Protein 5UC9 (pdb70)

Secondary structure (DSSP, 8-state):
--HHHHHHHHHHHHHHHHHTSHHHHHHHTT---HHHHHHHHHHHHHHHHHHHHHHHHTTT-TTTGGG--HHHH--HHHHHHHHHHHH-TTHHHH----HHHHHHHHHHHHHHHH-GGGHHHHHIIIIIHHHHHHHHHHHHHHHHHT--TT-TT-GGG--TT-S-HHHHHHHHHHHHHTS---HHHHHHHHHHHHHHHHHHHHHHHHHH-/---HHHHHHHHTHHHHHHHHTSHHHHHHHTT---HHHHHHHHHHHHHHHHHHHHHHHHTTT-TTTGGG--HHHH--HHHHHHHHHHHH-TTGGGG----HHHHHHHHHHHHHHHH-GGGHHHHHIIIIIHHHHHHHHHHHHHHHHHT--TT-TT-GGG--TT-S-HHHHHHHHHHHHHTS---HHHHHHHHHHHHHHHHHHHHHHHHHHH-/--HHHHHHHHTHHHHHHHHTSHHHHHHHTT---HHHHHHHHHHHHHHHHHHHHHHHHTTT-TTTGGG--HHHH--HHHHHHHHHHHH-TTGGGT----HHHHHHHHHHHHHHHH-GGGHHHHHIIIIIHHHHHHHHHHHHHHHHHT--TT-TT-GGG--TT-S-HHHHHHHHHHHHHHS---HHHHHHHHHHHHHHHHHHHHHHHHHHH-/--HHHHHHHHSHHHHHHHHTSHHHHHHHTT---HHHHHHHHHHHHHHHHHHHHHHHHTTT-TTTGGG--HHHH--HHHHHHHHHHHH-TTHHHH----HHHHHHHHHHHHHHHH-GGGHHHHHHHHHHHHHHHHHHHHHHHHHHHT--TT-TT-GGG--TT-S-HHHHHHHHHHHHHHS---HHHHHHHHHHHHHHHHHHHHHHHHHHT-

Sequence (840 aa):
ADLSELLKEGTKEAHDRAENTQFVKDFLKGNIKKELFKLATTALYFTYSALEEEMERNKDHPAFAPLYFPMELHRKEALTKDMEYFFGENWEEQVQCPKAAQKYVERIHYIGQNEPELLVAHAYTRYMGDLSGGQVLKKVAQRALKLPSTGEGTQFYLFENVDNAQQFKQLYRARMNALDLNMKTKERIVEEANKAFEYNMQIFNELDQMADLSELLKEGTKEAHDRAENTQFVKDFLKGNIKKELFKLATTALYFTYSALEEEMERNKDHPAFAPLYFPMELHRKEALTKDMEYFFGENWEEQVQCPKAAQKYVERIHYIGQNEPELLVAHAYTRYMGDLSGGQVLKKVAQRALKLPSTGEGTQFYLFENVDNAQQFKQLYRARMNALDLNMKTKERIVEEANKAFEYNMQIFNELDQAADLSELLKEGTKEAHDRAENTQFVKDFLKGNIKKELFKLATTALYFTYSALEEEMERNKDHPAFAPLYFPMELHRKEALTKDMEYFFGENWEEQVQCPKAAQKYVERIHYIGQNEPELLVAHAYTRYMGDLSGGQVLKKVAQRALKLPSTGEGTQFYLFENVDNAQQFKQLYRARMNALDLNMKTKERIVEEANKAFEYNMQIFNELDQAADLSELLKEGTKEAHDRAENTQFVKDFLKGNIKKELFKLATTALYFTYSALEEEMERNKDHPAFAPLYFPMELHRKEALTKDMEYFFGENWEEQVQCPKAAQKYVERIHYIGQNEPELLVAHAYTRYMGDLSGGQVLKKVAQRALKLPSTGEGTQFYLFENVDNAQQFKQLYRARMNALDLNMKTKERIVEEANKAFEYNMQIFNELDQA

Nearest PDB structures (foldseek):
  5uc9-assembly2_B  TM=1.003E+00  e=8.569E-28  Homo sapiens
  2qpp-assembly1_B  TM=9.967E-01  e=3.910E-25  Homo sapiens
  5btq-assembly2_B  TM=9.839E-01  e=3.112E-19  Homo sapiens
  1xjz-assembly2_B  TM=9.815E-01  e=4.255E-19  Homo sapiens
  1oze-assembly2_B  TM=9.817E-01  e=6.362E-19  Homo sapiens

Radius of gyration: 30.73 Å; Cα contacts (8 Å, |Δi|>4): 974; chains: 4; bounding box: 59×93×69 Å

InterPro domains:
  IPR002051 Haem oxygenase [PIRSF000343] (25-278)
  IPR002051 Haem oxygenase [PR00088] (32-57)
  IPR002051 Haem oxygenase [PR00088] (67-92)
  IPR002051 Haem oxygenase [PR00088] (146-167)
  IPR002051 Haem oxygenase [PR00088] (190-211)
  IPR002051 Haem oxygenase [PR00088] (222-240)
  IPR002051 Haem oxygenase [PTHR10720] (6-315)
  IPR002051 Haem oxygenase [cd19165] (32-237)
  IPR016053 Haem oxygenase-like [PF01126] (32-236)
  IPR016084 Haem oxygenase-like, multi-helical [G3DSA:1.20.910.10] (23-247)
  IPR016084 Haem oxygenase-like, multi-helical [SSF48613] (32-259)
  IPR018207 Haem oxygenase conserved site [PS00593] (149-159)

GO terms:
  GO:0004392 heme oxygenase (decyclizing) activity (F, IDA)
  GO:0035579 specific granule membrane (C, TAS)
  GO:0005789 endoplasmic reticulum membrane (C, TAS)
  GO:0005886 plasma membrane (C, TAS)
  GO:0005515 protein binding (F, IPI)
  GO:0001666 response to hypoxia (P, IDA)
  GO:0005886 plasma membrane (C, IDA)
  GO:0016020 membrane (C, HDA)

Structure (mmCIF, N/CA/C/O backbone):
data_5UC9
#
_entry.id   5UC9
#
_cell.length_a   77.751
_cell.length_b   82.900
_cell.length_c   137.051
_cell.angle_alpha   90.000
_cell.angle_beta   90.000
_cell.angle_gamma   90.000
#
_symmetry.space_group_name_H-M   'P 21 21 21'
#
loop_
_entity.id
_entity.type
_entity.pdbx_description
1 polymer 'Heme oxygenase 2'
2 non-polymer 'MYRISTIC ACID'
3 water water
#
loop_
_atom_site.group_PDB
_atom_site.id
_atom_site.type_symbol
_atom_site.label_atom_id
_atom_site.label_alt_id
_atom_site.label_comp_id
_atom_site.label_asym_id
_atom_site.label_entity_id
_atom_site.label_seq_id
_atom_site.pdbx_PDB_ins_code
_atom_site.Cartn_x
_atom_site.Cartn_y
_atom_site.Cartn_z
_atom_site.occupancy
_atom_site.B_iso_or_equiv
_atom_site.auth_seq_id
_atom_site.auth_comp_id
_atom_site.auth_asym_id
_atom_site.auth_atom_id
_atom_site.pdbx_PDB_model_num
ATOM 1 N N . ALA A 1 15 ? -8.195 2.998 -9.253 1.00 52.92 31 ALA A N 1
ATOM 2 C CA . ALA A 1 15 ? -8.119 1.828 -10.131 1.00 53.48 31 ALA A CA 1
ATOM 3 C C . ALA A 1 15 ? -7.796 0.554 -9.350 1.00 50.94 31 ALA A C 1
ATOM 4 O O . ALA A 1 15 ? -7.453 0.600 -8.166 1.00 53.93 31 ALA A O 1
ATOM 6 N N . ASP A 1 16 ? -7.909 -0.580 -10.037 1.00 48.84 32 ASP A N 1
ATOM 7 C CA . ASP A 1 16 ? -7.676 -1.875 -9.414 1.00 46.36 32 ASP A CA 1
ATOM 8 C C . ASP A 1 16 ? -6.219 -2.018 -8.984 1.00 46.37 32 ASP A C 1
ATOM 9 O O . ASP A 1 16 ? -5.306 -1.745 -9.770 1.00 44.67 32 ASP A O 1
ATOM 14 N N . LEU A 1 17 ? -6.002 -2.482 -7.745 1.00 41.04 33 LEU A N 1
ATOM 15 C CA . LEU A 1 17 ? -4.641 -2.691 -7.250 1.00 39.56 33 LEU A CA 1
ATOM 16 C C . LEU A 1 17 ? -3.831 -3.598 -8.174 1.00 40.40 33 LEU A C 1
ATOM 17 O O . LEU A 1 17 ? -2.646 -3.341 -8.420 1.00 43.08 33 LEU A O 1
ATOM 22 N N . SER A 1 18 ? -4.454 -4.661 -8.700 1.00 39.58 34 SER A N 1
ATOM 23 C CA . SER A 1 18 ? -3.756 -5.553 -9.623 1.00 41.86 34 SER A CA 1
ATOM 24 C C . SER A 1 18 ? -3.299 -4.808 -10.871 1.00 43.04 34 SER A C 1
ATOM 25 O O . SER A 1 18 ? -2.228 -5.091 -11.422 1.00 36.69 34 SER A O 1
ATOM 28 N N . GLU A 1 19 ? -4.109 -3.860 -11.337 1.00 43.29 35 GLU A N 1
ATOM 29 C CA . GLU A 1 19 ? -3.733 -3.083 -12.511 1.00 45.14 35 GLU A CA 1
ATOM 30 C C . GLU A 1 19 ? -2.597 -2.124 -12.190 1.00 43.85 35 GLU A C 1
ATOM 31 O O . GLU A 1 19 ? -1.649 -1.986 -12.975 1.00 45.24 35 GLU A O 1
ATOM 37 N N . LEU A 1 20 ? -2.680 -1.454 -11.038 1.00 43.30 36 LEU A N 1
ATOM 38 C CA . LEU A 1 20 ? -1.609 -0.562 -10.613 1.00 46.20 36 LEU A CA 1
ATOM 39 C C . LEU A 1 20 ? -0.295 -1.319 -10.469 1.00 44.35 36 LEU A C 1
ATOM 40 O O . LEU A 1 20 ? 0.768 -0.817 -10.852 1.00 42.17 36 LEU A O 1
ATOM 45 N N . LEU A 1 21 ? -0.354 -2.545 -9.946 1.00 42.75 37 LEU A N 1
ATOM 46 C CA . LEU A 1 21 ? 0.864 -3.333 -9.794 1.00 39.04 37 LEU A CA 1
ATOM 47 C C . LEU A 1 21 ? 1.437 -3.743 -11.143 1.00 42.72 37 LEU A C 1
ATOM 48 O O . LEU A 1 21 ? 2.661 -3.739 -11.332 1.00 36.55 37 LEU A O 1
ATOM 53 N N . LYS A 1 22 ? 0.577 -4.123 -12.090 1.00 43.83 38 LYS A N 1
ATOM 54 C CA . LYS A 1 22 ? 1.069 -4.450 -13.425 1.00 43.59 38 LYS A CA 1
ATOM 55 C C . LYS A 1 22 ? 1.826 -3.272 -14.021 1.00 45.18 38 LYS A C 1
ATOM 56 O O . LYS A 1 22 ? 3.004 -3.391 -14.387 1.00 48.80 38 LYS A O 1
ATOM 62 N N . GLU A 1 23 ? 1.174 -2.110 -14.091 1.00 44.58 39 GLU A N 1
ATOM 63 C CA . GLU A 1 23 ? 1.790 -0.950 -14.728 1.00 46.55 39 GLU A CA 1
ATOM 64 C C . GLU A 1 23 ? 2.955 -0.417 -13.903 1.00 45.12 39 GLU A C 1
ATOM 65 O O . GLU A 1 23 ? 4.024 -0.115 -14.446 1.00 45.82 39 GLU A O 1
ATOM 71 N N . GLY A 1 24 ? 2.771 -0.294 -12.590 1.00 45.22 40 GLY A N 1
ATOM 72 C CA . GLY A 1 24 ? 3.787 0.302 -11.733 1.00 42.96 40 GLY A CA 1
ATOM 73 C C . GLY A 1 24 ? 5.041 -0.536 -11.518 1.00 44.46 40 GLY A C 1
ATOM 74 O O . GLY A 1 24 ? 6.009 -0.015 -10.949 1.00 43.16 40 GLY A O 1
ATOM 75 N N . THR A 1 25 ? 5.050 -1.811 -11.932 1.00 40.95 41 THR A N 1
ATOM 76 C CA . THR A 1 25 ? 6.206 -2.672 -11.718 1.00 41.13 41 THR A CA 1
ATOM 77 C C . THR A 1 25 ? 6.774 -3.242 -13.007 1.00 43.20 41 THR A C 1
ATOM 78 O O . THR A 1 25 ? 7.724 -4.038 -12.949 1.00 42.14 41 THR A O 1
ATOM 82 N N . LYS A 1 26 ? 6.226 -2.861 -14.163 1.00 43.96 42 LYS A N 1
ATOM 83 C CA . LYS A 1 26 ? 6.685 -3.427 -15.426 1.00 44.42 42 LYS A CA 1
ATOM 84 C C . LYS A 1 26 ? 8.185 -3.235 -15.612 1.00 44.08 42 LYS A C 1
ATOM 85 O O . LYS A 1 26 ? 8.892 -4.177 -15.988 1.00 44.53 42 LYS A O 1
ATOM 91 N N . GLU A 1 27 ? 8.697 -2.036 -15.327 1.00 44.22 43 GLU A N 1
ATOM 92 C CA . GLU A 1 27 ? 10.108 -1.767 -15.596 1.00 44.45 43 GLU A CA 1
ATOM 93 C C . GLU A 1 27 ? 11.004 -2.565 -14.652 1.00 44.50 43 GLU A C 1
ATOM 94 O O . GLU A 1 27 ? 11.931 -3.258 -15.094 1.00 40.97 43 GLU A O 1
ATOM 100 N N . ALA A 1 28 ? 10.728 -2.494 -13.345 1.00 43.10 44 ALA A N 1
ATOM 101 C CA . ALA A 1 28 ? 11.514 -3.258 -12.381 1.00 42.05 44 ALA A CA 1
ATOM 102 C C . ALA A 1 28 ? 11.401 -4.755 -12.643 1.00 42.21 44 ALA A C 1
ATOM 103 O O . ALA A 1 28 ? 12.370 -5.500 -12.453 1.00 44.44 44 ALA A O 1
ATOM 105 N N . HIS A 1 29 ? 10.221 -5.214 -13.069 1.00 42.88 45 HIS A N 1
ATOM 106 C CA . HIS A 1 29 ? 10.069 -6.610 -13.458 1.00 42.76 45 HIS A CA 1
ATOM 107 C C . HIS A 1 29 ? 10.993 -6.949 -14.620 1.00 44.29 45 HIS A C 1
ATOM 108 O O . HIS A 1 29 ? 11.756 -7.917 -14.554 1.00 41.34 45 HIS A O 1
ATOM 115 N N . ASP A 1 30 ? 10.968 -6.131 -15.680 1.00 43.06 46 ASP A N 1
ATOM 116 C CA . ASP A 1 30 ? 11.792 -6.413 -16.854 1.00 43.87 46 ASP A CA 1
ATOM 117 C C . ASP A 1 30 ? 13.279 -6.370 -16.515 1.00 44.22 46 ASP A C 1
ATOM 118 O O . ASP A 1 30 ? 14.059 -7.179 -17.033 1.00 43.23 46 ASP A O 1
ATOM 123 N N . ARG A 1 31 ? 13.692 -5.428 -15.655 1.00 43.48 47 ARG A N 1
ATOM 124 C CA . ARG A 1 31 ? 15.095 -5.344 -15.255 1.00 43.12 47 ARG A CA 1
ATOM 125 C C . ARG A 1 31 ? 15.553 -6.650 -14.618 1.00 46.13 47 ARG A C 1
ATOM 126 O O . ARG A 1 31 ? 16.614 -7.187 -14.962 1.00 42.86 47 ARG A O 1
ATOM 134 N N . ALA A 1 32 ? 14.747 -7.190 -13.700 1.00 39.42 48 ALA A N 1
ATOM 135 C CA . ALA A 1 32 ? 15.128 -8.432 -13.036 1.00 43.87 48 ALA A CA 1
ATOM 136 C C . ALA A 1 32 ? 15.135 -9.606 -14.013 1.00 38.44 48 ALA A C 1
ATOM 137 O O . ALA A 1 32 ? 16.062 -10.425 -13.995 1.00 41.95 48 ALA A O 1
ATOM 139 N N . GLU A 1 33 ? 14.118 -9.699 -14.876 1.00 44.56 49 GLU A N 1
ATOM 140 C CA . GLU A 1 33 ? 14.070 -10.733 -15.910 1.00 46.68 49 GLU A CA 1
ATOM 141 C C . GLU A 1 33 ? 15.262 -10.670 -16.856 1.00 49.27 49 GLU A C 1
ATOM 142 O O . GLU A 1 33 ? 15.590 -11.679 -17.494 1.00 46.44 49 GLU A O 1
ATOM 148 N N . ASN A 1 34 ? 15.905 -9.511 -16.981 1.00 45.41 50 ASN A N 1
ATOM 149 C CA . ASN A 1 34 ? 17.014 -9.347 -17.907 1.00 47.26 50 ASN A CA 1
ATOM 150 C C . ASN A 1 34 ? 18.374 -9.493 -17.241 1.00 44.79 50 ASN A C 1
ATOM 151 O O . ASN A 1 34 ? 19.391 -9.198 -17.876 1.00 48.15 50 ASN A O 1
ATOM 156 N N . THR A 1 35 ? 18.424 -9.949 -15.990 1.00 43.88 51 THR A N 1
ATOM 157 C CA . THR A 1 35 ? 19.713 -10.183 -15.358 1.00 42.62 51 THR A CA 1
ATOM 158 C C . THR A 1 35 ? 20.416 -11.359 -16.020 1.00 40.82 51 THR A C 1
ATOM 159 O O . THR A 1 35 ? 19.801 -12.201 -16.686 1.00 43.20 51 THR A O 1
ATOM 163 N N . GLN A 1 36 ? 21.734 -11.404 -15.832 1.00 42.34 52 GLN A N 1
ATOM 164 C CA . GLN A 1 36 ? 22.530 -12.448 -16.461 1.00 40.65 52 GLN A CA 1
ATOM 165 C C . GLN A 1 36 ? 22.159 -13.822 -15.915 1.00 37.32 52 GLN A C 1
ATOM 166 O O . GLN A 1 36 ? 22.115 -14.803 -16.665 1.00 35.61 52 GLN A O 1
ATOM 172 N N . PHE A 1 37 ? 21.884 -13.913 -14.612 1.00 34.94 53 PHE A N 1
ATOM 173 C CA . PHE A 1 37 ? 21.542 -15.203 -14.023 1.00 36.28 53 PHE A CA 1
ATOM 174 C C . PHE A 1 37 ? 20.286 -15.791 -14.656 1.00 33.58 53 PHE A C 1
ATOM 175 O O . PHE A 1 37 ? 20.236 -16.991 -14.949 1.00 29.88 53 PHE A O 1
ATOM 183 N N . VAL A 1 38 ? 19.263 -14.964 -14.868 1.00 31.25 54 VAL A N 1
ATOM 184 C CA . VAL A 1 38 ? 18.026 -15.465 -15.462 1.00 35.42 54 VAL A CA 1
ATOM 185 C C . VAL A 1 38 ? 18.256 -15.901 -16.905 1.00 35.33 54 VAL A C 1
ATOM 186 O O . VAL A 1 38 ? 17.785 -16.960 -17.335 1.00 31.23 54 VAL A O 1
ATOM 190 N N . LYS A 1 39 ? 18.973 -15.089 -17.681 1.00 35.71 55 LYS A N 1
ATOM 191 C CA . LYS A 1 39 ? 19.193 -15.454 -19.078 1.00 39.71 55 LYS A CA 1
ATOM 192 C C . LYS A 1 39 ? 20.041 -16.720 -19.193 1.00 36.54 55 LYS A C 1
ATOM 193 O O . LYS A 1 39 ? 19.789 -17.564 -20.057 1.00 41.47 55 LYS A O 1
ATOM 199 N N . ASP A 1 40 ? 21.026 -16.891 -18.307 1.00 39.37 56 ASP A N 1
ATOM 200 C CA . ASP A 1 40 ? 21.802 -18.129 -18.294 1.00 39.12 56 ASP A CA 1
ATOM 201 C C . ASP A 1 40 ? 20.930 -19.316 -17.906 1.00 39.73 56 ASP A C 1
ATOM 202 O O . ASP A 1 40 ? 20.964 -20.367 -18.556 1.00 41.56 56 ASP A O 1
ATOM 207 N N . PHE A 1 41 ? 20.153 -19.171 -16.834 1.00 36.68 57 PHE A N 1
ATOM 208 C CA . PHE A 1 41 ? 19.317 -20.277 -16.387 1.00 38.59 57 PHE A CA 1
ATOM 209 C C . PHE A 1 41 ? 18.417 -20.775 -17.511 1.00 39.90 57 PHE A C 1
ATOM 210 O O . PHE A 1 41 ? 18.384 -21.976 -17.807 1.00 37.93 57 PHE A O 1
ATOM 218 N N . LEU A 1 42 ? 17.679 -19.859 -18.147 1.00 36.58 58 LEU A N 1
ATOM 219 C CA . LEU A 1 42 ? 16.734 -20.252 -19.188 1.00 36.42 58 LEU A CA 1
ATOM 220 C C . LEU A 1 42 ? 17.427 -20.925 -20.369 1.00 42.24 58 LEU A C 1
ATOM 221 O O . LEU A 1 42 ? 16.800 -21.727 -21.078 1.00 43.78 58 LEU A O 1
ATOM 226 N N . LYS A 1 43 ? 18.713 -20.629 -20.591 1.00 38.67 59 LYS A N 1
ATOM 227 C CA . LYS A 1 43 ? 19.522 -21.320 -21.594 1.00 43.33 59 LYS A CA 1
ATOM 228 C C . LYS A 1 43 ? 20.011 -22.684 -21.129 1.00 45.49 59 LYS A C 1
ATOM 229 O O . LYS A 1 43 ? 20.673 -23.383 -21.905 1.00 43.78 59 LYS A O 1
ATOM 235 N N . GLY A 1 44 ? 19.743 -23.062 -19.879 1.00 41.75 60 GLY A N 1
ATOM 236 C CA . GLY A 1 44 ? 20.289 -24.284 -19.328 1.00 39.74 60 GLY A CA 1
ATOM 237 C C . GLY A 1 44 ? 21.700 -24.167 -18.802 1.00 41.30 60 GLY A C 1
ATOM 238 O O . GLY A 1 44 ? 22.313 -25.194 -18.491 1.00 37.33 60 GLY A O 1
ATOM 239 N N . ASN A 1 45 ? 22.233 -22.950 -18.685 1.00 37.92 61 ASN A N 1
ATOM 240 C CA . ASN A 1 45 ? 23.638 -22.727 -18.331 1.00 41.99 61 ASN A CA 1
ATOM 241 C C . ASN A 1 45 ? 23.845 -22.533 -16.838 1.00 45.34 61 ASN A C 1
ATOM 242 O O . ASN A 1 45 ? 24.662 -21.709 -16.412 1.00 50.64 61 ASN A O 1
ATOM 247 N N . ILE A 1 46 ? 23.138 -23.287 -16.011 1.00 43.66 62 ILE A N 1
ATOM 248 C CA . ILE A 1 46 ? 23.181 -23.121 -14.567 1.00 39.86 62 ILE A CA 1
ATOM 249 C C . ILE A 1 46 ? 23.655 -24.436 -13.966 1.00 40.54 62 ILE A C 1
ATOM 250 O O . ILE A 1 46 ? 22.965 -25.454 -14.081 1.00 44.75 62 ILE A O 1
ATOM 255 N N . LYS A 1 47 ? 24.826 -24.420 -13.325 1.00 34.88 63 LYS A N 1
ATOM 256 C CA . LYS A 1 47 ? 25.396 -25.657 -12.805 1.00 34.12 63 LYS A CA 1
ATOM 257 C C . LYS A 1 47 ? 24.815 -25.989 -11.431 1.00 33.27 63 LYS A C 1
ATOM 258 O O . LYS A 1 47 ? 24.186 -25.158 -10.778 1.00 33.46 63 LYS A O 1
ATOM 264 N N . LYS A 1 48 ? 25.054 -27.226 -10.982 1.00 33.81 64 LYS A N 1
ATOM 265 C CA . LYS A 1 48 ? 24.371 -27.724 -9.789 1.00 33.04 64 LYS A CA 1
ATOM 266 C C . LYS A 1 48 ? 24.693 -26.893 -8.548 1.00 31.73 64 LYS A C 1
ATOM 267 O O . LYS A 1 48 ? 23.791 -26.534 -7.786 1.00 28.53 64 LYS A O 1
ATOM 273 N N . GLU A 1 49 ? 25.976 -26.612 -8.291 1.00 29.57 65 GLU A N 1
ATOM 274 C CA . GLU A 1 49 ? 26.294 -25.893 -7.063 1.00 32.73 65 GLU A CA 1
ATOM 275 C C . GLU A 1 49 ? 25.634 -24.524 -7.045 1.00 29.27 65 GLU A C 1
ATOM 276 O O . GLU A 1 49 ? 25.070 -24.114 -6.022 1.00 31.07 65 GLU A O 1
ATOM 282 N N . LEU A 1 50 ? 25.647 -23.817 -8.178 1.00 29.02 66 LEU A N 1
ATOM 283 C CA . LEU A 1 50 ? 25.028 -22.495 -8.206 1.00 30.82 66 LEU A CA 1
ATOM 284 C C . LEU A 1 50 ? 23.510 -22.580 -8.073 1.00 29.52 66 LEU A C 1
ATOM 285 O O . LEU A 1 50 ? 22.887 -21.703 -7.457 1.00 27.84 66 LEU A O 1
ATOM 290 N N . PHE A 1 51 ? 22.903 -23.619 -8.640 1.00 29.29 67 PHE A N 1
ATOM 291 C CA . PHE A 1 51 ? 21.473 -23.839 -8.430 1.00 33.22 67 PHE A CA 1
ATOM 292 C C . PHE A 1 51 ? 21.165 -24.155 -6.965 1.00 28.76 67 PHE A C 1
ATOM 293 O O . PHE A 1 51 ? 20.094 -23.791 -6.452 1.00 28.28 67 PHE A O 1
ATOM 301 N N . LYS A 1 52 ? 22.095 -24.813 -6.272 1.00 29.42 68 LYS A N 1
ATOM 302 C CA . LYS A 1 52 ? 21.913 -25.093 -4.851 1.00 29.35 68 LYS A CA 1
ATOM 303 C C . LYS A 1 52 ? 21.933 -23.810 -4.032 1.00 29.75 68 LYS A C 1
ATOM 304 O O . LYS A 1 52 ? 21.221 -23.694 -3.027 1.00 27.34 68 LYS A O 1
ATOM 310 N N . LEU A 1 53 ? 22.781 -22.855 -4.428 1.00 28.66 69 LEU A N 1
ATOM 311 C CA . LEU A 1 53 ? 22.808 -21.551 -3.775 1.00 28.38 69 LEU A CA 1
ATOM 312 C C . LEU A 1 53 ? 21.528 -20.778 -4.054 1.00 27.82 69 LEU A C 1
ATOM 313 O O . LEU A 1 53 ? 20.957 -20.165 -3.145 1.00 25.48 69 LEU A O 1
ATOM 318 N N . ALA A 1 54 ? 21.045 -20.813 -5.300 1.00 25.99 70 ALA A N 1
ATOM 319 C CA . ALA A 1 54 ? 19.802 -20.112 -5.611 1.00 23.95 70 ALA A CA 1
ATOM 320 C C . ALA A 1 54 ? 18.640 -20.714 -4.826 1.00 27.80 70 ALA A C 1
ATOM 321 O O . ALA A 1 54 ? 17.748 -19.995 -4.353 1.00 24.50 70 ALA A O 1
ATOM 323 N N . THR A 1 55 ? 18.657 -22.034 -4.655 1.00 24.96 71 THR A N 1
ATOM 324 C CA . THR A 1 55 ? 17.607 -22.727 -3.911 1.00 27.50 71 THR A CA 1
ATOM 325 C C . THR A 1 55 ? 17.686 -22.407 -2.416 1.00 25.40 71 THR A C 1
ATOM 326 O O . THR A 1 55 ? 16.656 -22.223 -1.750 1.00 22.81 71 THR A O 1
ATOM 330 N N . THR A 1 56 ? 18.903 -22.325 -1.882 1.00 26.33 72 THR A N 1
ATOM 331 C CA . THR A 1 56 ? 19.095 -21.847 -0.519 1.00 26.32 72 THR A CA 1
ATOM 332 C C . THR A 1 56 ? 18.438 -20.488 -0.322 1.00 27.63 72 THR A C 1
ATOM 333 O O . THR A 1 56 ? 17.724 -20.264 0.659 1.00 24.86 72 THR A O 1
ATOM 337 N N . ALA A 1 57 ? 18.681 -19.559 -1.253 1.00 27.83 73 ALA A N 1
ATOM 338 C CA . ALA A 1 57 ? 18.093 -18.232 -1.129 1.00 23.41 73 ALA A CA 1
ATOM 339 C C . ALA A 1 57 ? 16.568 -18.304 -1.090 1.00 27.28 73 ALA A C 1
ATOM 340 O O . ALA A 1 57 ? 15.922 -17.597 -0.300 1.00 24.39 73 ALA A O 1
ATOM 342 N N . LEU A 1 58 ? 15.973 -19.164 -1.923 1.00 25.95 74 LEU A N 1
ATOM 343 C CA . LEU A 1 58 ? 14.523 -19.323 -1.901 1.00 23.04 74 LEU A CA 1
ATOM 344 C C . LEU A 1 58 ? 14.054 -19.892 -0.570 1.00 22.62 74 LEU A C 1
ATOM 345 O O . LEU A 1 58 ? 13.019 -19.476 -0.041 1.00 24.14 74 LEU A O 1
ATOM 350 N N . TYR A 1 59 ? 14.769 -20.881 -0.040 1.00 23.26 75 TYR A N 1
ATOM 351 C CA . TYR A 1 59 ? 14.329 -21.468 1.219 1.00 23.65 75 TYR A CA 1
ATOM 352 C C . TYR A 1 59 ? 14.213 -20.400 2.293 1.00 27.38 75 TYR A C 1
ATOM 353 O O . TYR A 1 59 ? 13.188 -20.305 2.968 1.00 24.39 75 TYR A O 1
ATOM 362 N N . PHE A 1 60 ? 15.269 -19.595 2.480 1.00 24.24 76 PHE A N 1
ATOM 363 C CA . PHE A 1 60 ? 15.215 -18.596 3.545 1.00 29.25 76 PHE A CA 1
ATOM 364 C C . PHE A 1 60 ? 14.179 -17.527 3.232 1.00 28.04 76 PHE A C 1
ATOM 365 O O . PHE A 1 60 ? 13.489 -17.038 4.136 1.00 28.41 76 PHE A O 1
ATOM 373 N N . THR A 1 61 ? 14.040 -17.167 1.957 1.00 25.48 77 THR A N 1
ATOM 374 C CA . THR A 1 61 ? 13.046 -16.169 1.578 1.00 27.18 77 THR A CA 1
ATOM 375 C C . THR A 1 61 ? 11.641 -16.647 1.892 1.00 26.74 77 THR A C 1
ATOM 376 O O . THR A 1 61 ? 10.860 -15.932 2.529 1.00 27.72 77 THR A O 1
ATOM 380 N N . TYR A 1 62 ? 11.287 -17.853 1.424 1.00 26.67 78 TYR A N 1
ATOM 381 C CA . TYR A 1 62 ? 9.921 -18.323 1.623 1.00 24.72 78 TYR A CA 1
ATOM 382 C C . TYR A 1 62 ? 9.676 -18.721 3.065 1.00 26.71 78 TYR A C 1
ATOM 383 O O . TYR A 1 62 ? 8.532 -18.651 3.532 1.00 24.73 78 TYR A O 1
ATOM 392 N N . SER A 1 63 ? 10.712 -19.181 3.773 1.00 24.87 79 SER A N 1
ATOM 393 C CA . SER A 1 63 ? 10.549 -19.383 5.210 1.00 24.11 79 SER A CA 1
ATOM 394 C C . SER A 1 63 ? 10.112 -18.089 5.891 1.00 26.23 79 SER A C 1
ATOM 395 O O . SER A 1 63 ? 9.125 -18.077 6.642 1.00 25.84 79 SER A O 1
ATOM 398 N N . ALA A 1 64 ? 10.789 -16.973 5.579 1.00 27.08 80 ALA A N 1
ATOM 399 C CA . ALA A 1 64 ? 10.454 -15.692 6.203 1.00 24.63 80 ALA A CA 1
ATOM 400 C C . ALA A 1 64 ? 9.059 -15.227 5.795 1.00 28.34 80 ALA A C 1
ATOM 401 O O . ALA A 1 64 ? 8.251 -14.830 6.644 1.00 27.25 80 ALA A O 1
ATOM 403 N N . LEU A 1 65 ? 8.758 -15.284 4.495 1.00 28.97 81 LEU A N 1
ATOM 404 C CA . LEU A 1 65 ? 7.478 -14.791 3.989 1.00 24.26 81 LEU A CA 1
ATOM 405 C C . LEU A 1 65 ? 6.316 -15.551 4.616 1.00 26.32 81 LEU A C 1
ATOM 406 O O . LEU A 1 65 ? 5.335 -14.951 5.072 1.00 26.44 81 LEU A O 1
ATOM 411 N N . GLU A 1 66 ? 6.439 -16.873 4.705 1.00 23.97 82 GLU A N 1
ATOM 412 C CA . GLU A 1 66 ? 5.345 -17.672 5.225 1.00 26.17 82 GLU A CA 1
ATOM 413 C C . GLU A 1 66 ? 5.222 -17.530 6.741 1.00 27.56 82 GLU A C 1
ATOM 414 O O . GLU A 1 66 ? 4.110 -17.585 7.269 1.00 25.04 82 GLU A O 1
ATOM 420 N N . GLU A 1 67 ? 6.329 -17.288 7.450 1.00 29.19 83 GLU A N 1
ATOM 421 C CA . GLU A 1 67 ? 6.207 -16.987 8.876 1.00 30.01 83 GLU A CA 1
ATOM 422 C C . GLU A 1 67 ? 5.410 -15.708 9.085 1.00 28.09 83 GLU A C 1
ATOM 423 O O . GLU A 1 67 ? 4.585 -15.626 10.006 1.00 31.06 83 GLU A O 1
ATOM 429 N N . GLU A 1 68 ? 5.623 -14.708 8.228 1.00 24.46 84 GLU A N 1
ATOM 430 C CA . GLU A 1 68 ? 4.927 -13.434 8.381 1.00 28.19 84 GLU A CA 1
ATOM 431 C C . GLU A 1 68 ? 3.470 -13.501 7.923 1.00 32.94 84 GLU A C 1
ATOM 432 O O . GLU A 1 68 ? 2.600 -12.837 8.516 1.00 27.41 84 GLU A O 1
ATOM 438 N N . MET A 1 69 ? 3.174 -14.286 6.881 1.00 25.62 85 MET A N 1
ATOM 439 C CA . MET A 1 69 ? 1.776 -14.491 6.504 1.00 27.19 85 MET A CA 1
ATOM 440 C C . MET A 1 69 ? 1.005 -15.246 7.589 1.00 28.60 85 MET A C 1
ATOM 441 O O . MET A 1 69 ? -0.152 -14.916 7.877 1.00 29.99 85 MET A O 1
ATOM 446 N N . GLU A 1 70 ? 1.604 -16.270 8.194 1.00 26.33 86 GLU A N 1
ATOM 447 C CA . GLU A 1 70 ? 0.915 -16.924 9.302 1.00 30.49 86 GLU A CA 1
ATOM 448 C C . GLU A 1 70 ? 0.678 -15.943 10.449 1.00 30.76 86 GLU A C 1
ATOM 449 O O . GLU A 1 70 ? -0.402 -15.936 11.056 1.00 30.11 86 GLU A O 1
ATOM 455 N N . ARG A 1 71 ? 1.650 -15.066 10.715 1.00 29.81 87 ARG A N 1
ATOM 456 C CA . ARG A 1 71 ? 1.495 -14.091 11.797 1.00 33.92 87 ARG A CA 1
ATOM 457 C C . ARG A 1 71 ? 0.320 -13.163 11.531 1.00 32.38 87 ARG A C 1
ATOM 458 O O . ARG A 1 71 ? -0.398 -12.764 12.456 1.00 30.66 87 ARG A O 1
ATOM 466 N N . ASN A 1 72 ? 0.099 -12.815 10.270 1.00 29.40 88 ASN A N 1
ATOM 467 C CA . ASN A 1 72 ? -0.976 -11.909 9.917 1.00 32.02 88 ASN A CA 1
ATOM 468 C C . ASN A 1 72 ? -2.173 -12.624 9.298 1.00 29.48 88 ASN A C 1
ATOM 469 O O . ASN A 1 72 ? -2.992 -11.980 8.637 1.00 30.98 88 ASN A O 1
ATOM 474 N N . LYS A 1 73 ? -2.320 -13.928 9.540 1.00 28.59 89 LYS A N 1
ATOM 475 C CA . LYS A 1 73 ? -3.373 -14.688 8.872 1.00 27.84 89 LYS A CA 1
ATOM 476 C C . LYS A 1 73 ? -4.768 -14.166 9.192 1.00 35.07 89 LYS A C 1
ATOM 477 O O . LYS A 1 73 ? -5.691 -14.363 8.391 1.00 31.93 89 LYS A O 1
ATOM 483 N N . ASP A 1 74 ? -4.951 -13.502 10.330 1.00 30.67 90 ASP A N 1
ATOM 484 C CA . ASP A 1 74 ? -6.246 -12.924 10.657 1.00 32.64 90 ASP A CA 1
ATOM 485 C C . ASP A 1 74 ? -6.316 -11.429 10.392 1.00 33.63 90 ASP A C 1
ATOM 486 O O . ASP A 1 74 ? -7.397 -10.848 10.530 1.00 36.94 90 ASP A O 1
ATOM 491 N N . HIS A 1 75 ? -5.217 -10.794 10.004 1.00 30.38 91 HIS A N 1
ATOM 492 C CA . HIS A 1 75 ? -5.235 -9.349 9.838 1.00 33.59 91 HIS A CA 1
ATOM 493 C C . HIS A 1 75 ? -6.131 -8.963 8.663 1.00 36.03 91 HIS A C 1
ATOM 494 O O . HIS A 1 75 ? -6.030 -9.571 7.596 1.00 35.52 91 HIS A O 1
ATOM 501 N N . PRO A 1 76 ? -7.018 -7.968 8.824 1.00 36.85 92 PRO A N 1
ATOM 502 C CA . PRO A 1 76 ? -7.989 -7.679 7.745 1.00 39.31 92 PRO A CA 1
ATOM 503 C C . PRO A 1 76 ? -7.362 -7.232 6.436 1.00 38.50 92 PRO A C 1
ATOM 504 O O . PRO A 1 76 ? -7.972 -7.432 5.376 1.00 34.79 92 PRO A O 1
ATOM 508 N N . ALA A 1 77 ? -6.164 -6.649 6.464 1.00 37.16 93 ALA A N 1
ATOM 509 C CA . ALA A 1 77 ? -5.483 -6.260 5.237 1.00 35.76 93 ALA A CA 1
ATOM 510 C C . ALA A 1 77 ? -4.721 -7.408 4.582 1.00 34.67 93 ALA A C 1
ATOM 511 O O . ALA A 1 77 ? -4.046 -7.190 3.568 1.00 34.61 93 ALA A O 1
ATOM 513 N N . PHE A 1 78 ? -4.802 -8.614 5.125 1.00 33.81 94 PHE A N 1
ATOM 514 C CA . PHE A 1 78 ? -4.126 -9.742 4.500 1.00 33.32 94 PHE A CA 1
ATOM 515 C C . PHE A 1 78 ? -4.912 -11.047 4.535 1.00 31.96 94 PHE A C 1
ATOM 516 O O . PHE A 1 78 ? -4.715 -11.871 3.635 1.00 32.53 94 PHE A O 1
ATOM 524 N N . ALA A 1 79 ? -5.782 -11.266 5.522 1.00 31.27 95 ALA A N 1
ATOM 525 C CA . ALA A 1 79 ? -6.430 -12.565 5.714 1.00 30.41 95 ALA A CA 1
ATOM 526 C C . ALA A 1 79 ? -7.014 -13.196 4.453 1.00 30.69 95 ALA A C 1
ATOM 527 O O . ALA A 1 79 ? -6.815 -14.411 4.264 1.00 27.38 95 ALA A O 1
ATOM 529 N N . PRO A 1 80 ? -7.706 -12.481 3.562 1.00 29.64 96 PRO A N 1
ATOM 530 C CA . PRO A 1 80 ? -8.277 -13.157 2.390 1.00 33.31 96 PRO A CA 1
ATOM 531 C C . PRO A 1 80 ? -7.238 -13.811 1.505 1.00 31.23 96 PRO A C 1
ATOM 532 O O . PRO A 1 80 ? -7.603 -14.631 0.660 1.00 30.42 96 PRO A O 1
ATOM 536 N N . LEU A 1 81 ? -5.958 -13.478 1.652 1.00 30.31 97 LEU A N 1
ATOM 537 C CA . LEU A 1 81 ? -4.938 -14.066 0.802 1.00 30.26 97 LEU A CA 1
ATOM 538 C C . LEU A 1 81 ? -4.117 -15.114 1.520 1.00 28.87 97 LEU A C 1
ATOM 539 O O . LEU A 1 81 ? -3.067 -15.510 1.011 1.00 27.96 97 LEU A O 1
ATOM 544 N N . TYR A 1 82 ? -4.564 -15.575 2.683 1.00 26.77 98 TYR A N 1
ATOM 545 C CA . TYR A 1 82 ? -3.830 -16.594 3.424 1.00 26.96 98 TYR A CA 1
ATOM 546 C C . TYR A 1 82 ? -4.182 -17.952 2.830 1.00 29.87 98 TYR A C 1
ATOM 547 O O . TYR A 1 82 ? -5.309 -18.428 2.981 1.00 27.65 98 TYR A O 1
ATOM 556 N N . PHE A 1 83 ? -3.223 -18.559 2.133 1.00 30.16 99 PHE A N 1
ATOM 557 C CA . PHE A 1 83 ? -3.423 -19.817 1.410 1.00 30.64 99 PHE A CA 1
ATOM 558 C C . PHE A 1 83 ? -2.338 -20.824 1.761 1.00 29.49 99 PHE A C 1
ATOM 559 O O . PHE A 1 83 ? -1.584 -21.266 0.885 1.00 32.37 99 PHE A O 1
ATOM 567 N N . PRO A 1 84 ? -2.243 -21.239 3.026 1.00 26.46 100 PRO A N 1
ATOM 568 C CA . PRO A 1 84 ? -1.158 -22.166 3.385 1.00 30.66 100 PRO A CA 1
ATOM 569 C C . PRO A 1 84 ? -1.208 -23.461 2.596 1.00 31.73 100 PRO A C 1
ATOM 570 O O . PRO A 1 84 ? -0.169 -23.927 2.126 1.00 27.04 100 PRO A O 1
ATOM 574 N N . MET A 1 85 ? -2.389 -24.051 2.415 1.00 31.79 101 MET A N 1
ATOM 575 C CA . MET A 1 85 ? -2.444 -25.337 1.727 1.00 33.31 101 MET A CA 1
ATOM 576 C C . MET A 1 85 ? -2.094 -25.204 0.247 1.00 29.31 101 MET A C 1
ATOM 577 O O . MET A 1 85 ? -1.366 -26.047 -0.300 1.00 30.21 101 MET A O 1
ATOM 582 N N . GLU A 1 86 ? -2.601 -24.157 -0.415 1.00 28.32 102 GLU A N 1
ATOM 583 C CA . GLU A 1 86 ? -2.461 -24.026 -1.865 1.00 29.97 102 GLU A CA 1
ATOM 584 C C . GLU A 1 86 ? -1.101 -23.470 -2.272 1.00 29.04 102 GLU A C 1
ATOM 585 O O . GLU A 1 86 ? -0.550 -23.874 -3.300 1.00 29.55 102 GLU A O 1
ATOM 591 N N . LEU A 1 87 ? -0.560 -22.516 -1.515 1.00 26.50 103 LEU A N 1
ATOM 592 C CA . LEU A 1 87 ? 0.586 -21.745 -1.990 1.00 26.58 103 LEU A CA 1
ATOM 593 C C . LEU A 1 87 ? 1.887 -22.008 -1.255 1.00 27.46 103 LEU A C 1
ATOM 594 O O . LEU A 1 87 ? 2.944 -21.980 -1.888 1.00 24.34 103 LEU A O 1
ATOM 599 N N . HIS A 1 88 ? 1.864 -22.245 0.057 1.00 25.47 104 HIS A N 1
ATOM 600 C CA . HIS A 1 88 ? 3.115 -22.204 0.811 1.00 25.54 104 HIS A CA 1
ATOM 601 C C . HIS A 1 88 ? 4.144 -23.173 0.251 1.00 25.36 104 HIS A C 1
ATOM 602 O O . HIS A 1 88 ? 3.830 -24.314 -0.112 1.00 26.00 104 HIS A O 1
ATOM 609 N N . ARG A 1 89 ? 5.389 -22.698 0.178 1.00 26.03 105 ARG A N 1
ATOM 610 C CA . ARG A 1 89 ? 6.476 -23.403 -0.482 1.00 24.62 105 ARG A CA 1
ATOM 611 C C . ARG A 1 89 ? 7.503 -23.979 0.478 1.00 27.08 105 ARG A C 1
ATOM 612 O O . ARG A 1 89 ? 8.396 -24.719 0.033 1.00 25.12 105 ARG A O 1
ATOM 620 N N . LYS A 1 90 ? 7.429 -23.638 1.770 1.00 25.94 106 LYS A N 1
ATOM 621 C CA . LYS A 1 90 ? 8.527 -23.988 2.675 1.00 25.56 106 LYS A CA 1
ATOM 622 C C . LYS A 1 90 ? 8.731 -25.498 2.747 1.00 26.85 106 LYS A C 1
ATOM 623 O O . LYS A 1 90 ? 9.868 -25.978 2.715 1.00 26.37 106 LYS A O 1
ATOM 629 N N . GLU A 1 91 ? 7.644 -26.263 2.837 1.00 28.91 107 GLU A N 1
ATOM 630 C CA . GLU A 1 91 ? 7.769 -27.717 2.885 1.00 28.18 107 GLU A CA 1
ATOM 631 C C . GLU A 1 91 ? 8.361 -28.281 1.588 1.00 28.72 107 GLU A C 1
ATOM 632 O O . GLU A 1 91 ? 9.222 -29.176 1.624 1.00 27.97 107 GLU A O 1
ATOM 638 N N . ALA A 1 92 ? 7.929 -27.759 0.434 1.00 27.30 108 ALA A N 1
ATOM 639 C CA . ALA A 1 92 ? 8.500 -28.171 -0.848 1.00 27.46 108 ALA A CA 1
ATOM 640 C C . ALA A 1 92 ? 9.990 -27.860 -0.914 1.00 26.42 108 ALA A C 1
ATOM 641 O O . ALA A 1 92 ? 10.796 -28.701 -1.330 1.00 23.90 108 ALA A O 1
ATOM 643 N N . LEU A 1 93 ? 10.374 -26.647 -0.506 1.00 23.18 109 LEU A N 1
ATOM 644 C CA . LEU A 1 93 ? 11.783 -26.269 -0.562 1.00 23.50 109 LEU A CA 1
ATOM 645 C C . LEU A 1 93 ? 12.613 -27.115 0.382 1.00 25.93 109 LEU A C 1
ATOM 646 O O . LEU A 1 93 ? 13.781 -27.402 0.102 1.00 25.27 109 LEU A O 1
ATOM 651 N N . THR A 1 94 ? 12.040 -27.473 1.534 1.00 23.56 110 THR A N 1
ATOM 652 C CA . THR A 1 94 ? 12.736 -28.358 2.459 1.00 26.51 110 THR A CA 1
ATOM 653 C C . THR A 1 94 ? 13.068 -29.681 1.782 1.00 26.90 110 THR A C 1
ATOM 654 O O . THR A 1 94 ? 14.191 -30.182 1.897 1.00 28.62 110 THR A O 1
ATOM 658 N N . LYS A 1 95 ? 12.113 -30.251 1.051 1.00 27.04 111 LYS A N 1
ATOM 659 C CA . LYS A 1 95 ? 12.397 -31.480 0.315 1.00 27.77 111 LYS A CA 1
ATOM 660 C C . LYS A 1 95 ? 13.504 -31.267 -0.706 1.00 27.64 111 LYS A C 1
ATOM 661 O O . LYS A 1 95 ? 14.375 -32.129 -0.872 1.00 27.36 111 LYS A O 1
ATOM 667 N N . ASP A 1 96 ? 13.487 -30.127 -1.404 1.00 25.78 112 ASP A N 1
ATOM 668 C CA . ASP A 1 96 ? 14.522 -29.867 -2.402 1.00 28.26 112 ASP A CA 1
ATOM 669 C C . ASP A 1 96 ? 15.894 -29.703 -1.744 1.00 26.61 112 ASP A C 1
ATOM 670 O O . ASP A 1 96 ? 16.907 -30.190 -2.265 1.00 25.19 112 ASP A O 1
ATOM 675 N N . MET A 1 97 ? 15.945 -29.022 -0.595 1.00 25.66 113 MET A N 1
ATOM 676 C CA . MET A 1 97 ? 17.209 -28.883 0.130 1.00 27.85 113 MET A CA 1
ATOM 677 C C . MET A 1 97 ? 17.720 -30.240 0.615 1.00 28.21 113 MET A C 1
ATOM 678 O O . MET A 1 97 ? 18.917 -30.525 0.530 1.00 29.03 113 MET A O 1
ATOM 683 N N . GLU A 1 98 ? 16.816 -31.101 1.107 1.00 30.88 114 GLU A N 1
ATOM 684 C CA . GLU A 1 98 ? 17.209 -32.456 1.489 1.00 27.60 114 GLU A CA 1
ATOM 685 C C . GLU A 1 98 ? 17.762 -33.228 0.296 1.00 31.80 114 GLU A C 1
ATOM 686 O O . GLU A 1 98 ? 18.780 -33.923 0.415 1.00 32.33 114 GLU A O 1
ATOM 692 N N . TYR A 1 99 ? 17.131 -33.089 -0.872 1.00 27.88 115 TYR A N 1
ATOM 693 C CA . TYR A 1 99 ? 17.639 -33.774 -2.062 1.00 30.66 115 TYR A CA 1
ATOM 694 C C . TYR A 1 99 ? 19.023 -33.256 -2.467 1.00 31.19 115 TYR A C 1
ATOM 695 O O . TYR A 1 99 ? 19.941 -34.042 -2.738 1.00 30.30 115 TYR A O 1
ATOM 704 N N . PHE A 1 100 ? 19.195 -31.933 -2.522 1.00 27.58 116 PHE A N 1
ATOM 705 C CA . PHE A 1 100 ? 20.454 -31.385 -3.011 1.00 30.06 116 PHE A CA 1
ATOM 706 C C . PHE A 1 100 ? 21.590 -31.506 -2.002 1.00 33.01 116 PHE A C 1
ATOM 707 O O . PHE A 1 100 ? 22.745 -31.687 -2.408 1.00 35.65 116 PHE A O 1
ATOM 715 N N . PHE A 1 101 ? 21.299 -31.425 -0.700 1.00 30.64 117 PHE A N 1
ATOM 716 C CA . PHE A 1 101 ? 22.355 -31.431 0.311 1.00 31.44 117 PHE A CA 1
ATOM 717 C C . PHE A 1 101 ? 22.383 -32.666 1.202 1.00 35.65 117 PHE A C 1
ATOM 718 O O . PHE A 1 101 ? 23.404 -32.903 1.857 1.00 35.86 117 PHE A O 1
ATOM 726 N N . GLY A 1 102 ? 21.301 -33.446 1.266 1.00 37.24 118 GLY A N 1
ATOM 727 C CA . GLY A 1 102 ? 21.214 -34.529 2.233 1.00 42.19 118 GLY A CA 1
ATOM 728 C C . GLY A 1 102 ? 20.578 -34.086 3.541 1.00 41.86 118 GLY A C 1
ATOM 729 O O . GLY A 1 102 ? 20.335 -32.900 3.792 1.00 37.22 118 GLY A O 1
ATOM 730 N N . GLU A 1 103 ? 20.353 -35.080 4.414 1.00 50.82 119 GLU A N 1
ATOM 731 C CA . GLU A 1 103 ? 19.509 -34.900 5.603 1.00 50.44 119 GLU A CA 1
ATOM 732 C C . GLU A 1 103 ? 19.999 -33.769 6.508 1.00 47.89 119 GLU A C 1
ATOM 733 O O . GLU A 1 103 ? 19.189 -33.098 7.160 1.00 44.60 119 GLU A O 1
ATOM 739 N N . ASN A 1 104 ? 21.316 -33.562 6.589 1.00 43.33 120 ASN A N 1
ATOM 740 C CA . ASN A 1 104 ? 21.890 -32.519 7.439 1.00 40.52 120 ASN A CA 1
ATOM 741 C C . ASN A 1 104 ? 22.081 -31.210 6.683 1.00 38.50 120 ASN A C 1
ATOM 742 O O . ASN A 1 104 ? 23.052 -30.483 6.899 1.00 35.89 120 ASN A O 1
ATOM 747 N N . TRP A 1 105 ? 21.155 -30.882 5.783 1.00 36.85 121 TRP A N 1
ATOM 748 C CA . TRP A 1 105 ? 21.333 -29.719 4.917 1.00 33.96 121 TRP A CA 1
ATOM 749 C C . TRP A 1 105 ? 21.393 -28.414 5.702 1.00 32.89 121 TRP A C 1
ATOM 750 O O . TRP A 1 105 ? 22.100 -27.479 5.304 1.00 30.15 121 TRP A O 1
ATOM 761 N N . GLU A 1 106 ? 20.650 -28.316 6.808 1.00 35.18 122 GLU A N 1
ATOM 762 C CA . GLU A 1 106 ? 20.592 -27.052 7.540 1.00 33.32 122 GLU A CA 1
ATOM 763 C C . GLU A 1 106 ? 21.964 -26.612 8.031 1.00 32.12 122 GLU A C 1
ATOM 764 O O . GLU A 1 106 ? 22.252 -25.412 8.082 1.00 28.97 122 GLU A O 1
ATOM 770 N N . GLU A 1 107 ? 22.811 -27.562 8.427 1.00 32.40 123 GLU A N 1
ATOM 771 C CA . GLU A 1 107 ? 24.162 -27.202 8.850 1.00 36.40 123 GLU A CA 1
ATOM 772 C C . GLU A 1 107 ? 25.039 -26.767 7.683 1.00 37.16 123 GLU A C 1
ATOM 773 O O . GLU A 1 107 ? 26.068 -26.112 7.899 1.00 31.18 123 GLU A O 1
ATOM 779 N N . GLN A 1 108 ? 24.658 -27.103 6.454 1.00 29.82 124 GLN A N 1
ATOM 780 C CA . GLN A 1 108 ? 25.537 -26.880 5.318 1.00 31.11 124 GLN A CA 1
ATOM 781 C C . GLN A 1 108 ? 25.354 -25.532 4.649 1.00 31.01 124 GLN A C 1
ATOM 782 O O . GLN A 1 108 ? 26.170 -25.171 3.794 1.00 32.63 124 GLN A O 1
ATOM 788 N N . VAL A 1 109 ? 24.311 -24.784 4.984 1.00 28.95 125 VAL A N 1
ATOM 789 C CA . VAL A 1 109 ? 24.013 -23.580 4.225 1.00 35.17 125 VAL A CA 1
ATOM 790 C C . VAL A 1 109 ? 24.135 -22.363 5.124 1.00 39.87 125 VAL A C 1
ATOM 791 O O . VAL A 1 109 ? 24.060 -22.446 6.354 1.00 39.50 125 VAL A O 1
ATOM 795 N N . GLN A 1 110 ? 24.336 -21.219 4.481 1.00 43.36 126 GLN A N 1
ATOM 796 C CA . GLN A 1 110 ? 24.115 -19.923 5.105 1.00 46.49 126 GLN A CA 1
ATOM 797 C C . GLN A 1 110 ? 23.337 -19.051 4.134 1.00 45.48 126 GLN A C 1
ATOM 798 O O . GLN A 1 110 ? 23.452 -19.199 2.917 1.00 39.29 126 GLN A O 1
ATOM 804 N N . CYS A 1 111 ? 22.523 -18.166 4.682 1.00 46.74 127 CYS A N 1
ATOM 805 C CA . CYS A 1 111 ? 21.755 -17.260 3.844 1.00 43.59 127 CYS A CA 1
ATOM 806 C C . CYS A 1 111 ? 22.701 -16.329 3.086 1.00 46.42 127 CYS A C 1
ATOM 807 O O . CYS A 1 111 ? 23.604 -15.751 3.697 1.00 46.13 127 CYS A O 1
ATOM 810 N N . PRO A 1 112 ? 22.549 -16.186 1.765 1.00 44.69 128 PRO A N 1
ATOM 811 C CA . PRO A 1 112 ? 23.316 -15.171 1.033 1.00 43.35 128 PRO A CA 1
ATOM 812 C C . PRO A 1 112 ? 22.940 -13.769 1.477 1.00 43.99 128 PRO A C 1
ATOM 813 O O . PRO A 1 112 ? 21.803 -13.502 1.877 1.00 40.42 128 PRO A O 1
ATOM 817 N N . LYS A 1 113 ? 23.907 -12.860 1.361 1.00 45.67 129 LYS A N 1
ATOM 818 C CA . LYS A 1 113 ? 23.795 -11.563 2.021 1.00 42.00 129 LYS A CA 1
ATOM 819 C C . LYS A 1 113 ? 22.617 -10.760 1.493 1.00 39.14 129 LYS A C 1
ATOM 820 O O . LYS A 1 113 ? 21.839 -10.201 2.275 1.00 36.62 129 LYS A O 1
ATOM 826 N N . ALA A 1 114 ? 22.456 -10.688 0.169 1.00 38.13 130 ALA A N 1
ATOM 827 C CA . ALA A 1 114 ? 21.301 -9.958 -0.341 1.00 38.70 130 ALA A CA 1
ATOM 828 C C . ALA A 1 114 ? 19.995 -10.661 0.008 1.00 36.01 130 ALA A C 1
ATOM 829 O O . ALA A 1 114 ? 18.966 -10.001 0.164 1.00 35.24 130 ALA A O 1
ATOM 831 N N . ALA A 1 115 ? 20.009 -11.991 0.123 1.00 35.55 131 ALA A N 1
ATOM 832 C CA . ALA A 1 115 ? 18.798 -12.679 0.551 1.00 32.99 131 ALA A CA 1
ATOM 833 C C . ALA A 1 115 ? 18.502 -12.381 2.012 1.00 34.72 131 ALA A C 1
ATOM 834 O O . ALA A 1 115 ? 17.343 -12.191 2.389 1.00 35.60 131 ALA A O 1
ATOM 836 N N . GLN A 1 116 ? 19.540 -12.312 2.848 1.00 36.99 132 GLN A N 1
ATOM 837 C CA . GLN A 1 116 ? 19.337 -11.932 4.245 1.00 38.12 132 GLN A CA 1
ATOM 838 C C . GLN A 1 116 ? 18.713 -10.536 4.351 1.00 38.40 132 GLN A C 1
ATOM 839 O O . GLN A 1 116 ? 17.868 -10.286 5.222 1.00 35.85 132 GLN A O 1
ATOM 845 N N . LYS A 1 117 ? 19.092 -9.627 3.448 1.00 34.55 133 LYS A N 1
ATOM 846 C CA . LYS A 1 117 ? 18.511 -8.288 3.448 1.00 36.38 133 LYS A CA 1
ATOM 847 C C . LYS A 1 117 ? 17.039 -8.327 3.055 1.00 37.71 133 LYS A C 1
ATOM 848 O O . LYS A 1 117 ? 16.206 -7.622 3.643 1.00 32.52 133 LYS A O 1
ATOM 854 N N . TYR A 1 118 ? 16.699 -9.137 2.054 1.00 36.11 134 TYR A N 1
ATOM 855 C CA . TYR A 1 118 ? 15.292 -9.300 1.707 1.00 32.01 134 TYR A CA 1
ATOM 856 C C . TYR A 1 118 ? 14.523 -9.931 2.861 1.00 28.28 134 TYR A C 1
ATOM 857 O O . TYR A 1 118 ? 13.413 -9.489 3.185 1.00 31.50 134 TYR A O 1
ATOM 866 N N . VAL A 1 119 ? 15.119 -10.931 3.523 1.00 28.41 135 VAL A N 1
ATOM 867 C CA . VAL A 1 119 ? 14.462 -11.619 4.634 1.00 31.57 135 VAL A CA 1
ATOM 868 C C . VAL A 1 119 ? 14.167 -10.650 5.774 1.00 33.72 135 VAL A C 1
ATOM 869 O O . VAL A 1 119 ? 13.090 -10.701 6.384 1.00 30.56 135 VAL A O 1
ATOM 873 N N . GLU A 1 120 ? 15.107 -9.739 6.064 1.00 36.21 136 GLU A N 1
ATOM 874 C CA . GLU A 1 120 ? 14.873 -8.720 7.087 1.00 37.82 136 GLU A CA 1
ATOM 875 C C . GLU A 1 120 ? 13.724 -7.798 6.705 1.00 32.75 136 GLU A C 1
ATOM 876 O O . GLU A 1 120 ? 12.918 -7.411 7.561 1.00 30.74 136 GLU A O 1
ATOM 882 N N . ARG A 1 121 ? 13.649 -7.414 5.429 1.00 31.80 137 ARG A N 1
ATOM 883 C CA . ARG A 1 121 ? 12.590 -6.517 4.974 1.00 30.66 137 ARG A CA 1
ATOM 884 C C . ARG A 1 121 ? 11.219 -7.178 5.071 1.00 33.50 137 ARG A C 1
ATOM 885 O O . ARG A 1 121 ? 10.232 -6.520 5.422 1.00 33.86 137 ARG A O 1
ATOM 893 N N . ILE A 1 122 ? 11.142 -8.475 4.762 1.00 30.44 138 ILE A N 1
ATOM 894 C CA . ILE A 1 122 ? 9.899 -9.225 4.943 1.00 28.86 138 ILE A CA 1
ATOM 895 C C . ILE A 1 122 ? 9.491 -9.233 6.412 1.00 31.85 138 ILE A C 1
ATOM 896 O O . ILE A 1 122 ? 8.321 -9.028 6.754 1.00 31.98 138 ILE A O 1
ATOM 901 N N . HIS A 1 123 ? 10.443 -9.500 7.307 1.00 31.13 139 HIS A N 1
ATOM 902 C CA . HIS A 1 123 ? 10.106 -9.497 8.727 1.00 30.95 139 HIS A CA 1
ATOM 903 C C . HIS A 1 123 ? 9.679 -8.112 9.197 1.00 32.04 139 HIS A C 1
ATOM 904 O O . HIS A 1 123 ? 8.719 -7.982 9.963 1.00 32.90 139 HIS A O 1
ATOM 911 N N . TYR A 1 124 ? 10.367 -7.062 8.744 1.00 34.91 140 TYR A N 1
ATOM 912 C CA . TYR A 1 124 ? 9.947 -5.714 9.111 1.00 33.93 140 TYR A CA 1
ATOM 913 C C . TYR A 1 124 ? 8.521 -5.447 8.648 1.00 34.93 140 TYR A C 1
ATOM 914 O O . TYR A 1 124 ? 7.682 -4.964 9.420 1.00 35.52 140 TYR A O 1
ATOM 923 N N . ILE A 1 125 ? 8.243 -5.732 7.371 1.00 33.76 141 ILE A N 1
ATOM 924 C CA . ILE A 1 125 ? 6.930 -5.429 6.807 1.00 34.81 141 ILE A CA 1
ATOM 925 C C . ILE A 1 125 ? 5.843 -6.153 7.586 1.00 32.30 141 ILE A C 1
ATOM 926 O O . ILE A 1 125 ? 4.828 -5.559 7.971 1.00 31.32 141 ILE A O 1
ATOM 931 N N . GLY A 1 126 ? 6.053 -7.441 7.857 1.00 31.75 142 GLY A N 1
ATOM 932 C CA . GLY A 1 126 ? 5.029 -8.230 8.522 1.00 31.60 142 GLY A CA 1
ATOM 933 C C . GLY A 1 126 ? 4.827 -7.881 9.983 1.00 32.22 142 GLY A C 1
ATOM 934 O O . GLY A 1 126 ? 3.767 -8.171 10.542 1.00 29.45 142 GLY A O 1
ATOM 935 N N . GLN A 1 127 ? 5.830 -7.299 10.623 1.00 37.49 143 GLN A N 1
ATOM 936 C CA . GLN A 1 127 ? 5.706 -6.926 12.024 1.00 36.59 143 GLN A CA 1
ATOM 937 C C . GLN A 1 127 ? 5.341 -5.464 12.213 1.00 34.17 143 GLN A C 1
ATOM 938 O O . GLN A 1 127 ? 4.858 -5.104 13.287 1.00 44.34 143 GLN A O 1
ATOM 944 N N . ASN A 1 128 ? 5.507 -4.628 11.191 1.00 35.88 144 ASN A N 1
ATOM 945 C CA . ASN A 1 128 ? 5.288 -3.197 11.366 1.00 39.18 144 ASN A CA 1
ATOM 946 C C . ASN A 1 128 ? 4.289 -2.591 10.391 1.00 41.02 144 ASN A C 1
ATOM 947 O O . ASN A 1 128 ? 3.620 -1.609 10.732 1.00 41.43 144 ASN A O 1
ATOM 952 N N . GLU A 1 129 ? 4.204 -3.114 9.166 1.00 36.55 145 GLU A N 1
ATOM 953 C CA . GLU A 1 129 ? 3.293 -2.580 8.150 1.00 34.42 145 GLU A CA 1
ATOM 954 C C . GLU A 1 129 ? 2.622 -3.729 7.426 1.00 34.20 145 GLU A C 1
ATOM 955 O O . GLU A 1 129 ? 2.854 -3.955 6.229 1.00 35.50 145 GLU A O 1
ATOM 961 N N . PRO A 1 130 ? 1.764 -4.485 8.114 1.00 32.89 146 PRO A N 1
ATOM 962 C CA . PRO A 1 130 ? 1.182 -5.691 7.506 1.00 35.90 146 PRO A CA 1
ATOM 963 C C . PRO A 1 130 ? 0.353 -5.421 6.260 1.00 37.25 146 PRO A C 1
ATOM 964 O O . PRO A 1 130 ? 0.191 -6.337 5.444 1.00 35.11 146 PRO A O 1
ATOM 968 N N . GLU A 1 131 ? -0.156 -4.200 6.070 1.00 30.75 147 GLU A N 1
ATOM 969 C CA . GLU A 1 131 ? -0.920 -3.913 4.864 1.00 36.85 147 GLU A CA 1
ATOM 970 C C . GLU A 1 131 ? -0.053 -3.946 3.611 1.00 38.03 147 GLU A C 1
ATOM 971 O O . GLU A 1 131 ? -0.585 -3.973 2.496 1.00 35.16 147 GLU A O 1
ATOM 977 N N . LEU A 1 132 ? 1.264 -3.958 3.756 1.00 34.39 148 LEU A N 1
ATOM 978 C CA . LEU A 1 132 ? 2.135 -4.067 2.602 1.00 33.05 148 LEU A CA 1
ATOM 979 C C . LEU A 1 132 ? 2.569 -5.501 2.324 1.00 30.44 148 LEU A C 1
ATOM 980 O O . LEU A 1 132 ? 3.218 -5.740 1.301 1.00 31.54 148 LEU A O 1
ATOM 985 N N . LEU A 1 133 ? 2.226 -6.461 3.192 1.00 30.62 149 LEU A N 1
ATOM 986 C CA . LEU A 1 133 ? 2.688 -7.832 2.977 1.00 34.53 149 LEU A CA 1
ATOM 987 C C . LEU A 1 133 ? 2.174 -8.399 1.648 1.00 32.90 149 LEU A C 1
ATOM 988 O O . LEU A 1 133 ? 2.841 -9.240 1.028 1.00 34.08 149 LEU A O 1
ATOM 993 N N . VAL A 1 134 ? 1.032 -7.906 1.165 1.00 28.92 150 VAL A N 1
ATOM 994 C CA . VAL A 1 134 ? 0.499 -8.350 -0.120 1.00 29.87 150 VAL A CA 1
ATOM 995 C C . VAL A 1 134 ? 1.458 -8.035 -1.256 1.00 32.90 150 VAL A C 1
ATOM 996 O O . VAL A 1 134 ? 1.513 -8.770 -2.248 1.00 31.92 150 VAL A O 1
ATOM 1000 N N . ALA A 1 135 ? 2.208 -6.937 -1.153 1.00 31.43 151 ALA A N 1
ATOM 1001 C CA . ALA A 1 135 ? 3.153 -6.612 -2.211 1.00 30.89 151 ALA A CA 1
ATOM 1002 C C . ALA A 1 135 ? 4.141 -7.751 -2.420 1.00 34.98 151 ALA A C 1
ATOM 1003 O O . ALA A 1 135 ? 4.493 -8.077 -3.560 1.00 35.66 151 ALA A O 1
ATOM 1005 N N . HIS A 1 136 ? 4.569 -8.392 -1.329 1.00 30.90 152 HIS A N 1
ATOM 1006 C CA . HIS A 1 136 ? 5.516 -9.495 -1.420 1.00 32.44 152 HIS A CA 1
ATOM 1007 C C . HIS A 1 136 ? 4.837 -10.805 -1.781 1.00 32.11 152 HIS A C 1
ATOM 1008 O O . HIS A 1 136 ? 5.383 -11.591 -2.566 1.00 30.01 152 HIS A O 1
ATOM 1015 N N . ALA A 1 137 ? 3.668 -11.072 -1.201 1.00 30.93 153 ALA A N 1
ATOM 1016 C CA . ALA A 1 137 ? 2.982 -12.327 -1.494 1.00 32.01 153 ALA A CA 1
ATOM 1017 C C . ALA A 1 137 ? 2.544 -12.379 -2.953 1.00 34.44 153 ALA A C 1
ATOM 1018 O O . ALA A 1 137 ? 2.762 -13.383 -3.646 1.00 31.03 153 ALA A O 1
ATOM 1020 N N . TYR A 1 138 ? 1.945 -11.294 -3.442 1.00 31.40 154 TYR A N 1
ATOM 1021 C CA . TYR A 1 138 ? 1.487 -11.266 -4.827 1.00 37.38 154 TYR A CA 1
ATOM 1022 C C . TYR A 1 138 ? 2.651 -11.465 -5.786 1.00 36.17 154 TYR A C 1
ATOM 1023 O O . TYR A 1 138 ? 2.625 -12.357 -6.646 1.00 34.72 154 TYR A O 1
ATOM 1032 N N . THR A 1 139 ? 3.703 -10.671 -5.613 1.00 33.31 155 THR A N 1
ATOM 1033 C CA . THR A 1 139 ? 4.834 -10.719 -6.529 1.00 36.24 155 THR A CA 1
ATOM 1034 C C . THR A 1 139 ? 5.493 -12.089 -6.554 1.00 36.88 155 THR A C 1
ATOM 1035 O O . THR A 1 139 ? 5.871 -12.580 -7.627 1.00 37.40 155 THR A O 1
ATOM 1039 N N . ARG A 1 140 ? 5.663 -12.719 -5.391 1.00 28.21 156 ARG A N 1
ATOM 1040 C CA . ARG A 1 140 ? 6.296 -14.031 -5.374 1.00 29.72 156 ARG A CA 1
ATOM 1041 C C . ARG A 1 140 ? 5.357 -15.105 -5.933 1.00 30.24 156 ARG A C 1
ATOM 1042 O O . ARG A 1 140 ? 5.689 -15.778 -6.915 1.00 30.07 156 ARG A O 1
ATOM 1050 N N . TYR A 1 141 ? 4.169 -15.276 -5.334 1.00 27.74 157 TYR A N 1
ATOM 1051 C CA . TYR A 1 141 ? 3.389 -16.481 -5.630 1.00 28.32 157 TYR A CA 1
ATOM 1052 C C . TYR A 1 141 ? 2.711 -16.406 -7.000 1.00 30.39 157 TYR A C 1
ATOM 1053 O O . TYR A 1 141 ? 2.551 -17.434 -7.671 1.00 30.94 157 TYR A O 1
ATOM 1062 N N . MET A 1 142 ? 2.312 -15.220 -7.446 1.00 30.37 158 MET A N 1
ATOM 1063 C CA . MET A 1 142 ? 1.703 -15.141 -8.774 1.00 33.79 158 MET A CA 1
ATOM 1064 C C . MET A 1 142 ? 2.726 -15.409 -9.867 1.00 34.04 158 MET A C 1
ATOM 1065 O O . MET A 1 142 ? 2.412 -16.052 -10.877 1.00 34.12 158 MET A O 1
ATOM 1070 N N . GLY A 1 143 ? 3.958 -14.936 -9.679 1.00 28.59 159 GLY A N 1
ATOM 1071 C CA . GLY A 1 143 ? 5.027 -15.325 -10.580 1.00 31.23 159 GLY A CA 1
ATOM 1072 C C . GLY A 1 143 ? 5.355 -16.807 -10.505 1.00 33.12 159 GLY A C 1
ATOM 1073 O O . GLY A 1 143 ? 5.557 -17.457 -11.540 1.00 30.81 159 GLY A O 1
ATOM 1074 N N . ASP A 1 144 ? 5.401 -17.369 -9.286 1.00 28.30 160 ASP A N 1
ATOM 1075 C CA . ASP A 1 144 ? 5.711 -18.793 -9.133 1.00 28.89 160 ASP A CA 1
ATOM 1076 C C . ASP A 1 144 ? 4.716 -19.653 -9.894 1.00 31.79 160 ASP A C 1
ATOM 1077 O O . ASP A 1 144 ? 5.096 -20.624 -10.556 1.00 28.22 160 ASP A O 1
ATOM 1082 N N . LEU A 1 145 ? 3.430 -19.325 -9.776 1.00 28.77 161 LEU A N 1
ATOM 1083 C CA . LEU A 1 145 ? 2.383 -20.138 -10.386 1.00 32.08 161 LEU A CA 1
ATOM 1084 C C . LEU A 1 145 ? 2.460 -20.097 -11.906 1.00 35.45 161 LEU A C 1
ATOM 1085 O O . LEU A 1 145 ? 2.395 -21.139 -12.568 1.00 39.85 161 LEU A O 1
ATOM 1090 N N . SER A 1 146 ? 2.596 -18.898 -12.474 1.00 35.17 162 SER A N 1
ATOM 1091 C CA . SER A 1 146 ? 2.763 -18.758 -13.919 1.00 36.71 162 SER A CA 1
ATOM 1092 C C . SER A 1 146 ? 3.992 -19.513 -14.420 1.00 35.93 162 SER A C 1
ATOM 1093 O O . SER A 1 146 ? 3.924 -20.238 -15.421 1.00 37.19 162 SER A O 1
ATOM 1096 N N . GLY A 1 147 ? 5.137 -19.342 -13.750 1.00 35.08 163 GLY A N 1
ATOM 1097 C CA . GLY A 1 147 ? 6.395 -19.819 -14.289 1.00 33.28 163 GLY A CA 1
ATOM 1098 C C . GLY A 1 147 ? 6.824 -21.219 -13.915 1.00 32.11 163 GLY A C 1
ATOM 1099 O O . GLY A 1 147 ? 7.772 -21.732 -14.515 1.00 32.84 163 GLY A O 1
ATOM 1100 N N . GLY A 1 148 ? 6.129 -21.867 -12.976 1.00 31.09 164 GLY A N 1
ATOM 1101 C CA . GLY A 1 148 ? 6.640 -23.098 -12.380 1.00 30.60 164 GLY A CA 1
ATOM 1102 C C . GLY A 1 148 ? 6.971 -24.193 -13.380 1.00 34.98 164 GLY A C 1
ATOM 1103 O O . GLY A 1 148 ? 8.073 -24.757 -13.363 1.00 30.04 164 GLY A O 1
ATOM 1104 N N . GLN A 1 149 ? 6.016 -24.535 -14.253 1.00 32.34 165 GLN A N 1
ATOM 1105 C CA . GLN A 1 149 ? 6.248 -25.644 -15.171 1.00 32.94 165 GLN A CA 1
ATOM 1106 C C . GLN A 1 149 ? 7.434 -25.364 -16.090 1.00 31.96 165 GLN A C 1
ATOM 1107 O O . GLN A 1 149 ? 8.255 -26.258 -16.339 1.00 28.31 165 GLN A O 1
ATOM 1113 N N . VAL A 1 150 ? 7.559 -24.130 -16.592 1.00 30.23 166 VAL A N 1
ATOM 1114 C CA . VAL A 1 150 ? 8.688 -23.835 -17.478 1.00 29.63 166 VAL A CA 1
ATOM 1115 C C . VAL A 1 150 ? 10.007 -23.990 -16.725 1.00 31.71 166 VAL A C 1
ATOM 1116 O O . VAL A 1 150 ? 10.941 -24.661 -17.192 1.00 26.12 166 VAL A O 1
ATOM 1120 N N . LEU A 1 151 ? 10.092 -23.394 -15.530 1.00 30.26 167 LEU A N 1
ATOM 1121 C CA . LEU A 1 151 ? 11.353 -23.411 -14.794 1.00 27.45 167 LEU A CA 1
ATOM 1122 C C . LEU A 1 151 ? 11.724 -24.820 -14.350 1.00 28.21 167 LEU A C 1
ATOM 1123 O O . LEU A 1 151 ? 12.902 -25.193 -14.382 1.00 30.82 167 LEU A O 1
ATOM 1128 N N . LYS A 1 152 ? 10.734 -25.610 -13.934 1.00 27.29 168 LYS A N 1
ATOM 1129 C CA . LYS A 1 152 ? 10.977 -26.996 -13.552 1.00 30.44 168 LYS A CA 1
ATOM 1130 C C . LYS A 1 152 ? 11.578 -27.796 -14.703 1.00 31.38 168 LYS A C 1
ATOM 1131 O O . LYS A 1 152 ? 12.513 -28.578 -14.499 1.00 30.11 168 LYS A O 1
ATOM 1137 N N . LYS A 1 153 ? 11.042 -27.631 -15.918 1.00 30.01 169 LYS A N 1
ATOM 1138 C CA . LYS A 1 153 ? 11.562 -28.392 -17.054 1.00 31.82 169 LYS A CA 1
ATOM 1139 C C . LYS A 1 153 ? 13.000 -27.993 -17.370 1.00 29.07 169 LYS A C 1
ATOM 1140 O O . LYS A 1 153 ? 13.854 -28.847 -17.616 1.00 30.12 169 LYS A O 1
ATOM 1146 N N . VAL A 1 154 ? 13.284 -26.694 -17.364 1.00 33.21 170 VAL A N 1
ATOM 1147 C CA . VAL A 1 154 ? 14.640 -26.229 -17.642 1.00 31.73 170 VAL A CA 1
ATOM 1148 C C . VAL A 1 154 ? 15.635 -26.826 -16.644 1.00 33.30 170 VAL A C 1
ATOM 1149 O O . VAL A 1 154 ? 16.699 -27.328 -17.022 1.00 32.51 170 VAL A O 1
ATOM 1153 N N . ALA A 1 155 ? 15.305 -26.788 -15.356 1.00 32.26 171 ALA A N 1
ATOM 1154 C CA . ALA A 1 155 ? 16.258 -27.263 -14.353 1.00 34.12 171 ALA A CA 1
ATOM 1155 C C . ALA A 1 155 ? 16.417 -28.781 -14.397 1.00 31.76 171 ALA A C 1
ATOM 1156 O O . ALA A 1 155 ? 17.526 -29.299 -14.231 1.00 32.66 171 ALA A O 1
ATOM 1158 N N . GLN A 1 156 ? 15.321 -29.514 -14.604 1.00 30.72 172 GLN A N 1
ATOM 1159 C CA . GLN A 1 156 ? 15.427 -30.968 -14.675 1.00 30.52 172 GLN A CA 1
ATOM 1160 C C . GLN A 1 156 ? 16.341 -31.395 -15.806 1.00 31.37 172 GLN A C 1
ATOM 1161 O O . GLN A 1 156 ? 17.179 -32.291 -15.635 1.00 30.40 172 GLN A O 1
ATOM 1167 N N . ARG A 1 157 ? 16.177 -30.772 -16.975 1.00 30.79 173 ARG A N 1
ATOM 1168 C CA . ARG A 1 157 ? 17.002 -31.107 -18.127 1.00 38.74 173 ARG A CA 1
ATOM 1169 C C . ARG A 1 157 ? 18.450 -30.701 -17.893 1.00 35.87 173 ARG A C 1
ATOM 1170 O O . ARG A 1 157 ? 19.364 -31.519 -18.035 1.00 37.03 173 ARG A O 1
ATOM 1178 N N . ALA A 1 158 ? 18.669 -29.440 -17.515 1.00 35.52 174 ALA A N 1
ATOM 1179 C CA . ALA A 1 158 ? 20.025 -28.922 -17.372 1.00 33.78 174 ALA A CA 1
ATOM 1180 C C . ALA A 1 158 ? 20.812 -29.682 -16.314 1.00 36.19 174 ALA A C 1
ATOM 1181 O O . ALA A 1 158 ? 21.997 -29.979 -16.510 1.00 36.08 174 ALA A O 1
ATOM 1183 N N . LEU A 1 159 ? 20.181 -29.998 -15.184 1.00 30.16 175 LEU A N 1
ATOM 1184 C CA . LEU A 1 159 ? 20.849 -30.691 -14.095 1.00 28.63 175 LEU A CA 1
ATOM 1185 C C . LEU A 1 159 ? 20.656 -32.206 -14.120 1.00 31.05 175 LEU A C 1
ATOM 1186 O O . LEU A 1 159 ? 21.201 -32.899 -13.249 1.00 32.19 175 LEU A O 1
ATOM 1191 N N . LYS A 1 160 ? 19.947 -32.744 -15.110 1.00 34.23 176 LYS A N 1
ATOM 1192 C CA . LYS A 1 160 ? 19.697 -34.187 -15.209 1.00 35.38 176 LYS A CA 1
ATOM 1193 C C . LYS A 1 160 ? 19.079 -34.728 -13.924 1.00 35.26 176 LYS A C 1
ATOM 1194 O O . LYS A 1 160 ? 19.553 -35.709 -13.343 1.00 31.97 176 LYS A O 1
ATOM 1200 N N . LEU A 1 161 ? 17.994 -34.081 -13.482 1.00 31.67 177 LEU A N 1
ATOM 1201 C CA . LEU A 1 161 ? 17.402 -34.439 -12.199 1.00 35.86 177 LEU A CA 1
ATOM 1202 C C . LEU A 1 161 ? 16.490 -35.656 -12.348 1.00 38.60 177 LEU A C 1
ATOM 1203 O O . LEU A 1 161 ? 16.067 -35.987 -13.453 1.00 36.49 177 LEU A O 1
ATOM 1208 N N . PRO A 1 162 ? 16.193 -36.346 -11.241 1.00 34.87 178 PRO A N 1
ATOM 1209 C CA . PRO A 1 162 ? 15.360 -37.558 -11.333 1.00 34.90 178 PRO A CA 1
ATOM 1210 C C . PRO A 1 162 ? 14.000 -37.286 -11.954 1.00 38.29 178 PRO A C 1
ATOM 1211 O O . PRO A 1 162 ? 13.366 -36.259 -11.697 1.00 33.42 178 PRO A O 1
ATOM 1215 N N . SER A 1 163 ? 13.543 -38.241 -12.774 1.00 38.65 179 SER A N 1
ATOM 1216 C CA . SER A 1 163 ? 12.227 -38.112 -13.396 1.00 42.00 179 SER A CA 1
ATOM 1217 C C . SER A 1 163 ? 11.136 -37.931 -12.351 1.00 38.67 179 SER A C 1
ATOM 1218 O O . SER A 1 163 ? 10.108 -37.302 -12.622 1.00 35.61 179 SER A O 1
ATOM 1221 N N . THR A 1 164 ? 11.357 -38.445 -11.148 1.00 37.25 180 THR A N 1
ATOM 1222 C CA . THR A 1 164 ? 10.350 -38.444 -10.104 1.00 34.21 180 THR A CA 1
ATOM 1223 C C . THR A 1 164 ? 10.184 -37.094 -9.409 1.00 34.68 180 THR A C 1
ATOM 1224 O O . THR A 1 164 ? 9.348 -36.984 -8.508 1.00 31.99 180 THR A O 1
ATOM 1228 N N . GLY A 1 165 ? 10.935 -36.067 -9.804 1.00 34.52 181 GLY A N 1
ATOM 1229 C CA . GLY A 1 165 ? 10.655 -34.713 -9.366 1.00 36.98 181 GLY A CA 1
ATOM 1230 C C . GLY A 1 165 ? 11.540 -34.181 -8.259 1.00 34.03 181 GLY A C 1
ATOM 1231 O O . GLY A 1 165 ? 11.388 -33.007 -7.882 1.00 32.61 181 GLY A O 1
ATOM 1232 N N . GLU A 1 166 ? 12.450 -34.997 -7.730 1.00 33.02 182 GLU A N 1
ATOM 1233 C CA . GLU A 1 166 ? 13.362 -34.548 -6.688 1.00 32.46 182 GLU A CA 1
ATOM 1234 C C . GLU A 1 166 ? 14.131 -33.312 -7.139 1.00 31.77 182 GLU A C 1
ATOM 1235 O O . GLU A 1 166 ? 14.591 -33.226 -8.281 1.00 31.93 182 GLU A O 1
ATOM 1241 N N . GLY A 1 167 ? 14.296 -32.364 -6.220 1.00 27.31 183 GLY A N 1
ATOM 1242 C CA . GLY A 1 167 ? 15.001 -31.143 -6.512 1.00 30.53 183 GLY A CA 1
ATOM 1243 C C . GLY A 1 167 ? 14.181 -30.050 -7.161 1.00 29.45 183 GLY A C 1
ATOM 1244 O O . GLY A 1 167 ? 14.681 -28.925 -7.285 1.00 29.01 183 GLY A O 1
ATOM 1245 N N . THR A 1 168 ? 12.947 -30.330 -7.601 1.00 25.66 184 THR A N 1
ATOM 1246 C CA . THR A 1 168 ? 12.139 -29.305 -8.252 1.00 24.05 184 THR A CA 1
ATOM 1247 C C . THR A 1 168 ? 10.741 -29.191 -7.650 1.00 25.89 184 THR A C 1
ATOM 1248 O O . THR A 1 168 ? 9.853 -28.639 -8.291 1.00 25.51 184 THR A O 1
ATOM 1252 N N . GLN A 1 169 ? 10.524 -29.661 -6.421 1.00 24.30 185 GLN A N 1
ATOM 1253 C CA . GLN A 1 169 ? 9.183 -29.580 -5.845 1.00 24.17 185 GLN A CA 1
ATOM 1254 C C . GLN A 1 169 ? 8.729 -28.152 -5.565 1.00 24.75 185 GLN A C 1
ATOM 1255 O O . GLN A 1 169 ? 7.517 -27.897 -5.527 1.00 22.90 185 GLN A O 1
ATOM 1261 N N . PHE A 1 170 ? 9.664 -27.213 -5.385 1.00 23.45 186 PHE A N 1
ATOM 1262 C CA . PHE A 1 170 ? 9.286 -25.808 -5.258 1.00 24.39 186 PHE A CA 1
ATOM 1263 C C . PHE A 1 170 ? 8.408 -25.341 -6.411 1.00 24.77 186 PHE A C 1
ATOM 1264 O O . PHE A 1 170 ? 7.512 -24.515 -6.215 1.00 23.47 186 PHE A O 1
ATOM 1272 N N . TYR A 1 171 ? 8.636 -25.867 -7.614 1.00 26.41 187 TYR A N 1
ATOM 1273 C CA . TYR A 1 171 ? 8.003 -25.369 -8.826 1.00 24.03 187 TYR A CA 1
ATOM 1274 C C . TYR A 1 171 ? 6.653 -26.019 -9.102 1.00 27.61 187 TYR A C 1
ATOM 1275 O O . TYR A 1 171 ? 5.951 -25.581 -10.016 1.00 30.03 187 TYR A O 1
ATOM 1284 N N . LEU A 1 172 ? 6.271 -27.029 -8.323 1.00 24.03 188 LEU A N 1
ATOM 1285 C CA . LEU A 1 172 ? 5.036 -27.778 -8.529 1.00 30.17 188 LEU A CA 1
ATOM 1286 C C . LEU A 1 172 ? 4.058 -27.433 -7.414 1.00 32.11 188 LEU A C 1
ATOM 1287 O O . LEU A 1 172 ? 4.366 -27.617 -6.231 1.00 26.59 188 LEU A O 1
ATOM 1292 N N . PHE A 1 173 ? 2.879 -26.958 -7.783 1.00 27.95 189 PHE A N 1
ATOM 1293 C CA . PHE A 1 173 ? 1.858 -26.630 -6.792 1.00 31.59 189 PHE A CA 1
ATOM 1294 C C . PHE A 1 173 ? 0.894 -27.813 -6.728 1.00 35.31 189 PHE A C 1
ATOM 1295 O O . PHE A 1 173 ? -0.074 -27.889 -7.477 1.00 31.78 189 PHE A O 1
ATOM 1303 N N . GLU A 1 174 ? 1.177 -28.746 -5.805 1.00 35.96 190 GLU A N 1
ATOM 1304 C CA . GLU A 1 174 ? 0.421 -29.997 -5.741 1.00 39.17 190 GLU A CA 1
ATOM 1305 C C . GLU A 1 174 ? -1.057 -29.764 -5.448 1.00 38.71 190 GLU A C 1
ATOM 1306 O O . GLU A 1 174 ? -1.894 -30.595 -5.815 1.00 36.39 190 GLU A O 1
ATOM 1312 N N . ASN A 1 175 ? -1.403 -28.665 -4.774 1.00 30.68 191 ASN A N 1
ATOM 1313 C CA . ASN A 1 175 ? -2.783 -28.434 -4.356 1.00 34.16 191 ASN A CA 1
ATOM 1314 C C . ASN A 1 175 ? -3.457 -27.319 -5.138 1.00 33.49 191 ASN A C 1
ATOM 1315 O O . ASN A 1 175 ? -4.452 -26.764 -4.665 1.00 32.12 191 ASN A O 1
ATOM 1320 N N . VAL A 1 176 ? -2.932 -26.949 -6.299 1.00 31.85 192 VAL A N 1
ATOM 1321 C CA . VAL A 1 176 ? -3.598 -25.961 -7.146 1.00 31.90 192 VAL A CA 1
ATOM 1322 C C . VAL A 1 176 ? -3.948 -26.673 -8.447 1.00 34.98 192 VAL A C 1
ATOM 1323 O O . VAL A 1 176 ? -3.081 -26.922 -9.292 1.00 35.97 192 VAL A O 1
ATOM 1327 N N . ASP A 1 177 ? -5.226 -27.026 -8.593 1.00 39.70 193 ASP A N 1
ATOM 1328 C CA . ASP A 1 177 ? -5.682 -27.771 -9.764 1.00 44.34 193 ASP A CA 1
ATOM 1329 C C . ASP A 1 177 ? -5.394 -26.998 -11.048 1.00 44.29 193 ASP A C 1
ATOM 1330 O O . ASP A 1 177 ? -4.850 -27.552 -12.012 1.00 47.98 193 ASP A O 1
ATOM 1335 N N . ASN A 1 178 ? -5.715 -25.707 -11.069 1.00 39.41 194 ASN A N 1
ATOM 1336 C CA . ASN A 1 178 ? -5.624 -24.916 -12.294 1.00 38.55 194 ASN A CA 1
ATOM 1337 C C . ASN A 1 178 ? -5.058 -23.539 -11.962 1.00 36.49 194 ASN A C 1
ATOM 1338 O O . ASN A 1 178 ? -5.731 -22.734 -11.307 1.00 35.85 194 ASN A O 1
ATOM 1343 N N . ALA A 1 179 ? -3.833 -23.254 -12.440 1.00 35.45 195 ALA A N 1
ATOM 1344 C CA . ALA A 1 179 ? -3.139 -22.030 -12.038 1.00 38.62 195 ALA A CA 1
ATOM 1345 C C . ALA A 1 179 ? -3.842 -20.773 -12.538 1.00 37.83 195 ALA A C 1
ATOM 1346 O O . ALA A 1 179 ? -3.809 -19.736 -11.863 1.00 34.92 195 ALA A O 1
ATOM 1348 N N . GLN A 1 180 ? -4.472 -20.830 -13.711 1.00 39.48 196 GLN A N 1
ATOM 1349 C CA . GLN A 1 180 ? -5.104 -19.625 -14.240 1.00 36.94 196 GLN A CA 1
ATOM 1350 C C . GLN A 1 180 ? -6.373 -19.276 -13.458 1.00 35.24 196 GLN A C 1
ATOM 1351 O O . GLN A 1 180 ? -6.628 -18.100 -13.185 1.00 35.87 196 GLN A O 1
ATOM 1357 N N . GLN A 1 181 ? -7.170 -20.280 -13.072 1.00 35.31 197 GLN A N 1
ATOM 1358 C CA . GLN A 1 181 ? -8.318 -20.027 -12.202 1.00 38.25 197 GLN A CA 1
ATOM 1359 C C . GLN A 1 181 ? -7.878 -19.513 -10.832 1.00 33.27 197 GLN A C 1
ATOM 1360 O O . GLN A 1 181 ? -8.509 -18.616 -10.264 1.00 31.40 197 GLN A O 1
ATOM 1366 N N . PHE A 1 182 ? -6.811 -20.079 -10.271 1.00 32.32 198 PHE A N 1
ATOM 1367 C CA . PHE A 1 182 ? -6.400 -19.609 -8.951 1.00 29.22 198 PHE A CA 1
ATOM 1368 C C . PHE A 1 182 ? -5.834 -18.198 -9.017 1.00 31.10 198 PHE A C 1
ATOM 1369 O O . PHE A 1 182 ? -6.153 -17.356 -8.168 1.00 30.48 198 PHE A O 1
ATOM 1377 N N . LYS A 1 183 ? -4.995 -17.915 -10.016 1.00 30.83 199 LYS A N 1
ATOM 1378 C CA . LYS A 1 183 ? -4.483 -16.560 -10.184 1.00 30.62 199 LYS A CA 1
ATOM 1379 C C . LYS A 1 183 ? -5.611 -15.551 -10.289 1.00 34.48 199 LYS A C 1
ATOM 1380 O O . LYS A 1 183 ? -5.493 -14.416 -9.812 1.00 30.62 199 LYS A O 1
ATOM 1386 N N . GLN A 1 184 ? -6.702 -15.938 -10.958 1.00 34.64 200 GLN A N 1
ATOM 1387 C CA . GLN A 1 184 ? -7.856 -15.060 -11.089 1.00 35.04 200 GLN A CA 1
ATOM 1388 C C . GLN A 1 184 ? -8.545 -14.865 -9.740 1.00 28.32 200 GLN A C 1
ATOM 1389 O O . GLN A 1 184 ? -8.921 -13.746 -9.376 1.00 28.35 200 GLN A O 1
ATOM 1395 N N . LEU A 1 185 ? -8.705 -15.941 -8.982 1.00 28.11 201 LEU A N 1
ATOM 1396 C CA . LEU A 1 185 ? -9.318 -15.826 -7.665 1.00 26.88 201 LEU A CA 1
ATOM 1397 C C . LEU A 1 185 ? -8.460 -14.950 -6.759 1.00 33.75 201 LEU A C 1
ATOM 1398 O O . LEU A 1 185 ? -8.961 -14.037 -6.085 1.00 29.61 201 LEU A O 1
ATOM 1403 N N . TYR A 1 186 ? -7.147 -15.199 -6.765 1.00 27.00 202 TYR A N 1
ATOM 1404 C CA . TYR A 1 186 ? -6.230 -14.421 -5.938 1.00 32.78 202 TYR A CA 1
ATOM 1405 C C . TYR A 1 186 ? -6.292 -12.941 -6.298 1.00 31.34 202 TYR A C 1
ATOM 1406 O O . TYR A 1 186 ? -6.381 -12.085 -5.409 1.00 32.07 202 TYR A O 1
ATOM 1415 N N . ARG A 1 187 ? -6.294 -12.623 -7.597 1.00 31.17 203 ARG A N 1
ATOM 1416 C CA . ARG A 1 187 ? -6.329 -11.226 -8.021 1.00 31.11 203 ARG A CA 1
ATOM 1417 C C . ARG A 1 187 ? -7.624 -10.554 -7.589 1.00 33.74 203 ARG A C 1
ATOM 1418 O O . ARG A 1 187 ? -7.611 -9.417 -7.091 1.00 34.86 203 ARG A O 1
ATOM 1426 N N . ALA A 1 188 ? -8.755 -11.241 -7.773 1.00 31.49 204 ALA A N 1
ATOM 1427 C CA . ALA A 1 188 ? -10.043 -10.670 -7.391 1.00 34.43 204 ALA A CA 1
ATOM 1428 C C . ALA A 1 188 ? -10.111 -10.400 -5.887 1.00 33.31 204 ALA A C 1
ATOM 1429 O O . ALA A 1 188 ? -10.682 -9.393 -5.459 1.00 33.12 204 ALA A O 1
ATOM 1431 N N . ARG A 1 189 ? -9.528 -11.279 -5.065 1.00 33.75 205 ARG A N 1
ATOM 1432 C CA . ARG A 1 189 ? -9.500 -11.009 -3.626 1.00 34.62 205 ARG A CA 1
ATOM 1433 C C . ARG A 1 189 ? -8.593 -9.823 -3.297 1.00 34.59 205 ARG A C 1
ATOM 1434 O O . ARG A 1 189 ? -8.927 -8.997 -2.436 1.00 32.64 205 ARG A O 1
ATOM 1442 N N . MET A 1 190 ? -7.444 -9.713 -3.972 1.00 35.89 206 MET A N 1
ATOM 1443 C CA . MET A 1 190 ? -6.557 -8.583 -3.712 1.00 37.33 206 MET A CA 1
ATOM 1444 C C . MET A 1 190 ? -7.222 -7.260 -4.080 1.00 38.92 206 MET A C 1
ATOM 1445 O O . MET A 1 190 ? -7.104 -6.272 -3.345 1.00 37.81 206 MET A O 1
ATOM 1450 N N . ASN A 1 191 ? -7.929 -7.223 -5.211 1.00 35.67 207 ASN A N 1
ATOM 1451 C CA . ASN A 1 191 ? -8.598 -5.999 -5.636 1.00 36.80 207 ASN A CA 1
ATOM 1452 C C . ASN A 1 191 ? -9.765 -5.633 -4.729 1.00 38.24 207 ASN A C 1
ATOM 1453 O O . ASN A 1 191 ? -10.198 -4.475 -4.739 1.00 36.94 207 ASN A O 1
ATOM 1458 N N . ALA A 1 192 ? -10.268 -6.579 -3.939 1.00 36.60 208 ALA A N 1
ATOM 1459 C CA . ALA A 1 192 ? -11.380 -6.321 -3.033 1.00 37.80 208 ALA A CA 1
ATOM 1460 C C . ALA A 1 192 ? -10.928 -5.904 -1.638 1.00 40.53 208 ALA A C 1
ATOM 1461 O O . ALA A 1 192 ? -11.775 -5.610 -0.789 1.00 38.36 208 ALA A O 1
ATOM 1463 N N . LEU A 1 193 ? -9.624 -5.874 -1.366 1.00 41.43 209 LEU A N 1
ATOM 1464 C CA . LEU A 1 193 ? -9.168 -5.354 -0.083 1.00 41.74 209 LEU A CA 1
ATOM 1465 C C . LEU A 1 193 ? -9.567 -3.893 0.037 1.00 43.93 209 LEU A C 1
ATOM 1466 O O . LEU A 1 193 ? -9.413 -3.118 -0.907 1.00 43.96 209 LEU A O 1
ATOM 1471 N N . ASP A 1 194 ? -10.086 -3.523 1.202 1.00 51.47 210 ASP A N 1
ATOM 1472 C CA . ASP A 1 194 ? -10.557 -2.163 1.444 1.00 50.57 210 ASP A CA 1
ATOM 1473 C C . ASP A 1 194 ? -9.347 -1.259 1.648 1.00 52.31 210 ASP A C 1
ATOM 1474 O O . ASP A 1 194 ? -8.789 -1.181 2.745 1.00 55.71 210 ASP A O 1
ATOM 1479 N N . LEU A 1 195 ? -8.930 -0.575 0.585 1.00 53.51 211 LEU A N 1
ATOM 1480 C CA . LEU A 1 195 ? -7.722 0.237 0.618 1.00 53.94 211 LEU A CA 1
ATOM 1481 C C . LEU A 1 195 ? -7.949 1.535 -0.141 1.00 53.17 211 LEU A C 1
ATOM 1482 O O . LEU A 1 195 ? -8.544 1.529 -1.225 1.00 50.72 211 LEU A O 1
ATOM 1487 N N . ASN A 1 196 ? -7.463 2.640 0.430 1.00 54.75 212 ASN A N 1
ATOM 1488 C CA . ASN A 1 196 ? -7.484 3.929 -0.245 1.00 54.08 212 ASN A CA 1
ATOM 1489 C C . ASN A 1 196 ? -6.317 4.023 -1.224 1.00 58.37 212 ASN A C 1
ATOM 1490 O O . ASN A 1 196 ? -5.502 3.101 -1.353 1.00 57.38 212 ASN A O 1
ATOM 1495 N N . MET A 1 197 ? -6.220 5.162 -1.914 1.00 58.44 213 MET A N 1
ATOM 1496 C CA . MET A 1 197 ? -5.155 5.326 -2.896 1.00 56.45 213 MET A CA 1
ATOM 1497 C C . MET A 1 197 ? -3.796 5.525 -2.243 1.00 56.65 213 MET A C 1
ATOM 1498 O O . MET A 1 197 ? -2.773 5.214 -2.864 1.00 54.87 213 MET A O 1
ATOM 1503 N N . LYS A 1 198 ? -3.767 6.023 -1.007 1.00 55.74 214 LYS A N 1
ATOM 1504 C CA . LYS A 1 198 ? -2.502 6.191 -0.302 1.00 55.84 214 LYS A CA 1
ATOM 1505 C C . LYS A 1 198 ? -1.795 4.851 -0.125 1.00 50.70 214 LYS A C 1
ATOM 1506 O O . LYS A 1 198 ? -0.639 4.687 -0.532 1.00 49.53 214 LYS A O 1
ATOM 1512 N N . THR A 1 199 ? -2.487 3.872 0.463 1.00 53.01 215 THR A N 1
ATOM 1513 C CA . THR A 1 199 ? -1.866 2.579 0.737 1.00 52.28 215 THR A CA 1
ATOM 1514 C C . THR A 1 199 ? -1.661 1.762 -0.537 1.00 50.27 215 THR A C 1
ATOM 1515 O O . THR A 1 199 ? -0.674 1.025 -0.644 1.00 49.63 215 THR A O 1
ATOM 1519 N N . LYS A 1 200 ? -2.564 1.880 -1.511 1.00 49.30 216 LYS A N 1
ATOM 1520 C CA . LYS A 1 200 ? -2.360 1.187 -2.778 1.00 44.59 216 LYS A CA 1
ATOM 1521 C C . LYS A 1 200 ? -1.059 1.621 -3.437 1.00 45.42 216 LYS A C 1
ATOM 1522 O O . LYS A 1 200 ? -0.350 0.798 -4.022 1.00 46.28 216 LYS A O 1
ATOM 1528 N N . GLU A 1 201 ? -0.719 2.907 -3.343 1.00 46.36 217 GLU A N 1
ATOM 1529 C CA . GLU A 1 201 ? 0.526 3.377 -3.941 1.00 47.15 217 GLU A CA 1
ATOM 1530 C C . GLU A 1 201 ? 1.739 2.861 -3.178 1.00 43.75 217 GLU A C 1
ATOM 1531 O O . GLU A 1 201 ? 2.774 2.552 -3.783 1.00 42.19 217 GLU A O 1
ATOM 1537 N N . ARG A 1 202 ? 1.640 2.771 -1.849 1.00 42.09 218 ARG A N 1
ATOM 1538 C CA . ARG A 1 202 ? 2.734 2.185 -1.083 1.00 45.97 218 ARG A CA 1
ATOM 1539 C C . ARG A 1 202 ? 2.932 0.719 -1.448 1.00 43.62 218 ARG A C 1
ATOM 1540 O O . ARG A 1 202 ? 4.068 0.234 -1.512 1.00 43.02 218 ARG A O 1
ATOM 1548 N N . ILE A 1 203 ? 1.833 0.001 -1.692 1.00 41.04 219 ILE A N 1
ATOM 1549 C CA . ILE A 1 203 ? 1.925 -1.405 -2.062 1.00 41.84 219 ILE A CA 1
ATOM 1550 C C . ILE A 1 203 ? 2.667 -1.559 -3.378 1.00 39.24 219 ILE A C 1
ATOM 1551 O O . ILE A 1 203 ? 3.479 -2.481 -3.546 1.00 37.87 219 ILE A O 1
ATOM 1556 N N . VAL A 1 204 ? 2.410 -0.659 -4.332 1.00 40.36 220 VAL A N 1
ATOM 1557 C CA . VAL A 1 204 ? 3.125 -0.710 -5.605 1.00 40.85 220 VAL A CA 1
ATOM 1558 C C . VAL A 1 204 ? 4.606 -0.442 -5.385 1.00 41.81 220 VAL A C 1
ATOM 1559 O O . VAL A 1 204 ? 5.470 -1.101 -5.981 1.00 39.86 220 VAL A O 1
ATOM 1563 N N . GLU A 1 205 ? 4.923 0.528 -4.528 1.00 39.92 221 GLU A N 1
ATOM 1564 C CA . GLU A 1 205 ? 6.321 0.848 -4.263 1.00 42.35 221 GLU A CA 1
ATOM 1565 C C . GLU A 1 205 ? 7.007 -0.294 -3.517 1.00 40.39 221 GLU A C 1
ATOM 1566 O O . GLU A 1 205 ? 8.181 -0.597 -3.776 1.00 38.08 221 GLU A O 1
ATOM 1572 N N . GLU A 1 206 ? 6.282 -0.966 -2.615 1.00 39.57 222 GLU A N 1
ATOM 1573 C CA . GLU A 1 206 ? 6.859 -2.128 -1.946 1.00 39.76 222 GLU A CA 1
ATOM 1574 C C . GLU A 1 206 ? 7.109 -3.266 -2.932 1.00 36.82 222 GLU A C 1
ATOM 1575 O O . GLU A 1 206 ? 8.111 -3.981 -2.819 1.00 35.07 222 GLU A O 1
ATOM 1581 N N . ALA A 1 207 ? 6.211 -3.452 -3.905 1.00 33.38 223 ALA A N 1
ATOM 1582 C CA . ALA A 1 207 ? 6.435 -4.472 -4.924 1.00 31.53 223 ALA A CA 1
ATOM 1583 C C . ALA A 1 207 ? 7.686 -4.169 -5.744 1.00 34.48 223 ALA A C 1
ATOM 1584 O O . ALA A 1 207 ? 8.479 -5.069 -6.036 1.00 35.21 223 ALA A O 1
ATOM 1586 N N . ASN A 1 208 ? 7.877 -2.906 -6.131 1.00 33.25 224 ASN A N 1
ATOM 1587 C CA . ASN A 1 208 ? 9.104 -2.545 -6.834 1.00 36.42 224 ASN A CA 1
ATOM 1588 C C . ASN A 1 208 ? 10.326 -2.822 -5.968 1.00 36.94 224 ASN A C 1
ATOM 1589 O O . ASN A 1 208 ? 11.338 -3.347 -6.452 1.00 36.10 224 ASN A O 1
ATOM 1594 N N . LYS A 1 209 ? 10.235 -2.494 -4.676 1.00 34.68 225 LYS A N 1
ATOM 1595 C CA . LYS A 1 209 ? 11.283 -2.837 -3.719 1.00 36.63 225 LYS A CA 1
ATOM 1596 C C . LYS A 1 209 ? 11.609 -4.327 -3.763 1.00 35.16 225 LYS A C 1
ATOM 1597 O O . LYS A 1 209 ? 12.781 -4.723 -3.738 1.00 34.39 225 LYS A O 1
ATOM 1603 N N . ALA A 1 210 ? 10.573 -5.171 -3.813 1.00 34.94 226 ALA A N 1
ATOM 1604 C CA . ALA A 1 210 ? 10.797 -6.612 -3.876 1.00 33.50 226 ALA A CA 1
ATOM 1605 C C . ALA A 1 210 ? 11.541 -7.008 -5.146 1.00 31.81 226 ALA A C 1
ATOM 1606 O O . ALA A 1 210 ? 12.447 -7.851 -5.105 1.00 30.71 226 ALA A O 1
ATOM 1608 N N . PHE A 1 211 ? 11.163 -6.424 -6.289 1.00 35.07 227 PHE A N 1
ATOM 1609 C CA . PHE A 1 211 ? 11.861 -6.738 -7.529 1.00 36.75 227 PHE A CA 1
ATOM 1610 C C . PHE A 1 211 ? 13.314 -6.308 -7.455 1.00 37.49 227 PHE A C 1
ATOM 1611 O O . PHE A 1 211 ? 14.180 -6.928 -8.085 1.00 37.82 227 PHE A O 1
ATOM 1619 N N . GLU A 1 212 ? 13.600 -5.266 -6.675 1.00 35.07 228 GLU A N 1
ATOM 1620 C CA . GLU A 1 212 ? 14.976 -4.814 -6.531 1.00 36.11 228 GLU A CA 1
ATOM 1621 C C . GLU A 1 212 ? 15.797 -5.808 -5.720 1.00 35.72 228 GLU A C 1
ATOM 1622 O O . GLU A 1 212 ? 16.918 -6.167 -6.107 1.00 35.21 228 GLU A O 1
ATOM 1628 N N . TYR A 1 213 ? 15.267 -6.243 -4.574 1.00 32.85 229 TYR A N 1
ATOM 1629 C CA . TYR A 1 213 ? 15.891 -7.338 -3.842 1.00 35.35 229 TYR A CA 1
ATOM 1630 C C . TYR A 1 213 ? 16.070 -8.556 -4.741 1.00 33.82 229 TYR A C 1
ATOM 1631 O O . TYR A 1 213 ? 17.116 -9.216 -4.715 1.00 36.65 229 TYR A O 1
ATOM 1640 N N . ASN A 1 214 ? 15.053 -8.849 -5.551 1.00 33.70 230 ASN A N 1
ATOM 1641 C CA . ASN A 1 214 ? 15.118 -9.914 -6.540 1.00 35.83 230 ASN A CA 1
ATOM 1642 C C . ASN A 1 214 ? 16.343 -9.757 -7.425 1.00 36.81 230 ASN A C 1
ATOM 1643 O O . ASN A 1 214 ? 17.115 -10.700 -7.617 1.00 35.06 230 ASN A O 1
ATOM 1648 N N . MET A 1 215 ? 16.515 -8.561 -7.988 1.00 38.24 231 MET A N 1
ATOM 1649 C CA . MET A 1 215 ? 17.653 -8.293 -8.860 1.00 39.04 231 MET A CA 1
ATOM 1650 C C . MET A 1 215 ? 18.967 -8.411 -8.101 1.00 36.77 231 MET A C 1
ATOM 1651 O O . MET A 1 215 ? 19.954 -8.936 -8.630 1.00 39.67 231 MET A O 1
ATOM 1656 N N . GLN A 1 216 ? 18.997 -7.955 -6.846 1.00 35.56 232 GLN A N 1
ATOM 1657 C CA . GLN A 1 216 ? 20.229 -8.044 -6.076 1.00 36.98 232 GLN A CA 1
ATOM 1658 C C . GLN A 1 216 ? 20.581 -9.490 -5.733 1.00 37.17 232 GLN A C 1
ATOM 1659 O O . GLN A 1 216 ? 21.763 -9.841 -5.673 1.00 31.52 232 GLN A O 1
ATOM 1665 N N . ILE A 1 217 ? 19.583 -10.345 -5.493 1.00 34.17 233 ILE A N 1
ATOM 1666 C CA . ILE A 1 217 ? 19.899 -11.745 -5.238 1.00 32.26 233 ILE A CA 1
ATOM 1667 C C . ILE A 1 217 ? 20.442 -12.402 -6.502 1.00 31.50 233 ILE A C 1
ATOM 1668 O O . ILE A 1 217 ? 21.440 -13.135 -6.452 1.00 32.47 233 ILE A O 1
ATOM 1673 N N . PHE A 1 218 ? 19.806 -12.139 -7.655 1.00 30.87 234 PHE A N 1
ATOM 1674 C CA . PHE A 1 218 ? 20.296 -12.660 -8.934 1.00 33.22 234 PHE A CA 1
ATOM 1675 C C . PHE A 1 218 ? 21.748 -12.246 -9.176 1.00 37.31 234 PHE A C 1
ATOM 1676 O O . PHE A 1 218 ? 22.589 -13.065 -9.568 1.00 35.59 234 PHE A O 1
ATOM 1684 N N . ASN A 1 219 ? 22.057 -10.965 -8.958 1.00 37.75 235 ASN A N 1
ATOM 1685 C CA . ASN A 1 219 ? 23.406 -10.488 -9.250 1.00 39.79 235 ASN A CA 1
ATOM 1686 C C . ASN A 1 219 ? 24.419 -11.056 -8.268 1.00 38.91 235 ASN A C 1
ATOM 1687 O O . ASN A 1 219 ? 25.579 -11.274 -8.634 1.00 42.01 235 ASN A O 1
ATOM 1692 N N . GLU A 1 220 ? 24.000 -11.334 -7.035 1.00 35.84 236 GLU A N 1
ATOM 1693 C CA . GLU A 1 220 ? 24.898 -12.001 -6.101 1.00 36.34 236 GLU A CA 1
ATOM 1694 C C . GLU A 1 220 ? 25.150 -13.440 -6.531 1.00 37.85 236 GLU A C 1
ATOM 1695 O O . GLU A 1 220 ? 26.267 -13.948 -6.399 1.00 39.17 236 GLU A O 1
ATOM 1701 N N . LEU A 1 221 ? 24.130 -14.099 -7.083 1.00 37.55 237 LEU A N 1
ATOM 1702 C CA . LEU A 1 221 ? 24.325 -15.430 -7.643 1.00 38.88 237 LEU A CA 1
ATOM 1703 C C . LEU A 1 221 ? 25.248 -15.397 -8.847 1.00 43.83 237 LEU A C 1
ATOM 1704 O O . LEU A 1 221 ? 26.080 -16.297 -9.020 1.00 46.32 237 LEU A O 1
ATOM 1709 N N . ASP A 1 222 ? 25.100 -14.379 -9.700 1.00 44.57 238 ASP A N 1
ATOM 1710 C CA . ASP A 1 222 ? 25.939 -14.264 -10.884 1.00 46.08 238 ASP A CA 1
ATOM 1711 C C . ASP A 1 222 ? 27.423 -14.257 -10.537 1.00 49.80 238 ASP A C 1
ATOM 1712 O O . ASP A 1 222 ? 28.247 -14.619 -11.384 1.00 51.05 238 ASP A O 1
ATOM 1717 N N . GLN A 1 223 ? 27.782 -13.881 -9.311 1.00 50.68 239 GLN A N 1
ATOM 1718 C CA . GLN A 1 223 ? 29.187 -13.822 -8.903 1.00 54.30 239 GLN A CA 1
ATOM 1719 C C . GLN A 1 223 ? 29.706 -15.166 -8.363 1.00 57.50 239 GLN A C 1
ATOM 1720 O O . GLN A 1 223 ? 29.054 -15.835 -7.552 1.00 51.98 239 GLN A O 1
ATOM 1726 N N . MET B 1 14 ? -9.311 20.422 -46.043 1.00 46.38 30 MET B N 1
ATOM 1727 C CA . MET B 1 14 ? -8.071 20.476 -45.260 1.00 46.49 30 MET B CA 1
ATOM 1728 C C . MET B 1 14 ? -7.199 19.224 -45.500 1.00 44.30 30 MET B C 1
ATOM 1729 O O . MET B 1 14 ? -7.702 18.101 -45.571 1.00 38.00 30 MET B O 1
ATOM 1734 N N . ALA B 1 15 ? -5.891 19.433 -45.627 1.00 43.64 31 ALA B N 1
ATOM 1735 C CA . ALA B 1 15 ? -5.001 18.394 -46.136 1.00 41.77 31 ALA B CA 1
ATOM 1736 C C . ALA B 1 15 ? -4.915 17.187 -45.193 1.00 31.38 31 ALA B C 1
ATOM 1737 O O . ALA B 1 15 ? -4.967 17.307 -43.966 1.00 36.47 31 ALA B O 1
ATOM 1739 N N . ASP B 1 16 ? -4.798 16.006 -45.785 1.00 31.65 32 ASP B N 1
ATOM 1740 C CA . ASP B 1 16 ? -4.541 14.811 -44.999 1.00 29.74 32 ASP B CA 1
ATOM 1741 C C . ASP B 1 16 ? -3.085 14.795 -44.557 1.00 26.26 32 ASP B C 1
ATOM 1742 O O . ASP B 1 16 ? -2.195 15.198 -45.306 1.00 25.38 32 ASP B O 1
ATOM 1747 N N . LEU B 1 17 ? -2.849 14.311 -43.338 1.00 26.06 33 LEU B N 1
ATOM 1748 C CA . LEU B 1 17 ? -1.473 14.145 -42.866 1.00 26.95 33 LEU B CA 1
ATOM 1749 C C . LEU B 1 17 ? -0.664 13.251 -43.808 1.00 23.26 33 LEU B C 1
ATOM 1750 O O . LEU B 1 17 ? 0.516 13.514 -44.070 1.00 23.99 33 LEU B O 1
ATOM 1755 N N . SER B 1 18 ? -1.273 12.173 -44.319 1.00 23.58 34 SER B N 1
ATOM 1756 C CA . SER B 1 18 ? -0.536 11.319 -45.250 1.00 24.72 34 SER B CA 1
ATOM 1757 C C . SER B 1 18 ? -0.087 12.107 -46.476 1.00 24.93 34 SER B C 1
ATOM 1758 O O . SER B 1 18 ? 0.999 11.871 -47.017 1.00 22.18 34 SER B O 1
ATOM 1761 N N . GLU B 1 19 ? -0.911 13.058 -46.928 1.00 26.45 35 GLU B N 1
ATOM 1762 C CA . GLU B 1 19 ? -0.533 13.843 -48.098 1.00 26.76 35 GLU B CA 1
ATOM 1763 C C . GLU B 1 19 ? 0.583 14.815 -47.759 1.00 28.12 35 GLU B C 1
ATOM 1764 O O . GLU B 1 19 ? 1.521 14.991 -48.546 1.00 28.40 35 GLU B O 1
ATOM 1770 N N . LEU B 1 20 ? 0.509 15.436 -46.581 1.00 25.05 36 LEU B N 1
ATOM 1771 C CA . LEU B 1 20 ? 1.575 16.341 -46.168 1.00 29.65 36 LEU B CA 1
ATOM 1772 C C . LEU B 1 20 ? 2.896 15.588 -46.028 1.00 26.15 36 LEU B C 1
ATOM 1773 O O . LEU B 1 20 ? 3.966 16.127 -46.334 1.00 25.91 36 LEU B O 1
ATOM 1778 N N . LEU B 1 21 ? 2.842 14.340 -45.557 1.00 26.19 37 LEU B N 1
ATOM 1779 C CA . LEU B 1 21 ? 4.069 13.554 -45.440 1.00 24.10 37 LEU B CA 1
ATOM 1780 C C . LEU B 1 21 ? 4.625 13.203 -46.805 1.00 27.57 37 LEU B C 1
ATOM 1781 O O . LEU B 1 21 ? 5.832 13.322 -47.042 1.00 28.16 37 LEU B O 1
ATOM 1786 N N . LYS B 1 22 ? 3.761 12.731 -47.709 1.00 27.71 38 LYS B N 1
ATOM 1787 C CA . LYS B 1 22 ? 4.215 12.371 -49.045 1.00 28.50 38 LYS B CA 1
ATOM 1788 C C . LYS B 1 22 ? 4.899 13.556 -49.713 1.00 28.64 38 LYS B C 1
ATOM 1789 O O . LYS B 1 22 ? 6.015 13.432 -50.230 1.00 29.97 38 LYS B O 1
ATOM 1795 N N . GLU B 1 23 ? 4.257 14.734 -49.664 1.00 28.66 39 GLU B N 1
ATOM 1796 C CA . GLU B 1 23 ? 4.837 15.930 -50.273 1.00 33.13 39 GLU B CA 1
ATOM 1797 C C . GLU B 1 23 ? 6.075 16.403 -49.515 1.00 31.88 39 GLU B C 1
ATOM 1798 O O . GLU B 1 23 ? 7.069 16.806 -50.126 1.00 32.72 39 GLU B O 1
ATOM 1804 N N . GLY B 1 24 ? 6.021 16.392 -48.184 1.00 26.92 40 GLY B N 1
ATOM 1805 C CA . GLY B 1 24 ? 7.061 17.054 -47.420 1.00 27.64 40 GLY B CA 1
ATOM 1806 C C . GLY B 1 24 ? 8.349 16.272 -47.245 1.00 28.06 40 GLY B C 1
ATOM 1807 O O . GLY B 1 24 ? 9.371 16.881 -46.916 1.00 26.79 40 GLY B O 1
ATOM 1808 N N . THR B 1 25 ? 8.329 14.946 -47.428 1.00 27.74 41 THR B N 1
ATOM 1809 C CA . THR B 1 25 ? 9.487 14.098 -47.144 1.00 27.07 41 THR B CA 1
ATOM 1810 C C . THR B 1 25 ? 10.136 13.531 -48.402 1.00 33.63 41 THR B C 1
ATOM 1811 O O . THR B 1 25 ? 11.027 12.674 -48.293 1.00 27.17 41 THR B O 1
ATOM 1815 N N . LYS B 1 26 ? 9.732 13.995 -49.592 1.00 31.46 42 LYS B N 1
ATOM 1816 C CA . LYS B 1 26 ? 10.237 13.388 -50.826 1.00 34.17 42 LYS B CA 1
ATOM 1817 C C . LYS B 1 26 ? 11.754 13.504 -50.933 1.00 29.86 42 LYS B C 1
ATOM 1818 O O . LYS B 1 26 ? 12.434 12.531 -51.276 1.00 32.19 42 LYS B O 1
ATOM 1824 N N . GLU B 1 27 ? 12.305 14.677 -50.618 1.00 35.03 43 GLU B N 1
ATOM 1825 C CA . GLU B 1 27 ? 13.730 14.905 -50.836 1.00 35.82 43 GLU B CA 1
ATOM 1826 C C . GLU B 1 27 ? 14.591 14.095 -49.869 1.00 33.04 43 GLU B C 1
ATOM 1827 O O . GLU B 1 27 ? 15.593 13.497 -50.277 1.00 32.72 43 GLU B O 1
ATOM 1833 N N . ALA B 1 28 ? 14.217 14.048 -48.592 1.00 31.65 44 ALA B N 1
ATOM 1834 C CA . ALA B 1 28 ? 14.987 13.241 -47.653 1.00 29.81 44 ALA B CA 1
ATOM 1835 C C . ALA B 1 28 ? 14.851 11.762 -47.977 1.00 29.04 44 ALA B C 1
ATOM 1836 O O . ALA B 1 28 ? 15.831 11.004 -47.918 1.00 25.34 44 ALA B O 1
ATOM 1838 N N . HIS B 1 29 ? 13.640 11.338 -48.337 1.00 30.02 45 HIS B N 1
ATOM 1839 C CA . HIS B 1 29 ? 13.416 9.950 -48.720 1.00 29.85 45 HIS B CA 1
ATOM 1840 C C . HIS B 1 29 ? 14.308 9.557 -49.893 1.00 33.63 45 HIS B C 1
ATOM 1841 O O . HIS B 1 29 ? 14.929 8.488 -49.880 1.00 32.37 45 HIS B O 1
ATOM 1848 N N . ASP B 1 30 ? 14.407 10.429 -50.911 1.00 29.97 46 ASP B N 1
ATOM 1849 C CA . ASP B 1 30 ? 15.215 10.117 -52.090 1.00 34.08 46 ASP B CA 1
ATOM 1850 C C . ASP B 1 30 ? 16.710 10.134 -51.769 1.00 30.71 46 ASP B C 1
ATOM 1851 O O . ASP B 1 30 ? 17.472 9.314 -52.298 1.00 33.17 46 ASP B O 1
ATOM 1856 N N . ARG B 1 31 ? 17.151 11.045 -50.895 1.00 31.90 47 ARG B N 1
ATOM 1857 C CA . ARG B 1 31 ? 18.552 11.037 -50.480 1.00 34.59 47 ARG B CA 1
ATOM 1858 C C . ARG B 1 31 ? 18.903 9.739 -49.760 1.00 36.63 47 ARG B C 1
ATOM 1859 O O . ARG B 1 31 ? 19.989 9.189 -49.961 1.00 34.51 47 ARG B O 1
ATOM 1867 N N . ALA B 1 32 ? 17.989 9.227 -48.922 1.00 30.96 48 ALA B N 1
ATOM 1868 C CA . ALA B 1 32 ? 18.239 7.954 -48.256 1.00 31.43 48 ALA B CA 1
ATOM 1869 C C . ALA B 1 32 ? 18.275 6.810 -49.257 1.00 30.58 48 ALA B C 1
ATOM 1870 O O . ALA B 1 32 ? 19.119 5.912 -49.150 1.00 29.24 48 ALA B O 1
ATOM 1872 N N . GLU B 1 33 ? 17.364 6.818 -50.239 1.00 28.77 49 GLU B N 1
ATOM 1873 C CA . GLU B 1 33 ? 17.348 5.743 -51.223 1.00 33.28 49 GLU B CA 1
ATOM 1874 C C . GLU B 1 33 ? 18.532 5.803 -52.176 1.00 34.76 49 GLU B C 1
ATOM 1875 O O . GLU B 1 33 ? 18.861 4.785 -52.789 1.00 35.32 49 GLU B O 1
ATOM 1881 N N . ASN B 1 34 ? 19.174 6.957 -52.323 1.00 32.81 50 ASN B N 1
ATOM 1882 C CA . ASN B 1 34 ? 20.293 7.079 -53.247 1.00 32.36 50 ASN B CA 1
ATOM 1883 C C . ASN B 1 34 ? 21.639 6.757 -52.604 1.00 34.43 50 ASN B C 1
ATOM 1884 O O . ASN B 1 34 ? 22.669 6.913 -53.263 1.00 32.49 50 ASN B O 1
ATOM 1889 N N . THR B 1 35 ? 21.663 6.293 -51.352 1.00 31.35 51 THR B N 1
ATOM 1890 C CA . THR B 1 35 ? 22.930 5.948 -50.722 1.00 29.01 51 THR B CA 1
ATOM 1891 C C . THR B 1 35 ? 23.556 4.719 -51.381 1.00 30.02 51 THR B C 1
ATOM 1892 O O . THR B 1 35 ? 22.880 3.892 -51.999 1.00 28.89 51 THR B O 1
ATOM 1896 N N . GLN B 1 36 ? 24.876 4.594 -51.213 1.00 27.61 52 GLN B N 1
ATOM 1897 C CA . GLN B 1 36 ? 25.582 3.481 -51.839 1.00 32.96 52 GLN B CA 1
ATOM 1898 C C . GLN B 1 36 ? 25.138 2.155 -51.244 1.00 30.28 52 GLN B C 1
ATOM 1899 O O . GLN B 1 36 ? 25.039 1.154 -51.958 1.00 29.53 52 GLN B O 1
ATOM 1905 N N . PHE B 1 37 ? 24.844 2.135 -49.936 1.00 25.09 53 PHE B N 1
ATOM 1906 C CA . PHE B 1 37 ? 24.381 0.904 -49.313 1.00 23.28 53 PHE B CA 1
ATOM 1907 C C . PHE B 1 37 ? 23.102 0.401 -49.967 1.00 23.34 53 PHE B C 1
ATOM 1908 O O . PHE B 1 37 ? 22.995 -0.779 -50.317 1.00 23.63 53 PHE B O 1
ATOM 1916 N N . VAL B 1 38 ? 22.112 1.279 -50.120 1.00 24.00 54 VAL B N 1
ATOM 1917 C CA . VAL B 1 38 ? 20.837 0.871 -50.703 1.00 25.66 54 VAL B CA 1
ATOM 1918 C C . VAL B 1 38 ? 21.035 0.399 -52.143 1.00 28.22 54 VAL B C 1
ATOM 1919 O O . VAL B 1 38 ? 20.525 -0.653 -52.545 1.00 27.31 54 VAL B O 1
ATOM 1923 N N . LYS B 1 39 ? 21.766 1.177 -52.939 1.00 25.47 55 LYS B N 1
ATOM 1924 C CA . LYS B 1 39 ? 21.981 0.796 -54.334 1.00 31.46 55 LYS B CA 1
ATOM 1925 C C . LYS B 1 39 ? 22.739 -0.522 -54.427 1.00 31.38 55 LYS B C 1
ATOM 1926 O O . LYS B 1 39 ? 22.399 -1.392 -55.236 1.00 31.18 55 LYS B O 1
ATOM 1932 N N . ASP B 1 40 ? 23.793 -0.676 -53.617 1.00 31.27 56 ASP B N 1
ATOM 1933 C CA . ASP B 1 40 ? 24.524 -1.941 -53.576 1.00 30.92 56 ASP B CA 1
ATOM 1934 C C . ASP B 1 40 ? 23.613 -3.086 -53.180 1.00 31.32 56 ASP B C 1
ATOM 1935 O O . ASP B 1 40 ? 23.677 -4.178 -53.763 1.00 30.84 56 ASP B O 1
ATOM 1940 N N . PHE B 1 41 ? 22.800 -2.874 -52.141 1.00 24.42 57 PHE B N 1
ATOM 1941 C CA . PHE B 1 41 ? 21.943 -3.953 -51.678 1.00 29.14 57 PHE B CA 1
ATOM 1942 C C . PHE B 1 41 ? 20.983 -4.399 -52.775 1.00 29.84 57 PHE B C 1
ATOM 1943 O O . PHE B 1 41 ? 20.796 -5.599 -52.993 1.00 28.29 57 PHE B O 1
ATOM 1951 N N . LEU B 1 42 ? 20.354 -3.447 -53.464 1.00 28.85 58 LEU B N 1
ATOM 1952 C CA . LEU B 1 42 ? 19.373 -3.806 -54.485 1.00 30.22 58 LEU B CA 1
ATOM 1953 C C . LEU B 1 42 ? 20.018 -4.486 -55.694 1.00 33.67 58 LEU B C 1
ATOM 1954 O O . LEU B 1 42 ? 19.361 -5.297 -56.362 1.00 31.89 58 LEU B O 1
ATOM 1959 N N . LYS B 1 43 ? 21.293 -4.184 -55.990 1.00 30.87 59 LYS B N 1
ATOM 1960 C CA . LYS B 1 43 ? 22.020 -4.924 -57.020 1.00 31.36 59 LYS B CA 1
ATOM 1961 C C . LYS B 1 43 ? 22.430 -6.318 -56.567 1.00 33.12 59 LYS B C 1
ATOM 1962 O O . LYS B 1 43 ? 22.982 -7.069 -57.377 1.00 29.31 59 LYS B O 1
ATOM 1968 N N . GLY B 1 44 ? 22.191 -6.675 -55.307 1.00 30.73 60 GLY B N 1
ATOM 1969 C CA . GLY B 1 44 ? 22.631 -7.945 -54.773 1.00 32.43 60 GLY B CA 1
ATOM 1970 C C . GLY B 1 44 ? 24.044 -7.953 -54.238 1.00 31.08 60 GLY B C 1
ATOM 1971 O O . GLY B 1 44 ? 24.564 -9.027 -53.930 1.00 34.48 60 GLY B O 1
ATOM 1972 N N . ASN B 1 45 ? 24.672 -6.793 -54.108 1.00 30.39 61 ASN B N 1
ATOM 1973 C CA . ASN B 1 45 ? 26.060 -6.697 -53.667 1.00 35.19 61 ASN B CA 1
ATOM 1974 C C . ASN B 1 45 ? 26.105 -6.432 -52.164 1.00 35.00 61 ASN B C 1
ATOM 1975 O O . ASN B 1 45 ? 26.494 -5.363 -51.698 1.00 40.56 61 ASN B O 1
ATOM 1980 N N . ILE B 1 46 ? 25.683 -7.431 -51.404 1.00 31.36 62 ILE B N 1
ATOM 1981 C CA . ILE B 1 46 ? 25.735 -7.335 -49.950 1.00 32.53 62 ILE B CA 1
ATOM 1982 C C . ILE B 1 46 ? 26.290 -8.644 -49.415 1.00 34.26 62 ILE B C 1
ATOM 1983 O O . ILE B 1 46 ? 25.770 -9.720 -49.728 1.00 36.31 62 ILE B O 1
ATOM 1988 N N . LYS B 1 47 ? 27.361 -8.564 -48.641 1.00 30.04 63 LYS B N 1
ATOM 1989 C CA . LYS B 1 47 ? 27.941 -9.762 -48.069 1.00 32.53 63 LYS B CA 1
ATOM 1990 C C . LYS B 1 47 ? 27.334 -10.054 -46.700 1.00 30.35 63 LYS B C 1
ATOM 1991 O O . LYS B 1 47 ? 26.680 -9.202 -46.084 1.00 27.55 63 LYS B O 1
ATOM 1997 N N . LYS B 1 48 ? 27.553 -11.287 -46.239 1.00 30.00 64 LYS B N 1
ATOM 1998 C CA . LYS B 1 48 ? 26.876 -11.784 -45.043 1.00 32.26 64 LYS B CA 1
ATOM 1999 C C . LYS B 1 48 ? 27.213 -10.951 -43.810 1.00 29.48 64 LYS B C 1
ATOM 2000 O O . LYS B 1 48 ? 26.318 -10.584 -43.039 1.00 27.55 64 LYS B O 1
ATOM 2006 N N . GLU B 1 49 ? 28.496 -10.646 -43.592 1.00 26.83 65 GLU B N 1
ATOM 2007 C CA . GLU B 1 49 ? 28.837 -9.900 -42.383 1.00 28.05 65 GLU B CA 1
ATOM 2008 C C . GLU B 1 49 ? 28.203 -8.514 -42.388 1.00 26.47 65 GLU B C 1
ATOM 2009 O O . GLU B 1 49 ? 27.732 -8.037 -41.347 1.00 27.97 65 GLU B O 1
ATOM 2015 N N . LEU B 1 50 ? 28.160 -7.858 -43.548 1.00 23.82 66 LEU B N 1
ATOM 2016 C CA . LEU B 1 50 ? 27.507 -6.558 -43.612 1.00 27.57 66 LEU B CA 1
ATOM 2017 C C . LEU B 1 50 ? 25.999 -6.703 -43.444 1.00 27.51 66 LEU B C 1
ATOM 2018 O O . LEU B 1 50 ? 25.354 -5.858 -42.809 1.00 25.00 66 LEU B O 1
ATOM 2023 N N . PHE B 1 51 ? 25.414 -7.760 -44.011 1.00 26.22 67 PHE B N 1
ATOM 2024 C CA . PHE B 1 51 ? 23.989 -8.000 -43.779 1.00 27.14 67 PHE B CA 1
ATOM 2025 C C . PHE B 1 51 ? 23.707 -8.233 -42.302 1.00 25.50 67 PHE B C 1
ATOM 2026 O O . PHE B 1 51 ? 22.684 -7.776 -41.777 1.00 22.97 67 PHE B O 1
ATOM 2034 N N . LYS B 1 52 ? 24.604 -8.954 -41.617 1.00 24.14 68 LYS B N 1
ATOM 2035 C CA . LYS B 1 52 ? 24.418 -9.198 -40.194 1.00 26.61 68 LYS B CA 1
ATOM 2036 C C . LYS B 1 52 ? 24.475 -7.904 -39.403 1.00 27.13 68 LYS B C 1
ATOM 2037 O O . LYS B 1 52 ? 23.726 -7.751 -38.435 1.00 24.47 68 LYS B O 1
ATOM 2043 N N . LEU B 1 53 ? 25.311 -6.944 -39.830 1.00 23.65 69 LEU B N 1
ATOM 2044 C CA . LEU B 1 53 ? 25.368 -5.644 -39.157 1.00 23.74 69 LEU B CA 1
ATOM 2045 C C . LEU B 1 53 ? 24.119 -4.827 -39.449 1.00 24.13 69 LEU B C 1
ATOM 2046 O O . LEU B 1 53 ? 23.617 -4.114 -38.577 1.00 21.38 69 LEU B O 1
ATOM 2051 N N . ALA B 1 54 ? 23.623 -4.893 -40.681 1.00 23.71 70 ALA B N 1
ATOM 2052 C CA . ALA B 1 54 ? 22.378 -4.193 -40.991 1.00 23.42 70 ALA B CA 1
ATOM 2053 C C . ALA B 1 54 ? 21.209 -4.759 -40.173 1.00 21.02 70 ALA B C 1
ATOM 2054 O O . ALA B 1 54 ? 20.349 -4.012 -39.697 1.00 22.35 70 ALA B O 1
ATOM 2056 N N . THR B 1 55 ? 21.161 -6.073 -40.003 1.00 20.97 71 THR B N 1
ATOM 2057 C CA . THR B 1 55 ? 20.087 -6.681 -39.219 1.00 21.92 71 THR B CA 1
ATOM 2058 C C . THR B 1 55 ? 20.189 -6.316 -37.748 1.00 23.15 71 THR B C 1
ATOM 2059 O O . THR B 1 55 ? 19.165 -6.130 -37.083 1.00 23.19 71 THR B O 1
ATOM 2063 N N . THR B 1 56 ? 21.413 -6.234 -37.218 1.00 19.01 72 THR B N 1
ATOM 2064 C CA . THR B 1 56 ? 21.635 -5.716 -35.874 1.00 19.59 72 THR B CA 1
ATOM 2065 C C . THR B 1 56 ? 21.025 -4.339 -35.698 1.00 20.54 72 THR B C 1
ATOM 2066 O O . THR B 1 56 ? 20.338 -4.072 -34.703 1.00 23.03 72 THR B O 1
ATOM 2070 N N . ALA B 1 57 ? 21.287 -3.435 -36.652 1.00 21.24 73 ALA B N 1
ATOM 2071 C CA . ALA B 1 57 ? 20.733 -2.091 -36.548 1.00 22.04 73 ALA B CA 1
ATOM 2072 C C . ALA B 1 57 ? 19.207 -2.136 -36.553 1.00 22.34 73 ALA B C 1
ATOM 2073 O O . ALA B 1 57 ? 18.554 -1.441 -35.766 1.00 22.35 73 ALA B O 1
ATOM 2075 N N . LEU B 1 58 ? 18.628 -2.992 -37.392 1.00 19.87 74 LEU B N 1
ATOM 2076 C CA . LEU B 1 58 ? 17.177 -3.177 -37.363 1.00 22.59 74 LEU B CA 1
ATOM 2077 C C . LEU B 1 58 ? 16.696 -3.677 -36.009 1.00 20.76 74 LEU B C 1
ATOM 2078 O O . LEU B 1 58 ? 15.678 -3.194 -35.497 1.00 20.33 74 LEU B O 1
ATOM 2083 N N . TYR B 1 59 ? 17.393 -4.658 -35.422 1.00 19.62 75 TYR B N 1
ATOM 2084 C CA . TYR B 1 59 ? 16.925 -5.222 -34.156 1.00 20.72 75 TYR B CA 1
ATOM 2085 C C . TYR B 1 59 ? 16.807 -4.140 -33.093 1.00 22.60 75 TYR B C 1
ATOM 2086 O O . TYR B 1 59 ? 15.788 -4.043 -32.398 1.00 19.17 75 TYR B O 1
ATOM 2095 N N . PHE B 1 60 ? 17.840 -3.301 -32.962 1.00 21.09 76 PHE B N 1
ATOM 2096 C CA . PHE B 1 60 ? 17.812 -2.293 -31.909 1.00 20.90 76 PHE B CA 1
ATOM 2097 C C . PHE B 1 60 ? 16.808 -1.180 -32.218 1.00 21.37 76 PHE B C 1
ATOM 2098 O O . PHE B 1 60 ? 16.135 -0.667 -31.306 1.00 18.69 76 PHE B O 1
ATOM 2106 N N . THR B 1 61 ? 16.670 -0.820 -33.494 1.00 19.48 77 THR B N 1
ATOM 2107 C CA . THR B 1 61 ? 15.710 0.210 -33.886 1.00 20.11 77 THR B CA 1
ATOM 2108 C C . THR B 1 61 ? 14.284 -0.219 -33.583 1.00 19.88 77 THR B C 1
ATOM 2109 O O . THR B 1 61 ? 13.517 0.522 -32.951 1.00 20.84 77 THR B O 1
ATOM 2113 N N . TYR B 1 62 ? 13.904 -1.413 -34.038 1.00 19.61 78 TYR B N 1
ATOM 2114 C CA . TYR B 1 62 ? 12.524 -1.847 -33.848 1.00 20.04 78 TYR B CA 1
ATOM 2115 C C . TYR B 1 62 ? 12.246 -2.220 -32.402 1.00 20.51 78 TYR B C 1
ATOM 2116 O O . TYR B 1 62 ? 11.116 -2.043 -31.929 1.00 19.94 78 TYR B O 1
ATOM 2125 N N . SER B 1 63 ? 13.251 -2.708 -31.667 1.00 21.72 79 SER B N 1
ATOM 2126 C CA . SER B 1 63 ? 13.042 -2.915 -30.238 1.00 21.49 79 SER B CA 1
ATOM 2127 C C . SER B 1 63 ? 12.628 -1.614 -29.557 1.00 21.03 79 SER B C 1
ATOM 2128 O O . SER B 1 63 ? 11.633 -1.568 -28.819 1.00 23.52 79 SER B O 1
ATOM 2131 N N . ALA B 1 64 ? 13.357 -0.536 -29.838 1.00 20.41 80 ALA B N 1
ATOM 2132 C CA . ALA B 1 64 ? 13.047 0.765 -29.271 1.00 19.60 80 ALA B CA 1
ATOM 2133 C C . ALA B 1 64 ? 11.707 1.276 -29.784 1.00 20.72 80 ALA B C 1
ATOM 2134 O O . ALA B 1 64 ? 10.894 1.796 -29.005 1.00 18.94 80 ALA B O 1
ATOM 2136 N N . LEU B 1 65 ? 11.462 1.142 -31.092 1.00 17.94 81 LEU B N 1
ATOM 2137 C CA . LEU B 1 65 ? 10.231 1.682 -31.654 1.00 20.10 81 LEU B CA 1
ATOM 2138 C C . LEU B 1 65 ? 9.016 1.015 -31.020 1.00 18.95 81 LEU B C 1
ATOM 2139 O O . LEU B 1 65 ? 8.029 1.679 -30.669 1.00 20.91 81 LEU B O 1
ATOM 2144 N N . GLU B 1 66 ? 9.086 -0.293 -30.835 1.00 18.18 82 GLU B N 1
ATOM 2145 C CA . GLU B 1 66 ? 7.931 -1.013 -30.325 1.00 20.17 82 GLU B CA 1
ATOM 2146 C C . GLU B 1 66 ? 7.778 -0.850 -28.818 1.00 21.38 82 GLU B C 1
ATOM 2147 O O . GLU B 1 66 ? 6.646 -0.852 -28.308 1.00 19.95 82 GLU B O 1
ATOM 2153 N N . GLU B 1 67 ? 8.880 -0.640 -28.097 1.00 20.48 83 GLU B N 1
ATOM 2154 C CA . GLU B 1 67 ? 8.753 -0.247 -26.701 1.00 22.74 83 GLU B CA 1
ATOM 2155 C C . GLU B 1 67 ? 7.962 1.048 -26.574 1.00 21.45 83 GLU B C 1
ATOM 2156 O O . GLU B 1 67 ? 7.056 1.144 -25.736 1.00 21.62 83 GLU B O 1
ATOM 2162 N N . GLU B 1 68 ? 8.264 2.043 -27.417 1.00 21.51 84 GLU B N 1
ATOM 2163 C CA . GLU B 1 68 ? 7.592 3.338 -27.303 1.00 19.83 84 GLU B CA 1
ATOM 2164 C C . GLU B 1 68 ? 6.144 3.287 -27.785 1.00 22.68 84 GLU B C 1
ATOM 2165 O O . GLU B 1 68 ? 5.286 4.001 -27.249 1.00 22.57 84 GLU B O 1
ATOM 2171 N N . MET B 1 69 ? 5.854 2.472 -28.794 1.00 20.17 85 MET B N 1
ATOM 2172 C CA . MET B 1 69 ? 4.468 2.304 -29.216 1.00 22.24 85 MET B CA 1
ATOM 2173 C C . MET B 1 69 ? 3.652 1.606 -28.136 1.00 21.26 85 MET B C 1
ATOM 2174 O O . MET B 1 69 ? 2.527 2.016 -27.845 1.00 22.62 85 MET B O 1
ATOM 2179 N N . GLU B 1 70 ? 4.227 0.591 -27.482 1.00 18.75 86 GLU B N 1
ATOM 2180 C CA . GLU B 1 70 ? 3.536 -0.033 -26.362 1.00 23.92 86 GLU B CA 1
ATOM 2181 C C . GLU B 1 70 ? 3.350 0.956 -25.214 1.00 24.32 86 GLU B C 1
ATOM 2182 O O . GLU B 1 70 ? 2.289 0.991 -24.589 1.00 23.37 86 GLU B O 1
ATOM 2188 N N . ARG B 1 71 ? 4.354 1.800 -24.952 1.00 21.26 87 ARG B N 1
ATOM 2189 C CA . ARG B 1 71 ? 4.191 2.802 -23.902 1.00 25.35 87 ARG B CA 1
ATOM 2190 C C . ARG B 1 71 ? 3.018 3.734 -24.199 1.00 24.95 87 ARG B C 1
ATOM 2191 O O . ARG B 1 71 ? 2.314 4.159 -23.276 1.00 22.79 87 ARG B O 1
ATOM 2199 N N . ASN B 1 72 ? 2.772 4.032 -25.474 1.00 21.47 88 ASN B N 1
ATOM 2200 C CA . ASN B 1 72 ? 1.726 4.980 -25.863 1.00 22.45 88 ASN B CA 1
ATOM 2201 C C . ASN B 1 72 ? 0.487 4.307 -26.437 1.00 23.13 88 ASN B C 1
ATOM 2202 O O . ASN B 1 72 ? -0.313 4.964 -27.117 1.00 24.06 88 ASN B O 1
ATOM 2207 N N . LYS B 1 73 ? 0.285 3.028 -26.126 1.00 24.23 89 LYS B N 1
ATOM 2208 C CA . LYS B 1 73 ? -0.782 2.265 -26.760 1.00 25.37 89 LYS B CA 1
ATOM 2209 C C . LYS B 1 73 ? -2.167 2.841 -26.488 1.00 25.25 89 LYS B C 1
ATOM 2210 O O . LYS B 1 73 ? -3.087 2.568 -27.261 1.00 25.36 89 LYS B O 1
ATOM 2216 N N . ASP B 1 74 ? -2.338 3.609 -25.410 1.00 27.48 90 ASP B N 1
ATOM 2217 C CA . ASP B 1 74 ? -3.605 4.246 -25.079 1.00 25.19 90 ASP B CA 1
ATOM 2218 C C . ASP B 1 74 ? -3.595 5.752 -25.280 1.00 29.94 90 ASP B C 1
ATOM 2219 O O . ASP B 1 74 ? -4.624 6.397 -25.048 1.00 30.26 90 ASP B O 1
ATOM 2224 N N . HIS B 1 75 ? -2.472 6.338 -25.663 1.00 28.18 91 HIS B N 1
ATOM 2225 C CA . HIS B 1 75 ? -2.439 7.779 -25.875 1.00 28.37 91 HIS B CA 1
ATOM 2226 C C . HIS B 1 75 ? -3.382 8.164 -27.019 1.00 29.39 91 HIS B C 1
ATOM 2227 O O . HIS B 1 75 ? -3.357 7.522 -28.081 1.00 26.59 91 HIS B O 1
ATOM 2234 N N . PRO B 1 76 ? -4.230 9.193 -26.841 1.00 33.26 92 PRO B N 1
ATOM 2235 C CA . PRO B 1 76 ? -5.157 9.606 -27.918 1.00 32.23 92 PRO B CA 1
ATOM 2236 C C . PRO B 1 76 ? -4.484 9.981 -29.231 1.00 33.98 92 PRO B C 1
ATOM 2237 O O . PRO B 1 76 ? -5.115 9.846 -30.284 1.00 33.90 92 PRO B O 1
ATOM 2241 N N . ALA B 1 77 ? -3.231 10.458 -29.214 1.00 31.95 93 ALA B N 1
ATOM 2242 C CA . ALA B 1 77 ? -2.546 10.826 -30.447 1.00 28.17 93 ALA B CA 1
ATOM 2243 C C . ALA B 1 77 ? -1.855 9.647 -31.115 1.00 28.03 93 ALA B C 1
ATOM 2244 O O . ALA B 1 77 ? -1.234 9.832 -32.164 1.00 29.14 93 ALA B O 1
ATOM 2246 N N . PHE B 1 78 ? -1.944 8.449 -30.543 1.00 27.58 94 PHE B N 1
ATOM 2247 C CA . PHE B 1 78 ? -1.313 7.284 -31.151 1.00 25.48 94 PHE B CA 1
ATOM 2248 C C . PHE B 1 78 ? -2.164 6.026 -31.139 1.00 23.74 94 PHE B C 1
ATOM 2249 O O . PHE B 1 78 ? -2.017 5.216 -32.054 1.00 23.53 94 PHE B O 1
ATOM 2257 N N . ALA B 1 79 ? -3.050 5.842 -30.169 1.00 24.56 95 ALA B N 1
ATOM 2258 C CA . ALA B 1 79 ? -3.698 4.554 -29.936 1.00 21.07 95 ALA B CA 1
ATOM 2259 C C . ALA B 1 79 ? -4.347 3.909 -31.162 1.00 22.74 95 ALA B C 1
ATOM 2260 O O . ALA B 1 79 ? -4.272 2.674 -31.274 1.00 23.36 95 ALA B O 1
ATOM 2262 N N . PRO B 1 80 ? -5.012 4.629 -32.074 1.00 21.29 96 PRO B N 1
ATOM 2263 C CA . PRO B 1 80 ? -5.594 3.941 -33.249 1.00 25.20 96 PRO B CA 1
ATOM 2264 C C . PRO B 1 80 ? -4.561 3.244 -34.117 1.00 22.89 96 PRO B C 1
ATOM 2265 O O . PRO B 1 80 ? -4.933 2.349 -34.905 1.00 25.38 96 PRO B O 1
ATOM 2269 N N . LEU B 1 81 ? -3.277 3.593 -33.980 1.00 22.57 97 LEU B N 1
ATOM 2270 C CA . LEU B 1 81 ? -2.217 3.010 -34.802 1.00 21.83 97 LEU B CA 1
ATOM 2271 C C . LEU B 1 81 ? -1.436 1.913 -34.082 1.00 22.67 97 LEU B C 1
ATOM 2272 O O . LEU B 1 81 ? -0.422 1.430 -34.603 1.00 22.89 97 LEU B O 1
ATOM 2277 N N . TYR B 1 82 ? -1.879 1.504 -32.908 1.00 22.83 98 TYR B N 1
ATOM 2278 C CA . TYR B 1 82 ? -1.205 0.456 -32.154 1.00 21.31 98 TYR B CA 1
ATOM 2279 C C . TYR B 1 82 ? -1.575 -0.894 -32.765 1.00 24.72 98 TYR B C 1
ATOM 2280 O O . TYR B 1 82 ? -2.720 -1.345 -32.649 1.00 23.52 98 TYR B O 1
ATOM 2289 N N . PHE B 1 83 ? -0.629 -1.536 -33.442 1.00 21.74 99 PHE B N 1
ATOM 2290 C CA . PHE B 1 83 ? -0.887 -2.798 -34.138 1.00 24.77 99 PHE B CA 1
ATOM 2291 C C . PHE B 1 83 ? 0.184 -3.823 -33.798 1.00 22.95 99 PHE B C 1
ATOM 2292 O O . PHE B 1 83 ? 0.961 -4.236 -34.671 1.00 25.26 99 PHE B O 1
ATOM 2300 N N . PRO B 1 84 ? 0.230 -4.288 -32.546 1.00 23.57 100 PRO B N 1
ATOM 2301 C CA . PRO B 1 84 ? 1.299 -5.226 -32.166 1.00 23.96 100 PRO B CA 1
ATOM 2302 C C . PRO B 1 84 ? 1.239 -6.544 -32.923 1.00 27.74 100 PRO B C 1
ATOM 2303 O O . PRO B 1 84 ? 2.275 -7.024 -33.402 1.00 24.04 100 PRO B O 1
ATOM 2307 N N . MET B 1 85 ? 0.055 -7.145 -33.073 1.00 25.04 101 MET B N 1
ATOM 2308 C CA . MET B 1 85 ? -0.015 -8.417 -33.792 1.00 29.99 101 MET B CA 1
ATOM 2309 C C . MET B 1 85 ? 0.335 -8.265 -35.280 1.00 27.07 101 MET B C 1
ATOM 2310 O O . MET B 1 85 ? 1.034 -9.113 -35.850 1.00 29.89 101 MET B O 1
ATOM 2315 N N . GLU B 1 86 ? -0.138 -7.202 -35.933 1.00 23.61 102 GLU B N 1
ATOM 2316 C CA . GLU B 1 86 ? 0.066 -7.096 -37.375 1.00 28.10 102 GLU B CA 1
ATOM 2317 C C . GLU B 1 86 ? 1.458 -6.592 -37.735 1.00 26.99 102 GLU B C 1
ATOM 2318 O O . GLU B 1 86 ? 2.038 -7.039 -38.730 1.00 26.34 102 GLU B O 1
ATOM 2324 N N . LEU B 1 87 ? 2.014 -5.662 -36.956 1.00 22.14 103 LEU B N 1
ATOM 2325 C CA . LEU B 1 87 ? 3.187 -4.928 -37.430 1.00 21.14 103 LEU B CA 1
ATOM 2326 C C . LEU B 1 87 ? 4.480 -5.254 -36.708 1.00 22.01 103 LEU B C 1
ATOM 2327 O O . LEU B 1 87 ? 5.547 -5.145 -37.321 1.00 24.11 103 LEU B O 1
ATOM 2332 N N . HIS B 1 88 ? 4.434 -5.615 -35.425 1.00 24.83 104 HIS B N 1
ATOM 2333 C CA . HIS B 1 88 ? 5.673 -5.613 -34.644 1.00 23.99 104 HIS B CA 1
ATOM 2334 C C . HIS B 1 88 ? 6.682 -6.640 -35.160 1.00 25.27 104 HIS B C 1
ATOM 2335 O O . HIS B 1 88 ? 6.345 -7.791 -35.460 1.00 21.29 104 HIS B O 1
ATOM 2342 N N . ARG B 1 89 ? 7.947 -6.204 -35.235 1.00 22.50 105 ARG B N 1
ATOM 2343 C CA . ARG B 1 89 ? 9.034 -6.956 -35.844 1.00 20.39 105 ARG B CA 1
ATOM 2344 C C . ARG B 1 89 ? 10.045 -7.523 -34.852 1.00 24.19 105 ARG B C 1
ATOM 2345 O O . ARG B 1 89 ? 10.900 -8.317 -35.261 1.00 22.98 105 ARG B O 1
ATOM 2353 N N . LYS B 1 90 ? 9.991 -7.145 -33.572 1.00 20.84 106 LYS B N 1
ATOM 2354 C CA . LYS B 1 90 ? 11.056 -7.563 -32.664 1.00 23.19 106 LYS B CA 1
ATOM 2355 C C . LYS B 1 90 ? 11.161 -9.087 -32.584 1.00 25.24 106 LYS B C 1
ATOM 2356 O O . LYS B 1 90 ? 12.262 -9.648 -32.586 1.00 24.92 106 LYS B O 1
ATOM 2362 N N . GLU B 1 91 ? 10.030 -9.777 -32.540 1.00 25.06 107 GLU B N 1
ATOM 2363 C CA . GLU B 1 91 ? 10.078 -11.233 -32.514 1.00 25.98 107 GLU B CA 1
ATOM 2364 C C . GLU B 1 91 ? 10.718 -11.792 -33.784 1.00 25.42 107 GLU B C 1
ATOM 2365 O O . GLU B 1 91 ? 11.592 -12.667 -33.716 1.00 25.79 107 GLU B O 1
ATOM 2371 N N . ALA B 1 92 ? 10.316 -11.284 -34.955 1.00 20.25 108 ALA B N 1
ATOM 2372 C CA . ALA B 1 92 ? 10.904 -11.770 -36.207 1.00 22.37 108 ALA B CA 1
ATOM 2373 C C . ALA B 1 92 ? 12.404 -11.491 -36.256 1.00 26.88 108 ALA B C 1
ATOM 2374 O O . ALA B 1 92 ? 13.207 -12.361 -36.632 1.00 24.51 108 ALA B O 1
ATOM 2376 N N . LEU B 1 93 ? 12.797 -10.266 -35.900 1.00 23.23 109 LEU B N 1
ATOM 2377 C CA . LEU B 1 93 ? 14.215 -9.913 -35.897 1.00 23.63 109 LEU B CA 1
ATOM 2378 C C . LEU B 1 93 ? 14.995 -10.776 -34.914 1.00 25.46 109 LEU B C 1
ATOM 2379 O O . LEU B 1 93 ? 16.145 -11.155 -35.189 1.00 24.77 109 LEU B O 1
ATOM 2384 N N . THR B 1 94 ? 14.390 -11.109 -33.765 1.00 23.47 110 THR B N 1
ATOM 2385 C CA . THR B 1 94 ? 15.086 -11.969 -32.814 1.00 26.05 110 THR B CA 1
ATOM 2386 C C . THR B 1 94 ? 15.419 -13.316 -33.443 1.00 27.73 110 THR B C 1
ATOM 2387 O O . THR B 1 94 ? 16.545 -13.806 -33.306 1.00 25.33 110 THR B O 1
ATOM 2391 N N . LYS B 1 95 ? 14.463 -13.915 -34.166 1.00 26.11 111 LYS B N 1
ATOM 2392 C CA . LYS B 1 95 ? 14.746 -15.155 -34.889 1.00 28.31 111 LYS B CA 1
ATOM 2393 C C . LYS B 1 95 ? 15.814 -14.948 -35.951 1.00 26.14 111 LYS B C 1
ATOM 2394 O O . LYS B 1 95 ? 16.674 -15.812 -36.155 1.00 27.32 111 LYS B O 1
ATOM 2400 N N . ASP B 1 96 ? 15.759 -13.830 -36.677 1.00 25.88 112 ASP B N 1
ATOM 2401 C CA . ASP B 1 96 ? 16.791 -13.599 -37.685 1.00 26.28 112 ASP B CA 1
ATOM 2402 C C . ASP B 1 96 ? 18.181 -13.477 -37.044 1.00 28.22 112 ASP B C 1
ATOM 2403 O O . ASP B 1 96 ? 19.169 -13.985 -37.593 1.00 27.22 112 ASP B O 1
ATOM 2408 N N . MET B 1 97 ? 18.279 -12.791 -35.897 1.00 24.96 113 MET B N 1
ATOM 2409 C CA . MET B 1 97 ? 19.559 -12.699 -35.186 1.00 30.06 113 MET B CA 1
ATOM 2410 C C . MET B 1 97 ? 20.029 -14.072 -34.703 1.00 29.66 113 MET B C 1
ATOM 2411 O O . MET B 1 97 ? 21.211 -14.408 -34.824 1.00 30.36 113 MET B O 1
ATOM 2416 N N . GLU B 1 98 ? 19.117 -14.872 -34.143 1.00 27.02 114 GLU B N 1
ATOM 2417 C CA . GLU B 1 98 ? 19.446 -16.247 -33.765 1.00 31.71 114 GLU B CA 1
ATOM 2418 C C . GLU B 1 98 ? 19.959 -17.049 -34.955 1.00 32.89 114 GLU B C 1
ATOM 2419 O O . GLU B 1 98 ? 20.889 -17.847 -34.821 1.00 32.03 114 GLU B O 1
ATOM 2425 N N . TYR B 1 99 ? 19.355 -16.860 -36.126 1.00 29.84 115 TYR B N 1
ATOM 2426 C CA . TYR B 1 99 ? 19.765 -17.631 -37.288 1.00 30.84 115 TYR B CA 1
ATOM 2427 C C . TYR B 1 99 ? 21.175 -17.256 -37.739 1.00 36.12 115 TYR B C 1
ATOM 2428 O O . TYR B 1 99 ? 22.001 -18.133 -38.025 1.00 34.29 115 TYR B O 1
ATOM 2437 N N . PHE B 1 100 ? 21.476 -15.960 -37.793 1.00 32.33 116 PHE B N 1
ATOM 2438 C CA . PHE B 1 100 ? 22.766 -15.532 -38.319 1.00 31.13 116 PHE B CA 1
ATOM 2439 C C . PHE B 1 100 ? 23.889 -15.677 -37.296 1.00 36.08 116 PHE B C 1
ATOM 2440 O O . PHE B 1 100 ? 25.025 -15.987 -37.677 1.00 32.83 116 PHE B O 1
ATOM 2448 N N . PHE B 1 101 ? 23.605 -15.479 -36.004 1.00 30.66 117 PHE B N 1
ATOM 2449 C CA . PHE B 1 101 ? 24.650 -15.506 -34.988 1.00 32.26 117 PHE B CA 1
ATOM 2450 C C . PHE B 1 101 ? 24.612 -16.723 -34.081 1.00 34.22 117 PHE B C 1
ATOM 2451 O O . PHE B 1 101 ? 25.596 -16.967 -33.376 1.00 39.14 117 PHE B O 1
ATOM 2459 N N . GLY B 1 102 ? 23.497 -17.442 -34.015 1.00 32.55 118 GLY B N 1
ATOM 2460 C CA . GLY B 1 102 ? 23.354 -18.485 -33.013 1.00 37.46 118 GLY B CA 1
ATOM 2461 C C . GLY B 1 102 ? 22.765 -17.994 -31.698 1.00 40.89 118 GLY B C 1
ATOM 2462 O O . GLY B 1 102 ? 22.360 -16.837 -31.535 1.00 37.18 118 GLY B O 1
ATOM 2463 N N . GLU B 1 103 ? 22.747 -18.916 -30.725 1.00 41.77 119 GLU B N 1
ATOM 2464 C CA . GLU B 1 103 ? 22.033 -18.693 -29.469 1.00 43.60 119 GLU B CA 1
ATOM 2465 C C . GLU B 1 103 ? 22.599 -17.525 -28.664 1.00 42.81 119 GLU B C 1
ATOM 2466 O O . GLU B 1 103 ? 21.849 -16.850 -27.948 1.00 40.50 119 GLU B O 1
ATOM 2472 N N . ASN B 1 104 ? 23.909 -17.286 -28.738 1.00 37.53 120 ASN B N 1
ATOM 2473 C CA . ASN B 1 104 ? 24.570 -16.258 -27.942 1.00 38.45 120 ASN B CA 1
ATOM 2474 C C . ASN B 1 104 ? 24.733 -14.951 -28.720 1.00 36.71 120 ASN B C 1
ATOM 2475 O O . ASN B 1 104 ? 25.735 -14.244 -28.550 1.00 31.03 120 ASN B O 1
ATOM 2480 N N . TRP B 1 105 ? 23.768 -14.623 -29.587 1.00 34.93 121 TRP B N 1
ATOM 2481 C CA . TRP B 1 105 ? 23.924 -13.457 -30.457 1.00 32.57 121 TRP B CA 1
ATOM 2482 C C . TRP B 1 105 ? 24.070 -12.162 -29.667 1.00 30.97 121 TRP B C 1
ATOM 2483 O O . TRP B 1 105 ? 24.795 -11.252 -30.097 1.00 24.95 121 TRP B O 1
ATOM 2494 N N . GLU B 1 106 ? 23.411 -12.057 -28.503 1.00 30.36 122 GLU B N 1
ATOM 2495 C CA . GLU B 1 106 ? 23.450 -10.798 -27.760 1.00 32.61 122 GLU B CA 1
ATOM 2496 C C . GLU B 1 106 ? 24.860 -10.439 -27.320 1.00 29.59 122 GLU B C 1
ATOM 2497 O O . GLU B 1 106 ? 25.194 -9.255 -27.232 1.00 29.65 122 GLU B O 1
ATOM 2503 N N . GLU B 1 107 ? 25.694 -11.432 -27.024 1.00 29.85 123 GLU B N 1
ATOM 2504 C CA . GLU B 1 107 ? 27.070 -11.139 -26.623 1.00 32.78 123 GLU B CA 1
ATOM 2505 C C . GLU B 1 107 ? 27.993 -10.853 -27.798 1.00 28.93 123 GLU B C 1
ATOM 2506 O O . GLU B 1 107 ? 29.114 -10.372 -27.578 1.00 28.68 123 GLU B O 1
ATOM 2512 N N . GLN B 1 108 ? 27.541 -11.101 -29.026 1.00 25.80 124 GLN B N 1
ATOM 2513 C CA . GLN B 1 108 ? 28.353 -10.931 -30.227 1.00 28.22 124 GLN B CA 1
ATOM 2514 C C . GLN B 1 108 ? 28.163 -9.586 -30.908 1.00 31.42 124 GLN B C 1
ATOM 2515 O O . GLN B 1 108 ? 28.817 -9.316 -31.922 1.00 29.93 124 GLN B O 1
ATOM 2521 N N . VAL B 1 109 ? 27.283 -8.743 -30.388 1.00 29.39 125 VAL B N 1
ATOM 2522 C CA . VAL B 1 109 ? 26.704 -7.650 -31.144 1.00 29.94 125 VAL B CA 1
ATOM 2523 C C . VAL B 1 109 ? 26.963 -6.367 -30.375 1.00 36.95 125 VAL B C 1
ATOM 2524 O O . VAL B 1 109 ? 26.978 -6.372 -29.140 1.00 41.91 125 VAL B O 1
ATOM 2528 N N . GLN B 1 110 ? 27.214 -5.282 -31.099 1.00 43.86 126 GLN B N 1
ATOM 2529 C CA . GLN B 1 110 ? 27.172 -3.930 -30.549 1.00 48.35 126 GLN B CA 1
ATOM 2530 C C . GLN B 1 110 ? 26.248 -3.095 -31.429 1.00 43.72 126 GLN B C 1
ATOM 2531 O O . GLN B 1 110 ? 26.318 -3.187 -32.658 1.00 39.63 126 GLN B O 1
ATOM 2537 N N . CYS B 1 111 ? 25.363 -2.305 -30.819 1.00 45.81 127 CYS B N 1
ATOM 2538 C CA . CYS B 1 111 ? 24.519 -1.432 -31.632 1.00 42.30 127 CYS B CA 1
ATOM 2539 C C . CYS B 1 111 ? 25.414 -0.424 -32.360 1.00 39.96 127 CYS B C 1
ATOM 2540 O O . CYS B 1 111 ? 26.239 0.236 -31.716 1.00 42.26 127 CYS B O 1
ATOM 2543 N N . PRO B 1 112 ? 25.327 -0.320 -33.687 1.00 37.38 128 PRO B N 1
ATOM 2544 C CA . PRO B 1 112 ? 26.121 0.682 -34.414 1.00 34.04 128 PRO B CA 1
ATOM 2545 C C . PRO B 1 112 ? 25.817 2.093 -33.926 1.00 37.00 128 PRO B C 1
ATOM 2546 O O . PRO B 1 112 ? 24.725 2.377 -33.429 1.00 31.43 128 PRO B O 1
ATOM 2550 N N . LYS B 1 113 ? 26.801 2.984 -34.077 1.00 30.27 129 LYS B N 1
ATOM 2551 C CA . LYS B 1 113 ? 26.717 4.304 -33.454 1.00 30.08 129 LYS B CA 1
ATOM 2552 C C . LYS B 1 113 ? 25.549 5.122 -33.995 1.00 29.03 129 LYS B C 1
ATOM 2553 O O . LYS B 1 113 ? 24.772 5.702 -33.224 1.00 26.32 129 LYS B O 1
ATOM 2559 N N . ALA B 1 114 ? 25.420 5.207 -35.325 1.00 26.75 130 ALA B N 1
ATOM 2560 C CA . ALA B 1 114 ? 24.311 5.955 -35.908 1.00 23.94 130 ALA B CA 1
ATOM 2561 C C . ALA B 1 114 ? 22.964 5.315 -35.597 1.00 23.37 130 ALA B C 1
ATOM 2562 O O . ALA B 1 114 ? 21.962 6.024 -35.454 1.00 24.37 130 ALA B O 1
ATOM 2564 N N . ALA B 1 115 ? 22.896 3.989 -35.502 1.00 23.64 131 ALA B N 1
ATOM 2565 C CA . ALA B 1 115 ? 21.630 3.380 -35.090 1.00 23.91 131 ALA B CA 1
ATOM 2566 C C . ALA B 1 115 ? 21.304 3.730 -33.640 1.00 26.33 131 ALA B C 1
ATOM 2567 O O . ALA B 1 115 ? 20.143 3.982 -33.297 1.00 22.57 131 ALA B O 1
ATOM 2569 N N . GLN B 1 116 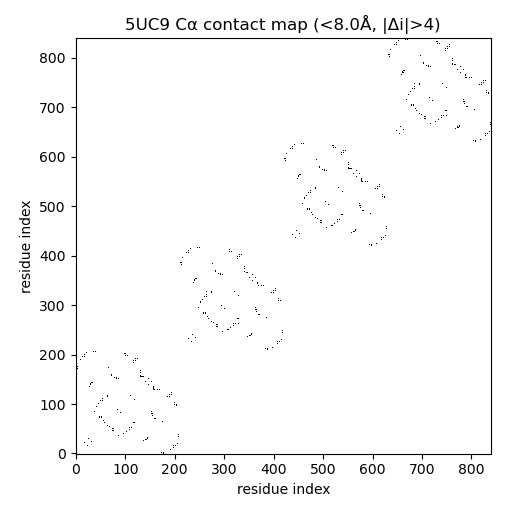? 22.325 3.759 -32.778 1.00 24.84 132 GLN B N 1
ATOM 2570 C CA . GLN B 1 116 ? 22.110 4.129 -31.382 1.00 30.22 132 GLN B CA 1
ATOM 2571 C C . GLN B 1 116 ? 21.558 5.545 -31.259 1.00 25.39 132 GLN B C 1
ATOM 2572 O O . GLN B 1 116 ? 20.708 5.810 -30.402 1.00 24.11 132 GLN B O 1
ATOM 2578 N N . LYS B 1 117 ? 22.043 6.471 -32.094 1.00 23.77 133 LYS B N 1
ATOM 2579 C CA . LYS B 1 117 ? 21.501 7.827 -32.108 1.00 24.96 133 LYS B CA 1
ATOM 2580 C C . LYS B 1 117 ? 20.022 7.836 -32.499 1.00 24.73 133 LYS B C 1
ATOM 2581 O O . LYS B 1 117 ? 19.214 8.595 -31.937 1.00 22.16 133 LYS B O 1
ATOM 2587 N N . TYR B 1 118 ? 19.652 7.009 -33.478 1.00 22.07 134 TYR B N 1
ATOM 2588 C CA . TYR B 1 118 ? 18.248 6.914 -33.866 1.00 21.34 134 TYR B CA 1
ATOM 2589 C C . TYR B 1 118 ? 17.409 6.338 -32.728 1.00 20.66 134 TYR B C 1
ATOM 2590 O O . TYR B 1 118 ? 16.335 6.866 -32.413 1.00 19.29 134 TYR B O 1
ATOM 2599 N N . VAL B 1 119 ? 17.916 5.289 -32.067 1.00 20.35 135 VAL B N 1
ATOM 2600 C CA . VAL B 1 119 ? 17.247 4.702 -30.906 1.00 21.16 135 VAL B CA 1
ATOM 2601 C C . VAL B 1 119 ? 17.018 5.759 -29.836 1.00 21.02 135 VAL B C 1
ATOM 2602 O O . VAL B 1 119 ? 15.949 5.821 -29.223 1.00 21.49 135 VAL B O 1
ATOM 2606 N N . GLU B 1 120 ? 18.003 6.630 -29.619 1.00 22.52 136 GLU B N 1
ATOM 2607 C CA . GLU B 1 120 ? 17.854 7.645 -28.587 1.00 26.61 136 GLU B CA 1
ATOM 2608 C C . GLU B 1 120 ? 16.753 8.631 -28.945 1.00 22.66 136 GLU B C 1
ATOM 2609 O O . GLU B 1 120 ? 15.945 9.008 -28.082 1.00 22.56 136 GLU B O 1
ATOM 2615 N N . ARG B 1 121 ? 16.665 8.999 -30.221 1.00 21.41 137 ARG B N 1
ATOM 2616 C CA . ARG B 1 121 ? 15.605 9.904 -30.664 1.00 20.51 137 ARG B CA 1
ATOM 2617 C C . ARG B 1 121 ? 14.230 9.252 -30.522 1.00 22.52 137 ARG B C 1
ATOM 2618 O O . ARG B 1 121 ? 13.264 9.910 -30.110 1.00 21.40 137 ARG B O 1
ATOM 2626 N N . ILE B 1 122 ? 14.126 7.959 -30.852 1.00 22.04 138 ILE B N 1
ATOM 2627 C CA . ILE B 1 122 ? 12.852 7.245 -30.698 1.00 18.31 138 ILE B CA 1
ATOM 2628 C C . ILE B 1 122 ? 12.396 7.269 -29.249 1.00 20.90 138 ILE B C 1
ATOM 2629 O O . ILE B 1 122 ? 11.225 7.555 -28.946 1.00 20.14 138 ILE B O 1
ATOM 2634 N N . HIS B 1 123 ? 13.314 6.978 -28.316 1.00 22.26 139 HIS B N 1
ATOM 2635 C CA . HIS B 1 123 ? 12.949 7.026 -26.908 1.00 19.02 139 HIS B CA 1
ATOM 2636 C C . HIS B 1 123 ? 12.588 8.440 -26.475 1.00 20.48 139 HIS B C 1
ATOM 2637 O O . HIS B 1 123 ? 11.618 8.631 -25.731 1.00 22.31 139 HIS B O 1
ATOM 2644 N N . TYR B 1 124 ? 13.344 9.444 -26.933 1.00 20.78 140 TYR B N 1
ATOM 2645 C CA . TYR B 1 124 ? 12.992 10.824 -26.607 1.00 19.46 140 TYR B CA 1
ATOM 2646 C C . TYR B 1 124 ? 11.555 11.133 -27.037 1.00 23.70 140 TYR B C 1
ATOM 2647 O O . TYR B 1 124 ? 10.738 11.631 -26.247 1.00 23.50 140 TYR B O 1
ATOM 2656 N N . ILE B 1 125 ? 11.226 10.814 -28.287 1.00 23.21 141 ILE B N 1
ATOM 2657 C CA . ILE B 1 125 ? 9.894 11.101 -28.823 1.00 20.67 141 ILE B CA 1
ATOM 2658 C C . ILE B 1 125 ? 8.815 10.302 -28.092 1.00 20.18 141 ILE B C 1
ATOM 2659 O O . ILE B 1 125 ? 7.769 10.842 -27.696 1.00 19.87 141 ILE B O 1
ATOM 2664 N N . GLY B 1 126 ? 9.025 8.997 -27.929 1.00 20.80 142 GLY B N 1
ATOM 2665 C CA . GLY B 1 126 ? 8.016 8.195 -27.255 1.00 20.44 142 GLY B CA 1
ATOM 2666 C C . GLY B 1 126 ? 7.720 8.687 -25.847 1.00 25.98 142 GLY B C 1
ATOM 2667 O O . GLY B 1 126 ? 6.570 8.665 -25.396 1.00 23.29 142 GLY B O 1
ATOM 2668 N N . GLN B 1 127 ? 8.750 9.154 -25.139 1.00 24.84 143 GLN B N 1
ATOM 2669 C CA . GLN B 1 127 ? 8.561 9.537 -23.751 1.00 24.42 143 GLN B CA 1
ATOM 2670 C C . GLN B 1 127 ? 8.162 10.989 -23.579 1.00 25.53 143 GLN B C 1
ATOM 2671 O O . GLN B 1 127 ? 7.543 11.318 -22.561 1.00 29.03 143 GLN B O 1
ATOM 2677 N N . ASN B 1 128 ? 8.460 11.855 -24.546 1.00 25.72 144 ASN B N 1
ATOM 2678 C CA . ASN B 1 128 ? 8.299 13.280 -24.297 1.00 25.04 144 ASN B CA 1
ATOM 2679 C C . ASN B 1 128 ? 7.467 14.020 -25.328 1.00 30.53 144 ASN B C 1
ATOM 2680 O O . ASN B 1 128 ? 6.944 15.087 -25.010 1.00 28.72 144 ASN B O 1
ATOM 2685 N N . GLU B 1 129 ? 7.382 13.513 -26.563 1.00 26.36 145 GLU B N 1
ATOM 2686 C CA . GLU B 1 129 ? 6.558 14.130 -27.607 1.00 26.24 145 GLU B CA 1
ATOM 2687 C C . GLU B 1 129 ? 5.786 13.038 -28.349 1.00 25.36 145 GLU B C 1
ATOM 2688 O O . GLU B 1 129 ? 5.923 12.874 -29.567 1.00 24.92 145 GLU B O 1
ATOM 2694 N N . PRO B 1 130 ? 4.948 12.281 -27.633 1.00 24.65 146 PRO B N 1
ATOM 2695 C CA . PRO B 1 130 ? 4.341 11.083 -28.241 1.00 24.88 146 PRO B CA 1
ATOM 2696 C C . PRO B 1 130 ? 3.438 11.384 -29.418 1.00 25.38 146 PRO B C 1
ATOM 2697 O O . PRO B 1 130 ? 3.140 10.462 -30.184 1.00 23.48 146 PRO B O 1
ATOM 2701 N N . GLU B 1 131 ? 2.978 12.633 -29.583 1.00 25.41 147 GLU B N 1
ATOM 2702 C CA . GLU B 1 131 ? 2.166 12.953 -30.747 1.00 29.70 147 GLU B CA 1
ATOM 2703 C C . GLU B 1 131 ? 2.983 12.939 -32.028 1.00 28.85 147 GLU B C 1
ATOM 2704 O O . GLU B 1 131 ? 2.401 12.992 -33.127 1.00 26.20 147 GLU B O 1
ATOM 2710 N N . LEU B 1 132 ? 4.306 12.842 -31.914 1.00 24.67 148 LEU B N 1
ATOM 2711 C CA . LEU B 1 132 ? 5.173 12.710 -33.067 1.00 22.55 148 LEU B CA 1
ATOM 2712 C C . LEU B 1 132 ? 5.641 11.283 -33.287 1.00 19.15 148 LEU B C 1
ATOM 2713 O O . LEU B 1 132 ? 6.370 11.033 -34.248 1.00 20.87 148 LEU B O 1
ATOM 2718 N N . LEU B 1 133 ? 5.291 10.352 -32.403 1.00 21.14 149 LEU B N 1
ATOM 2719 C CA . LEU B 1 133 ? 5.747 8.977 -32.597 1.00 22.15 149 LEU B CA 1
ATOM 2720 C C . LEU B 1 133 ? 5.272 8.418 -33.937 1.00 23.62 149 LEU B C 1
ATOM 2721 O O . LEU B 1 133 ? 5.981 7.626 -34.574 1.00 21.32 149 LEU B O 1
ATOM 2726 N N . VAL B 1 134 ? 4.090 8.836 -34.392 1.00 22.98 150 VAL B N 1
ATOM 2727 C CA . VAL B 1 134 ? 3.583 8.377 -35.688 1.00 20.83 150 VAL B CA 1
ATOM 2728 C C . VAL B 1 134 ? 4.557 8.683 -36.827 1.00 23.59 150 VAL B C 1
ATOM 2729 O O . VAL B 1 134 ? 4.621 7.925 -37.812 1.00 20.73 150 VAL B O 1
ATOM 2733 N N . ALA B 1 135 ? 5.345 9.772 -36.725 1.00 19.60 151 ALA B N 1
ATOM 2734 C CA . ALA B 1 135 ? 6.304 10.058 -37.790 1.00 20.83 151 ALA B CA 1
ATOM 2735 C C . ALA B 1 135 ? 7.266 8.902 -37.974 1.00 22.83 151 ALA B C 1
ATOM 2736 O O . ALA B 1 135 ? 7.622 8.551 -39.107 1.00 23.20 151 ALA B O 1
ATOM 2738 N N . HIS B 1 136 ? 7.689 8.291 -36.872 1.00 19.49 152 HIS B N 1
ATOM 2739 C CA . HIS B 1 136 ? 8.584 7.151 -36.958 1.00 21.78 152 HIS B CA 1
ATOM 2740 C C . HIS B 1 136 ? 7.846 5.878 -37.334 1.00 20.80 152 HIS B C 1
ATOM 2741 O O . HIS B 1 136 ? 8.374 5.072 -38.104 1.00 19.93 152 HIS B O 1
ATOM 2748 N N . ALA B 1 137 ? 6.646 5.674 -36.789 1.00 18.53 153 ALA B N 1
ATOM 2749 C CA . ALA B 1 137 ? 5.907 4.447 -37.090 1.00 20.89 153 ALA B CA 1
ATOM 2750 C C . ALA B 1 137 ? 5.479 4.422 -38.552 1.00 22.21 153 ALA B C 1
ATOM 2751 O O . ALA B 1 137 ? 5.657 3.413 -39.249 1.00 19.75 153 ALA B O 1
ATOM 2753 N N . TYR B 1 138 ? 4.901 5.526 -39.028 1.00 20.67 154 TYR B N 1
ATOM 2754 C CA . TYR B 1 138 ? 4.439 5.571 -40.407 1.00 23.90 154 TYR B CA 1
ATOM 2755 C C . TYR B 1 138 ? 5.601 5.388 -41.370 1.00 25.41 154 TYR B C 1
ATOM 2756 O O . TYR B 1 138 ? 5.526 4.581 -42.304 1.00 25.52 154 TYR B O 1
ATOM 2765 N N . THR B 1 139 ? 6.710 6.083 -41.116 1.00 25.42 155 THR B N 1
ATOM 2766 C CA . THR B 1 139 ? 7.851 6.011 -42.023 1.00 24.20 155 THR B CA 1
ATOM 2767 C C . THR B 1 139 ? 8.448 4.607 -42.090 1.00 28.07 155 THR B C 1
ATOM 2768 O O . THR B 1 139 ? 8.755 4.097 -43.182 1.00 24.14 155 THR B O 1
ATOM 2772 N N . ARG B 1 140 ? 8.639 3.963 -40.939 1.00 22.48 156 ARG B N 1
ATOM 2773 C CA . ARG B 1 140 ? 9.208 2.614 -40.927 1.00 22.44 156 ARG B CA 1
ATOM 2774 C C . ARG B 1 140 ? 8.220 1.577 -41.483 1.00 23.61 156 ARG B C 1
ATOM 2775 O O . ARG B 1 140 ? 8.519 0.889 -42.465 1.00 21.61 156 ARG B O 1
ATOM 2783 N N . TYR B 1 141 ? 7.043 1.420 -40.845 1.00 20.16 157 TYR B N 1
ATOM 2784 C CA . TYR B 1 141 ? 6.227 0.236 -41.153 1.00 23.54 157 TYR B CA 1
ATOM 2785 C C . TYR B 1 141 ? 5.562 0.322 -42.523 1.00 24.81 157 TYR B C 1
ATOM 2786 O O . TYR B 1 141 ? 5.404 -0.708 -43.190 1.00 23.98 157 TYR B O 1
ATOM 2795 N N . MET B 1 142 ? 5.177 1.521 -42.977 1.00 24.82 158 MET B N 1
ATOM 2796 C CA . MET B 1 142 ? 4.591 1.615 -44.320 1.00 26.30 158 MET B CA 1
ATOM 2797 C C . MET B 1 142 ? 5.600 1.226 -45.394 1.00 27.31 158 MET B C 1
ATOM 2798 O O . MET B 1 142 ? 5.267 0.508 -46.343 1.00 26.73 158 MET B O 1
ATOM 2803 N N . GLY B 1 143 ? 6.837 1.705 -45.274 1.00 29.05 159 GLY B N 1
ATOM 2804 C CA . GLY B 1 143 ? 7.860 1.272 -46.208 1.00 27.22 159 GLY B CA 1
ATOM 2805 C C . GLY B 1 143 ? 8.192 -0.203 -46.089 1.00 26.62 159 GLY B C 1
ATOM 2806 O O . GLY B 1 143 ? 8.524 -0.845 -47.096 1.00 25.19 159 GLY B O 1
ATOM 2807 N N . ASP B 1 144 ? 8.151 -0.750 -44.863 1.00 22.39 160 ASP B N 1
ATOM 2808 C CA . ASP B 1 144 ? 8.374 -2.187 -44.666 1.00 22.49 160 ASP B CA 1
ATOM 2809 C C . ASP B 1 144 ? 7.320 -3.012 -45.396 1.00 26.77 160 ASP B C 1
ATOM 2810 O O . ASP B 1 144 ? 7.636 -4.022 -46.043 1.00 26.66 160 ASP B O 1
ATOM 2815 N N . LEU B 1 145 ? 6.051 -2.643 -45.220 1.00 23.70 161 LEU B N 1
ATOM 2816 C CA . LEU B 1 145 ? 4.953 -3.365 -45.867 1.00 26.78 161 LEU B CA 1
ATOM 2817 C C . LEU B 1 145 ? 5.050 -3.268 -47.386 1.00 31.09 161 LEU B C 1
ATOM 2818 O O . LEU B 1 145 ? 4.859 -4.265 -48.091 1.00 35.58 161 LEU B O 1
ATOM 2823 N N . SER B 1 146 ? 5.355 -2.069 -47.901 1.00 29.52 162 SER B N 1
ATOM 2824 C CA . SER B 1 146 ? 5.519 -1.870 -49.338 1.00 36.72 162 SER B CA 1
ATOM 2825 C C . SER B 1 146 ? 6.713 -2.644 -49.886 1.00 35.08 162 SER B C 1
ATOM 2826 O O . SER B 1 146 ? 6.656 -3.171 -51.003 1.00 36.93 162 SER B O 1
ATOM 2829 N N . GLY B 1 147 ? 7.808 -2.705 -49.138 1.00 32.55 163 GLY B N 1
ATOM 2830 C CA . GLY B 1 147 ? 9.039 -3.201 -49.720 1.00 30.68 163 GLY B CA 1
ATOM 2831 C C . GLY B 1 147 ? 9.441 -4.599 -49.326 1.00 32.70 163 GLY B C 1
ATOM 2832 O O . GLY B 1 147 ? 10.369 -5.155 -49.916 1.00 31.00 163 GLY B O 1
ATOM 2833 N N . GLY B 1 148 ? 8.751 -5.182 -48.343 1.00 28.39 164 GLY B N 1
ATOM 2834 C CA . GLY B 1 148 ? 9.235 -6.421 -47.742 1.00 34.02 164 GLY B CA 1
ATOM 2835 C C . GLY B 1 148 ? 9.458 -7.534 -48.745 1.00 35.41 164 GLY B C 1
ATOM 2836 O O . GLY B 1 148 ? 10.497 -8.200 -48.732 1.00 33.71 164 GLY B O 1
ATOM 2837 N N . GLN B 1 149 ? 8.488 -7.749 -49.636 1.00 34.40 165 GLN B N 1
ATOM 2838 C CA . GLN B 1 149 ? 8.594 -8.811 -50.630 1.00 38.83 165 GLN B CA 1
ATOM 2839 C C . GLN B 1 149 ? 9.858 -8.664 -51.476 1.00 36.18 165 GLN B C 1
ATOM 2840 O O . GLN B 1 149 ? 10.644 -9.611 -51.611 1.00 35.28 165 GLN B O 1
ATOM 2846 N N . VAL B 1 150 ? 10.083 -7.472 -52.033 1.00 32.08 166 VAL B N 1
ATOM 2847 C CA . VAL B 1 150 ? 11.233 -7.273 -52.911 1.00 31.12 166 VAL B CA 1
ATOM 2848 C C . VAL B 1 150 ? 12.537 -7.463 -52.144 1.00 32.37 166 VAL B C 1
ATOM 2849 O O . VAL B 1 150 ? 13.422 -8.208 -52.576 1.00 29.86 166 VAL B O 1
ATOM 2853 N N . LEU B 1 151 ? 12.672 -6.813 -50.979 1.00 29.98 167 LEU B N 1
ATOM 2854 C CA . LEU B 1 151 ? 13.932 -6.894 -50.243 1.00 29.70 167 LEU B CA 1
ATOM 2855 C C . LEU B 1 151 ? 14.198 -8.307 -49.740 1.00 27.24 167 LEU B C 1
ATOM 2856 O O . LEU B 1 151 ? 15.347 -8.750 -49.715 1.00 29.94 167 LEU B O 1
ATOM 2861 N N . LYS B 1 152 ? 13.153 -9.021 -49.309 1.00 28.00 168 LYS B N 1
ATOM 2862 C CA . LYS B 1 152 ? 13.351 -10.395 -48.852 1.00 28.78 168 LYS B CA 1
ATOM 2863 C C . LYS B 1 152 ? 13.982 -11.245 -49.950 1.00 29.61 168 LYS B C 1
ATOM 2864 O O . LYS B 1 152 ? 14.910 -12.022 -49.695 1.00 28.19 168 LYS B O 1
ATOM 2870 N N . LYS B 1 153 ? 13.495 -11.094 -51.189 1.00 28.75 169 LYS B N 1
ATOM 2871 C CA . LYS B 1 153 ? 14.008 -11.914 -52.284 1.00 31.39 169 LYS B CA 1
ATOM 2872 C C . LYS B 1 153 ? 15.434 -11.523 -52.642 1.00 32.71 169 LYS B C 1
ATOM 2873 O O . LYS B 1 153 ? 16.275 -12.394 -52.883 1.00 32.11 169 LYS B O 1
ATOM 2879 N N . VAL B 1 154 ? 15.732 -10.225 -52.661 1.00 30.48 170 VAL B N 1
ATOM 2880 C CA . VAL B 1 154 ? 17.101 -9.786 -52.922 1.00 32.75 170 VAL B CA 1
ATOM 2881 C C . VAL B 1 154 ? 18.055 -10.412 -51.917 1.00 31.39 170 VAL B C 1
ATOM 2882 O O . VAL B 1 154 ? 19.124 -10.914 -52.282 1.00 28.61 170 VAL B O 1
ATOM 2886 N N . ALA B 1 155 ? 17.681 -10.401 -50.632 1.00 31.67 171 ALA B N 1
ATOM 2887 C CA . ALA B 1 155 ? 18.571 -10.928 -49.607 1.00 30.70 171 ALA B CA 1
ATOM 2888 C C . ALA B 1 155 ? 18.735 -12.440 -49.733 1.00 31.79 171 ALA B C 1
ATOM 2889 O O . ALA B 1 155 ? 19.855 -12.955 -49.618 1.00 29.79 171 ALA B O 1
ATOM 2891 N N . GLN B 1 156 ? 17.630 -13.169 -49.949 1.00 32.10 172 GLN B N 1
ATOM 2892 C CA . GLN B 1 156 ? 17.708 -14.628 -50.053 1.00 32.51 172 GLN B CA 1
ATOM 2893 C C . GLN B 1 156 ? 18.643 -15.047 -51.180 1.00 36.19 172 GLN B C 1
ATOM 2894 O O . GLN B 1 156 ? 19.463 -15.956 -51.012 1.00 36.32 172 GLN B O 1
ATOM 2900 N N . ARG B 1 157 ? 18.532 -14.391 -52.336 1.00 35.26 173 ARG B N 1
ATOM 2901 C CA . ARG B 1 157 ? 19.403 -14.719 -53.462 1.00 39.31 173 ARG B CA 1
ATOM 2902 C C . ARG B 1 157 ? 20.851 -14.385 -53.142 1.00 34.39 173 ARG B C 1
ATOM 2903 O O . ARG B 1 157 ? 21.730 -15.246 -53.222 1.00 39.61 173 ARG B O 1
ATOM 2911 N N . ALA B 1 158 ? 21.113 -13.126 -52.788 1.00 33.24 174 ALA B N 1
ATOM 2912 C CA . ALA B 1 158 ? 22.477 -12.671 -52.526 1.00 34.42 174 ALA B CA 1
ATOM 2913 C C . ALA B 1 158 ? 23.193 -13.569 -51.532 1.00 37.89 174 ALA B C 1
ATOM 2914 O O . ALA B 1 158 ? 24.364 -13.910 -51.723 1.00 39.18 174 ALA B O 1
ATOM 2916 N N . LEU B 1 159 ? 22.514 -13.971 -50.467 1.00 34.35 175 LEU B N 1
ATOM 2917 C CA . LEU B 1 159 ? 23.182 -14.708 -49.401 1.00 35.79 175 LEU B CA 1
ATOM 2918 C C . LEU B 1 159 ? 22.869 -16.198 -49.403 1.00 36.34 175 LEU B C 1
ATOM 2919 O O . LEU B 1 159 ? 23.342 -16.915 -48.510 1.00 39.52 175 LEU B O 1
ATOM 2924 N N . LYS B 1 160 ? 22.124 -16.687 -50.395 1.00 37.18 176 LYS B N 1
ATOM 2925 C CA . LYS B 1 160 ? 21.738 -18.100 -50.476 1.00 38.19 176 LYS B CA 1
ATOM 2926 C C . LYS B 1 160 ? 21.062 -18.549 -49.187 1.00 39.10 176 LYS B C 1
ATOM 2927 O O . LYS B 1 160 ? 21.414 -19.567 -48.583 1.00 44.49 176 LYS B O 1
ATOM 2933 N N . LEU B 1 161 ? 20.094 -17.756 -48.755 1.00 37.94 177 LEU B N 1
ATOM 2934 C CA . LEU B 1 161 ? 19.332 -18.076 -47.567 1.00 38.75 177 LEU B CA 1
ATOM 2935 C C . LEU B 1 161 ? 18.225 -19.071 -47.921 1.00 40.52 177 LEU B C 1
ATOM 2936 O O . LEU B 1 161 ? 17.804 -19.143 -49.073 1.00 43.94 177 LEU B O 1
ATOM 2941 N N . PRO B 1 162 ? 17.753 -19.851 -46.947 1.00 40.88 178 PRO B N 1
ATOM 2942 C CA . PRO B 1 162 ? 16.726 -20.863 -47.249 1.00 42.73 178 PRO B CA 1
ATOM 2943 C C . PRO B 1 162 ? 15.430 -20.253 -47.761 1.00 47.06 178 PRO B C 1
ATOM 2944 O O . PRO B 1 162 ? 14.982 -19.197 -47.303 1.00 45.49 178 PRO B O 1
ATOM 2948 N N . SER B 1 163 ? 14.802 -20.954 -48.711 1.00 48.87 179 SER B N 1
ATOM 2949 C CA . SER B 1 163 ? 13.503 -20.527 -49.212 1.00 47.67 179 SER B CA 1
ATOM 2950 C C . SER B 1 163 ? 12.405 -20.651 -48.161 1.00 43.95 179 SER B C 1
ATOM 2951 O O . SER B 1 163 ? 11.336 -20.058 -48.329 1.00 49.96 179 SER B O 1
ATOM 2954 N N . THR B 1 164 ? 12.643 -21.395 -47.086 1.00 46.38 180 THR B N 1
ATOM 2955 C CA . THR B 1 164 ? 11.682 -21.491 -45.999 1.00 45.54 180 THR B CA 1
ATOM 2956 C C . THR B 1 164 ? 11.674 -20.259 -45.081 1.00 49.66 180 THR B C 1
ATOM 2957 O O . THR B 1 164 ? 10.896 -20.229 -44.115 1.00 45.13 180 THR B O 1
ATOM 2961 N N . GLY B 1 165 ? 12.509 -19.246 -45.342 1.00 45.95 181 GLY B N 1
ATOM 2962 C CA . GLY B 1 165 ? 12.339 -17.934 -44.736 1.00 40.16 181 GLY B CA 1
ATOM 2963 C C . GLY B 1 165 ? 13.322 -17.566 -43.644 1.00 38.23 181 GLY B C 1
ATOM 2964 O O . GLY B 1 165 ? 13.297 -16.413 -43.184 1.00 32.83 181 GLY B O 1
ATOM 2965 N N . GLU B 1 166 ? 14.185 -18.491 -43.221 1.00 33.54 182 GLU B N 1
ATOM 2966 C CA . GLU B 1 166 ? 15.124 -18.212 -42.142 1.00 38.26 182 GLU B CA 1
ATOM 2967 C C . GLU B 1 166 ? 16.054 -17.074 -42.536 1.00 38.84 182 GLU B C 1
ATOM 2968 O O . GLU B 1 166 ? 16.498 -16.978 -43.687 1.00 35.79 182 GLU B O 1
ATOM 2974 N N . GLY B 1 167 ? 16.306 -16.184 -41.573 1.00 34.31 183 GLY B N 1
ATOM 2975 C CA . GLY B 1 167 ? 17.129 -15.019 -41.787 1.00 31.46 183 GLY B CA 1
ATOM 2976 C C . GLY B 1 167 ? 16.439 -13.847 -42.443 1.00 27.79 183 GLY B C 1
ATOM 2977 O O . GLY B 1 167 ? 17.017 -12.755 -42.463 1.00 27.85 183 GLY B O 1
ATOM 2978 N N . THR B 1 168 ? 15.225 -14.026 -42.978 1.00 27.10 184 THR B N 1
ATOM 2979 C CA . THR B 1 168 ? 14.456 -12.925 -43.555 1.00 27.15 184 THR B CA 1
ATOM 2980 C C . THR B 1 168 ? 13.056 -12.797 -42.951 1.00 26.19 184 THR B C 1
ATOM 2981 O O . THR B 1 168 ? 12.170 -12.234 -43.593 1.00 28.64 184 THR B O 1
ATOM 2985 N N . GLN B 1 169 ? 12.830 -13.262 -41.721 1.00 25.99 185 GLN B N 1
ATOM 2986 C CA . GLN B 1 169 ? 11.476 -13.160 -41.190 1.00 25.79 185 GLN B CA 1
ATOM 2987 C C . GLN B 1 169 ? 11.062 -11.716 -40.911 1.00 27.31 185 GLN B C 1
ATOM 2988 O O . GLN B 1 169 ? 9.859 -11.427 -40.953 1.00 24.16 185 GLN B O 1
ATOM 2994 N N . PHE B 1 170 ? 12.026 -10.805 -40.688 1.00 24.49 186 PHE B N 1
ATOM 2995 C CA . PHE B 1 170 ? 11.718 -9.375 -40.593 1.00 21.27 186 PHE B CA 1
ATOM 2996 C C . PHE B 1 170 ? 10.880 -8.892 -41.769 1.00 24.30 186 PHE B C 1
ATOM 2997 O O . PHE B 1 170 ? 10.056 -7.984 -41.619 1.00 23.11 186 PHE B O 1
ATOM 3005 N N . TYR B 1 171 ? 11.114 -9.443 -42.956 1.00 24.71 187 TYR B N 1
ATOM 3006 C CA . TYR B 1 171 ? 10.494 -8.947 -44.183 1.00 22.47 187 TYR B CA 1
ATOM 3007 C C . TYR B 1 171 ? 9.125 -9.563 -44.461 1.00 28.59 187 TYR B C 1
ATOM 3008 O O . TYR B 1 171 ? 8.427 -9.113 -45.379 1.00 27.67 187 TYR B O 1
ATOM 3017 N N . LEU B 1 172 ? 8.699 -10.527 -43.661 1.00 27.14 188 LEU B N 1
ATOM 3018 C CA . LEU B 1 172 ? 7.426 -11.213 -43.862 1.00 30.52 188 LEU B CA 1
ATOM 3019 C C . LEU B 1 172 ? 6.448 -10.794 -42.770 1.00 28.42 188 LEU B C 1
ATOM 3020 O O . LEU B 1 172 ? 6.736 -10.971 -41.584 1.00 25.13 188 LEU B O 1
ATOM 3025 N N . PHE B 1 173 ? 5.299 -10.231 -43.167 1.00 28.31 189 PHE B N 1
ATOM 3026 C CA . PHE B 1 173 ? 4.264 -9.796 -42.224 1.00 26.77 189 PHE B CA 1
ATOM 3027 C C . PHE B 1 173 ? 3.196 -10.884 -42.199 1.00 30.39 189 PHE B C 1
ATOM 3028 O O . PHE B 1 173 ? 2.234 -10.855 -42.964 1.00 25.91 189 PHE B O 1
ATOM 3036 N N . GLU B 1 174 ? 3.391 -11.861 -41.306 1.00 32.29 190 GLU B N 1
ATOM 3037 C CA . GLU B 1 174 ? 2.550 -13.053 -41.299 1.00 37.02 190 GLU B CA 1
ATOM 3038 C C . GLU B 1 174 ? 1.104 -12.712 -40.995 1.00 33.06 190 GLU B C 1
ATOM 3039 O O . GLU B 1 174 ? 0.190 -13.390 -41.472 1.00 35.28 190 GLU B O 1
ATOM 3045 N N . ASN B 1 175 ? 0.874 -11.669 -40.204 1.00 33.00 191 ASN B N 1
ATOM 3046 C CA . ASN B 1 175 ? -0.459 -11.352 -39.723 1.00 33.15 191 ASN B CA 1
ATOM 3047 C C . ASN B 1 175 ? -1.091 -10.193 -40.478 1.00 28.01 191 ASN B C 1
ATOM 3048 O O . ASN B 1 175 ? -2.063 -9.601 -40.001 1.00 30.29 191 ASN B O 1
ATOM 3053 N N . VAL B 1 176 ? -0.581 -9.866 -41.654 1.00 27.20 192 VAL B N 1
ATOM 3054 C CA . VAL B 1 176 ? -1.211 -8.878 -42.520 1.00 30.08 192 VAL B CA 1
ATOM 3055 C C . VAL B 1 176 ? -1.746 -9.616 -43.739 1.00 32.05 192 VAL B C 1
ATOM 3056 O O . VAL B 1 176 ? -0.975 -10.211 -44.500 1.00 31.44 192 VAL B O 1
ATOM 3060 N N . ASP B 1 177 ? -3.072 -9.609 -43.904 1.00 31.22 193 ASP B N 1
ATOM 3061 C CA . ASP B 1 177 ? -3.666 -10.364 -45.006 1.00 33.71 193 ASP B CA 1
ATOM 3062 C C . ASP B 1 177 ? -3.279 -9.774 -46.354 1.00 33.13 193 ASP B C 1
ATOM 3063 O O . ASP B 1 177 ? -2.984 -10.508 -47.304 1.00 37.78 193 ASP B O 1
ATOM 3068 N N . ASN B 1 178 ? -3.280 -8.454 -46.457 1.00 30.22 194 ASN B N 1
ATOM 3069 C CA . ASN B 1 178 ? -3.072 -7.799 -47.742 1.00 32.68 194 ASN B CA 1
ATOM 3070 C C . ASN B 1 178 ? -2.374 -6.487 -47.434 1.00 32.73 194 ASN B C 1
ATOM 3071 O O . ASN B 1 178 ? -2.967 -5.612 -46.795 1.00 30.29 194 ASN B O 1
ATOM 3076 N N . ALA B 1 179 ? -1.124 -6.350 -47.890 1.00 33.15 195 ALA B N 1
ATOM 3077 C CA . ALA B 1 179 ? -0.316 -5.208 -47.471 1.00 33.20 195 ALA B CA 1
ATOM 3078 C C . ALA B 1 179 ? -0.897 -3.889 -47.968 1.00 29.32 195 ALA B C 1
ATOM 3079 O O . ALA B 1 179 ? -0.951 -2.913 -47.218 1.00 30.06 195 ALA B O 1
ATOM 3081 N N . GLN B 1 180 ? -1.366 -3.836 -49.222 1.00 29.51 196 GLN B N 1
ATOM 3082 C CA . GLN B 1 180 ? -1.897 -2.572 -49.723 1.00 29.13 196 GLN B CA 1
ATOM 3083 C C . GLN B 1 180 ? -3.158 -2.159 -48.980 1.00 28.49 196 GLN B C 1
ATOM 3084 O O . GLN B 1 180 ? -3.334 -0.978 -48.655 1.00 30.04 196 GLN B O 1
ATOM 3090 N N . GLN B 1 181 ? -4.055 -3.108 -48.710 1.00 29.51 197 GLN B N 1
ATOM 3091 C CA . GLN B 1 181 ? -5.245 -2.783 -47.930 1.00 26.64 197 GLN B CA 1
ATOM 3092 C C . GLN B 1 181 ? -4.882 -2.317 -46.517 1.00 22.05 197 GLN B C 1
ATOM 3093 O O . GLN B 1 181 ? -5.527 -1.423 -45.969 1.00 21.24 197 GLN B O 1
ATOM 3099 N N . PHE B 1 182 ? -3.876 -2.934 -45.898 1.00 28.17 198 PHE B N 1
ATOM 3100 C CA . PHE B 1 182 ? -3.536 -2.509 -44.545 1.00 22.54 198 PHE B CA 1
ATOM 3101 C C . PHE B 1 182 ? -2.975 -1.093 -44.536 1.00 23.48 198 PHE B C 1
ATOM 3102 O O . PHE B 1 182 ? -3.335 -0.278 -43.668 1.00 22.00 198 PHE B O 1
ATOM 3110 N N . LYS B 1 183 ? -2.080 -0.790 -45.482 1.00 23.84 199 LYS B N 1
ATOM 3111 C CA . LYS B 1 183 ? -1.560 0.572 -45.618 1.00 25.75 199 LYS B CA 1
ATOM 3112 C C . LYS B 1 183 ? -2.684 1.586 -45.801 1.00 24.85 199 LYS B C 1
ATOM 3113 O O . LYS B 1 183 ? -2.644 2.679 -45.223 1.00 22.61 199 LYS B O 1
ATOM 3119 N N . GLN B 1 184 ? -3.721 1.240 -46.575 1.00 24.46 200 GLN B N 1
ATOM 3120 C CA . GLN B 1 184 ? -4.846 2.163 -46.723 1.00 27.13 200 GLN B CA 1
ATOM 3121 C C . GLN B 1 184 ? -5.547 2.379 -45.396 1.00 21.37 200 GLN B C 1
ATOM 3122 O O . GLN B 1 184 ? -5.962 3.498 -45.069 1.00 25.41 200 GLN B O 1
ATOM 3128 N N . LEU B 1 185 ? -5.742 1.307 -44.648 1.00 22.58 201 LEU B N 1
ATOM 3129 C CA . LEU B 1 185 ? -6.429 1.423 -43.368 1.00 26.35 201 LEU B CA 1
ATOM 3130 C C . LEU B 1 185 ? -5.601 2.256 -42.394 1.00 21.89 201 LEU B C 1
ATOM 3131 O O . LEU B 1 185 ? -6.120 3.131 -41.693 1.00 22.14 201 LEU B O 1
ATOM 3136 N N . TYR B 1 186 ? -4.304 1.979 -42.345 1.00 21.22 202 TYR B N 1
ATOM 3137 C CA . TYR B 1 186 ? -3.402 2.738 -41.488 1.00 23.09 202 TYR B CA 1
ATOM 3138 C C . TYR B 1 186 ? -3.437 4.219 -41.828 1.00 22.97 202 TYR B C 1
ATOM 3139 O O . TYR B 1 186 ? -3.587 5.061 -40.938 1.00 22.66 202 TYR B O 1
ATOM 3148 N N . ARG B 1 187 ? -3.317 4.556 -43.124 1.00 21.02 203 ARG B N 1
ATOM 3149 C CA . ARG B 1 187 ? -3.354 5.958 -43.533 1.00 23.98 203 ARG B CA 1
ATOM 3150 C C . ARG B 1 187 ? -4.664 6.609 -43.148 1.00 25.35 203 ARG B C 1
ATOM 3151 O O . ARG B 1 187 ? -4.674 7.747 -42.664 1.00 24.52 203 ARG B O 1
ATOM 3159 N N . ALA B 1 188 ? -5.788 5.910 -43.370 1.00 22.86 204 ALA B N 1
ATOM 3160 C CA . ALA B 1 188 ? -7.081 6.477 -43.001 1.00 24.82 204 ALA B CA 1
ATOM 3161 C C . ALA B 1 188 ? -7.153 6.785 -41.508 1.00 24.14 204 ALA B C 1
ATOM 3162 O O . ALA B 1 188 ? -7.646 7.850 -41.115 1.00 23.71 204 ALA B O 1
ATOM 3164 N N . ARG B 1 189 ? -6.658 5.871 -40.660 1.00 23.58 205 ARG B N 1
ATOM 3165 C CA . ARG B 1 189 ? -6.640 6.128 -39.216 1.00 23.96 205 ARG B CA 1
ATOM 3166 C C . ARG B 1 189 ? -5.736 7.299 -38.859 1.00 24.12 205 ARG B C 1
ATOM 3167 O O . ARG B 1 189 ? -6.104 8.153 -38.039 1.00 25.97 205 ARG B O 1
ATOM 3175 N N . MET B 1 190 ? -4.542 7.346 -39.446 1.00 22.59 206 MET B N 1
ATOM 3176 C CA . MET B 1 190 ? -3.653 8.479 -39.214 1.00 26.41 206 MET B CA 1
ATOM 3177 C C . MET B 1 190 ? -4.324 9.784 -39.603 1.00 26.82 206 MET B C 1
ATOM 3178 O O . MET B 1 190 ? -4.222 10.789 -38.885 1.00 22.77 206 MET B O 1
ATOM 3183 N N . ASN B 1 191 ? -5.023 9.781 -40.737 1.00 24.57 207 ASN B N 1
ATOM 3184 C CA . ASN B 1 191 ? -5.639 10.998 -41.231 1.00 24.55 207 ASN B CA 1
ATOM 3185 C C . ASN B 1 191 ? -6.840 11.428 -40.390 1.00 27.52 207 ASN B C 1
ATOM 3186 O O . ASN B 1 191 ? -7.267 12.589 -40.489 1.00 28.24 207 ASN B O 1
ATOM 3191 N N . ALA B 1 192 ? -7.400 10.534 -39.572 1.00 28.55 208 ALA B N 1
ATOM 3192 C CA . ALA B 1 192 ? -8.502 10.914 -38.690 1.00 27.49 208 ALA B CA 1
ATOM 3193 C C . ALA B 1 192 ? -8.043 11.385 -37.318 1.00 29.14 208 ALA B C 1
ATOM 3194 O O . ALA B 1 192 ? -8.880 11.786 -36.504 1.00 29.39 208 ALA B O 1
ATOM 3196 N N . LEU B 1 193 ? -6.752 11.332 -37.011 1.00 29.06 209 LEU B N 1
ATOM 3197 C CA . LEU B 1 193 ? -6.303 11.871 -35.728 1.00 30.92 209 LEU B CA 1
ATOM 3198 C C . LEU B 1 193 ? -6.637 13.357 -35.652 1.00 33.28 209 LEU B C 1
ATOM 3199 O O . LEU B 1 193 ? -6.421 14.100 -36.612 1.00 29.96 209 LEU B O 1
ATOM 3204 N N . ASP B 1 194 ? -7.205 13.790 -34.519 1.00 34.99 210 ASP B N 1
ATOM 3205 C CA . ASP B 1 194 ? -7.541 15.207 -34.356 1.00 41.53 210 ASP B CA 1
ATOM 3206 C C . ASP B 1 194 ? -6.266 15.975 -34.041 1.00 39.49 210 ASP B C 1
ATOM 3207 O O . ASP B 1 194 ? -5.911 16.188 -32.883 1.00 41.16 210 ASP B O 1
ATOM 3212 N N . LEU B 1 195 ? -5.562 16.376 -35.091 1.00 37.37 211 LEU B N 1
ATOM 3213 C CA . LEU B 1 195 ? -4.293 17.077 -34.971 1.00 37.59 211 LEU B CA 1
ATOM 3214 C C . LEU B 1 195 ? -4.428 18.432 -35.636 1.00 37.91 211 LEU B C 1
ATOM 3215 O O . LEU B 1 195 ? -5.011 18.533 -36.719 1.00 39.68 211 LEU B O 1
ATOM 3220 N N . ASN B 1 196 ? -3.889 19.472 -34.995 1.00 36.79 212 ASN B N 1
ATOM 3221 C CA . ASN B 1 196 ? -3.882 20.780 -35.629 1.00 39.15 212 ASN B CA 1
ATOM 3222 C C . ASN B 1 196 ? -2.745 20.852 -36.645 1.00 39.55 212 ASN B C 1
ATOM 3223 O O . ASN B 1 196 ? -1.835 20.011 -36.661 1.00 34.85 212 ASN B O 1
ATOM 3228 N N . MET B 1 197 ? -2.806 21.868 -37.515 1.00 37.96 213 MET B N 1
ATOM 3229 C CA . MET B 1 197 ? -1.851 21.936 -38.615 1.00 39.08 213 MET B CA 1
ATOM 3230 C C . MET B 1 197 ? -0.435 22.195 -38.130 1.00 37.98 213 MET B C 1
ATOM 3231 O O . MET B 1 197 ? 0.519 21.865 -38.843 1.00 38.18 213 MET B O 1
ATOM 3236 N N . LYS B 1 198 ? -0.268 22.767 -36.937 1.00 36.31 214 LYS B N 1
ATOM 3237 C CA . LYS B 1 198 ? 1.083 22.935 -36.424 1.00 39.45 214 LYS B CA 1
ATOM 3238 C C . LYS B 1 198 ? 1.672 21.589 -36.022 1.00 34.60 214 LYS B C 1
ATOM 3239 O O . LYS B 1 198 ? 2.841 21.299 -36.318 1.00 33.45 214 LYS B O 1
ATOM 3245 N N . THR B 1 199 ? 0.871 20.751 -35.357 1.00 33.99 215 THR B N 1
ATOM 3246 C CA . THR B 1 199 ? 1.319 19.402 -35.029 1.00 33.34 215 THR B CA 1
ATOM 3247 C C . THR B 1 199 ? 1.604 18.602 -36.293 1.00 30.65 215 THR B C 1
ATOM 3248 O O . THR B 1 199 ? 2.614 17.902 -36.371 1.00 26.65 215 THR B O 1
ATOM 3252 N N . LYS B 1 200 ? 0.738 18.703 -37.303 1.00 29.14 216 LYS B N 1
ATOM 3253 C CA . LYS B 1 200 ? 0.997 17.963 -38.533 1.00 28.73 216 LYS B CA 1
ATOM 3254 C C . LYS B 1 200 ? 2.313 18.398 -39.153 1.00 28.85 216 LYS B C 1
ATOM 3255 O O . LYS B 1 200 ? 3.075 17.567 -39.658 1.00 27.26 216 LYS B O 1
ATOM 3261 N N . GLU B 1 201 ? 2.626 19.693 -39.083 1.00 29.92 217 GLU B N 1
ATOM 3262 C CA . GLU B 1 201 ? 3.899 20.144 -39.631 1.00 33.14 217 GLU B CA 1
ATOM 3263 C C . GLU B 1 201 ? 5.064 19.627 -38.802 1.00 25.58 217 GLU B C 1
ATOM 3264 O O . GLU B 1 201 ? 6.116 19.289 -39.355 1.00 26.68 217 GLU B O 1
ATOM 3270 N N . ARG B 1 202 ? 4.886 19.532 -37.477 1.00 28.21 218 ARG B N 1
ATOM 3271 C CA . ARG B 1 202 ? 5.939 18.958 -36.636 1.00 27.69 218 ARG B CA 1
ATOM 3272 C C . ARG B 1 202 ? 6.136 17.479 -36.939 1.00 25.15 218 ARG B C 1
ATOM 3273 O O . ARG B 1 202 ? 7.257 16.970 -36.830 1.00 24.45 218 ARG B O 1
ATOM 3281 N N . ILE B 1 203 ? 5.057 16.781 -37.326 1.00 25.39 219 ILE B N 1
ATOM 3282 C CA . ILE B 1 203 ? 5.163 15.377 -37.702 1.00 23.90 219 ILE B CA 1
ATOM 3283 C C . ILE B 1 203 ? 5.933 15.227 -39.003 1.00 25.24 219 ILE B C 1
ATOM 3284 O O . ILE B 1 203 ? 6.807 14.357 -39.120 1.00 21.86 219 ILE B O 1
ATOM 3289 N N . VAL B 1 204 ? 5.642 16.077 -40.000 1.00 22.57 220 VAL B N 1
ATOM 3290 C CA . VAL B 1 204 ? 6.402 16.047 -41.251 1.00 25.58 220 VAL B CA 1
ATOM 3291 C C . VAL B 1 204 ? 7.867 16.370 -40.991 1.00 26.93 220 VAL B C 1
ATOM 3292 O O . VAL B 1 204 ? 8.766 15.761 -41.581 1.00 20.23 220 VAL B O 1
ATOM 3296 N N . GLU B 1 205 ? 8.132 17.328 -40.096 1.00 24.34 221 GLU B N 1
ATOM 3297 C CA . GLU B 1 205 ? 9.514 17.648 -39.754 1.00 27.01 221 GLU B CA 1
ATOM 3298 C C . GLU B 1 205 ? 10.213 16.456 -39.081 1.00 25.73 221 GLU B C 1
ATOM 3299 O O . GLU B 1 205 ? 11.378 16.158 -39.375 1.00 24.29 221 GLU B O 1
ATOM 3305 N N . GLU B 1 206 ? 9.511 15.748 -38.190 1.00 24.07 222 GLU B N 1
ATOM 3306 C CA . GLU B 1 206 ? 10.108 14.584 -37.534 1.00 24.65 222 GLU B CA 1
ATOM 3307 C C . GLU B 1 206 ? 10.341 13.436 -38.514 1.00 24.55 222 GLU B C 1
ATOM 3308 O O . GLU B 1 206 ? 11.309 12.675 -38.367 1.00 23.99 222 GLU B O 1
ATOM 3314 N N . ALA B 1 207 ? 9.443 13.260 -39.487 1.00 23.21 223 ALA B N 1
ATOM 3315 C CA . ALA B 1 207 ? 9.661 12.226 -40.496 1.00 18.60 223 ALA B CA 1
ATOM 3316 C C . ALA B 1 207 ? 10.901 12.525 -41.313 1.00 21.67 223 ALA B C 1
ATOM 3317 O O . ALA B 1 207 ? 11.675 11.619 -41.634 1.00 22.30 223 ALA B O 1
ATOM 3319 N N . ASN B 1 208 ? 11.117 13.802 -41.651 1.00 22.01 224 ASN B N 1
ATOM 3320 C CA . ASN B 1 208 ? 12.346 14.169 -42.341 1.00 23.64 224 ASN B CA 1
ATOM 3321 C C . ASN B 1 208 ? 13.563 13.850 -41.475 1.00 26.09 224 ASN B C 1
ATOM 3322 O O . ASN B 1 208 ? 14.569 13.329 -41.972 1.00 23.67 224 ASN B O 1
ATOM 3327 N N . LYS B 1 209 ? 13.461 14.100 -40.169 1.00 24.96 225 LYS B N 1
ATOM 3328 C CA . LYS B 1 209 ? 14.540 13.734 -39.255 1.00 26.03 225 LYS B CA 1
ATOM 3329 C C . LYS B 1 209 ? 14.796 12.234 -39.293 1.00 26.41 225 LYS B C 1
ATOM 3330 O O . LYS B 1 209 ? 15.958 11.791 -39.320 1.00 26.26 225 LYS B O 1
ATOM 3336 N N . ALA B 1 210 ? 13.718 11.432 -39.321 1.00 25.03 226 ALA B N 1
ATOM 3337 C CA . ALA B 1 210 ? 13.882 9.983 -39.404 1.00 25.14 226 ALA B CA 1
ATOM 3338 C C . ALA B 1 210 ? 14.618 9.577 -40.672 1.00 26.50 226 ALA B C 1
ATOM 3339 O O . ALA B 1 210 ? 15.475 8.684 -40.640 1.00 22.75 226 ALA B O 1
ATOM 3341 N N . PHE B 1 211 ? 14.282 10.199 -41.811 1.00 25.83 227 PHE B N 1
ATOM 3342 C CA . PHE B 1 211 ? 14.980 9.839 -43.041 1.00 25.12 227 PHE B CA 1
ATOM 3343 C C . PHE B 1 211 ? 16.456 10.188 -42.947 1.00 25.58 227 PHE B C 1
ATOM 3344 O O . PHE B 1 211 ? 17.310 9.425 -43.405 1.00 26.87 227 PHE B O 1
ATOM 3352 N N . GLU B 1 212 ? 16.773 11.322 -42.336 1.00 26.96 228 GLU B N 1
ATOM 3353 C CA . GLU B 1 212 ? 18.176 11.669 -42.128 1.00 28.63 228 GLU B CA 1
ATOM 3354 C C . GLU B 1 212 ? 18.888 10.627 -41.272 1.00 26.39 228 GLU B C 1
ATOM 3355 O O . GLU B 1 212 ? 20.042 10.273 -41.547 1.00 24.47 228 GLU B O 1
ATOM 3361 N N . TYR B 1 213 ? 18.217 10.119 -40.230 1.00 25.93 229 TYR B N 1
ATOM 3362 C CA . TYR B 1 213 ? 18.803 9.050 -39.420 1.00 23.70 229 TYR B CA 1
ATOM 3363 C C . TYR B 1 213 ? 19.015 7.786 -40.250 1.00 25.17 229 TYR B C 1
ATOM 3364 O O . TYR B 1 213 ? 20.033 7.090 -40.095 1.00 21.63 229 TYR B O 1
ATOM 3373 N N . ASN B 1 214 ? 18.041 7.449 -41.098 1.00 24.97 230 ASN B N 1
ATOM 3374 C CA . ASN B 1 214 ? 18.179 6.301 -41.993 1.00 25.45 230 ASN B CA 1
ATOM 3375 C C . ASN B 1 214 ? 19.404 6.467 -42.888 1.00 24.50 230 ASN B C 1
ATOM 3376 O O . ASN B 1 214 ? 20.192 5.532 -43.079 1.00 25.04 230 ASN B O 1
ATOM 3381 N N . MET B 1 215 ? 19.583 7.657 -43.450 1.00 23.16 231 MET B N 1
ATOM 3382 C CA . MET B 1 215 ? 20.727 7.887 -44.322 1.00 26.52 231 MET B CA 1
ATOM 3383 C C . MET B 1 215 ? 22.048 7.746 -43.567 1.00 25.90 231 MET B C 1
ATOM 3384 O O . MET B 1 215 ? 23.009 7.167 -44.090 1.00 23.65 231 MET B O 1
ATOM 3389 N N . GLN B 1 216 ? 22.121 8.292 -42.350 1.00 22.87 232 GLN B N 1
ATOM 3390 C CA . GLN B 1 216 ? 23.333 8.150 -41.547 1.00 25.82 232 GLN B CA 1
ATOM 3391 C C . GLN B 1 216 ? 23.620 6.687 -41.231 1.00 27.16 232 GLN B C 1
ATOM 3392 O O . GLN B 1 216 ? 24.779 6.271 -41.217 1.00 22.34 232 GLN B O 1
ATOM 3398 N N . ILE B 1 217 ? 22.583 5.890 -40.951 1.00 26.05 233 ILE B N 1
ATOM 3399 C CA . ILE B 1 217 ? 22.806 4.469 -40.698 1.00 21.80 233 ILE B CA 1
ATOM 3400 C C . ILE B 1 217 ? 23.302 3.779 -41.964 1.00 21.42 233 ILE B C 1
ATOM 3401 O O . ILE B 1 217 ? 24.242 2.976 -41.918 1.00 23.16 233 ILE B O 1
ATOM 3406 N N . PHE B 1 218 ? 22.662 4.061 -43.110 1.00 23.15 234 PHE B N 1
ATOM 3407 C CA . PHE B 1 218 ? 23.135 3.507 -44.386 1.00 25.15 234 PHE B CA 1
ATOM 3408 C C . PHE B 1 218 ? 24.581 3.895 -44.662 1.00 26.88 234 PHE B C 1
ATOM 3409 O O . PHE B 1 218 ? 25.372 3.061 -45.115 1.00 24.84 234 PHE B O 1
ATOM 3417 N N . ASN B 1 219 ? 24.943 5.155 -44.414 1.00 23.67 235 ASN B N 1
ATOM 3418 C CA . ASN B 1 219 ? 26.324 5.555 -44.685 1.00 28.83 235 ASN B CA 1
ATOM 3419 C C . ASN B 1 219 ? 27.292 4.876 -43.721 1.00 29.44 235 ASN B C 1
ATOM 3420 O O . ASN B 1 219 ? 28.383 4.452 -44.129 1.00 29.69 235 ASN B O 1
ATOM 3425 N N . GLU B 1 220 ? 26.892 4.708 -42.456 1.00 24.52 236 GLU B N 1
ATOM 3426 C CA . GLU B 1 220 ? 27.772 4.007 -41.527 1.00 27.90 236 GLU B CA 1
ATOM 3427 C C . GLU B 1 220 ? 27.919 2.539 -41.912 1.00 29.68 236 GLU B C 1
ATOM 3428 O O . GLU B 1 220 ? 29.009 1.962 -41.781 1.00 28.66 236 GLU B O 1
ATOM 3434 N N . LEU B 1 221 ? 26.848 1.922 -42.417 1.00 27.48 237 LEU B N 1
ATOM 3435 C CA . LEU B 1 221 ? 26.963 0.561 -42.934 1.00 24.61 237 LEU B CA 1
ATOM 3436 C C . LEU B 1 221 ? 27.944 0.498 -44.092 1.00 30.09 237 LEU B C 1
ATOM 3437 O O . LEU B 1 221 ? 28.772 -0.418 -44.165 1.00 30.16 237 LEU B O 1
ATOM 3442 N N . ASP B 1 222 ? 27.847 1.452 -45.023 1.00 27.09 238 ASP B N 1
ATOM 3443 C CA . ASP B 1 222 ? 28.698 1.410 -46.207 1.00 30.78 238 ASP B CA 1
ATOM 3444 C C . ASP B 1 222 ? 30.168 1.517 -45.822 1.00 36.49 238 ASP B C 1
ATOM 3445 O O . ASP B 1 222 ? 31.028 0.925 -46.480 1.00 33.77 238 ASP B O 1
ATOM 3450 N N . GLN B 1 223 ? 30.467 2.253 -44.751 1.00 35.81 239 GLN B N 1
ATOM 3451 C CA . GLN B 1 223 ? 31.833 2.445 -44.287 1.00 37.14 239 GLN B CA 1
ATOM 3452 C C . GLN B 1 223 ? 32.360 1.293 -43.434 1.00 40.26 239 GLN B C 1
ATOM 3453 O O . GLN B 1 223 ? 33.556 1.281 -43.129 1.00 41.30 239 GLN B O 1
ATOM 3459 N N . ALA B 1 224 ? 31.528 0.325 -43.040 1.00 34.54 240 ALA B N 1
ATOM 3460 C CA . ALA B 1 224 ? 32.070 -0.859 -42.361 1.00 37.41 240 ALA B CA 1
ATOM 3461 C C . ALA B 1 224 ? 32.584 -1.859 -43.393 1.00 42.47 240 ALA B C 1
ATOM 3462 O O . ALA B 1 224 ? 31.831 -2.280 -44.280 1.00 50.34 240 ALA B O 1
ATOM 3464 N N . ALA C 1 15 ? 43.286 13.161 -42.121 1.00 51.13 31 ALA C N 1
ATOM 3465 C CA . ALA C 1 15 ? 43.464 14.339 -42.958 1.00 46.39 31 ALA C CA 1
ATOM 3466 C C . ALA C 1 15 ? 43.279 15.601 -42.118 1.00 42.82 31 ALA C C 1
ATOM 3467 O O . ALA C 1 15 ? 43.069 15.529 -40.901 1.00 42.71 31 ALA C O 1
ATOM 3469 N N . ASP C 1 16 ? 43.372 16.760 -42.759 1.00 40.02 32 ASP C N 1
ATOM 3470 C CA . ASP C 1 16 ? 43.207 18.013 -42.039 1.00 40.85 32 ASP C CA 1
ATOM 3471 C C . ASP C 1 16 ? 41.744 18.236 -41.674 1.00 38.49 32 ASP C C 1
ATOM 3472 O O . ASP C 1 16 ? 40.835 17.909 -42.444 1.00 36.92 32 ASP C O 1
ATOM 3477 N N . LEU C 1 17 ? 41.525 18.807 -40.488 1.00 38.89 33 LEU C N 1
ATOM 3478 C CA . LEU C 1 17 ? 40.165 19.049 -40.012 1.00 34.91 33 LEU C CA 1
ATOM 3479 C C . LEU C 1 17 ? 39.397 19.965 -40.963 1.00 37.65 33 LEU C C 1
ATOM 3480 O O . LEU C 1 17 ? 38.216 19.725 -41.246 1.00 34.68 33 LEU C O 1
ATOM 3485 N N . SER C 1 18 ? 40.049 21.008 -41.488 1.00 36.01 34 SER C N 1
ATOM 3486 C CA . SER C 1 18 ? 39.370 21.883 -42.440 1.00 35.83 34 SER C CA 1
ATOM 3487 C C . SER C 1 18 ? 38.862 21.095 -43.650 1.00 39.29 34 SER C C 1
ATOM 3488 O O . SER C 1 18 ? 37.767 21.363 -44.157 1.00 35.53 34 SER C O 1
ATOM 3491 N N . GLU C 1 19 ? 39.637 20.103 -44.110 1.00 38.64 35 GLU C N 1
ATOM 3492 C CA . GLU C 1 19 ? 39.230 19.296 -45.263 1.00 39.77 35 GLU C CA 1
ATOM 3493 C C . GLU C 1 19 ? 38.113 18.318 -44.902 1.00 38.82 35 GLU C C 1
ATOM 3494 O O . GLU C 1 19 ? 37.193 18.102 -45.701 1.00 39.69 35 GLU C O 1
ATOM 3500 N N . LEU C 1 20 ? 38.173 17.712 -43.710 1.00 38.66 36 LEU C N 1
ATOM 3501 C CA . LEU C 1 20 ? 37.075 16.859 -43.263 1.00 38.02 36 LEU C CA 1
ATOM 3502 C C . LEU C 1 20 ? 35.780 17.655 -43.136 1.00 41.70 36 LEU C C 1
ATOM 3503 O O . LEU C 1 20 ? 34.694 17.153 -43.457 1.00 37.30 36 LEU C O 1
ATOM 3508 N N . LEU C 1 21 ? 35.877 18.896 -42.652 1.00 36.72 37 LEU C N 1
ATOM 3509 C CA . LEU C 1 21 ? 34.693 19.737 -42.526 1.00 34.42 37 LEU C CA 1
ATOM 3510 C C . LEU C 1 21 ? 34.158 20.135 -43.888 1.00 37.09 37 LEU C C 1
ATOM 3511 O O . LEU C 1 21 ? 32.940 20.157 -44.100 1.00 37.00 37 LEU C O 1
ATOM 3516 N N . LYS C 1 22 ? 35.055 20.460 -44.822 1.00 37.54 38 LYS C N 1
ATOM 3517 C CA . LYS C 1 22 ? 34.625 20.872 -46.151 1.00 37.90 38 LYS C CA 1
ATOM 3518 C C . LYS C 1 22 ? 33.845 19.763 -46.846 1.00 42.27 38 LYS C C 1
ATOM 3519 O O . LYS C 1 22 ? 32.827 20.025 -47.500 1.00 41.76 38 LYS C O 1
ATOM 3525 N N . GLU C 1 23 ? 34.295 18.515 -46.699 1.00 40.96 39 GLU C N 1
ATOM 3526 C CA . GLU C 1 23 ? 33.654 17.402 -47.396 1.00 42.78 39 GLU C CA 1
ATOM 3527 C C . GLU C 1 23 ? 32.438 16.881 -46.642 1.00 40.06 39 GLU C C 1
ATOM 3528 O O . GLU C 1 23 ? 31.417 16.563 -47.261 1.00 43.30 39 GLU C O 1
ATOM 3534 N N . GLY C 1 24 ? 32.526 16.774 -45.316 1.00 35.87 40 GLY C N 1
ATOM 3535 C CA . GLY C 1 24 ? 31.435 16.220 -44.543 1.00 38.83 40 GLY C CA 1
ATOM 3536 C C . GLY C 1 24 ? 30.254 17.147 -44.312 1.00 39.42 40 GLY C C 1
ATOM 3537 O O . GLY C 1 24 ? 29.197 16.682 -43.874 1.00 36.08 40 GLY C O 1
ATOM 3538 N N . THR C 1 25 ? 30.393 18.443 -44.584 1.00 35.88 41 THR C N 1
ATOM 3539 C CA . THR C 1 25 ? 29.284 19.363 -44.377 1.00 35.34 41 THR C CA 1
ATOM 3540 C C . THR C 1 25 ? 28.743 19.941 -45.673 1.00 40.93 41 THR C C 1
ATOM 3541 O O . THR C 1 25 ? 27.821 20.764 -45.621 1.00 38.05 41 THR C O 1
ATOM 3545 N N . LYS C 1 26 ? 29.281 19.540 -46.833 1.00 35.97 42 LYS C N 1
ATOM 3546 C CA . LYS C 1 26 ? 28.888 20.207 -48.073 1.00 38.69 42 LYS C CA 1
ATOM 3547 C C . LYS C 1 26 ? 27.396 20.059 -48.333 1.00 42.75 42 LYS C C 1
ATOM 3548 O O . LYS C 1 26 ? 26.725 21.030 -48.701 1.00 43.37 42 LYS C O 1
ATOM 3554 N N . GLU C 1 27 ? 26.852 18.861 -48.120 1.00 41.34 43 GLU C N 1
ATOM 3555 C CA . GLU C 1 27 ? 25.440 18.629 -48.410 1.00 44.47 43 GLU C CA 1
ATOM 3556 C C . GLU C 1 27 ? 24.542 19.454 -47.498 1.00 43.72 43 GLU C C 1
ATOM 3557 O O . GLU C 1 27 ? 23.648 20.163 -47.972 1.00 43.00 43 GLU C O 1
ATOM 3563 N N . ALA C 1 28 ? 24.750 19.357 -46.180 1.00 42.24 44 ALA C N 1
ATOM 3564 C CA . ALA C 1 28 ? 23.987 20.198 -45.262 1.00 44.22 44 ALA C CA 1
ATOM 3565 C C . ALA C 1 28 ? 24.168 21.669 -45.597 1.00 40.18 44 ALA C C 1
ATOM 3566 O O . ALA C 1 28 ? 23.225 22.457 -45.467 1.00 46.13 44 ALA C O 1
ATOM 3568 N N . HIS C 1 29 ? 25.361 22.041 -46.060 1.00 41.99 45 HIS C N 1
ATOM 3569 C CA . HIS C 1 29 ? 25.630 23.420 -46.451 1.00 42.55 45 HIS C CA 1
ATOM 3570 C C . HIS C 1 29 ? 24.764 23.837 -47.634 1.00 46.69 45 HIS C C 1
ATOM 3571 O O . HIS C 1 29 ? 24.138 24.903 -47.614 1.00 44.38 45 HIS C O 1
ATOM 3578 N N . ASP C 1 30 ? 24.708 22.995 -48.678 1.00 47.06 46 ASP C N 1
ATOM 3579 C CA . ASP C 1 30 ? 23.914 23.322 -49.861 1.00 47.01 46 ASP C CA 1
ATOM 3580 C C . ASP C 1 30 ? 22.420 23.349 -49.556 1.00 42.70 46 ASP C C 1
ATOM 3581 O O . ASP C 1 30 ? 21.680 24.118 -50.179 1.00 44.44 46 ASP C O 1
ATOM 3586 N N . ARG C 1 31 ? 21.957 22.520 -48.615 1.00 41.46 47 ARG C N 1
ATOM 3587 C CA . ARG C 1 31 ? 20.552 22.572 -48.221 1.00 44.07 47 ARG C CA 1
ATOM 3588 C C . ARG C 1 31 ? 20.229 23.876 -47.513 1.00 46.06 47 ARG C C 1
ATOM 3589 O O . ARG C 1 31 ? 19.144 24.437 -47.707 1.00 48.31 47 ARG C O 1
ATOM 3597 N N . ALA C 1 32 ? 21.154 24.371 -46.683 1.00 45.24 48 ALA C N 1
ATOM 3598 C CA . ALA C 1 32 ? 20.924 25.632 -45.983 1.00 43.75 48 ALA C CA 1
ATOM 3599 C C . ALA C 1 32 ? 20.729 26.775 -46.969 1.00 43.12 48 ALA C C 1
ATOM 3600 O O . ALA C 1 32 ? 19.798 27.575 -46.829 1.00 46.10 48 ALA C O 1
ATOM 3602 N N . GLU C 1 33 ? 21.605 26.870 -47.978 1.00 44.46 49 GLU C N 1
ATOM 3603 C CA . GLU C 1 33 ? 21.490 27.935 -48.971 1.00 46.31 49 GLU C CA 1
ATOM 3604 C C . GLU C 1 33 ? 20.253 27.786 -49.842 1.00 45.64 49 GLU C C 1
ATOM 3605 O O . GLU C 1 33 ? 19.803 28.771 -50.440 1.00 43.40 49 GLU C O 1
ATOM 3611 N N . ASN C 1 34 ? 19.706 26.578 -49.929 1.00 43.82 50 ASN C N 1
ATOM 3612 C CA . ASN C 1 34 ? 18.521 26.289 -50.713 1.00 47.82 50 ASN C CA 1
ATOM 3613 C C . ASN C 1 34 ? 17.228 26.506 -49.931 1.00 46.61 50 ASN C C 1
ATOM 3614 O O . ASN C 1 34 ? 16.171 26.056 -50.384 1.00 41.65 50 ASN C O 1
ATOM 3619 N N . THR C 1 35 ? 17.280 27.157 -48.765 1.00 38.92 51 THR C N 1
ATOM 3620 C CA . THR C 1 35 ? 16.038 27.433 -48.060 1.00 38.24 51 THR C CA 1
ATOM 3621 C C . THR C 1 35 ? 15.341 28.631 -48.691 1.00 37.81 51 THR C C 1
ATOM 3622 O O . THR C 1 35 ? 15.960 29.456 -49.374 1.00 37.01 51 THR C O 1
ATOM 3626 N N . GLN C 1 36 ? 14.027 28.707 -48.465 1.00 37.82 52 GLN C N 1
ATOM 3627 C CA . GLN C 1 36 ? 13.254 29.823 -48.994 1.00 38.17 52 GLN C CA 1
ATOM 3628 C C . GLN C 1 36 ? 13.758 31.150 -48.442 1.00 38.05 52 GLN C C 1
ATOM 3629 O O . GLN C 1 36 ? 13.887 32.131 -49.186 1.00 36.33 52 GLN C O 1
ATOM 3635 N N . PHE C 1 37 ? 14.045 31.204 -47.137 1.00 34.83 53 PHE C N 1
ATOM 3636 C CA . PHE C 1 37 ? 14.516 32.451 -46.542 1.00 32.46 53 PHE C CA 1
ATOM 3637 C C . PHE C 1 37 ? 15.786 32.942 -47.227 1.00 32.06 53 PHE C C 1
ATOM 3638 O O . PHE C 1 37 ? 15.904 34.128 -47.557 1.00 30.54 53 PHE C O 1
ATOM 3646 N N . VAL C 1 38 ? 16.757 32.045 -47.437 1.00 31.76 54 VAL C N 1
ATOM 3647 C CA . VAL C 1 38 ? 18.022 32.450 -48.055 1.00 35.85 54 VAL C CA 1
ATOM 3648 C C . VAL C 1 38 ? 17.802 32.886 -49.502 1.00 37.03 54 VAL C C 1
ATOM 3649 O O . VAL C 1 38 ? 18.345 33.911 -49.946 1.00 33.77 54 VAL C O 1
ATOM 3653 N N . LYS C 1 39 ? 17.010 32.120 -50.260 1.00 37.33 55 LYS C N 1
ATOM 3654 C CA . LYS C 1 39 ? 16.715 32.509 -51.640 1.00 39.49 55 LYS C CA 1
ATOM 3655 C C . LYS C 1 39 ? 16.048 33.877 -51.689 1.00 37.52 55 LYS C C 1
ATOM 3656 O O . LYS C 1 39 ? 16.414 34.728 -52.506 1.00 38.49 55 LYS C O 1
ATOM 3662 N N . ASP C 1 40 ? 15.064 34.108 -50.813 1.00 37.82 56 ASP C N 1
ATOM 3663 C CA . ASP C 1 40 ? 14.379 35.398 -50.775 1.00 35.78 56 ASP C CA 1
ATOM 3664 C C . ASP C 1 40 ? 15.333 36.511 -50.368 1.00 37.05 56 ASP C C 1
ATOM 3665 O O . ASP C 1 40 ? 15.326 37.598 -50.962 1.00 37.45 56 ASP C O 1
ATOM 3670 N N . PHE C 1 41 ? 16.151 36.263 -49.340 1.00 34.96 57 PHE C N 1
ATOM 3671 C CA . PHE C 1 41 ? 17.128 37.256 -48.919 1.00 37.73 57 PHE C CA 1
ATOM 3672 C C . PHE C 1 41 ? 17.990 37.704 -50.088 1.00 38.60 57 PHE C C 1
ATOM 3673 O O . PHE C 1 41 ? 18.080 38.899 -50.384 1.00 38.30 57 PHE C O 1
ATOM 3681 N N . LEU C 1 42 ? 18.625 36.752 -50.769 1.00 36.14 58 LEU C N 1
ATOM 3682 C CA . LEU C 1 42 ? 19.605 37.109 -51.788 1.00 38.56 58 LEU C CA 1
ATOM 3683 C C . LEU C 1 42 ? 18.985 37.915 -52.926 1.00 42.19 58 LEU C C 1
ATOM 3684 O O . LEU C 1 42 ? 19.692 38.708 -53.556 1.00 42.39 58 LEU C O 1
ATOM 3689 N N . LYS C 1 43 ? 17.680 37.768 -53.172 1.00 37.11 59 LYS C N 1
ATOM 3690 C CA . LYS C 1 43 ? 16.968 38.516 -54.200 1.00 41.70 59 LYS C CA 1
ATOM 3691 C C . LYS C 1 43 ? 16.413 39.848 -53.700 1.00 44.16 59 LYS C C 1
ATOM 3692 O O . LYS C 1 43 ? 15.659 40.499 -54.427 1.00 43.77 59 LYS C O 1
ATOM 3698 N N . GLY C 1 44 ? 16.774 40.274 -52.491 1.00 40.75 60 GLY C N 1
ATOM 3699 C CA . GLY C 1 44 ? 16.194 41.477 -51.925 1.00 40.86 60 GLY C CA 1
ATOM 3700 C C . GLY C 1 44 ? 14.734 41.374 -51.542 1.00 42.81 60 GLY C C 1
ATOM 3701 O O . GLY C 1 44 ? 14.059 42.404 -51.421 1.00 45.21 60 GLY C O 1
ATOM 3702 N N . ASN C 1 45 ? 14.216 40.167 -51.344 1.00 40.43 61 ASN C N 1
ATOM 3703 C CA . ASN C 1 45 ? 12.818 39.995 -50.935 1.00 43.12 61 ASN C CA 1
ATOM 3704 C C . ASN C 1 45 ? 12.678 39.767 -49.434 1.00 41.01 61 ASN C C 1
ATOM 3705 O O . ASN C 1 45 ? 12.000 38.835 -49.005 1.00 47.38 61 ASN C O 1
ATOM 3710 N N . ILE C 1 46 ? 13.263 40.587 -48.583 1.00 39.93 62 ILE C N 1
ATOM 3711 C CA . ILE C 1 46 ? 12.978 40.462 -47.158 1.00 38.75 62 ILE C CA 1
ATOM 3712 C C . ILE C 1 46 ? 12.532 41.820 -46.651 1.00 37.66 62 ILE C C 1
ATOM 3713 O O . ILE C 1 46 ? 13.152 42.841 -46.966 1.00 39.90 62 ILE C O 1
ATOM 3718 N N . LYS C 1 47 ? 11.434 41.835 -45.911 1.00 37.14 63 LYS C N 1
ATOM 3719 C CA . LYS C 1 47 ? 10.892 43.077 -45.382 1.00 36.18 63 LYS C CA 1
ATOM 3720 C C . LYS C 1 47 ? 11.498 43.385 -44.009 1.00 32.00 63 LYS C C 1
ATOM 3721 O O . LYS C 1 47 ? 12.175 42.555 -43.394 1.00 31.14 63 LYS C O 1
ATOM 3727 N N . LYS C 1 48 ? 11.248 44.610 -43.537 1.00 36.16 64 LYS C N 1
ATOM 3728 C CA . LYS C 1 48 ? 11.916 45.122 -42.343 1.00 35.05 64 LYS C CA 1
ATOM 3729 C C . LYS C 1 48 ? 11.598 44.282 -41.111 1.00 35.20 64 LYS C C 1
ATOM 3730 O O . LYS C 1 48 ? 12.496 43.950 -40.323 1.00 28.62 64 LYS C O 1
ATOM 3736 N N . GLU C 1 49 ? 10.321 43.940 -40.908 1.00 28.11 65 GLU C N 1
ATOM 3737 C CA . GLU C 1 49 ? 9.983 43.185 -39.712 1.00 28.37 65 GLU C CA 1
ATOM 3738 C C . GLU C 1 49 ? 10.664 41.825 -39.714 1.00 30.45 65 GLU C C 1
ATOM 3739 O O . GLU C 1 49 ? 11.193 41.395 -38.684 1.00 27.41 65 GLU C O 1
ATOM 3745 N N . LEU C 1 50 ? 10.672 41.137 -40.860 1.00 28.25 66 LEU C N 1
ATOM 3746 C CA . LEU C 1 50 ? 11.293 39.820 -40.901 1.00 30.61 66 LEU C CA 1
ATOM 3747 C C . LEU C 1 50 ? 12.800 39.919 -40.710 1.00 29.47 66 LEU C C 1
ATOM 3748 O O . LEU C 1 50 ? 13.408 39.066 -40.043 1.00 29.66 66 LEU C O 1
ATOM 3753 N N . PHE C 1 51 ? 13.416 40.958 -41.278 1.00 28.81 67 PHE C N 1
ATOM 3754 C CA . PHE C 1 51 ? 14.846 41.173 -41.061 1.00 27.10 67 PHE C CA 1
ATOM 3755 C C . PHE C 1 51 ? 15.156 41.426 -39.584 1.00 29.57 67 PHE C C 1
ATOM 3756 O O . PHE C 1 51 ? 16.162 40.921 -39.059 1.00 27.71 67 PHE C O 1
ATOM 3764 N N . LYS C 1 52 ? 14.300 42.198 -38.893 1.00 26.79 68 LYS C N 1
ATOM 3765 C CA . LYS C 1 52 ? 14.485 42.417 -37.461 1.00 30.34 68 LYS C CA 1
ATOM 3766 C C . LYS C 1 52 ? 14.408 41.100 -36.696 1.00 25.44 68 LYS C C 1
ATOM 3767 O O . LYS C 1 52 ? 15.142 40.886 -35.723 1.00 25.25 68 LYS C O 1
ATOM 3773 N N . LEU C 1 53 ? 13.523 40.202 -37.123 1.00 27.36 69 LEU C N 1
ATOM 3774 C CA . LEU C 1 53 ? 13.430 38.902 -36.472 1.00 25.77 69 LEU C CA 1
ATOM 3775 C C . LEU C 1 53 ? 14.679 38.067 -36.737 1.00 23.75 69 LEU C C 1
ATOM 3776 O O . LEU C 1 53 ? 15.171 37.365 -35.843 1.00 22.80 69 LEU C O 1
ATOM 3781 N N . ALA C 1 54 ? 15.198 38.115 -37.964 1.00 23.17 70 ALA C N 1
ATOM 3782 C CA . ALA C 1 54 ? 16.424 37.380 -38.265 1.00 25.67 70 ALA C CA 1
ATOM 3783 C C . ALA C 1 54 ? 17.595 37.915 -37.447 1.00 22.04 70 ALA C C 1
ATOM 3784 O O . ALA C 1 54 ? 18.404 37.135 -36.920 1.00 21.01 70 ALA C O 1
ATOM 3786 N N . THR C 1 55 ? 17.710 39.245 -37.369 1.00 24.01 71 THR C N 1
ATOM 3787 C CA . THR C 1 55 ? 18.740 39.903 -36.561 1.00 23.59 71 THR C CA 1
ATOM 3788 C C . THR C 1 55 ? 18.595 39.547 -35.096 1.00 22.23 71 THR C C 1
ATOM 3789 O O . THR C 1 55 ? 19.590 39.357 -34.391 1.00 21.45 71 THR C O 1
ATOM 3793 N N . THR C 1 56 ? 17.360 39.396 -34.632 1.00 25.05 72 THR C N 1
ATOM 3794 C CA . THR C 1 56 ? 17.132 38.947 -33.267 1.00 23.90 72 THR C CA 1
ATOM 3795 C C . THR C 1 56 ? 17.734 37.574 -33.035 1.00 21.70 72 THR C C 1
ATOM 3796 O O . THR C 1 56 ? 18.411 37.344 -32.026 1.00 22.31 72 THR C O 1
ATOM 3800 N N . ALA C 1 57 ? 17.481 36.634 -33.958 1.00 23.60 73 ALA C N 1
ATOM 3801 C CA . ALA C 1 57 ? 18.055 35.303 -33.813 1.00 21.36 73 ALA C CA 1
ATOM 3802 C C . ALA C 1 57 ? 19.582 35.357 -33.823 1.00 23.19 73 ALA C C 1
ATOM 3803 O O . ALA C 1 57 ? 20.236 34.634 -33.071 1.00 21.15 73 ALA C O 1
ATOM 3805 N N . LEU C 1 58 ? 20.170 36.208 -34.673 1.00 23.09 74 LEU C N 1
ATOM 3806 C CA . LEU C 1 58 ? 21.620 36.353 -34.670 1.00 21.31 74 LEU C CA 1
ATOM 3807 C C . LEU C 1 58 ? 22.106 36.881 -33.327 1.00 22.46 74 LEU C C 1
ATOM 3808 O O . LEU C 1 58 ? 23.081 36.366 -32.756 1.00 20.91 74 LEU C O 1
ATOM 3813 N N . TYR C 1 59 ? 21.435 37.911 -32.796 1.00 21.89 75 TYR C N 1
ATOM 3814 C CA . TYR C 1 59 ? 21.872 38.453 -31.511 1.00 23.57 75 TYR C CA 1
ATOM 3815 C C . TYR C 1 59 ? 21.997 37.365 -30.445 1.00 24.67 75 TYR C C 1
ATOM 3816 O O . TYR C 1 59 ? 23.042 37.239 -29.791 1.00 22.60 75 TYR C O 1
ATOM 3825 N N . PHE C 1 60 ? 20.940 36.561 -30.244 1.00 26.05 76 PHE C N 1
ATOM 3826 C CA . PHE C 1 60 ? 20.997 35.563 -29.176 1.00 24.06 76 PHE C CA 1
ATOM 3827 C C . PHE C 1 60 ? 21.990 34.448 -29.487 1.00 25.00 76 PHE C C 1
ATOM 3828 O O . PHE C 1 60 ? 22.669 33.950 -28.576 1.00 22.78 76 PHE C O 1
ATOM 3836 N N . THR C 1 61 ? 22.098 34.056 -30.757 1.00 23.07 77 THR C N 1
ATOM 3837 C CA . THR C 1 61 ? 23.071 33.044 -31.169 1.00 23.26 77 THR C CA 1
ATOM 3838 C C . THR C 1 61 ? 24.503 33.474 -30.850 1.00 22.36 77 THR C C 1
ATOM 3839 O O . THR C 1 61 ? 25.272 32.732 -30.218 1.00 23.27 77 THR C O 1
ATOM 3843 N N . TYR C 1 62 ? 24.905 34.640 -31.350 1.00 22.58 78 TYR C N 1
ATOM 3844 C CA . TYR C 1 62 ? 26.295 35.047 -31.181 1.00 20.87 78 TYR C CA 1
ATOM 3845 C C . TYR C 1 62 ? 26.586 35.455 -29.745 1.00 23.10 78 TYR C C 1
ATOM 3846 O O . TYR C 1 62 ? 27.711 35.263 -29.267 1.00 21.60 78 TYR C O 1
ATOM 3855 N N . SER C 1 63 ? 25.605 36.013 -29.036 1.00 22.32 79 SER C N 1
ATOM 3856 C CA . SER C 1 63 ? 25.787 36.239 -27.605 1.00 26.16 79 SER C CA 1
ATOM 3857 C C . SER C 1 63 ? 26.195 34.950 -26.888 1.00 26.48 79 SER C C 1
ATOM 3858 O O . SER C 1 63 ? 27.151 34.933 -26.091 1.00 24.08 79 SER C O 1
ATOM 3861 N N . ALA C 1 64 ? 25.482 33.857 -27.164 1.00 25.08 80 ALA C N 1
ATOM 3862 C CA . ALA C 1 64 ? 25.792 32.588 -26.514 1.00 23.63 80 ALA C CA 1
ATOM 3863 C C . ALA C 1 64 ? 27.141 32.064 -26.978 1.00 24.18 80 ALA C C 1
ATOM 3864 O O . ALA C 1 64 ? 27.978 31.656 -26.159 1.00 22.54 80 ALA C O 1
ATOM 3866 N N . LEU C 1 65 ? 27.369 32.072 -28.296 1.00 24.80 81 LEU C N 1
ATOM 3867 C CA . LEU C 1 65 ? 28.624 31.573 -28.840 1.00 23.41 81 LEU C CA 1
ATOM 3868 C C . LEU C 1 65 ? 29.808 32.321 -28.248 1.00 22.50 81 LEU C C 1
ATOM 3869 O O . LEU C 1 65 ? 30.827 31.714 -27.911 1.00 22.19 81 LEU C O 1
ATOM 3874 N N . GLU C 1 66 ? 29.692 33.635 -28.100 1.00 22.50 82 GLU C N 1
ATOM 3875 C CA . GLU C 1 66 ? 30.857 34.377 -27.631 1.00 20.68 82 GLU C CA 1
ATOM 3876 C C . GLU C 1 66 ? 31.029 34.252 -26.124 1.00 23.48 82 GLU C C 1
ATOM 3877 O O . GLU C 1 66 ? 32.161 34.254 -25.631 1.00 22.59 82 GLU C O 1
ATOM 3883 N N . GLU C 1 67 ? 29.936 34.062 -25.384 1.00 23.23 83 GLU C N 1
ATOM 3884 C CA . GLU C 1 67 ? 30.084 33.730 -23.972 1.00 23.65 83 GLU C CA 1
ATOM 3885 C C . GLU C 1 67 ? 30.876 32.439 -23.801 1.00 23.19 83 GLU C C 1
ATOM 3886 O O . GLU C 1 67 ? 31.811 32.381 -22.991 1.00 25.69 83 GLU C O 1
ATOM 3892 N N . GLU C 1 68 ? 30.558 31.408 -24.585 1.00 22.19 84 GLU C N 1
ATOM 3893 C CA . GLU C 1 68 ? 31.252 30.130 -24.420 1.00 23.09 84 GLU C CA 1
ATOM 3894 C C . GLU C 1 68 ? 32.702 30.198 -24.898 1.00 27.39 84 GLU C C 1
ATOM 3895 O O . GLU C 1 68 ? 33.590 29.575 -24.297 1.00 23.64 84 GLU C O 1
ATOM 3901 N N . MET C 1 69 ? 32.973 30.946 -25.971 1.00 26.65 85 MET C N 1
ATOM 3902 C CA . MET C 1 69 ? 34.362 31.062 -26.420 1.00 24.10 85 MET C CA 1
ATOM 3903 C C . MET C 1 69 ? 35.203 31.750 -25.360 1.00 23.20 85 MET C C 1
ATOM 3904 O O . MET C 1 69 ? 36.329 31.322 -25.069 1.00 24.67 85 MET C O 1
ATOM 3909 N N . GLU C 1 70 ? 34.671 32.809 -24.753 1.00 24.15 86 GLU C N 1
ATOM 3910 C CA . GLU C 1 70 ? 35.412 33.457 -23.675 1.00 24.61 86 GLU C CA 1
ATOM 3911 C C . GLU C 1 70 ? 35.609 32.506 -22.495 1.00 27.38 86 GLU C C 1
ATOM 3912 O O . GLU C 1 70 ? 36.674 32.499 -21.869 1.00 26.66 86 GLU C O 1
ATOM 3918 N N . ARG C 1 71 ? 34.612 31.663 -22.204 1.00 25.86 87 ARG C N 1
ATOM 3919 C CA . ARG C 1 71 ? 34.771 30.695 -21.121 1.00 30.31 87 ARG C CA 1
ATOM 3920 C C . ARG C 1 71 ? 35.870 29.679 -21.423 1.00 30.34 87 ARG C C 1
ATOM 3921 O O . ARG C 1 71 ? 36.576 29.232 -20.509 1.00 29.74 87 ARG C O 1
ATOM 3929 N N . ASN C 1 72 ? 36.037 29.303 -22.688 1.00 27.06 88 ASN C N 1
ATOM 3930 C CA . ASN C 1 72 ? 37.052 28.340 -23.080 1.00 25.68 88 ASN C CA 1
ATOM 3931 C C . ASN C 1 72 ? 38.283 28.999 -23.694 1.00 26.14 88 ASN C C 1
ATOM 3932 O O . ASN C 1 72 ? 39.058 28.326 -24.382 1.00 29.11 88 ASN C O 1
ATOM 3937 N N . LYS C 1 73 ? 38.486 30.291 -23.437 1.00 24.92 89 LYS C N 1
ATOM 3938 C CA . LYS C 1 73 ? 39.536 31.043 -24.129 1.00 28.81 89 LYS C CA 1
ATOM 3939 C C . LYS C 1 73 ? 40.939 30.517 -23.845 1.00 29.77 89 LYS C C 1
ATOM 3940 O O . LYS C 1 73 ? 41.862 30.782 -24.633 1.00 27.65 89 LYS C O 1
ATOM 3946 N N . ASP C 1 74 ? 41.128 29.808 -22.732 1.00 29.01 90 ASP C N 1
ATOM 3947 C CA . ASP C 1 74 ? 42.400 29.182 -22.397 1.00 30.80 90 ASP C CA 1
ATOM 3948 C C . ASP C 1 74 ? 42.398 27.681 -22.634 1.00 34.33 90 ASP C C 1
ATOM 3949 O O . ASP C 1 74 ? 43.426 27.037 -22.414 1.00 34.39 90 ASP C O 1
ATOM 3954 N N . HIS C 1 75 ? 41.275 27.098 -23.048 1.00 29.55 91 HIS C N 1
ATOM 3955 C CA . HIS C 1 75 ? 41.239 25.655 -23.228 1.00 34.32 91 HIS C CA 1
ATOM 3956 C C . HIS C 1 75 ? 42.165 25.240 -24.376 1.00 30.89 91 HIS C C 1
ATOM 3957 O O . HIS C 1 75 ? 42.148 25.867 -25.436 1.00 30.59 91 HIS C O 1
ATOM 3964 N N . PRO C 1 76 ? 42.961 24.176 -24.196 1.00 36.37 92 PRO C N 1
ATOM 3965 C CA . PRO C 1 76 ? 43.946 23.830 -25.240 1.00 31.45 92 PRO C CA 1
ATOM 3966 C C . PRO C 1 76 ? 43.315 23.388 -26.541 1.00 34.47 92 PRO C C 1
ATOM 3967 O O . PRO C 1 76 ? 43.950 23.509 -27.598 1.00 31.79 92 PRO C O 1
ATOM 3971 N N . ALA C 1 77 ? 42.100 22.849 -26.507 1.00 32.40 93 ALA C N 1
ATOM 3972 C CA . ALA C 1 77 ? 41.443 22.496 -27.756 1.00 35.98 93 ALA C CA 1
ATOM 3973 C C . ALA C 1 77 ? 40.759 23.685 -28.414 1.00 30.56 93 ALA C C 1
ATOM 3974 O O . ALA C 1 77 ? 40.141 23.505 -29.465 1.00 30.33 93 ALA C O 1
ATOM 3976 N N . PHE C 1 78 ? 40.856 24.889 -27.841 1.00 29.38 94 PHE C N 1
ATOM 3977 C CA . PHE C 1 78 ? 40.211 26.045 -28.465 1.00 27.85 94 PHE C CA 1
ATOM 3978 C C . PHE C 1 78 ? 41.043 27.324 -28.480 1.00 28.23 94 PHE C C 1
ATOM 3979 O O . PHE C 1 78 ? 40.866 28.129 -29.403 1.00 26.47 94 PHE C O 1
ATOM 3987 N N . ALA C 1 79 ? 41.932 27.537 -27.513 1.00 24.82 95 ALA C N 1
ATOM 3988 C CA . ALA C 1 79 ? 42.572 28.834 -27.308 1.00 25.60 95 ALA C CA 1
ATOM 3989 C C . ALA C 1 79 ? 43.189 29.466 -28.558 1.00 26.93 95 ALA C C 1
ATOM 3990 O O . ALA C 1 79 ? 43.081 30.697 -28.702 1.00 27.15 95 ALA C O 1
ATOM 3992 N N . PRO C 1 80 ? 43.860 28.739 -29.455 1.00 23.75 96 PRO C N 1
ATOM 3993 C CA . PRO C 1 80 ? 44.430 29.406 -30.643 1.00 28.18 96 PRO C CA 1
ATOM 3994 C C . PRO C 1 80 ? 43.380 30.066 -31.521 1.00 25.84 96 PRO C C 1
ATOM 3995 O O . PRO C 1 80 ? 43.719 30.949 -32.316 1.00 24.89 96 PRO C O 1
ATOM 3999 N N . LEU C 1 81 ? 42.117 29.667 -31.396 1.00 23.18 97 LEU C N 1
ATOM 4000 C CA . LEU C 1 81 ? 41.042 30.195 -32.220 1.00 23.75 97 LEU C CA 1
ATOM 4001 C C . LEU C 1 81 ? 40.252 31.299 -31.535 1.00 23.84 97 LEU C C 1
ATOM 4002 O O . LEU C 1 81 ? 39.225 31.728 -32.068 1.00 23.29 97 LEU C O 1
ATOM 4007 N N . TYR C 1 82 ? 40.715 31.789 -30.385 1.00 25.17 98 TYR C N 1
ATOM 4008 C CA . TYR C 1 82 ? 40.030 32.851 -29.648 1.00 26.83 98 TYR C CA 1
ATOM 4009 C C . TYR C 1 82 ? 40.413 34.198 -30.239 1.00 26.45 98 TYR C C 1
ATOM 4010 O O . TYR C 1 82 ? 41.568 34.627 -30.120 1.00 26.85 98 TYR C O 1
ATOM 4019 N N . PHE C 1 83 ? 39.449 34.872 -30.865 1.00 27.94 99 PHE C N 1
ATOM 4020 C CA . PHE C 1 83 ? 39.710 36.106 -31.607 1.00 28.22 99 PHE C CA 1
ATOM 4021 C C . PHE C 1 83 ? 38.654 37.163 -31.284 1.00 25.62 99 PHE C C 1
ATOM 4022 O O . PHE C 1 83 ? 37.907 37.598 -32.161 1.00 26.84 99 PHE C O 1
ATOM 4030 N N . PRO C 1 84 ? 38.601 37.622 -30.037 1.00 25.18 100 PRO C N 1
ATOM 4031 C CA . PRO C 1 84 ? 37.524 38.568 -29.678 1.00 25.28 100 PRO C CA 1
ATOM 4032 C C . PRO C 1 84 ? 37.564 39.862 -30.468 1.00 30.13 100 PRO C C 1
ATOM 4033 O O . PRO C 1 84 ? 36.501 40.356 -30.877 1.00 26.34 100 PRO C O 1
ATOM 4037 N N . MET C 1 85 ? 38.756 40.419 -30.723 1.00 26.73 101 MET C N 1
ATOM 4038 C CA . MET C 1 85 ? 38.822 41.683 -31.457 1.00 28.25 101 MET C CA 1
ATOM 4039 C C . MET C 1 85 ? 38.481 41.498 -32.937 1.00 27.16 101 MET C C 1
ATOM 4040 O O . MET C 1 85 ? 37.808 42.354 -33.543 1.00 28.70 101 MET C O 1
ATOM 4045 N N . GLU C 1 86 ? 38.926 40.398 -33.539 1.00 24.53 102 GLU C N 1
ATOM 4046 C CA . GLU C 1 86 ? 38.748 40.214 -34.979 1.00 27.03 102 GLU C CA 1
ATOM 4047 C C . GLU C 1 86 ? 37.346 39.726 -35.334 1.00 26.92 102 GLU C C 1
ATOM 4048 O O . GLU C 1 86 ? 36.771 40.160 -36.335 1.00 23.76 102 GLU C O 1
ATOM 4054 N N . LEU C 1 87 ? 36.791 38.805 -34.550 1.00 24.07 103 LEU C N 1
ATOM 4055 C CA . LEU C 1 87 ? 35.619 38.053 -34.989 1.00 23.85 103 LEU C CA 1
ATOM 4056 C C . LEU C 1 87 ? 34.324 38.381 -34.252 1.00 23.23 103 LEU C C 1
ATOM 4057 O O . LEU C 1 87 ? 33.265 38.356 -34.883 1.00 21.63 103 LEU C O 1
ATOM 4062 N N . HIS C 1 88 ? 34.371 38.701 -32.961 1.00 25.30 104 HIS C N 1
ATOM 4063 C CA . HIS C 1 88 ? 33.146 38.744 -32.160 1.00 26.16 104 HIS C CA 1
ATOM 4064 C C . HIS C 1 88 ? 32.151 39.773 -32.679 1.00 23.67 104 HIS C C 1
ATOM 4065 O O . HIS C 1 88 ? 32.511 40.913 -33.003 1.00 21.28 104 HIS C O 1
ATOM 4072 N N . ARG C 1 89 ? 30.882 39.356 -32.700 1.00 21.62 105 ARG C N 1
ATOM 4073 C CA . ARG C 1 89 ? 29.775 40.056 -33.343 1.00 23.47 105 ARG C CA 1
ATOM 4074 C C . ARG C 1 89 ? 28.769 40.669 -32.377 1.00 24.21 105 ARG C C 1
ATOM 4075 O O . ARG C 1 89 ? 27.872 41.395 -32.831 1.00 22.52 105 ARG C O 1
ATOM 4083 N N . LYS C 1 90 ? 28.840 40.348 -31.082 1.00 22.27 106 LYS C N 1
ATOM 4084 C CA . LYS C 1 90 ? 27.772 40.757 -30.163 1.00 24.14 106 LYS C CA 1
ATOM 4085 C C . LYS C 1 90 ? 27.642 42.276 -30.115 1.00 26.51 106 LYS C C 1
ATOM 4086 O O . LYS C 1 90 ? 26.531 42.817 -30.114 1.00 27.53 106 LYS C O 1
ATOM 4092 N N . GLU C 1 91 ? 28.772 42.981 -30.089 1.00 28.77 107 GLU C N 1
ATOM 4093 C CA . GLU C 1 91 ? 28.740 44.439 -30.078 1.00 27.65 107 GLU C CA 1
ATOM 4094 C C . GLU C 1 91 ? 28.098 44.998 -31.344 1.00 24.29 107 GLU C C 1
ATOM 4095 O O . GLU C 1 91 ? 27.271 45.913 -31.280 1.00 25.47 107 GLU C O 1
ATOM 4101 N N . ALA C 1 92 ? 28.469 44.469 -32.510 1.00 24.29 108 ALA C N 1
ATOM 4102 C CA . ALA C 1 92 ? 27.858 44.931 -33.754 1.00 27.44 108 ALA C CA 1
ATOM 4103 C C . ALA C 1 92 ? 26.352 44.671 -33.763 1.00 30.68 108 ALA C C 1
ATOM 4104 O O . ALA C 1 92 ? 25.551 45.556 -34.105 1.00 25.99 108 ALA C O 1
ATOM 4106 N N . LEU C 1 93 ? 25.944 43.456 -33.394 1.00 24.96 109 LEU C N 1
ATOM 4107 C CA . LEU C 1 93 ? 24.517 43.139 -33.384 1.00 24.37 109 LEU C CA 1
ATOM 4108 C C . LEU C 1 93 ? 23.756 44.017 -32.406 1.00 25.77 109 LEU C C 1
ATOM 4109 O O . LEU C 1 93 ? 22.617 44.418 -32.674 1.00 24.45 109 LEU C O 1
ATOM 4114 N N . THR C 1 94 ? 24.360 44.318 -31.255 1.00 25.18 110 THR C N 1
ATOM 4115 C CA . THR C 1 94 ? 23.703 45.220 -30.327 1.00 27.07 110 THR C CA 1
ATOM 4116 C C . THR C 1 94 ? 23.434 46.568 -30.989 1.00 29.05 110 THR C C 1
ATOM 4117 O O . THR C 1 94 ? 22.352 47.137 -30.825 1.00 26.95 110 THR C O 1
ATOM 4121 N N . LYS C 1 95 ? 24.397 47.082 -31.764 1.00 27.08 111 LYS C N 1
ATOM 4122 C CA . LYS C 1 95 ? 24.147 48.314 -32.511 1.00 27.81 111 LYS C CA 1
ATOM 4123 C C . LYS C 1 95 ? 23.031 48.117 -33.525 1.00 28.31 111 LYS C C 1
ATOM 4124 O O . LYS C 1 95 ? 22.155 48.974 -33.672 1.00 30.51 111 LYS C O 1
ATOM 4130 N N . ASP C 1 96 ? 23.053 46.999 -34.243 1.00 25.68 112 ASP C N 1
ATOM 4131 C CA . ASP C 1 96 ? 21.985 46.736 -35.200 1.00 29.35 112 ASP C CA 1
ATOM 4132 C C . ASP C 1 96 ? 20.629 46.638 -34.501 1.00 27.31 112 ASP C C 1
ATOM 4133 O O . ASP C 1 96 ? 19.631 47.188 -34.987 1.00 28.53 112 ASP C O 1
ATOM 4138 N N . MET C 1 97 ? 20.578 45.963 -33.345 1.00 25.91 113 MET C N 1
ATOM 4139 C CA . MET C 1 97 ? 19.318 45.864 -32.604 1.00 27.62 113 MET C CA 1
ATOM 4140 C C . MET C 1 97 ? 18.847 47.242 -32.162 1.00 30.09 113 MET C C 1
ATOM 4141 O O . MET C 1 97 ? 17.672 47.596 -32.335 1.00 28.07 113 MET C O 1
ATOM 4146 N N . GLU C 1 98 ? 19.767 48.051 -31.612 1.00 29.71 114 GLU C N 1
ATOM 4147 C CA . GLU C 1 98 ? 19.410 49.410 -31.208 1.00 32.34 114 GLU C CA 1
ATOM 4148 C C . GLU C 1 98 ? 18.911 50.233 -32.381 1.00 31.87 114 GLU C C 1
ATOM 4149 O O . GLU C 1 98 ? 18.021 51.075 -32.214 1.00 31.12 114 GLU C O 1
ATOM 4155 N N . TYR C 1 99 ? 19.471 50.008 -33.569 1.00 29.62 115 TYR C N 1
ATOM 4156 C CA . TYR C 1 99 ? 19.078 50.788 -34.735 1.00 34.45 115 TYR C CA 1
ATOM 4157 C C . TYR C 1 99 ? 17.660 50.454 -35.174 1.00 34.69 115 TYR C C 1
ATOM 4158 O O . TYR C 1 99 ? 16.871 51.352 -35.497 1.00 30.84 115 TYR C O 1
ATOM 4167 N N . PHE C 1 100 ? 17.322 49.170 -35.202 1.00 32.07 116 PHE C N 1
ATOM 4168 C CA . PHE C 1 100 ? 16.025 48.757 -35.716 1.00 34.05 116 PHE C CA 1
ATOM 4169 C C . PHE C 1 100 ? 14.923 48.918 -34.679 1.00 33.27 116 PHE C C 1
ATOM 4170 O O . PHE C 1 100 ? 13.789 49.254 -35.035 1.00 35.97 116 PHE C O 1
ATOM 4178 N N . PHE C 1 101 ? 15.229 48.701 -33.402 1.00 28.54 117 PHE C N 1
ATOM 4179 C CA . PHE C 1 101 ? 14.212 48.713 -32.363 1.00 31.45 117 PHE C CA 1
ATOM 4180 C C . PHE C 1 101 ? 14.255 49.944 -31.462 1.00 32.69 117 PHE C C 1
ATOM 4181 O O . PHE C 1 101 ? 13.263 50.221 -30.777 1.00 35.42 117 PHE C O 1
ATOM 4189 N N . GLY C 1 102 ? 15.365 50.674 -31.417 1.00 33.37 118 GLY C N 1
ATOM 4190 C CA . GLY C 1 102 ? 15.516 51.708 -30.409 1.00 38.51 118 GLY C CA 1
ATOM 4191 C C . GLY C 1 102 ? 16.132 51.182 -29.121 1.00 38.80 118 GLY C C 1
ATOM 4192 O O . GLY C 1 102 ? 16.483 50.006 -28.987 1.00 35.32 118 GLY C O 1
ATOM 4193 N N . GLU C 1 103 ? 16.253 52.077 -28.134 1.00 41.18 119 GLU C N 1
ATOM 4194 C CA . GLU C 1 103 ? 17.064 51.758 -26.957 1.00 45.98 119 GLU C CA 1
ATOM 4195 C C . GLU C 1 103 ? 16.393 50.754 -26.030 1.00 45.69 119 GLU C C 1
ATOM 4196 O O . GLU C 1 103 ? 17.088 50.087 -25.254 1.00 44.20 119 GLU C O 1
ATOM 4202 N N . ASN C 1 104 ? 15.069 50.615 -26.105 1.00 45.82 120 ASN C N 1
ATOM 4203 C CA . ASN C 1 104 ? 14.318 49.650 -25.315 1.00 43.63 120 ASN C CA 1
ATOM 4204 C C . ASN C 1 104 ? 14.250 48.277 -25.981 1.00 39.84 120 ASN C C 1
ATOM 4205 O O . ASN C 1 104 ? 13.359 47.480 -25.653 1.00 36.20 120 ASN C O 1
ATOM 4210 N N . TRP C 1 105 ? 15.187 47.977 -26.884 1.00 35.86 121 TRP C N 1
ATOM 4211 C CA . TRP C 1 105 ? 15.038 46.820 -27.761 1.00 33.45 121 TRP C CA 1
ATOM 4212 C C . TRP C 1 105 ? 14.916 45.504 -26.994 1.00 33.68 121 TRP C C 1
ATOM 4213 O O . TRP C 1 105 ? 14.200 44.595 -27.439 1.00 26.24 121 TRP C O 1
ATOM 4224 N N . GLU C 1 106 ? 15.574 45.376 -25.835 1.00 29.29 122 GLU C N 1
ATOM 4225 C CA . GLU C 1 106 ? 15.536 44.088 -25.142 1.00 34.45 122 GLU C CA 1
ATOM 4226 C C . GLU C 1 106 ? 14.131 43.736 -24.667 1.00 29.68 122 GLU C C 1
ATOM 4227 O O . GLU C 1 106 ? 13.808 42.552 -24.533 1.00 29.01 122 GLU C O 1
ATOM 4233 N N . GLU C 1 107 ? 13.290 44.737 -24.411 1.00 30.63 123 GLU C N 1
ATOM 4234 C CA . GLU C 1 107 ? 11.913 44.493 -23.994 1.00 32.92 123 GLU C CA 1
ATOM 4235 C C . GLU C 1 107 ? 10.967 44.211 -25.161 1.00 30.29 123 GLU C C 1
ATOM 4236 O O . GLU C 1 107 ? 9.823 43.812 -24.921 1.00 30.27 123 GLU C O 1
ATOM 4242 N N . GLN C 1 108 ? 11.406 44.395 -26.402 1.00 26.59 124 GLN C N 1
ATOM 4243 C CA . GLN C 1 108 ? 10.546 44.195 -27.571 1.00 28.96 124 GLN C CA 1
ATOM 4244 C C . GLN C 1 108 ? 10.776 42.863 -28.266 1.00 32.30 124 GLN C C 1
ATOM 4245 O O . GLN C 1 108 ? 10.085 42.541 -29.247 1.00 30.23 124 GLN C O 1
ATOM 4251 N N . VAL C 1 109 ? 11.721 42.079 -27.790 1.00 28.15 125 VAL C N 1
ATOM 4252 C CA . VAL C 1 109 ? 12.260 40.984 -28.560 1.00 29.68 125 VAL C CA 1
ATOM 4253 C C . VAL C 1 109 ? 11.955 39.690 -27.831 1.00 39.60 125 VAL C C 1
ATOM 4254 O O . VAL C 1 109 ? 12.014 39.622 -26.598 1.00 38.13 125 VAL C O 1
ATOM 4258 N N . GLN C 1 110 ? 11.596 38.676 -28.598 1.00 41.96 126 GLN C N 1
ATOM 4259 C CA . GLN C 1 110 ? 11.497 37.309 -28.112 1.00 49.84 126 GLN C CA 1
ATOM 4260 C C . GLN C 1 110 ? 12.501 36.483 -28.901 1.00 41.48 126 GLN C C 1
ATOM 4261 O O . GLN C 1 110 ? 12.591 36.630 -30.120 1.00 45.42 126 GLN C O 1
ATOM 4267 N N . CYS C 1 111 ? 13.282 35.649 -28.225 1.00 46.07 127 CYS C N 1
ATOM 4268 C CA . CYS C 1 111 ? 14.166 34.770 -28.987 1.00 43.61 127 CYS C CA 1
ATOM 4269 C C . CYS C 1 111 ? 13.309 33.719 -29.689 1.00 41.78 127 CYS C C 1
ATOM 4270 O O . CYS C 1 111 ? 12.489 33.065 -29.037 1.00 40.13 127 CYS C O 1
ATOM 4273 N N . PRO C 1 112 ? 13.434 33.567 -31.008 1.00 40.47 128 PRO C N 1
ATOM 4274 C CA . PRO C 1 112 ? 12.699 32.510 -31.715 1.00 39.08 128 PRO C CA 1
ATOM 4275 C C . PRO C 1 112 ? 12.999 31.131 -31.149 1.00 38.77 128 PRO C C 1
ATOM 4276 O O . PRO C 1 112 ? 14.092 30.872 -30.642 1.00 31.83 128 PRO C O 1
ATOM 4280 N N . LYS C 1 113 ? 12.022 30.228 -31.280 1.00 31.53 129 LYS C N 1
ATOM 4281 C CA . LYS C 1 113 ? 12.101 28.938 -30.599 1.00 35.84 129 LYS C CA 1
ATOM 4282 C C . LYS C 1 113 ? 13.285 28.106 -31.091 1.00 36.19 129 LYS C C 1
ATOM 4283 O O . LYS C 1 113 ? 14.057 27.566 -30.280 1.00 30.62 129 LYS C O 1
ATOM 4289 N N . ALA C 1 114 ? 13.453 27.989 -32.419 1.00 28.41 130 ALA C N 1
ATOM 4290 C CA . ALA C 1 114 ? 14.577 27.206 -32.929 1.00 30.60 130 ALA C CA 1
ATOM 4291 C C . ALA C 1 114 ? 15.918 27.798 -32.496 1.00 32.44 130 ALA C C 1
ATOM 4292 O O . ALA C 1 114 ? 16.852 27.057 -32.159 1.00 32.53 130 ALA C O 1
ATOM 4294 N N . ALA C 1 115 ? 16.038 29.130 -32.503 1.00 29.77 131 ALA C N 1
ATOM 4295 C CA . ALA C 1 115 ? 17.292 29.743 -32.077 1.00 27.08 131 ALA C CA 1
ATOM 4296 C C . ALA C 1 115 ? 17.541 29.510 -30.595 1.00 30.30 131 ALA C C 1
ATOM 4297 O O . ALA C 1 115 ? 18.696 29.352 -30.179 1.00 28.29 131 ALA C O 1
ATOM 4299 N N . GLN C 1 116 ? 16.484 29.469 -29.777 1.00 28.58 132 GLN C N 1
ATOM 4300 C CA . GLN C 1 116 ? 16.706 29.166 -28.362 1.00 30.48 132 GLN C CA 1
ATOM 4301 C C . GLN C 1 116 ? 17.255 27.754 -28.175 1.00 28.90 132 GLN C C 1
ATOM 4302 O O . GLN C 1 116 ? 18.146 27.540 -27.346 1.00 30.14 132 GLN C O 1
ATOM 4308 N N . LYS C 1 117 ? 16.771 26.775 -28.950 1.00 30.08 133 LYS C N 1
ATOM 4309 C CA . LYS C 1 117 ? 17.366 25.439 -28.877 1.00 31.88 133 LYS C CA 1
ATOM 4310 C C . LYS C 1 117 ? 18.822 25.452 -29.323 1.00 29.84 133 LYS C C 1
ATOM 4311 O O . LYS C 1 117 ? 19.668 24.749 -28.756 1.00 28.06 133 LYS C O 1
ATOM 4317 N N . TYR C 1 118 ? 19.132 26.220 -30.354 1.00 25.69 134 TYR C N 1
ATOM 4318 C CA . TYR C 1 118 ? 20.530 26.325 -30.770 1.00 27.40 134 TYR C CA 1
ATOM 4319 C C . TYR C 1 118 ? 21.378 26.944 -29.661 1.00 25.27 134 TYR C C 1
ATOM 4320 O O . TYR C 1 118 ? 22.445 26.420 -29.318 1.00 28.08 134 TYR C O 1
ATOM 4329 N N . VAL C 1 119 ? 20.884 28.023 -29.044 1.00 23.15 135 VAL C N 1
ATOM 4330 C CA . VAL C 1 119 ? 21.593 28.656 -27.928 1.00 27.67 135 VAL C CA 1
ATOM 4331 C C . VAL C 1 119 ? 21.841 27.652 -26.801 1.00 30.83 135 VAL C C 1
ATOM 4332 O O . VAL C 1 119 ? 22.920 27.632 -26.178 1.00 29.00 135 VAL C O 1
ATOM 4336 N N . GLU C 1 120 ? 20.866 26.776 -26.542 1.00 29.35 136 GLU C N 1
ATOM 4337 C CA . GLU C 1 120 ? 21.053 25.782 -25.486 1.00 34.72 136 GLU C CA 1
ATOM 4338 C C . GLU C 1 120 ? 22.136 24.774 -25.856 1.00 29.85 136 GLU C C 1
ATOM 4339 O O . GLU C 1 120 ? 22.947 24.391 -25.004 1.00 28.14 136 GLU C O 1
ATOM 4345 N N . ARG C 1 121 ? 22.164 24.345 -27.121 1.00 26.66 137 ARG C N 1
ATOM 4346 C CA . ARG C 1 121 ? 23.188 23.419 -27.596 1.00 28.00 137 ARG C CA 1
ATOM 4347 C C . ARG C 1 121 ? 24.583 24.027 -27.490 1.00 30.68 137 ARG C C 1
ATOM 4348 O O . ARG C 1 121 ? 25.543 23.332 -27.136 1.00 30.05 137 ARG C O 1
ATOM 4356 N N . ILE C 1 122 ? 24.715 25.310 -27.832 1.00 29.17 138 ILE C N 1
ATOM 4357 C CA . ILE C 1 122 ? 25.996 26.005 -27.718 1.00 26.48 138 ILE C CA 1
ATOM 4358 C C . ILE C 1 122 ? 26.456 26.035 -26.268 1.00 28.46 138 ILE C C 1
ATOM 4359 O O . ILE C 1 122 ? 27.605 25.698 -25.946 1.00 25.31 138 ILE C O 1
ATOM 4364 N N . HIS C 1 123 ? 25.568 26.456 -25.368 1.00 27.02 139 HIS C N 1
ATOM 4365 C CA . HIS C 1 123 ? 25.908 26.473 -23.953 1.00 25.66 139 HIS C CA 1
ATOM 4366 C C . HIS C 1 123 ? 26.276 25.083 -23.442 1.00 31.40 139 HIS C C 1
ATOM 4367 O O . HIS C 1 123 ? 27.213 24.933 -22.644 1.00 31.26 139 HIS C O 1
ATOM 4374 N N . TYR C 1 124 ? 25.554 24.050 -23.880 1.00 28.16 140 TYR C N 1
ATOM 4375 C CA . TYR C 1 124 ? 25.919 22.701 -23.464 1.00 32.33 140 TYR C CA 1
ATOM 4376 C C . TYR C 1 124 ? 27.318 22.342 -23.948 1.00 33.02 140 TYR C C 1
ATOM 4377 O O . TYR C 1 124 ? 28.147 21.849 -23.173 1.00 34.75 140 TYR C O 1
ATOM 4386 N N . ILE C 1 125 ? 27.579 22.536 -25.243 1.00 31.84 141 ILE C N 1
ATOM 4387 C CA . ILE C 1 125 ? 28.891 22.207 -25.799 1.00 29.28 141 ILE C CA 1
ATOM 4388 C C . ILE C 1 125 ? 29.972 22.966 -25.053 1.00 30.86 141 ILE C C 1
ATOM 4389 O O . ILE C 1 125 ? 30.996 22.394 -24.648 1.00 28.99 141 ILE C O 1
ATOM 4394 N N . GLY C 1 126 ? 29.774 24.277 -24.889 1.00 27.87 142 GLY C N 1
ATOM 4395 C CA . GLY C 1 126 ? 30.787 25.095 -24.250 1.00 30.16 142 GLY C CA 1
ATOM 4396 C C . GLY C 1 126 ? 31.065 24.694 -22.814 1.00 34.45 142 GLY C C 1
ATOM 4397 O O . GLY C 1 126 ? 32.185 24.866 -22.319 1.00 30.47 142 GLY C O 1
ATOM 4398 N N . GLN C 1 127 ? 30.061 24.166 -22.124 1.00 29.90 143 GLN C N 1
ATOM 4399 C CA . GLN C 1 127 ? 30.217 23.812 -20.720 1.00 32.66 143 GLN C CA 1
ATOM 4400 C C . GLN C 1 127 ? 30.581 22.357 -20.513 1.00 32.13 143 GLN C C 1
ATOM 4401 O O . GLN C 1 127 ? 31.039 21.996 -19.422 1.00 35.13 143 GLN C O 1
ATOM 4407 N N . ASN C 1 128 ? 30.425 21.523 -21.528 1.00 32.70 144 ASN C N 1
ATOM 4408 C CA . ASN C 1 128 ? 30.574 20.089 -21.336 1.00 35.07 144 ASN C CA 1
ATOM 4409 C C . ASN C 1 128 ? 31.395 19.371 -22.392 1.00 36.84 144 ASN C C 1
ATOM 4410 O O . ASN C 1 128 ? 31.888 18.271 -22.103 1.00 39.40 144 ASN C O 1
ATOM 4415 N N . GLU C 1 129 ? 31.547 19.920 -23.598 1.00 33.82 145 GLU C N 1
ATOM 4416 C CA . GLU C 1 129 ? 32.345 19.281 -24.647 1.00 29.98 145 GLU C CA 1
ATOM 4417 C C . GLU C 1 129 ? 33.046 20.367 -25.449 1.00 34.51 145 GLU C C 1
ATOM 4418 O O . GLU C 1 129 ? 32.825 20.513 -26.657 1.00 34.15 145 GLU C O 1
ATOM 4424 N N . PRO C 1 130 ? 33.921 21.142 -24.805 1.00 34.00 146 PRO C N 1
ATOM 4425 C CA . PRO C 1 130 ? 34.479 22.339 -25.460 1.00 37.33 146 PRO C CA 1
ATOM 4426 C C . PRO C 1 130 ? 35.366 22.043 -26.655 1.00 34.84 146 PRO C C 1
ATOM 4427 O O . PRO C 1 130 ? 35.544 22.930 -27.495 1.00 34.26 146 PRO C O 1
ATOM 4431 N N . GLU C 1 131 ? 35.940 20.844 -26.762 1.00 33.70 147 GLU C N 1
ATOM 4432 C CA . GLU C 1 131 ? 36.686 20.497 -27.967 1.00 36.11 147 GLU C CA 1
ATOM 4433 C C . GLU C 1 131 ? 35.807 20.482 -29.211 1.00 35.54 147 GLU C C 1
ATOM 4434 O O . GLU C 1 131 ? 36.335 20.389 -30.327 1.00 32.34 147 GLU C O 1
ATOM 4440 N N . LEU C 1 132 ? 34.488 20.555 -29.049 1.00 32.02 148 LEU C N 1
ATOM 4441 C CA . LEU C 1 132 ? 33.572 20.637 -30.177 1.00 29.64 148 LEU C CA 1
ATOM 4442 C C . LEU C 1 132 ? 33.113 22.055 -30.433 1.00 29.13 148 LEU C C 1
ATOM 4443 O O . LEU C 1 132 ? 32.407 22.294 -31.416 1.00 31.43 148 LEU C O 1
ATOM 4448 N N . LEU C 1 133 ? 33.506 23.001 -29.579 1.00 30.24 149 LEU C N 1
ATOM 4449 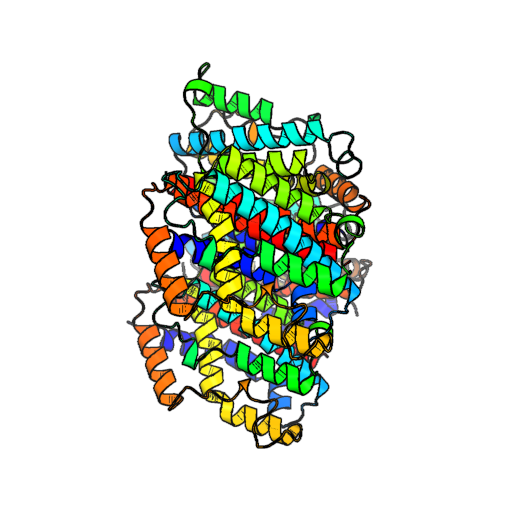C CA . LEU C 1 133 ? 33.106 24.388 -29.780 1.00 28.99 149 LEU C CA 1
ATOM 4450 C C . LEU C 1 133 ? 33.539 24.885 -31.155 1.00 30.29 149 LEU C C 1
ATOM 4451 O O . LEU C 1 133 ? 32.816 25.647 -31.809 1.00 29.05 149 LEU C O 1
ATOM 4456 N N . VAL C 1 134 ? 34.696 24.418 -31.634 1.00 28.12 150 VAL C N 1
ATOM 4457 C CA . VAL C 1 134 ? 35.203 24.851 -32.936 1.00 26.40 150 VAL C CA 1
ATOM 4458 C C . VAL C 1 134 ? 34.215 24.548 -34.053 1.00 30.57 150 VAL C C 1
ATOM 4459 O O . VAL C 1 134 ? 34.146 25.290 -35.041 1.00 28.00 150 VAL C O 1
ATOM 4463 N N . ALA C 1 135 ? 33.441 23.462 -33.932 1.00 27.23 151 ALA C N 1
ATOM 4464 C CA . ALA C 1 135 ? 32.478 23.147 -34.980 1.00 28.57 151 ALA C CA 1
ATOM 4465 C C . ALA C 1 135 ? 31.492 24.288 -35.157 1.00 27.18 151 ALA C C 1
ATOM 4466 O O . ALA C 1 135 ? 31.073 24.592 -36.279 1.00 30.27 151 ALA C O 1
ATOM 4468 N N . HIS C 1 136 ? 31.127 24.946 -34.062 1.00 25.97 152 HIS C N 1
ATOM 4469 C CA . HIS C 1 136 ? 30.224 26.082 -34.153 1.00 27.48 152 HIS C CA 1
ATOM 4470 C C . HIS C 1 136 ? 30.952 27.346 -34.588 1.00 25.94 152 HIS C C 1
ATOM 4471 O O . HIS C 1 136 ? 30.432 28.089 -35.422 1.00 26.82 152 HIS C O 1
ATOM 4478 N N . ALA C 1 137 ? 32.146 27.609 -34.035 1.00 23.61 153 ALA C N 1
ATOM 4479 C CA . ALA C 1 137 ? 32.858 28.850 -34.360 1.00 24.44 153 ALA C CA 1
ATOM 4480 C C . ALA C 1 137 ? 33.304 28.857 -35.814 1.00 25.64 153 ALA C C 1
ATOM 4481 O O . ALA C 1 137 ? 33.129 29.856 -36.523 1.00 26.08 153 ALA C O 1
ATOM 4483 N N . TYR C 1 138 ? 33.871 27.738 -36.280 1.00 26.82 154 TYR C N 1
ATOM 4484 C CA . TYR C 1 138 ? 34.362 27.663 -37.654 1.00 27.97 154 TYR C CA 1
ATOM 4485 C C . TYR C 1 138 ? 33.215 27.781 -38.645 1.00 29.52 154 TYR C C 1
ATOM 4486 O O . TYR C 1 138 ? 33.282 28.565 -39.597 1.00 28.30 154 TYR C O 1
ATOM 4495 N N . THR C 1 139 ? 32.127 27.046 -38.410 1.00 26.63 155 THR C N 1
ATOM 4496 C CA . THR C 1 139 ? 30.989 27.121 -39.320 1.00 31.09 155 THR C CA 1
ATOM 4497 C C . THR C 1 139 ? 30.402 28.528 -39.384 1.00 28.18 155 THR C C 1
ATOM 4498 O O . THR C 1 139 ? 30.146 29.044 -40.477 1.00 31.94 155 THR C O 1
ATOM 4502 N N . ARG C 1 140 ? 30.216 29.187 -38.235 1.00 27.45 156 ARG C N 1
ATOM 4503 C CA . ARG C 1 140 ? 29.648 30.537 -38.250 1.00 24.06 156 ARG C CA 1
ATOM 4504 C C . ARG C 1 140 ? 30.621 31.565 -38.837 1.00 25.65 156 ARG C C 1
ATOM 4505 O O . ARG C 1 140 ? 30.316 32.215 -39.847 1.00 25.37 156 ARG C O 1
ATOM 4513 N N . TYR C 1 141 ? 31.791 31.744 -38.208 1.00 23.79 157 TYR C N 1
ATOM 4514 C CA . TYR C 1 141 ? 32.603 32.932 -38.505 1.00 24.50 157 TYR C CA 1
ATOM 4515 C C . TYR C 1 141 ? 33.241 32.844 -39.893 1.00 27.61 157 TYR C C 1
ATOM 4516 O O . TYR C 1 141 ? 33.349 33.858 -40.605 1.00 27.37 157 TYR C O 1
ATOM 4525 N N . MET C 1 142 ? 33.653 31.649 -40.307 1.00 27.54 158 MET C N 1
ATOM 4526 C CA . MET C 1 142 ? 34.208 31.509 -41.649 1.00 29.43 158 MET C CA 1
ATOM 4527 C C . MET C 1 142 ? 33.165 31.846 -42.699 1.00 30.45 158 MET C C 1
ATOM 4528 O O . MET C 1 142 ? 33.458 32.557 -43.663 1.00 30.86 158 MET C O 1
ATOM 4533 N N . GLY C 1 143 ? 31.932 31.370 -42.514 1.00 28.63 159 GLY C N 1
ATOM 4534 C CA . GLY C 1 143 ? 30.868 31.755 -43.423 1.00 28.23 159 GLY C CA 1
ATOM 4535 C C . GLY C 1 143 ? 30.555 33.239 -43.383 1.00 29.03 159 GLY C C 1
ATOM 4536 O O . GLY C 1 143 ? 30.223 33.836 -44.418 1.00 27.08 159 GLY C O 1
ATOM 4537 N N . ASP C 1 144 ? 30.616 33.845 -42.184 1.00 25.86 160 ASP C N 1
ATOM 4538 C CA . ASP C 1 144 ? 30.320 35.270 -42.024 1.00 26.00 160 ASP C CA 1
ATOM 4539 C C . ASP C 1 144 ? 31.345 36.121 -42.762 1.00 28.36 160 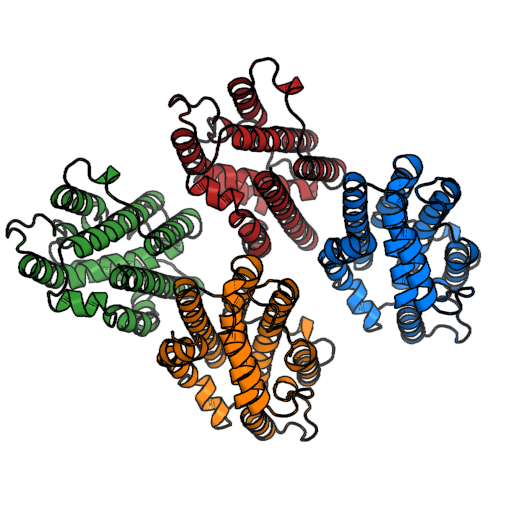ASP C C 1
ATOM 4540 O O . ASP C 1 144 ? 30.997 37.093 -43.438 1.00 25.95 160 ASP C O 1
ATOM 4545 N N . LEU C 1 145 ? 32.623 35.803 -42.582 1.00 25.99 161 LEU C N 1
ATOM 4546 C CA . LEU C 1 145 ? 33.682 36.488 -43.319 1.00 27.45 161 LEU C CA 1
ATOM 4547 C C . LEU C 1 145 ? 33.492 36.349 -44.822 1.00 33.02 161 LEU C C 1
ATOM 4548 O O . LEU C 1 145 ? 33.631 37.327 -45.561 1.00 35.20 161 LEU C O 1
ATOM 4553 N N . SER C 1 146 ? 33.170 35.136 -45.290 1.00 36.67 162 SER C N 1
ATOM 4554 C CA . SER C 1 146 ? 33.060 34.889 -46.726 1.00 38.87 162 SER C CA 1
ATOM 4555 C C . SER C 1 146 ? 31.861 35.595 -47.344 1.00 41.23 162 SER C C 1
ATOM 4556 O O . SER C 1 146 ? 31.925 36.001 -48.509 1.00 39.01 162 SER C O 1
ATOM 4559 N N . GLY C 1 147 ? 30.761 35.737 -46.604 1.00 34.98 163 GLY C N 1
ATOM 4560 C CA . GLY C 1 147 ? 29.556 36.285 -47.200 1.00 36.51 163 GLY C CA 1
ATOM 4561 C C . GLY C 1 147 ? 29.203 37.714 -46.835 1.00 35.35 163 GLY C C 1
ATOM 4562 O O . GLY C 1 147 ? 28.307 38.294 -47.450 1.00 34.84 163 GLY C O 1
ATOM 4563 N N . GLY C 1 148 ? 29.890 38.299 -45.849 1.00 30.90 164 GLY C N 1
ATOM 4564 C CA . GLY C 1 148 ? 29.441 39.572 -45.300 1.00 33.75 164 GLY C CA 1
ATOM 4565 C C . GLY C 1 148 ? 29.271 40.675 -46.331 1.00 36.29 164 GLY C C 1
ATOM 4566 O O . GLY C 1 148 ? 28.322 41.459 -46.260 1.00 34.26 164 GLY C O 1
ATOM 4567 N N . GLN C 1 149 ? 30.195 40.771 -47.291 1.00 35.70 165 GLN C N 1
ATOM 4568 C CA . GLN C 1 149 ? 30.107 41.835 -48.294 1.00 42.60 165 GLN C CA 1
ATOM 4569 C C . GLN C 1 149 ? 28.822 41.738 -49.118 1.00 38.35 165 GLN C C 1
ATOM 4570 O O . GLN C 1 149 ? 28.089 42.726 -49.265 1.00 40.06 165 GLN C O 1
ATOM 4576 N N . VAL C 1 150 ? 28.537 40.555 -49.667 1.00 37.46 166 VAL C N 1
ATOM 4577 C CA . VAL C 1 150 ? 27.373 40.391 -50.538 1.00 36.35 166 VAL C CA 1
ATOM 4578 C C . VAL C 1 150 ? 26.078 40.603 -49.757 1.00 40.33 166 VAL C C 1
ATOM 4579 O O . VAL C 1 150 ? 25.170 41.318 -50.207 1.00 38.79 166 VAL C O 1
ATOM 4583 N N . LEU C 1 151 ? 25.973 39.988 -48.573 1.00 33.94 167 LEU C N 1
ATOM 4584 C CA . LEU C 1 151 ? 24.752 40.115 -47.779 1.00 35.18 167 LEU C CA 1
ATOM 4585 C C . LEU C 1 151 ? 24.531 41.551 -47.323 1.00 32.66 167 LEU C C 1
ATOM 4586 O O . LEU C 1 151 ? 23.394 42.036 -47.320 1.00 35.22 167 LEU C O 1
ATOM 4591 N N . LYS C 1 152 ? 25.598 42.252 -46.937 1.00 32.52 168 LYS C N 1
ATOM 4592 C CA . LYS C 1 152 ? 25.420 43.615 -46.447 1.00 34.43 168 LYS C CA 1
ATOM 4593 C C . LYS C 1 152 ? 24.836 44.512 -47.533 1.00 37.44 168 LYS C C 1
ATOM 4594 O O . LYS C 1 152 ? 23.944 45.331 -47.268 1.00 35.53 168 LYS C O 1
ATOM 4600 N N . LYS C 1 153 ? 25.332 44.368 -48.760 1.00 36.44 169 LYS C N 1
ATOM 4601 C CA . LYS C 1 153 ? 24.843 45.209 -49.847 1.00 38.96 169 LYS C CA 1
ATOM 4602 C C . LYS C 1 153 ? 23.399 44.876 -50.190 1.00 38.23 169 LYS C C 1
ATOM 4603 O O . LYS C 1 153 ? 22.575 45.781 -50.361 1.00 40.91 169 LYS C O 1
ATOM 4609 N N . VAL C 1 154 ? 23.071 43.586 -50.276 1.00 37.90 170 VAL C N 1
ATOM 4610 C CA . VAL C 1 154 ? 21.687 43.182 -50.522 1.00 40.45 170 VAL C CA 1
ATOM 4611 C C . VAL C 1 154 ? 20.752 43.840 -49.514 1.00 42.51 170 VAL C C 1
ATOM 4612 O O . VAL C 1 154 ? 19.759 44.478 -49.883 1.00 39.45 170 VAL C O 1
ATOM 4616 N N . ALA C 1 155 ? 21.070 43.708 -48.219 1.00 39.90 171 ALA C N 1
ATOM 4617 C CA . ALA C 1 155 ? 20.177 44.214 -47.185 1.00 34.01 171 ALA C CA 1
ATOM 4618 C C . ALA C 1 155 ? 20.045 45.729 -47.248 1.00 40.32 171 ALA C C 1
ATOM 4619 O O . ALA C 1 155 ? 18.941 46.271 -47.089 1.00 35.60 171 ALA C O 1
ATOM 4621 N N . GLN C 1 156 ? 21.166 46.430 -47.444 1.00 38.14 172 GLN C N 1
ATOM 4622 C CA . GLN C 1 156 ? 21.116 47.886 -47.526 1.00 40.26 172 GLN C CA 1
ATOM 4623 C C . GLN C 1 156 ? 20.220 48.337 -48.672 1.00 38.93 172 GLN C C 1
ATOM 4624 O O . GLN C 1 156 ? 19.436 49.277 -48.524 1.00 41.10 172 GLN C O 1
ATOM 4630 N N . ARG C 1 157 ? 20.330 47.678 -49.823 1.00 40.61 173 ARG C N 1
ATOM 4631 C CA . ARG C 1 157 ? 19.509 48.067 -50.962 1.00 44.85 173 ARG C CA 1
ATOM 4632 C C . ARG C 1 157 ? 18.057 47.646 -50.764 1.00 45.21 173 ARG C C 1
ATOM 4633 O O . ARG C 1 157 ? 17.143 48.445 -50.991 1.00 43.22 173 ARG C O 1
ATOM 4641 N N . ALA C 1 158 ? 17.828 46.411 -50.305 1.00 42.58 174 ALA C N 1
ATOM 4642 C CA . ALA C 1 158 ? 16.462 45.926 -50.123 1.00 44.83 174 ALA C CA 1
ATOM 4643 C C . ALA C 1 158 ? 15.696 46.726 -49.079 1.00 43.24 174 ALA C C 1
ATOM 4644 O O . ALA C 1 158 ? 14.470 46.852 -49.176 1.00 47.18 174 ALA C O 1
ATOM 4646 N N . LEU C 1 159 ? 16.375 47.263 -48.071 1.00 38.92 175 LEU C N 1
ATOM 4647 C CA . LEU C 1 159 ? 15.668 47.907 -46.974 1.00 38.63 175 LEU C CA 1
ATOM 4648 C C . LEU C 1 159 ? 15.939 49.402 -46.907 1.00 41.12 175 LEU C C 1
ATOM 4649 O O . LEU C 1 159 ? 15.530 50.055 -45.935 1.00 42.61 175 LEU C O 1
ATOM 4654 N N . LYS C 1 160 ? 16.610 49.958 -47.915 1.00 41.76 176 LYS C N 1
ATOM 4655 C CA . LYS C 1 160 ? 16.981 51.376 -47.954 1.00 45.87 176 LYS C CA 1
ATOM 4656 C C . LYS C 1 160 ? 17.705 51.786 -46.672 1.00 45.02 176 LYS C C 1
ATOM 4657 O O . LYS C 1 160 ? 17.338 52.747 -45.987 1.00 44.45 176 LYS C O 1
ATOM 4663 N N . LEU C 1 161 ? 18.777 51.011 -46.338 1.00 42.35 177 LEU C N 1
ATOM 4664 C CA . LEU C 1 161 ? 19.554 51.252 -45.133 1.00 44.08 177 LEU C CA 1
ATOM 4665 C C . LEU C 1 161 ? 20.702 52.209 -45.429 1.00 46.61 177 LEU C C 1
ATOM 4666 O O . LEU C 1 161 ? 21.226 52.230 -46.549 1.00 47.04 177 LEU C O 1
ATOM 4671 N N . PRO C 1 162 ? 21.095 53.005 -44.436 1.00 48.12 178 PRO C N 1
ATOM 4672 C CA . PRO C 1 162 ? 22.083 54.058 -44.686 1.00 51.23 178 PRO C CA 1
ATOM 4673 C C . PRO C 1 162 ? 23.382 53.506 -45.253 1.00 51.65 178 PRO C C 1
ATOM 4674 O O . PRO C 1 162 ? 23.822 52.408 -44.909 1.00 53.02 178 PRO C O 1
ATOM 4678 N N . SER C 1 163 ? 23.985 54.281 -46.151 1.00 56.70 179 SER C N 1
ATOM 4679 C CA . SER C 1 163 ? 25.307 53.953 -46.665 1.00 54.55 179 SER C CA 1
ATOM 4680 C C . SER C 1 163 ? 26.373 53.990 -45.578 1.00 49.06 179 SER C C 1
ATOM 4681 O O . SER C 1 163 ? 27.438 53.385 -45.749 1.00 48.77 179 SER C O 1
ATOM 4684 N N . THR C 1 164 ? 26.117 54.686 -44.470 1.00 47.37 180 THR C N 1
ATOM 4685 C CA . THR C 1 164 ? 27.076 54.706 -43.374 1.00 49.16 180 THR C CA 1
ATOM 4686 C C . THR C 1 164 ? 27.128 53.385 -42.606 1.00 52.21 180 THR C C 1
ATOM 4687 O O . THR C 1 164 ? 28.044 53.199 -41.795 1.00 50.44 180 THR C O 1
ATOM 4691 N N . GLY C 1 165 ? 26.181 52.471 -42.831 1.00 48.79 181 GLY C N 1
ATOM 4692 C CA . GLY C 1 165 ? 26.283 51.115 -42.315 1.00 46.48 181 GLY C CA 1
ATOM 4693 C C . GLY C 1 165 ? 25.358 50.765 -41.167 1.00 43.62 181 GLY C C 1
ATOM 4694 O O . GLY C 1 165 ? 25.360 49.602 -40.730 1.00 40.07 181 GLY C O 1
ATOM 4695 N N . GLU C 1 166 ? 24.581 51.716 -40.655 1.00 42.26 182 GLU C N 1
ATOM 4696 C CA . GLU C 1 166 ? 23.668 51.410 -39.560 1.00 42.91 182 GLU C CA 1
ATOM 4697 C C . GLU C 1 166 ? 22.708 50.305 -39.985 1.00 40.60 182 GLU C C 1
ATOM 4698 O O . GLU C 1 166 ? 22.222 50.289 -41.118 1.00 39.04 182 GLU C O 1
ATOM 4704 N N . GLY C 1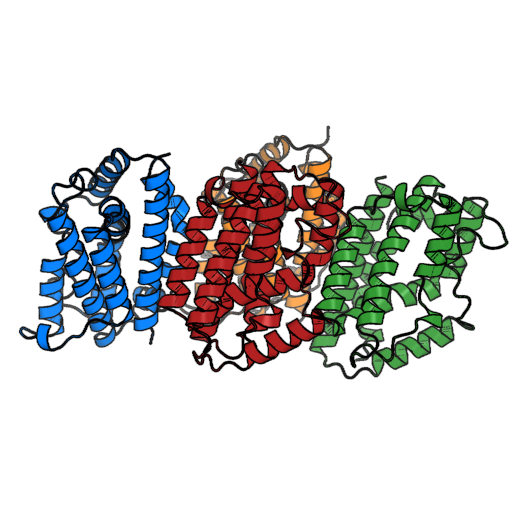 167 ? 22.477 49.347 -39.083 1.00 33.91 183 GLY C N 1
ATOM 4705 C CA . GLY C 1 167 ? 21.628 48.212 -39.367 1.00 34.38 183 GLY C CA 1
ATOM 4706 C C . GLY C 1 167 ? 22.324 47.003 -39.972 1.00 32.40 183 GLY C C 1
ATOM 4707 O O . GLY C 1 167 ? 21.757 45.902 -39.944 1.00 30.37 183 GLY C O 1
ATOM 4708 N N . THR C 1 168 ? 23.539 47.159 -40.510 1.00 32.70 184 THR C N 1
ATOM 4709 C CA . THR C 1 168 ? 24.241 46.030 -41.113 1.00 27.99 184 THR C CA 1
ATOM 4710 C C . THR C 1 168 ? 25.643 45.842 -40.535 1.00 29.56 184 THR C C 1
ATOM 4711 O O . THR C 1 168 ? 26.474 45.173 -41.161 1.00 28.59 184 THR C O 1
ATOM 4715 N N . GLN C 1 169 ? 25.924 46.388 -39.352 1.00 27.59 185 GLN C N 1
ATOM 4716 C CA . GLN C 1 169 ? 27.280 46.271 -38.814 1.00 30.94 185 GLN C CA 1
ATOM 4717 C C . GLN C 1 169 ? 27.674 44.830 -38.504 1.00 29.86 185 GLN C C 1
ATOM 4718 O O . GLN C 1 169 ? 28.870 44.534 -38.455 1.00 27.26 185 GLN C O 1
ATOM 4724 N N . PHE C 1 170 ? 26.700 43.936 -38.302 1.00 25.67 186 PHE C N 1
ATOM 4725 C CA . PHE C 1 170 ? 26.996 42.510 -38.169 1.00 26.70 186 PHE C CA 1
ATOM 4726 C C . PHE C 1 170 ? 27.815 41.976 -39.335 1.00 24.23 186 PHE C C 1
ATOM 4727 O O . PHE C 1 170 ? 28.663 41.091 -39.156 1.00 23.49 186 PHE C O 1
ATOM 4735 N N . TYR C 1 171 ? 27.545 42.463 -40.542 1.00 24.98 187 TYR C N 1
ATOM 4736 C CA . TYR C 1 171 ? 28.145 41.933 -41.764 1.00 22.98 187 TYR C CA 1
ATOM 4737 C C . TYR C 1 171 ? 29.501 42.556 -42.080 1.00 27.23 187 TYR C C 1
ATOM 4738 O O . TYR C 1 171 ? 30.096 42.228 -43.110 1.00 27.82 187 TYR C O 1
ATOM 4747 N N . LEU C 1 172 ? 30.005 43.423 -41.207 1.00 31.68 188 LEU C N 1
ATOM 4748 C CA . LEU C 1 172 ? 31.235 44.176 -41.434 1.00 30.11 188 LEU C CA 1
ATOM 4749 C C . LEU C 1 172 ? 32.230 43.832 -40.335 1.00 27.44 188 LEU C C 1
ATOM 4750 O O . LEU C 1 172 ? 31.942 44.033 -39.147 1.00 29.23 188 LEU C O 1
ATOM 4755 N N . PHE C 1 173 ? 33.380 43.295 -40.721 1.00 29.57 189 PHE C N 1
ATOM 4756 C CA . PHE C 1 173 ? 34.435 42.950 -39.764 1.00 26.86 189 PHE C CA 1
ATOM 4757 C C . PHE C 1 173 ? 35.471 44.074 -39.813 1.00 30.47 189 PHE C C 1
ATOM 4758 O O . PHE C 1 173 ? 36.449 44.008 -40.558 1.00 29.76 189 PHE C O 1
ATOM 4766 N N . GLU C 1 174 ? 35.236 45.118 -39.003 1.00 31.13 190 GLU C N 1
ATOM 4767 C CA . GLU C 1 174 ? 36.114 46.290 -38.966 1.00 34.60 190 GLU C CA 1
ATOM 4768 C C . GLU C 1 174 ? 37.566 45.932 -38.690 1.00 37.21 190 GLU C C 1
ATOM 4769 O O . GLU C 1 174 ? 38.474 46.650 -39.129 1.00 40.02 190 GLU C O 1
ATOM 4775 N N . ASN C 1 175 ? 37.816 44.838 -37.970 1.00 34.34 191 ASN C N 1
ATOM 4776 C CA . ASN C 1 175 ? 39.158 44.516 -37.509 1.00 34.94 191 ASN C CA 1
ATOM 4777 C C . ASN C 1 175 ? 39.785 43.356 -38.266 1.00 36.27 191 ASN C C 1
ATOM 4778 O O . ASN C 1 175 ? 40.765 42.769 -37.792 1.00 37.57 191 ASN C O 1
ATOM 4783 N N . VAL C 1 176 ? 39.247 43.005 -39.424 1.00 31.04 192 VAL C N 1
ATOM 4784 C CA . VAL C 1 176 ? 39.854 42.009 -40.298 1.00 34.09 192 VAL C CA 1
ATOM 4785 C C . VAL C 1 176 ? 40.224 42.725 -41.588 1.00 41.47 192 VAL C C 1
ATOM 4786 O O . VAL C 1 176 ? 39.343 43.098 -42.371 1.00 42.34 192 VAL C O 1
ATOM 4790 N N . ASP C 1 177 ? 41.526 42.913 -41.813 1.00 43.06 193 ASP C N 1
ATOM 4791 C CA . ASP C 1 177 ? 41.980 43.677 -42.973 1.00 48.42 193 ASP C CA 1
ATOM 4792 C C . ASP C 1 177 ? 41.732 42.918 -44.266 1.00 45.73 193 ASP C C 1
ATOM 4793 O O . ASP C 1 177 ? 41.344 43.509 -45.280 1.00 46.63 193 ASP C O 1
ATOM 4798 N N . ASN C 1 178 ? 41.930 41.606 -44.248 1.00 45.12 194 ASN C N 1
ATOM 4799 C CA . ASN C 1 178 ? 41.807 40.795 -45.452 1.00 44.60 194 ASN C CA 1
ATOM 4800 C C . ASN C 1 178 ? 41.122 39.491 -45.066 1.00 41.26 194 ASN C C 1
ATOM 4801 O O . ASN C 1 178 ? 41.711 38.653 -44.374 1.00 35.77 194 ASN C O 1
ATOM 4806 N N . ALA C 1 179 ? 39.875 39.334 -45.507 1.00 39.28 195 ALA C N 1
ATOM 4807 C CA . ALA C 1 179 ? 39.065 38.205 -45.067 1.00 40.47 195 ALA C CA 1
ATOM 4808 C C . ALA C 1 179 ? 39.689 36.884 -45.489 1.00 38.78 195 ALA C C 1
ATOM 4809 O O . ALA C 1 179 ? 39.796 35.954 -44.677 1.00 33.87 195 ALA C O 1
ATOM 4811 N N . GLN C 1 180 ? 40.167 36.803 -46.734 1.00 34.74 196 GLN C N 1
ATOM 4812 C CA . GLN C 1 180 ? 40.744 35.556 -47.222 1.00 38.80 196 GLN C CA 1
ATOM 4813 C C . GLN C 1 180 ? 42.020 35.195 -46.473 1.00 36.67 196 GLN C C 1
ATOM 4814 O O . GLN C 1 180 ? 42.289 34.016 -46.225 1.00 34.35 196 GLN C O 1
ATOM 4820 N N . GLN C 1 181 ? 42.833 36.189 -46.121 1.00 34.57 197 GLN C N 1
ATOM 4821 C CA . GLN C 1 181 ? 44.062 35.878 -45.398 1.00 38.93 197 GLN C CA 1
ATOM 4822 C C . GLN C 1 181 ? 43.757 35.419 -43.977 1.00 32.69 197 GLN C C 1
ATOM 4823 O O . GLN C 1 181 ? 44.399 34.499 -43.451 1.00 26.79 197 GLN C O 1
ATOM 4829 N N . PHE C 1 182 ? 42.782 36.056 -43.335 1.00 33.67 198 PHE C N 1
ATOM 4830 C CA . PHE C 1 182 ? 42.418 35.611 -42.001 1.00 32.70 198 PHE C CA 1
ATOM 4831 C C . PHE C 1 182 ? 41.861 34.195 -42.034 1.00 28.63 198 PHE C C 1
ATOM 4832 O O . PHE C 1 182 ? 42.137 33.384 -41.135 1.00 29.56 198 PHE C O 1
ATOM 4840 N N . LYS C 1 183 ? 41.091 33.868 -43.071 1.00 30.25 199 LYS C N 1
ATOM 4841 C CA . LYS C 1 183 ? 40.495 32.539 -43.136 1.00 32.30 199 LYS C CA 1
ATOM 4842 C C . LYS C 1 183 ? 41.572 31.473 -43.273 1.00 30.72 199 LYS C C 1
ATOM 4843 O O . LYS C 1 183 ? 41.501 30.433 -42.616 1.00 25.34 199 LYS C O 1
ATOM 4849 N N . GLN C 1 184 ? 42.604 31.729 -44.082 1.00 29.72 200 GLN C N 1
ATOM 4850 C CA . GLN C 1 184 ? 43.724 30.794 -44.143 1.00 29.64 200 GLN C CA 1
ATOM 4851 C C . GLN C 1 184 ? 44.441 30.685 -42.800 1.00 25.93 200 GLN C C 1
ATOM 4852 O O . GLN C 1 184 ? 44.880 29.599 -42.421 1.00 26.33 200 GLN C O 1
ATOM 4858 N N . LEU C 1 185 ? 44.582 31.792 -42.074 1.00 26.74 201 LEU C N 1
ATOM 4859 C CA . LEU C 1 185 ? 45.244 31.718 -40.772 1.00 26.27 201 LEU C CA 1
ATOM 4860 C C . LEU C 1 185 ? 44.401 30.924 -39.776 1.00 27.00 201 LEU C C 1
ATOM 4861 O O . LEU C 1 185 ? 44.920 30.061 -39.048 1.00 23.75 201 LEU C O 1
ATOM 4866 N N . TYR C 1 186 ? 43.095 31.182 -39.751 1.00 27.24 202 TYR C N 1
ATOM 4867 C CA . TYR C 1 186 ? 42.204 30.430 -38.865 1.00 28.33 202 TYR C CA 1
ATOM 4868 C C . TYR C 1 186 ? 42.262 28.937 -39.168 1.00 26.32 202 TYR C C 1
ATOM 4869 O O . TYR C 1 186 ? 42.422 28.116 -38.259 1.00 25.30 202 TYR C O 1
ATOM 4878 N N . ARG C 1 187 ? 42.130 28.568 -40.447 1.00 27.97 203 ARG C N 1
ATOM 4879 C CA . ARG C 1 187 ? 42.222 27.163 -40.855 1.00 26.91 203 ARG C CA 1
ATOM 4880 C C . ARG C 1 187 ? 43.549 26.535 -40.448 1.00 29.80 203 ARG C C 1
ATOM 4881 O O . ARG C 1 187 ? 43.582 25.398 -39.964 1.00 28.38 203 ARG C O 1
ATOM 4889 N N . ALA C 1 188 ? 44.662 27.236 -40.700 1.00 31.62 204 ALA C N 1
ATOM 4890 C CA . ALA C 1 188 ? 45.975 26.715 -40.325 1.00 31.03 204 ALA C CA 1
ATOM 4891 C C . ALA C 1 188 ? 46.053 26.431 -38.831 1.00 28.11 204 ALA C C 1
ATOM 4892 O O . ALA C 1 188 ? 46.568 25.390 -38.412 1.00 30.98 204 ALA C O 1
ATOM 4894 N N . ARG C 1 189 ? 45.559 27.358 -38.005 1.00 27.02 205 ARG C N 1
ATOM 4895 C CA . ARG C 1 189 ? 45.528 27.127 -36.562 1.00 30.37 205 ARG C CA 1
ATOM 4896 C C . ARG C 1 189 ? 44.618 25.954 -36.204 1.00 29.41 205 ARG C C 1
ATOM 4897 O O . ARG C 1 189 ? 44.986 25.102 -35.386 1.00 27.18 205 ARG C O 1
ATOM 4905 N N . MET C 1 190 ? 43.437 25.882 -36.823 1.00 27.79 206 MET C N 1
ATOM 4906 C CA . MET C 1 190 ? 42.521 24.784 -36.531 1.00 27.96 206 MET C CA 1
ATOM 4907 C C . MET C 1 190 ? 43.138 23.438 -36.908 1.00 30.37 206 MET C C 1
ATOM 4908 O O . MET C 1 190 ? 43.033 22.467 -36.151 1.00 29.90 206 MET C O 1
ATOM 4913 N N . ASN C 1 191 ? 43.799 23.362 -38.070 1.00 30.71 207 ASN C N 1
ATOM 4914 C CA . ASN C 1 191 ? 44.405 22.099 -38.480 1.00 32.52 207 ASN C CA 1
ATOM 4915 C C . ASN C 1 191 ? 45.595 21.720 -37.620 1.00 32.89 207 ASN C C 1
ATOM 4916 O O . ASN C 1 191 ? 45.989 20.551 -37.613 1.00 34.68 207 ASN C O 1
ATOM 4921 N N . ALA C 1 192 ? 46.198 22.679 -36.927 1.00 33.50 208 ALA C N 1
ATOM 4922 C CA . ALA C 1 192 ? 47.326 22.364 -36.071 1.00 35.32 208 ALA C CA 1
ATOM 4923 C C . ALA C 1 192 ? 46.897 21.916 -34.685 1.00 34.37 208 ALA C C 1
ATOM 4924 O O . ALA C 1 192 ? 47.738 21.434 -33.924 1.00 34.91 208 ALA C O 1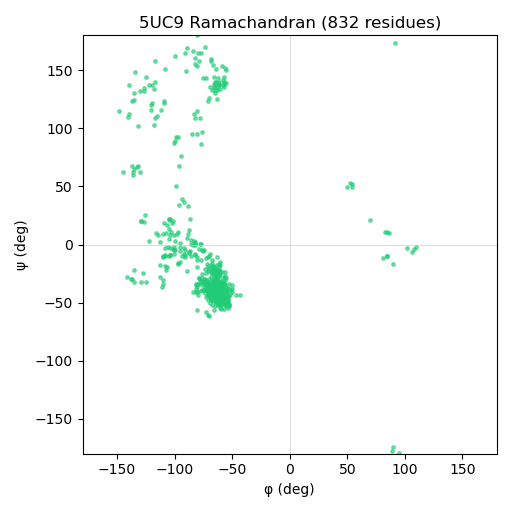
ATOM 4926 N N . LEU C 1 193 ? 45.616 22.047 -34.335 1.00 31.00 209 LEU C N 1
ATOM 4927 C CA . LEU C 1 193 ? 45.160 21.530 -33.051 1.00 33.13 209 LEU C CA 1
ATOM 4928 C C . LEU C 1 193 ? 45.469 20.040 -32.960 1.00 37.59 209 LEU C C 1
ATOM 4929 O O . LEU C 1 193 ? 45.267 19.297 -33.922 1.00 35.46 209 LEU C O 1
ATOM 4934 N N . ASP C 1 194 ? 45.991 19.605 -31.812 1.00 43.15 210 ASP C N 1
ATOM 4935 C CA . ASP C 1 194 ? 46.329 18.193 -31.627 1.00 42.60 210 ASP C CA 1
ATOM 4936 C C . ASP C 1 194 ? 45.042 17.444 -31.284 1.00 44.81 210 ASP C C 1
ATOM 4937 O O . ASP C 1 194 ? 44.623 17.395 -30.121 1.00 45.01 210 ASP C O 1
ATOM 4942 N N . LEU C 1 195 ? 44.410 16.865 -32.309 1.00 42.46 211 LEU C N 1
ATOM 4943 C CA . LEU C 1 195 ? 43.133 16.173 -32.173 1.00 42.48 211 LEU C CA 1
ATOM 4944 C C . LEU C 1 195 ? 43.216 14.800 -32.830 1.00 40.94 211 LEU C C 1
ATOM 4945 O O . LEU C 1 195 ? 43.667 14.686 -33.972 1.00 40.70 211 LEU C O 1
ATOM 4950 N N . ASN C 1 196 ? 42.763 13.761 -32.126 1.00 46.21 212 ASN C N 1
ATOM 4951 C CA . ASN C 1 196 ? 42.742 12.439 -32.743 1.00 48.07 212 ASN C CA 1
ATOM 4952 C C . ASN C 1 196 ? 41.565 12.322 -33.716 1.00 46.93 212 ASN C C 1
ATOM 4953 O O . ASN C 1 196 ? 40.632 13.134 -33.709 1.00 43.00 212 ASN C O 1
ATOM 4958 N N . MET C 1 197 ? 41.621 11.290 -34.566 1.00 43.63 213 MET C N 1
ATOM 4959 C CA . MET C 1 197 ? 40.645 11.185 -35.648 1.00 46.51 213 MET C CA 1
ATOM 4960 C C . MET C 1 197 ? 39.229 10.997 -35.120 1.00 48.17 213 MET C C 1
ATOM 4961 O O . MET C 1 197 ? 38.263 11.393 -35.788 1.00 48.12 213 MET C O 1
ATOM 4966 N N . LYS C 1 198 ? 39.069 10.416 -33.928 1.00 46.75 214 LYS C N 1
ATOM 4967 C CA . LYS C 1 198 ? 37.714 10.242 -33.415 1.00 47.85 214 LYS C CA 1
ATOM 4968 C C . LYS C 1 198 ? 37.114 11.581 -32.991 1.00 43.77 214 LYS C C 1
ATOM 4969 O O . LYS C 1 198 ? 35.916 11.814 -33.187 1.00 41.25 214 LYS C O 1
ATOM 4975 N N . THR C 1 199 ? 37.931 12.477 -32.422 1.00 43.71 215 THR C N 1
ATOM 4976 C CA . THR C 1 199 ? 37.438 13.811 -32.088 1.00 40.56 215 THR C CA 1
ATOM 4977 C C . THR C 1 199 ? 37.138 14.618 -33.348 1.00 37.70 215 THR C C 1
ATOM 4978 O O . THR C 1 199 ? 36.101 15.285 -33.426 1.00 37.70 215 THR C O 1
ATOM 4982 N N . LYS C 1 200 ? 38.018 14.558 -34.354 1.00 35.71 216 LYS C N 1
ATOM 4983 C CA . LYS C 1 200 ? 37.739 15.262 -35.601 1.00 39.64 216 LYS C CA 1
ATOM 4984 C C . LYS C 1 200 ? 36.392 14.839 -36.180 1.00 38.68 216 LYS C C 1
ATOM 4985 O O . LYS C 1 200 ? 35.611 15.684 -36.632 1.00 37.39 216 LYS C O 1
ATOM 4991 N N . GLU C 1 201 ? 36.087 13.538 -36.150 1.00 38.16 217 GLU C N 1
ATOM 4992 C CA . GLU C 1 201 ? 34.817 13.087 -36.709 1.00 40.34 217 GLU C CA 1
ATOM 4993 C C . GLU C 1 201 ? 33.639 13.594 -35.885 1.00 37.26 217 GLU C C 1
ATOM 4994 O O . GLU C 1 201 ? 32.594 13.952 -36.447 1.00 37.52 217 GLU C O 1
ATOM 5000 N N . ARG C 1 202 ? 33.791 13.639 -34.555 1.00 33.48 218 ARG C N 1
ATOM 5001 C CA . ARG C 1 202 ? 32.779 14.268 -33.713 1.00 37.27 218 ARG C CA 1
ATOM 5002 C C . ARG C 1 202 ? 32.598 15.734 -34.082 1.00 36.03 218 ARG C C 1
ATOM 5003 O O . ARG C 1 202 ? 31.468 16.243 -34.117 1.00 32.80 218 ARG C O 1
ATOM 5011 N N . ILE C 1 203 ? 33.701 16.430 -34.369 1.00 35.41 219 ILE C N 1
ATOM 5012 C CA . ILE C 1 203 ? 33.610 17.836 -34.757 1.00 31.67 219 ILE C CA 1
ATOM 5013 C C . ILE C 1 203 ? 32.819 17.973 -36.049 1.00 33.20 219 ILE C C 1
ATOM 5014 O O . ILE C 1 203 ? 32.002 18.894 -36.204 1.00 33.97 219 ILE C O 1
ATOM 5019 N N . VAL C 1 204 ? 33.027 17.052 -36.990 1.00 30.40 220 VAL C N 1
ATOM 5020 C CA . VAL C 1 204 ? 32.275 17.121 -38.240 1.00 34.84 220 VAL C CA 1
ATOM 5021 C C . VAL C 1 204 ? 30.803 16.852 -37.979 1.00 37.58 220 VAL C C 1
ATOM 5022 O O . VAL C 1 204 ? 29.922 17.535 -38.518 1.00 36.77 220 VAL C O 1
ATOM 5026 N N . GLU C 1 205 ? 30.518 15.867 -37.129 1.00 35.24 221 GLU C N 1
ATOM 5027 C CA . GLU C 1 205 ? 29.142 15.579 -36.757 1.00 37.10 221 GLU C CA 1
ATOM 5028 C C . GLU C 1 205 ? 28.475 16.801 -36.137 1.00 36.26 221 GLU C C 1
ATOM 5029 O O . GLU C 1 205 ? 27.307 17.090 -36.421 1.00 33.69 221 GLU C O 1
ATOM 5035 N N . GLU C 1 206 ? 29.211 17.551 -35.309 1.00 31.71 222 GLU C N 1
ATOM 5036 C CA . GLU C 1 206 ? 28.610 18.698 -34.640 1.00 31.47 222 GLU C CA 1
ATOM 5037 C C . GLU C 1 206 ? 28.356 19.848 -35.608 1.00 35.86 222 GLU C C 1
ATOM 5038 O O . GLU C 1 206 ? 27.367 20.582 -35.453 1.00 33.48 222 GLU C O 1
ATOM 5044 N N . ALA C 1 207 ? 29.229 20.021 -36.604 1.00 29.36 223 ALA C N 1
ATOM 5045 C CA . ALA C 1 207 ? 29.004 21.037 -37.627 1.00 32.22 223 ALA C CA 1
ATOM 5046 C C . ALA C 1 207 ? 27.763 20.722 -38.445 1.00 33.74 223 ALA C C 1
ATOM 5047 O O . ALA C 1 207 ? 26.986 21.624 -38.777 1.00 33.57 223 ALA C O 1
ATOM 5049 N N . ASN C 1 208 ? 27.564 19.443 -38.789 1.00 34.03 224 ASN C N 1
ATOM 5050 C CA . ASN C 1 208 ? 26.326 19.046 -39.459 1.00 36.21 224 ASN C CA 1
ATOM 5051 C C . ASN C 1 208 ? 25.117 19.262 -38.552 1.00 33.50 224 ASN C C 1
ATOM 5052 O O . ASN C 1 208 ? 24.033 19.622 -39.023 1.00 39.91 224 ASN C O 1
ATOM 5057 N N . LYS C 1 209 ? 25.285 19.052 -37.246 1.00 32.62 225 LYS C N 1
ATOM 5058 C CA . LYS C 1 209 ? 24.215 19.333 -36.304 1.00 37.24 225 LYS C CA 1
ATOM 5059 C C . LYS C 1 209 ? 23.945 20.831 -36.224 1.00 36.91 225 LYS C C 1
ATOM 5060 O O . LYS C 1 209 ? 22.795 21.258 -36.078 1.00 35.89 225 LYS C O 1
ATOM 5066 N N . ALA C 1 210 ? 24.994 21.648 -36.332 1.00 33.27 226 ALA C N 1
ATOM 5067 C CA . ALA C 1 210 ? 24.785 23.089 -36.382 1.00 36.21 226 ALA C CA 1
ATOM 5068 C C . ALA C 1 210 ? 23.993 23.481 -37.623 1.00 33.99 226 ALA C C 1
ATOM 5069 O O . ALA C 1 210 ? 23.086 24.326 -37.550 1.00 33.18 226 ALA C O 1
ATOM 5071 N N . PHE C 1 211 ? 24.311 22.870 -38.769 1.00 32.66 227 PHE C N 1
ATOM 5072 C CA . PHE C 1 211 ? 23.593 23.195 -39.997 1.00 35.11 227 PHE C CA 1
ATOM 5073 C C . PHE C 1 211 ? 22.122 22.816 -39.903 1.00 34.56 227 PHE C C 1
ATOM 5074 O O . PHE C 1 211 ? 21.283 23.480 -40.510 1.00 34.09 227 PHE C O 1
ATOM 5082 N N . GLU C 1 212 ? 21.775 21.779 -39.142 1.00 37.04 228 GLU C N 1
ATOM 5083 C CA . GLU C 1 212 ? 20.352 21.470 -39.048 1.00 39.10 228 GLU C CA 1
ATOM 5084 C C . GLU C 1 212 ? 19.616 22.421 -38.104 1.00 37.15 228 GLU C C 1
ATOM 5085 O O . GLU C 1 212 ? 18.443 22.717 -38.353 1.00 36.43 228 GLU C O 1
ATOM 5091 N N . TYR C 1 213 ? 20.269 22.939 -37.049 1.00 32.36 229 TYR C N 1
ATOM 5092 C CA . TYR C 1 213 ? 19.678 24.059 -36.311 1.00 30.49 229 TYR C CA 1
ATOM 5093 C C . TYR C 1 213 ? 19.547 25.280 -37.209 1.00 31.61 229 TYR C C 1
ATOM 5094 O O . TYR C 1 213 ? 18.552 26.011 -37.151 1.00 27.52 229 TYR C O 1
ATOM 5103 N N . ASN C 1 214 ? 20.562 25.516 -38.038 1.00 29.44 230 ASN C N 1
ATOM 5104 C CA . ASN C 1 214 ? 20.522 26.576 -39.032 1.00 31.49 230 ASN C CA 1
ATOM 5105 C C . ASN C 1 214 ? 19.290 26.448 -39.922 1.00 32.23 230 ASN C C 1
ATOM 5106 O O . ASN C 1 214 ? 18.588 27.432 -40.175 1.00 28.94 230 ASN C O 1
ATOM 5111 N N . MET C 1 215 ? 19.011 25.229 -40.388 1.00 34.16 231 MET C N 1
ATOM 5112 C CA . MET C 1 215 ? 17.825 24.954 -41.203 1.00 35.20 231 MET C CA 1
ATOM 5113 C C . MET C 1 215 ? 16.525 25.284 -40.473 1.00 30.38 231 MET C C 1
ATOM 5114 O O . MET C 1 215 ? 15.579 25.819 -41.071 1.00 30.90 231 MET C O 1
ATOM 5119 N N . GLN C 1 216 ? 16.440 24.928 -39.194 1.00 29.22 232 GLN C N 1
ATOM 5120 C CA . GLN C 1 216 ? 15.212 25.149 -38.433 1.00 32.65 232 GLN C CA 1
ATOM 5121 C C . GLN C 1 216 ? 14.979 26.627 -38.185 1.00 32.31 232 GLN C C 1
ATOM 5122 O O . GLN C 1 216 ? 13.838 27.101 -38.206 1.00 26.64 232 GLN C O 1
ATOM 5128 N N . ILE C 1 217 ? 16.053 27.374 -37.934 1.00 28.86 233 ILE C N 1
ATOM 5129 C CA . ILE C 1 217 ? 15.902 28.809 -37.770 1.00 26.67 233 ILE C CA 1
ATOM 5130 C C . ILE C 1 217 ? 15.393 29.432 -39.065 1.00 25.87 233 ILE C C 1
ATOM 5131 O O . ILE C 1 217 ? 14.473 30.260 -39.055 1.00 24.72 233 ILE C O 1
ATOM 5136 N N . PHE C 1 218 ? 15.959 29.018 -40.205 1.00 23.21 234 PHE C N 1
ATOM 5137 C CA . PHE C 1 218 ? 15.511 29.541 -41.494 1.00 29.02 234 PHE C CA 1
ATOM 5138 C C . PHE C 1 218 ? 14.049 29.197 -41.757 1.00 29.12 234 PHE C C 1
ATOM 5139 O O . PHE C 1 218 ? 13.287 30.035 -42.250 1.00 31.84 234 PHE C O 1
ATOM 5147 N N . ASN C 1 219 ? 13.638 27.971 -41.444 1.00 32.89 235 ASN C N 1
ATOM 5148 C CA . ASN C 1 219 ? 12.250 27.598 -41.709 1.00 35.55 235 ASN C CA 1
ATOM 5149 C C . ASN C 1 219 ? 11.305 28.363 -40.798 1.00 34.12 235 ASN C C 1
ATOM 5150 O O . ASN C 1 219 ? 10.262 28.849 -41.244 1.00 33.64 235 ASN C O 1
ATOM 5155 N N . GLU C 1 220 ? 11.668 28.502 -39.521 1.00 31.42 236 GLU C N 1
ATOM 5156 C CA . GLU C 1 220 ? 10.863 29.290 -38.598 1.00 32.58 236 GLU C CA 1
ATOM 5157 C C . GLU C 1 220 ? 10.768 30.750 -39.044 1.00 35.31 236 GLU C C 1
ATOM 5158 O O . GLU C 1 220 ? 9.727 31.389 -38.853 1.00 31.82 236 GLU C O 1
ATOM 5164 N N . LEU C 1 221 ? 11.831 31.290 -39.660 1.00 30.59 237 LEU C N 1
ATOM 5165 C CA . LEU C 1 221 ? 11.764 32.646 -40.204 1.00 29.51 237 LEU C CA 1
ATOM 5166 C C . LEU C 1 221 ? 10.820 32.723 -41.402 1.00 33.34 237 LEU C C 1
ATOM 5167 O O . LEU C 1 221 ? 10.032 33.673 -41.530 1.00 32.21 237 LEU C O 1
ATOM 5172 N N . ASP C 1 222 ? 10.890 31.738 -42.296 1.00 31.76 238 ASP C N 1
ATOM 5173 C CA . ASP C 1 222 ? 9.982 31.719 -43.437 1.00 37.65 238 ASP C CA 1
ATOM 5174 C C . ASP C 1 222 ? 8.531 31.561 -42.988 1.00 36.24 238 ASP C C 1
ATOM 5175 O O . ASP C 1 222 ? 7.617 32.057 -43.654 1.00 41.67 238 ASP C O 1
ATOM 5180 N N . GLN C 1 223 ? 8.311 30.905 -41.849 1.00 37.06 239 GLN C N 1
ATOM 5181 C CA . GLN C 1 223 ? 6.976 30.708 -41.298 1.00 39.85 239 GLN C CA 1
ATOM 5182 C C . GLN C 1 223 ? 6.400 31.961 -40.634 1.00 43.19 239 GLN C C 1
ATOM 5183 O O . GLN C 1 223 ? 5.173 32.097 -40.556 1.00 47.08 239 GLN C O 1
ATOM 5189 N N . ALA C 1 224 ? 7.242 32.872 -40.156 1.00 39.66 240 ALA C N 1
ATOM 5190 C CA . ALA C 1 224 ? 6.769 34.109 -39.545 1.00 42.32 240 ALA C CA 1
ATOM 5191 C C . ALA C 1 224 ? 6.025 34.980 -40.550 1.00 49.17 240 ALA C C 1
ATOM 5192 O O . ALA C 1 224 ? 6.644 35.746 -41.295 1.00 55.01 240 ALA C O 1
ATOM 5194 N N . ALA D 1 15 ? 34.151 2.710 -18.406 1.00 46.23 31 ALA D N 1
ATOM 5195 C CA . ALA D 1 15 ? 34.981 3.893 -18.567 1.00 44.58 31 ALA D CA 1
ATOM 5196 C C . ALA D 1 15 ? 34.909 4.727 -17.274 1.00 37.27 31 ALA D C 1
ATOM 5197 O O . ALA D 1 15 ? 34.766 4.164 -16.186 1.00 36.10 31 ALA D O 1
ATOM 5199 N N . ASP D 1 16 ? 35.020 6.051 -17.393 1.00 34.66 32 ASP D N 1
ATOM 5200 C CA . ASP D 1 16 ? 34.847 6.921 -16.237 1.00 30.67 32 ASP D CA 1
ATOM 5201 C C . ASP D 1 16 ? 33.409 6.830 -15.740 1.00 29.68 32 ASP D C 1
ATOM 5202 O O . ASP D 1 16 ? 32.469 6.787 -16.535 1.00 26.25 32 ASP D O 1
ATOM 5207 N N . LEU D 1 17 ? 33.236 6.816 -14.416 1.00 27.77 33 LEU D N 1
ATOM 5208 C CA . LEU D 1 17 ? 31.887 6.785 -13.856 1.00 22.19 33 LEU D CA 1
ATOM 5209 C C . LEU D 1 17 ? 31.057 7.964 -14.353 1.00 24.01 33 LEU D C 1
ATOM 5210 O O . LEU D 1 17 ? 29.861 7.808 -14.643 1.00 24.76 33 LEU D O 1
ATOM 5215 N N . SER D 1 18 ? 31.673 9.149 -14.488 1.00 24.88 34 SER D N 1
ATOM 5216 C CA . SER D 1 18 ? 30.911 10.309 -14.957 1.00 23.03 34 SER D CA 1
ATOM 5217 C C . SER D 1 18 ? 30.446 10.132 -16.403 1.00 26.10 34 SER D C 1
ATOM 5218 O O . SER D 1 18 ? 29.388 10.656 -16.782 1.00 23.99 34 SER D O 1
ATOM 5221 N N . GLU D 1 19 ? 31.215 9.400 -17.216 1.00 25.84 35 GLU D N 1
ATOM 5222 C CA . GLU D 1 19 ? 30.790 9.135 -18.588 1.00 30.34 35 GLU D CA 1
ATOM 5223 C C . GLU D 1 19 ? 29.683 8.094 -18.621 1.00 25.86 35 GLU D C 1
ATOM 5224 O O . GLU D 1 19 ? 28.750 8.197 -19.424 1.00 28.64 35 GLU D O 1
ATOM 5230 N N . LEU D 1 20 ? 29.782 7.071 -17.772 1.00 23.38 36 LEU D N 1
ATOM 5231 C CA . LEU D 1 20 ? 28.698 6.099 -17.684 1.00 27.72 36 LEU D CA 1
ATOM 5232 C C . LEU D 1 20 ? 27.399 6.783 -17.290 1.00 28.05 36 LEU D C 1
ATOM 5233 O O . LEU D 1 20 ? 26.330 6.474 -17.834 1.00 25.54 36 LEU D O 1
ATOM 5238 N N . LEU D 1 21 ? 27.474 7.725 -16.346 1.00 24.62 37 LEU D N 1
ATOM 5239 C CA . LEU D 1 21 ? 26.292 8.482 -15.954 1.00 25.11 37 LEU D CA 1
ATOM 5240 C C . LEU D 1 21 ? 25.792 9.342 -17.106 1.00 26.68 37 LEU D C 1
ATOM 5241 O O . LEU D 1 21 ? 24.592 9.360 -17.400 1.00 28.71 37 LEU D O 1
ATOM 5246 N N . LYS D 1 22 ? 26.697 10.051 -17.778 1.00 26.72 38 LYS D N 1
ATOM 5247 C CA . LYS D 1 22 ? 26.279 10.927 -18.872 1.00 30.73 38 LYS D CA 1
ATOM 5248 C C . LYS D 1 22 ? 25.505 10.151 -19.930 1.00 34.41 38 LYS D C 1
ATOM 5249 O O . LYS D 1 22 ? 24.427 10.574 -20.364 1.00 30.93 38 LYS D O 1
ATOM 5255 N N . GLU D 1 23 ? 26.035 8.996 -20.336 1.00 30.57 39 GLU D N 1
ATOM 5256 C CA . GLU D 1 23 ? 25.410 8.207 -21.389 1.00 34.38 39 GLU D CA 1
ATOM 5257 C C . GLU D 1 23 ? 24.215 7.427 -20.880 1.00 33.73 39 GLU D C 1
ATOM 5258 O O . GLU D 1 23 ? 23.254 7.210 -21.628 1.00 36.37 39 GLU D O 1
ATOM 5264 N N . GLY D 1 24 ? 24.236 7.033 -19.613 1.00 26.10 40 GLY D N 1
ATOM 5265 C CA . GLY D 1 24 ? 23.249 6.111 -19.104 1.00 24.81 40 GLY D CA 1
ATOM 5266 C C . GLY D 1 24 ? 22.007 6.718 -18.492 1.00 26.01 40 GLY D C 1
ATOM 5267 O O . GLY D 1 24 ? 21.084 5.974 -18.167 1.00 27.80 40 GLY D O 1
ATOM 5268 N N . THR D 1 25 ? 21.949 8.037 -18.300 1.00 27.25 41 THR D N 1
ATOM 5269 C CA . THR D 1 25 ? 20.798 8.647 -17.641 1.00 25.01 41 THR D CA 1
ATOM 5270 C C . THR D 1 25 ? 20.018 9.597 -18.547 1.00 28.98 41 THR D C 1
ATOM 5271 O O . THR D 1 25 ? 19.130 10.306 -18.053 1.00 23.34 41 THR D O 1
ATOM 5275 N N . LYS D 1 26 ? 20.305 9.624 -19.856 1.00 30.05 42 LYS D N 1
ATOM 5276 C CA . LYS D 1 26 ? 19.619 10.567 -20.747 1.00 31.23 42 LYS D CA 1
ATOM 5277 C C . LYS D 1 26 ? 18.106 10.458 -20.648 1.00 30.30 42 LYS D C 1
ATOM 5278 O O . LYS D 1 26 ? 17.412 11.467 -20.496 1.00 36.18 42 LYS D O 1
ATOM 5284 N N . GLU D 1 27 ? 17.564 9.244 -20.786 1.00 30.29 43 GLU D N 1
ATOM 5285 C CA . GLU D 1 27 ? 16.116 9.099 -20.889 1.00 30.11 43 GLU D CA 1
ATOM 5286 C C . GLU D 1 27 ? 15.424 9.630 -19.643 1.00 32.84 43 GLU D C 1
ATOM 5287 O O . GLU D 1 27 ? 14.501 10.453 -19.727 1.00 28.92 43 GLU D O 1
ATOM 5293 N N . ALA D 1 28 ? 15.859 9.165 -18.472 1.00 28.63 44 ALA D N 1
ATOM 5294 C CA . ALA D 1 28 ? 15.231 9.593 -17.228 1.00 32.51 44 ALA D CA 1
ATOM 5295 C C . ALA D 1 28 ? 15.402 11.093 -17.029 1.00 26.46 44 ALA D C 1
ATOM 5296 O O . ALA D 1 28 ? 14.456 11.789 -16.643 1.00 27.25 44 ALA D O 1
ATOM 5298 N N . HIS D 1 29 ? 16.590 11.608 -17.327 1.00 27.53 45 HIS D N 1
ATOM 5299 C CA . HIS D 1 29 ? 16.836 13.040 -17.205 1.00 27.78 45 HIS D CA 1
ATOM 5300 C C . HIS D 1 29 ? 15.910 13.828 -18.118 1.00 34.97 45 HIS D C 1
ATOM 5301 O O . HIS D 1 29 ? 15.313 14.832 -17.699 1.00 26.22 45 HIS D O 1
ATOM 5308 N N . ASP D 1 30 ? 15.766 13.375 -19.371 1.00 28.63 46 ASP D N 1
ATOM 5309 C CA . ASP D 1 30 ? 14.909 14.090 -20.309 1.00 30.36 46 ASP D CA 1
ATOM 5310 C C . ASP D 1 30 ? 13.470 14.073 -19.851 1.00 26.66 46 ASP D C 1
ATOM 5311 O O . ASP D 1 30 ? 12.742 15.059 -20.030 1.00 29.48 46 ASP D O 1
ATOM 5316 N N . ARG D 1 31 ? 13.032 12.948 -19.284 1.00 24.74 47 ARG D N 1
ATOM 5317 C CA . ARG D 1 31 ? 11.644 12.817 -18.860 1.00 31.17 47 ARG D CA 1
ATOM 5318 C C . ARG D 1 31 ? 11.330 13.801 -17.743 1.00 33.30 47 ARG D C 1
ATOM 5319 O O . ARG D 1 31 ? 10.239 14.393 -17.701 1.00 25.60 47 ARG D O 1
ATOM 5327 N N . ALA D 1 32 ? 12.288 14.015 -16.838 1.00 25.10 48 ALA D N 1
ATOM 5328 C CA . ALA D 1 32 ? 12.051 14.978 -15.765 1.00 27.93 48 ALA D CA 1
ATOM 5329 C C . ALA D 1 32 ? 12.045 16.401 -16.312 1.00 24.40 48 ALA D C 1
ATOM 5330 O O . ALA D 1 32 ? 11.172 17.205 -15.966 1.00 27.28 48 ALA D O 1
ATOM 5332 N N . GLU D 1 33 ? 12.998 16.716 -17.195 1.00 22.90 49 GLU D N 1
ATOM 5333 C CA . GLU D 1 33 ? 13.126 18.067 -17.727 1.00 28.25 49 GLU D CA 1
ATOM 5334 C C . GLU D 1 33 ? 11.922 18.446 -18.574 1.00 32.48 49 GLU D C 1
ATOM 5335 O O . GLU D 1 33 ? 11.673 19.637 -18.793 1.00 31.78 49 GLU D O 1
ATOM 5341 N N . ASN D 1 34 ? 11.151 17.459 -19.032 1.00 30.62 50 ASN D N 1
ATOM 5342 C CA . ASN D 1 34 ? 10.073 17.699 -19.977 1.00 29.63 50 ASN D CA 1
ATOM 5343 C C . ASN D 1 34 ? 8.702 17.575 -19.348 1.00 32.54 50 ASN D C 1
ATOM 5344 O O . ASN D 1 34 ? 7.697 17.589 -20.071 1.00 30.75 50 ASN D O 1
ATOM 5349 N N . THR D 1 35 ? 8.633 17.476 -18.023 1.00 28.26 51 THR D N 1
ATOM 5350 C CA . THR D 1 35 ? 7.356 17.522 -17.336 1.00 29.10 51 THR D CA 1
ATOM 5351 C C . THR D 1 35 ? 6.715 18.899 -17.479 1.00 29.01 51 THR D C 1
ATOM 5352 O O . THR D 1 35 ? 7.391 19.922 -17.667 1.00 28.76 51 THR D O 1
ATOM 5356 N N . GLN D 1 36 ? 5.387 18.914 -17.376 1.00 30.56 52 GLN D N 1
ATOM 5357 C CA . GLN D 1 36 ? 4.662 20.166 -17.543 1.00 30.92 52 GLN D CA 1
ATOM 5358 C C . GLN D 1 36 ? 5.101 21.185 -16.507 1.00 30.02 52 GLN D C 1
ATOM 5359 O O . GLN D 1 36 ? 5.208 22.385 -16.811 1.00 29.79 52 GLN D O 1
ATOM 5365 N N . PHE D 1 37 ? 5.398 20.725 -15.286 1.00 25.07 53 PHE D N 1
ATOM 5366 C CA . PHE D 1 37 ? 5.860 21.647 -14.254 1.00 27.28 53 PHE D CA 1
ATOM 5367 C C . PHE D 1 37 ? 7.107 22.391 -14.707 1.00 22.01 53 PHE D C 1
ATOM 5368 O O . PHE D 1 37 ? 7.210 23.610 -14.550 1.00 21.96 53 PHE D O 1
ATOM 5376 N N . VAL D 1 38 ? 8.085 21.661 -15.244 1.00 24.70 54 VAL D N 1
ATOM 5377 C CA . VAL D 1 38 ? 9.335 22.291 -15.645 1.00 22.47 54 VAL D CA 1
ATOM 5378 C C . VAL D 1 38 ? 9.114 23.215 -16.835 1.00 23.41 54 VAL D C 1
ATOM 5379 O O . VAL D 1 38 ? 9.681 24.315 -16.892 1.00 22.96 54 VAL D O 1
ATOM 5383 N N . LYS D 1 39 ? 8.325 22.776 -17.815 1.00 23.74 55 LYS D N 1
ATOM 5384 C CA . LYS D 1 39 ? 8.050 23.627 -18.974 1.00 26.50 55 LYS D CA 1
ATOM 5385 C C . LYS D 1 39 ? 7.348 24.913 -18.546 1.00 26.92 55 LYS D C 1
ATOM 5386 O O . LYS D 1 39 ? 7.769 26.012 -18.912 1.00 29.70 55 LYS D O 1
ATOM 5392 N N . ASP D 1 40 ? 6.295 24.797 -17.733 1.00 28.49 56 ASP D N 1
ATOM 5393 C CA . ASP D 1 40 ? 5.637 25.993 -17.214 1.00 29.52 56 ASP D CA 1
ATOM 5394 C C . ASP D 1 40 ? 6.602 26.867 -1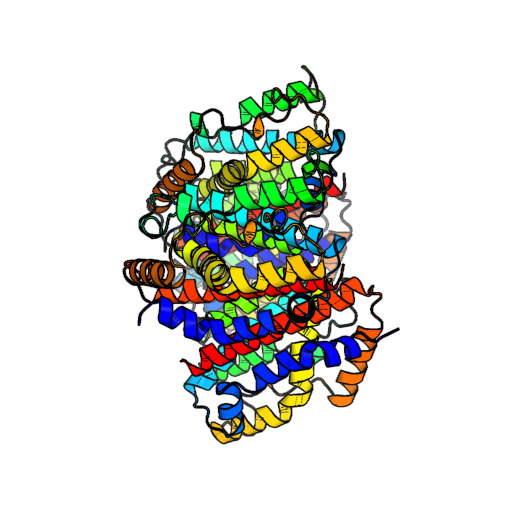6.420 1.00 30.80 56 ASP D C 1
ATOM 5395 O O . ASP D 1 40 ? 6.634 28.091 -16.603 1.00 29.76 56 ASP D O 1
ATOM 5400 N N . PHE D 1 41 ? 7.395 26.262 -15.518 1.00 25.00 57 PHE D N 1
ATOM 5401 C CA . PHE D 1 41 ? 8.324 27.060 -14.726 1.00 27.34 57 PHE D CA 1
ATOM 5402 C C . PHE D 1 41 ? 9.218 27.911 -15.616 1.00 28.80 57 PHE D C 1
ATOM 5403 O O . PHE D 1 41 ? 9.350 29.121 -15.407 1.00 29.19 57 PHE D O 1
ATOM 5411 N N . LEU D 1 42 ? 9.845 27.290 -16.613 1.00 27.63 58 LEU D N 1
ATOM 5412 C CA . LEU D 1 42 ? 10.770 28.020 -17.466 1.00 28.81 58 LEU D CA 1
ATOM 5413 C C . LEU D 1 42 ? 10.066 29.134 -18.238 1.00 32.53 58 LEU D C 1
ATOM 5414 O O . LEU D 1 42 ? 10.697 30.141 -18.572 1.00 34.27 58 LEU D O 1
ATOM 5419 N N . LYS D 1 43 ? 8.763 28.986 -18.511 1.00 30.70 59 LYS D N 1
ATOM 5420 C CA . LYS D 1 43 ? 8.028 30.031 -19.219 1.00 35.02 59 LYS D CA 1
ATOM 5421 C C . LYS D 1 43 ? 7.571 31.155 -18.296 1.00 39.82 59 LYS D C 1
ATOM 5422 O O . LYS D 1 43 ? 6.979 32.136 -18.768 1.00 36.00 59 LYS D O 1
ATOM 5428 N N . GLY D 1 44 ? 7.869 31.060 -17.002 1.00 33.58 60 GLY D N 1
ATOM 5429 C CA . GLY D 1 44 ? 7.432 32.047 -16.045 1.00 32.71 60 GLY D CA 1
ATOM 5430 C C . GLY D 1 44 ? 6.043 31.814 -15.520 1.00 31.10 60 GLY D C 1
ATOM 5431 O O . GLY D 1 44 ? 5.466 32.711 -14.890 1.00 33.63 60 GLY D O 1
ATOM 5432 N N . ASN D 1 45 ? 5.467 30.651 -15.801 1.00 29.90 61 ASN D N 1
ATOM 5433 C CA . ASN D 1 45 ? 4.143 30.290 -15.305 1.00 30.35 61 ASN D CA 1
ATOM 5434 C C . ASN D 1 45 ? 4.326 29.496 -14.012 1.00 34.17 61 ASN D C 1
ATOM 5435 O O . ASN D 1 45 ? 4.261 28.272 -13.972 1.00 41.04 61 ASN D O 1
ATOM 5440 N N . ILE D 1 46 ? 4.634 30.227 -12.951 1.00 33.46 62 ILE D N 1
ATOM 5441 C CA . ILE D 1 46 ? 4.742 29.642 -11.623 1.00 35.03 62 ILE D CA 1
ATOM 5442 C C . ILE D 1 46 ? 4.058 30.603 -10.664 1.00 31.27 62 ILE D C 1
ATOM 5443 O O . ILE D 1 46 ? 4.360 31.805 -10.660 1.00 35.99 62 ILE D O 1
ATOM 5448 N N . LYS D 1 47 ? 3.076 30.109 -9.927 1.00 27.87 63 LYS D N 1
ATOM 5449 C CA . LYS D 1 47 ? 2.419 30.945 -8.935 1.00 28.70 63 LYS D CA 1
ATOM 5450 C C . LYS D 1 47 ? 2.978 30.651 -7.550 1.00 27.45 63 LYS D C 1
ATOM 5451 O O . LYS D 1 47 ? 3.619 29.623 -7.324 1.00 25.46 63 LYS D O 1
ATOM 5457 N N . LYS D 1 48 ? 2.740 31.586 -6.627 1.00 24.92 64 LYS D N 1
ATOM 5458 C CA . LYS D 1 48 ? 3.410 31.555 -5.331 1.00 28.43 64 LYS D CA 1
ATOM 5459 C C . LYS D 1 48 ? 3.101 30.277 -4.548 1.00 25.48 64 LYS D C 1
ATOM 5460 O O . LYS D 1 48 ? 4.007 29.652 -3.977 1.00 24.34 64 LYS D O 1
ATOM 5466 N N . GLU D 1 49 ? 1.828 29.869 -4.486 1.00 23.08 65 GLU D N 1
ATOM 5467 C CA . GLU D 1 49 ? 1.535 28.698 -3.666 1.00 26.11 65 GLU D CA 1
ATOM 5468 C C . GLU D 1 49 ? 2.216 27.447 -4.219 1.00 24.98 65 GLU D C 1
ATOM 5469 O O . GLU D 1 49 ? 2.742 26.636 -3.452 1.00 23.10 65 GLU D O 1
ATOM 5475 N N . LEU D 1 50 ? 2.259 27.283 -5.546 1.00 22.75 66 LEU D N 1
ATOM 5476 C CA . LEU D 1 50 ? 2.921 26.084 -6.065 1.00 24.34 66 LEU D CA 1
ATOM 5477 C C . LEU D 1 50 ? 4.435 26.182 -5.895 1.00 21.37 66 LEU D C 1
ATOM 5478 O O . LEU D 1 50 ? 5.090 25.168 -5.627 1.00 21.67 66 LEU D O 1
ATOM 5483 N N . PHE D 1 51 ? 5.006 27.383 -6.018 1.00 20.87 67 PHE D N 1
ATOM 5484 C CA . PHE D 1 51 ? 6.435 27.535 -5.752 1.00 24.31 67 PHE D CA 1
ATOM 5485 C C . PHE D 1 51 ? 6.745 27.222 -4.294 1.00 25.92 67 PHE D C 1
ATOM 5486 O O . PHE D 1 51 ? 7.751 26.566 -3.992 1.00 23.52 67 PHE D O 1
ATOM 5494 N N . LYS D 1 52 ? 5.868 27.650 -3.376 1.00 21.57 68 LYS D N 1
ATOM 5495 C CA . LYS D 1 52 ? 6.049 27.299 -1.969 1.00 22.74 68 LYS D CA 1
ATOM 5496 C C . LYS D 1 52 ? 6.013 25.787 -1.769 1.00 23.87 68 LYS D C 1
ATOM 5497 O O . LYS D 1 52 ? 6.762 25.241 -0.946 1.00 24.16 68 LYS D O 1
ATOM 5503 N N . LEU D 1 53 ? 5.147 25.095 -2.510 1.00 22.41 69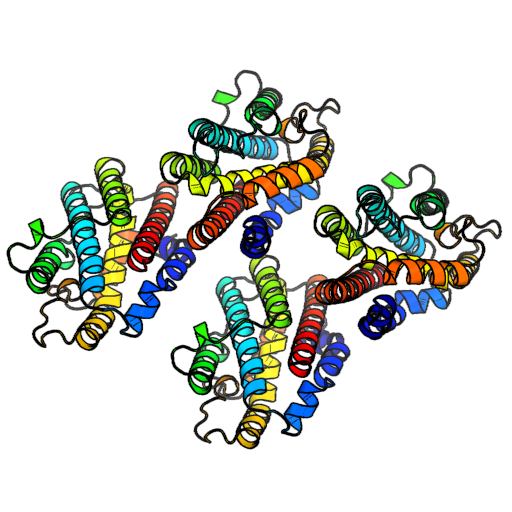 LEU D N 1
ATOM 5504 C CA . LEU D 1 53 ? 5.087 23.642 -2.409 1.00 21.95 69 LEU D CA 1
ATOM 5505 C C . LEU D 1 53 ? 6.334 23.004 -3.000 1.00 21.64 69 LEU D C 1
ATOM 5506 O O . LEU D 1 53 ? 6.866 22.027 -2.450 1.00 20.51 69 LEU D O 1
ATOM 5511 N N . ALA D 1 54 ? 6.821 23.543 -4.118 1.00 20.87 70 ALA D N 1
ATOM 5512 C CA . ALA D 1 54 ? 8.054 23.021 -4.706 1.00 21.02 70 ALA D CA 1
ATOM 5513 C C . ALA D 1 54 ? 9.239 23.224 -3.773 1.00 21.47 70 ALA D C 1
ATOM 5514 O O . ALA D 1 54 ? 10.102 22.336 -3.648 1.00 20.47 70 ALA D O 1
ATOM 5516 N N . THR D 1 55 ? 9.317 24.401 -3.131 1.00 21.04 71 THR D N 1
ATOM 5517 C CA . THR D 1 55 ? 10.401 24.684 -2.196 1.00 22.11 71 THR D CA 1
ATOM 5518 C C . THR D 1 55 ? 10.326 23.761 -0.985 1.00 22.26 71 THR D C 1
ATOM 5519 O O . THR D 1 55 ? 11.359 23.336 -0.448 1.00 18.32 71 THR D O 1
ATOM 5523 N N . THR D 1 56 ? 9.111 23.473 -0.521 1.00 19.45 72 THR D N 1
ATOM 5524 C CA . THR D 1 56 ? 8.924 22.500 0.555 1.00 20.54 72 THR D CA 1
ATOM 5525 C C . THR D 1 56 ? 9.531 21.167 0.170 1.00 20.14 72 THR D C 1
ATOM 5526 O O . THR D 1 56 ? 10.270 20.557 0.954 1.00 19.32 72 THR D O 1
ATOM 5530 N N . ALA D 1 57 ? 9.227 20.698 -1.045 1.00 21.50 73 ALA D N 1
ATOM 5531 C CA . ALA D 1 57 ? 9.790 19.433 -1.508 1.00 21.24 73 ALA D CA 1
ATOM 5532 C C . ALA D 1 57 ? 11.313 19.474 -1.506 1.00 18.75 73 ALA D C 1
ATOM 5533 O O . ALA D 1 57 ? 11.962 18.508 -1.084 1.00 20.51 73 ALA D O 1
ATOM 5535 N N . LEU D 1 58 ? 11.907 20.593 -1.938 1.00 20.16 74 LEU D N 1
ATOM 5536 C CA . LEU D 1 58 ? 13.372 20.701 -1.893 1.00 18.83 74 LEU D CA 1
ATOM 5537 C C . LEU D 1 58 ? 13.888 20.659 -0.460 1.00 18.41 74 LEU D C 1
ATOM 5538 O O . LEU D 1 58 ? 14.899 20.004 -0.179 1.00 19.34 74 LEU D O 1
ATOM 5543 N N . TYR D 1 59 ? 13.228 21.379 0.454 1.00 18.29 75 TYR D N 1
ATOM 5544 C CA . TYR D 1 59 ? 13.664 21.377 1.845 1.00 19.20 75 TYR D CA 1
ATOM 5545 C C . TYR D 1 59 ? 13.787 19.953 2.391 1.00 21.08 75 TYR D C 1
ATOM 5546 O O . TYR D 1 59 ? 14.809 19.581 2.978 1.00 18.44 75 TYR D O 1
ATOM 5555 N N . PHE D 1 60 ? 12.744 19.148 2.236 1.00 18.28 76 PHE D N 1
ATOM 5556 C CA . PHE D 1 60 ? 12.798 17.822 2.843 1.00 22.81 76 PHE D CA 1
ATOM 5557 C C . PHE D 1 60 ? 13.793 16.906 2.138 1.00 20.29 76 PHE D C 1
ATOM 5558 O O . PHE D 1 60 ? 14.494 16.119 2.799 1.00 21.41 76 PHE D O 1
ATOM 5566 N N . THR D 1 61 ? 13.855 16.986 0.811 1.00 17.69 77 THR D N 1
ATOM 5567 C CA . THR D 1 61 ? 14.822 16.213 0.033 1.00 17.35 77 THR D CA 1
ATOM 5568 C C . THR D 1 61 ? 16.262 16.534 0.422 1.00 21.76 77 THR D C 1
ATOM 5569 O O . THR D 1 61 ? 17.076 15.628 0.658 1.00 20.01 77 THR D O 1
ATOM 5573 N N . TYR D 1 62 ? 16.619 17.824 0.428 1.00 20.69 78 TYR D N 1
ATOM 5574 C CA . TYR D 1 62 ? 18.003 18.185 0.731 1.00 19.28 78 TYR D CA 1
ATOM 5575 C C . TYR D 1 62 ? 18.334 17.962 2.192 1.00 17.88 78 TYR D C 1
ATOM 5576 O O . TYR D 1 62 ? 19.476 17.621 2.519 1.00 17.28 78 TYR D O 1
ATOM 5585 N N . SER D 1 63 ? 17.361 18.126 3.086 1.00 19.55 79 SER D N 1
ATOM 5586 C CA . SER D 1 63 ? 17.640 17.803 4.479 1.00 18.86 79 SER D CA 1
ATOM 5587 C C . SER D 1 63 ? 17.995 16.323 4.621 1.00 21.50 79 SER D C 1
ATOM 5588 O O . SER D 1 63 ? 18.943 15.970 5.335 1.00 21.45 79 SER D O 1
ATOM 5591 N N . ALA D 1 64 ? 17.247 15.443 3.935 1.00 18.54 80 ALA D N 1
ATOM 5592 C CA . ALA D 1 64 ? 17.540 14.013 3.992 1.00 21.71 80 ALA D CA 1
ATOM 5593 C C . ALA D 1 64 ? 18.899 13.706 3.361 1.00 22.01 80 ALA D C 1
ATOM 5594 O O . ALA D 1 64 ? 19.707 12.953 3.915 1.00 18.16 80 ALA D O 1
ATOM 5596 N N . LEU D 1 65 ? 19.167 14.298 2.195 1.00 19.81 81 LEU D N 1
ATOM 5597 C CA . LEU D 1 65 ? 20.391 13.983 1.472 1.00 18.93 81 LEU D CA 1
ATOM 5598 C C . LEU D 1 65 ? 21.605 14.438 2.259 1.00 18.72 81 LEU D C 1
ATOM 5599 O O . LEU D 1 65 ? 22.609 13.722 2.349 1.00 19.48 81 LEU D O 1
ATOM 5604 N N . GLU D 1 66 ? 21.520 15.611 2.866 1.00 19.62 82 GLU D N 1
ATOM 5605 C CA . GLU D 1 66 ? 22.679 16.117 3.587 1.00 19.43 82 GLU D CA 1
ATOM 5606 C C . GLU D 1 66 ? 22.867 15.408 4.923 1.00 21.09 82 GLU D C 1
ATOM 5607 O O . GLU D 1 66 ? 24.006 15.281 5.390 1.00 19.05 82 GLU D O 1
ATOM 5613 N N . GLU D 1 67 ? 21.781 14.926 5.536 1.00 21.38 83 GLU D N 1
ATOM 5614 C CA . GLU D 1 67 ? 21.919 14.025 6.676 1.00 20.75 83 GLU D CA 1
ATOM 5615 C C . GLU D 1 67 ? 22.690 12.760 6.296 1.00 21.10 83 GLU D C 1
ATOM 5616 O O . GLU D 1 67 ? 23.600 12.338 7.018 1.00 22.25 83 GLU D O 1
ATOM 5622 N N . GLU D 1 68 ? 22.341 12.131 5.160 1.00 18.48 84 GLU D N 1
ATOM 5623 C CA . GLU D 1 68 ? 23.029 10.894 4.782 1.00 21.25 84 GLU D CA 1
ATOM 5624 C C . GLU D 1 68 ? 24.456 11.134 4.313 1.00 23.02 84 GLU D C 1
ATOM 5625 O O . GLU D 1 68 ? 25.320 10.268 4.516 1.00 22.86 84 GLU D O 1
ATOM 5631 N N . MET D 1 69 ? 24.731 12.272 3.666 1.00 19.87 85 MET D N 1
ATOM 5632 C CA . MET D 1 69 ? 26.115 12.544 3.289 1.00 20.96 85 MET D CA 1
ATOM 5633 C C . MET D 1 69 ? 26.971 12.779 4.530 1.00 21.41 85 MET D C 1
ATOM 5634 O O . MET D 1 69 ? 28.107 12.306 4.604 1.00 22.27 85 MET D O 1
ATOM 5639 N N . GLU D 1 70 ? 26.428 13.486 5.525 1.00 21.03 86 GLU D N 1
ATOM 5640 C CA . GLU D 1 70 ? 27.158 13.634 6.781 1.00 22.38 86 GLU D CA 1
ATOM 5641 C C . GLU D 1 70 ? 27.332 12.291 7.478 1.00 24.68 86 GLU D C 1
ATOM 5642 O O . GLU D 1 70 ? 28.409 12.015 8.027 1.00 22.44 86 GLU D O 1
ATOM 5648 N N . ARG D 1 71 ? 26.289 11.444 7.474 1.00 23.24 87 ARG D N 1
ATOM 5649 C CA . ARG D 1 71 ? 26.423 10.125 8.090 1.00 24.65 87 ARG D CA 1
ATOM 5650 C C . ARG D 1 71 ? 27.560 9.346 7.444 1.00 27.23 87 ARG D C 1
ATOM 5651 O O . ARG D 1 71 ? 28.266 8.593 8.124 1.00 23.79 87 ARG D O 1
ATOM 5659 N N . ASN D 1 72 ? 27.773 9.537 6.138 1.00 20.86 88 ASN D N 1
ATOM 5660 C CA . ASN D 1 72 ? 28.756 8.765 5.390 1.00 21.25 88 ASN D CA 1
ATOM 5661 C C . ASN D 1 72 ? 30.016 9.553 5.069 1.00 20.43 88 ASN D C 1
ATOM 5662 O O . ASN D 1 72 ? 30.754 9.183 4.145 1.00 20.08 88 ASN D O 1
ATOM 5667 N N . LYS D 1 73 ? 30.283 10.623 5.816 1.00 17.93 89 LYS D N 1
ATOM 5668 C CA . LYS D 1 73 ? 31.337 11.552 5.424 1.00 21.36 89 LYS D CA 1
ATOM 5669 C C . LYS D 1 73 ? 32.722 10.914 5.433 1.00 27.69 89 LYS D C 1
ATOM 5670 O O . LYS D 1 73 ? 33.631 11.450 4.791 1.00 23.21 89 LYS D O 1
ATOM 5676 N N . ASP D 1 74 ? 32.912 9.820 6.173 1.00 24.29 90 ASP D N 1
ATOM 5677 C CA . ASP D 1 74 ? 34.195 9.131 6.255 1.00 24.10 90 ASP D CA 1
ATOM 5678 C C . ASP D 1 74 ? 34.198 7.832 5.471 1.00 26.80 90 ASP D C 1
ATOM 5679 O O . ASP D 1 74 ? 35.233 7.148 5.418 1.00 26.67 90 ASP D O 1
ATOM 5684 N N . HIS D 1 75 ? 33.077 7.464 4.859 1.00 22.15 91 HIS D N 1
ATOM 5685 C CA . HIS D 1 75 ? 33.020 6.202 4.139 1.00 23.78 91 HIS D CA 1
ATOM 5686 C C . HIS D 1 75 ? 33.890 6.260 2.885 1.00 25.23 91 HIS D C 1
ATOM 5687 O O . HIS D 1 75 ? 33.865 7.254 2.152 1.00 24.14 91 HIS D O 1
ATOM 5694 N N . PRO D 1 76 ? 34.675 5.211 2.614 1.00 28.65 92 PRO D N 1
ATOM 5695 C CA . PRO D 1 76 ? 35.619 5.254 1.480 1.00 28.18 92 PRO D CA 1
ATOM 5696 C C . PRO D 1 76 ? 34.972 5.454 0.125 1.00 26.25 92 PRO D C 1
ATOM 5697 O O . PRO D 1 76 ? 35.591 6.055 -0.762 1.00 24.68 92 PRO D O 1
ATOM 5701 N N . ALA D 1 77 ? 33.758 4.949 -0.085 1.00 28.70 93 ALA D N 1
ATOM 5702 C CA . ALA D 1 77 ? 33.098 5.131 -1.372 1.00 24.97 93 ALA D CA 1
ATOM 5703 C C . ALA D 1 77 ? 32.397 6.482 -1.495 1.00 26.65 93 ALA D C 1
ATOM 5704 O O . ALA D 1 77 ? 31.776 6.741 -2.532 1.00 25.36 93 ALA D O 1
ATOM 5706 N N . PHE D 1 78 ? 32.464 7.354 -0.473 1.00 23.01 94 PHE D N 1
ATOM 5707 C CA . PHE D 1 78 ? 31.819 8.659 -0.581 1.00 20.41 94 PHE D CA 1
ATOM 5708 C C . PHE D 1 78 ? 32.660 9.840 -0.093 1.00 23.12 94 PHE D C 1
ATOM 5709 O O . PHE D 1 78 ? 32.510 10.941 -0.635 1.00 19.71 94 PHE D O 1
ATOM 5717 N N . ALA D 1 79 ? 33.523 9.654 0.925 1.00 20.49 95 ALA D N 1
ATOM 5718 C CA . ALA D 1 79 ? 34.231 10.727 1.614 1.00 19.32 95 ALA D CA 1
ATOM 5719 C C . ALA D 1 79 ? 34.827 11.819 0.714 1.00 20.64 95 ALA D C 1
ATOM 5720 O O . ALA D 1 79 ? 34.710 13.006 1.056 1.00 19.51 95 ALA D O 1
ATOM 5722 N N . PRO D 1 80 ? 35.470 11.494 -0.418 1.00 21.63 96 PRO D N 1
ATOM 5723 C CA . PRO D 1 80 ? 36.050 12.557 -1.256 1.00 20.44 96 PRO D CA 1
ATOM 5724 C C . PRO D 1 80 ? 35.028 13.540 -1.784 1.00 21.90 96 PRO D C 1
ATOM 5725 O O . PRO D 1 80 ? 35.406 14.631 -2.252 1.00 23.05 96 PRO D O 1
ATOM 5729 N N . LEU D 1 81 ? 33.747 13.180 -1.747 1.00 18.75 97 LEU D N 1
ATOM 5730 C CA . LEU D 1 81 ? 32.681 14.001 -2.284 1.00 19.61 97 LEU D CA 1
ATOM 5731 C C . LEU D 1 81 ? 31.895 14.719 -1.201 1.00 20.73 97 LEU D C 1
ATOM 5732 O O . LEU D 1 81 ? 30.865 15.333 -1.503 1.00 21.93 97 LEU D O 1
ATOM 5737 N N . TYR D 1 82 ? 32.372 14.702 0.044 1.00 19.61 98 TYR D N 1
ATOM 5738 C CA . TYR D 1 82 ? 31.702 15.433 1.114 1.00 21.41 98 TYR D CA 1
ATOM 5739 C C . TYR D 1 82 ? 32.108 16.899 1.041 1.00 22.34 98 TYR D C 1
ATOM 5740 O O . TYR D 1 82 ? 33.277 17.237 1.253 1.00 22.24 98 TYR D O 1
ATOM 5749 N N . PHE D 1 83 ? 31.146 17.781 0.758 1.00 18.44 99 PHE D N 1
ATOM 5750 C CA . PHE D 1 83 ? 31.437 19.201 0.533 1.00 23.21 99 PHE D CA 1
ATOM 5751 C C . PHE D 1 83 ? 30.408 20.058 1.255 1.00 24.71 99 PHE D C 1
ATOM 5752 O O . PHE D 1 83 ? 29.662 20.814 0.623 1.00 26.27 99 PHE D O 1
ATOM 5760 N N . PRO D 1 84 ? 30.342 19.967 2.588 1.00 23.16 100 PRO D N 1
ATOM 5761 C CA . PRO D 1 84 ? 29.289 20.702 3.307 1.00 24.18 100 PRO D CA 1
ATOM 5762 C C . PRO D 1 84 ? 29.345 22.192 3.064 1.00 23.32 100 PRO D C 1
ATOM 5763 O O . PRO D 1 84 ? 28.302 22.843 2.917 1.00 23.30 100 PRO D O 1
ATOM 5767 N N . MET D 1 85 ? 30.551 22.749 3.011 1.00 26.12 101 MET D N 1
ATOM 5768 C CA . MET D 1 85 ? 30.674 24.194 2.924 1.00 25.73 101 MET D CA 1
ATOM 5769 C C . MET D 1 85 ? 30.290 24.692 1.536 1.00 26.07 101 MET D C 1
ATOM 5770 O O . MET D 1 85 ? 29.577 25.691 1.414 1.00 27.23 101 MET D O 1
ATOM 5775 N N . GLU D 1 86 ? 30.714 23.983 0.482 1.00 25.15 102 GLU D N 1
ATOM 5776 C CA . GLU D 1 86 ? 30.446 24.410 -0.885 1.00 24.77 102 GLU D CA 1
ATOM 5777 C C . GLU D 1 86 ? 29.046 24.033 -1.372 1.00 23.70 102 GLU D C 1
ATOM 5778 O O . GLU D 1 86 ? 28.455 24.783 -2.143 1.00 20.54 102 GLU D O 1
ATOM 5784 N N . LEU D 1 87 ? 28.491 22.899 -0.952 1.00 19.98 103 LEU D N 1
ATOM 5785 C CA . LEU D 1 87 ? 27.287 22.414 -1.625 1.00 22.64 103 LEU D CA 1
ATOM 5786 C C . LEU D 1 87 ? 26.025 22.430 -0.787 1.00 21.64 103 LEU D C 1
ATOM 5787 O O . LEU D 1 87 ? 24.934 22.515 -1.355 1.00 17.54 103 LEU D O 1
ATOM 5792 N N . HIS D 1 88 ? 26.118 22.306 0.533 1.00 19.87 104 HIS D N 1
ATOM 5793 C CA . HIS D 1 88 ? 24.906 22.010 1.282 1.00 22.12 104 HIS D CA 1
ATOM 5794 C C . HIS D 1 88 ? 23.901 23.159 1.203 1.00 23.94 104 HIS D C 1
ATOM 5795 O O . HIS D 1 88 ? 24.264 24.346 1.246 1.00 20.64 104 HIS D O 1
ATOM 5802 N N . ARG D 1 89 ? 22.629 22.775 1.031 1.00 19.02 105 ARG D N 1
ATOM 5803 C CA . ARG D 1 89 ? 21.526 23.670 0.741 1.00 19.58 105 ARG D CA 1
ATOM 5804 C C . ARG D 1 89 ? 20.544 23.828 1.898 1.00 21.13 105 ARG D C 1
ATOM 5805 O O . ARG D 1 89 ? 19.669 24.699 1.821 1.00 20.71 105 ARG D O 1
ATOM 5813 N N . LYS D 1 90 ? 20.643 23.014 2.957 1.00 20.68 106 LYS D N 1
ATOM 5814 C CA . LYS D 1 90 ? 19.589 23.043 3.967 1.00 24.95 106 LYS D CA 1
ATOM 5815 C C . LYS D 1 90 ? 19.460 24.422 4.604 1.00 20.24 106 LYS D C 1
ATOM 5816 O O . LYS D 1 90 ? 18.347 24.886 4.875 1.00 21.44 106 LYS D O 1
ATOM 5822 N N . GLU D 1 91 ? 20.579 25.079 4.882 1.00 22.86 107 GLU D N 1
ATOM 5823 C CA . GLU D 1 91 ? 20.489 26.381 5.541 1.00 25.21 107 GLU D CA 1
ATOM 5824 C C . GLU D 1 91 ? 19.865 27.424 4.616 1.00 23.93 107 GLU D C 1
ATOM 5825 O O . GLU D 1 91 ? 19.024 28.228 5.046 1.00 23.77 107 GLU D O 1
ATOM 5831 N N . ALA D 1 92 ? 20.268 27.428 3.348 1.00 20.04 108 ALA D N 1
ATOM 5832 C CA . ALA D 1 92 ? 19.655 28.322 2.371 1.00 22.30 108 ALA D CA 1
ATOM 5833 C C . ALA D 1 92 ? 18.170 28.039 2.217 1.00 21.49 108 ALA D C 1
ATOM 5834 O O . ALA D 1 92 ? 17.354 28.970 2.143 1.00 20.20 108 ALA D O 1
ATOM 5836 N N . LEU D 1 93 ? 17.794 26.757 2.160 1.00 19.52 109 LEU D N 1
ATOM 5837 C CA . LEU D 1 93 ? 16.378 26.419 2.022 1.00 20.35 109 LEU D CA 1
ATOM 5838 C C . LEU D 1 93 ? 15.576 26.783 3.267 1.00 21.69 109 LEU D C 1
ATOM 5839 O O . LEU D 1 93 ? 14.396 27.130 3.158 1.00 20.74 109 LEU D O 1
ATOM 5844 N N . THR D 1 94 ? 16.181 26.681 4.458 1.00 22.03 110 THR D N 1
ATOM 5845 C CA . THR D 1 94 ? 15.506 27.138 5.669 1.00 23.35 110 THR D CA 1
ATOM 5846 C C . THR D 1 94 ? 15.184 28.624 5.575 1.00 23.86 110 THR D C 1
ATOM 5847 O O . THR D 1 94 ? 14.074 29.055 5.911 1.00 24.51 110 THR D O 1
ATOM 5851 N N . LYS D 1 95 ? 16.143 29.421 5.098 1.00 22.48 111 LYS D N 1
ATOM 5852 C CA . LYS D 1 95 ? 15.887 30.839 4.909 1.00 25.68 111 LYS D CA 1
ATOM 5853 C C . LYS D 1 95 ? 14.742 31.070 3.930 1.00 26.76 111 LYS D C 1
ATOM 5854 O O . LYS D 1 95 ? 13.908 31.953 4.148 1.00 23.38 111 LYS D O 1
ATOM 5860 N N . ASP D 1 96 ? 14.700 30.306 2.827 1.00 24.04 112 ASP D N 1
ATOM 5861 C CA . ASP D 1 96 ? 13.610 30.486 1.868 1.00 24.69 112 ASP D CA 1
ATOM 5862 C C . ASP D 1 96 ? 12.267 30.099 2.490 1.00 25.24 112 ASP D C 1
ATOM 5863 O O . ASP D 1 96 ? 11.265 30.796 2.296 1.00 23.80 112 ASP D O 1
ATOM 5868 N N . MET D 1 97 ? 12.223 28.991 3.240 1.00 22.17 113 MET D N 1
ATOM 5869 C CA . MET D 1 97 ? 10.973 28.611 3.905 1.00 20.91 113 MET D CA 1
ATOM 5870 C C . MET D 1 97 ? 10.519 29.698 4.874 1.00 23.39 113 MET D C 1
ATOM 5871 O O . MET D 1 97 ? 9.333 30.060 4.902 1.00 30.18 113 MET D O 1
ATOM 5876 N N . GLU D 1 98 ? 11.446 30.235 5.674 1.00 22.20 114 GLU D N 1
ATOM 5877 C CA . GLU D 1 98 ? 11.107 31.331 6.581 1.00 27.84 114 GLU D CA 1
ATOM 5878 C C . GLU D 1 98 ? 10.559 32.533 5.827 1.00 25.90 114 GLU D C 1
ATOM 5879 O O . GLU D 1 98 ? 9.613 33.186 6.292 1.00 25.46 114 GLU D O 1
ATOM 5885 N N . TYR D 1 99 ? 11.136 32.846 4.662 1.00 25.97 115 TYR D N 1
ATOM 5886 C CA . TYR D 1 99 ? 10.670 34.000 3.899 1.00 27.06 115 TYR D CA 1
ATOM 5887 C C . TYR D 1 99 ? 9.240 33.792 3.403 1.00 31.35 115 TYR D C 1
ATOM 5888 O O . TYR D 1 99 ? 8.374 34.656 3.596 1.00 30.90 115 TYR D O 1
ATOM 5897 N N . PHE D 1 100 ? 8.965 32.635 2.791 1.00 25.31 116 PHE D N 1
ATOM 5898 C CA . PHE D 1 100 ? 7.647 32.405 2.192 1.00 26.13 116 PHE D CA 1
ATOM 5899 C C . PHE D 1 100 ? 6.565 32.156 3.240 1.00 28.21 116 PHE D C 1
ATOM 5900 O O . PHE D 1 100 ? 5.414 32.555 3.045 1.00 30.31 116 PHE D O 1
ATOM 5908 N N . PHE D 1 101 ? 6.891 31.466 4.337 1.00 25.32 117 PHE D N 1
ATOM 5909 C CA . PHE D 1 101 ? 5.869 31.034 5.284 1.00 26.90 117 PHE D CA 1
ATOM 5910 C C . PHE D 1 101 ? 5.882 31.806 6.593 1.00 29.91 117 PHE D C 1
ATOM 5911 O O . PHE D 1 101 ? 4.862 31.826 7.283 1.00 29.32 117 PHE D O 1
ATOM 5919 N N . GLY D 1 102 ? 7.001 32.432 6.950 1.00 28.91 118 GLY D N 1
ATOM 5920 C CA . GLY D 1 102 ? 7.157 33.042 8.254 1.00 30.44 118 GLY D CA 1
ATOM 5921 C C . GLY D 1 102 ? 7.844 32.113 9.236 1.00 32.34 118 GLY D C 1
ATOM 5922 O O . GLY D 1 102 ? 8.211 30.973 8.928 1.00 30.19 118 GLY D O 1
ATOM 5923 N N . GLU D 1 103 ? 7.991 32.640 10.458 1.00 36.04 119 GLU D N 1
ATOM 5924 C CA . GLU D 1 103 ? 8.661 31.931 11.548 1.00 35.81 119 GLU D CA 1
ATOM 5925 C C . GLU D 1 103 ? 8.092 30.533 11.780 1.00 38.39 119 GLU D C 1
ATOM 5926 O O . GLU D 1 103 ? 8.831 29.601 12.118 1.00 35.57 119 GLU D O 1
ATOM 5932 N N . ASN D 1 104 ? 6.770 30.381 11.654 1.00 34.45 120 ASN D N 1
ATOM 5933 C CA . ASN D 1 104 ? 6.075 29.140 11.984 1.00 35.01 120 ASN D CA 1
ATOM 5934 C C . ASN D 1 104 ? 5.998 28.176 10.806 1.00 34.29 120 ASN D C 1
ATOM 5935 O O . ASN D 1 104 ? 5.015 27.431 10.685 1.00 31.60 120 ASN D O 1
ATOM 5940 N N . TRP D 1 105 ? 7.012 28.155 9.933 1.00 29.36 121 TRP D N 1
ATOM 5941 C CA . TRP D 1 105 ? 6.842 27.461 8.660 1.00 29.81 121 TRP D CA 1
ATOM 5942 C C . TRP D 1 105 ? 6.668 25.951 8.847 1.00 26.02 121 TRP D C 1
ATOM 5943 O O . TRP D 1 105 ? 5.903 25.317 8.116 1.00 25.03 121 TRP D O 1
ATOM 5954 N N . GLU D 1 106 ? 7.343 25.354 9.830 1.00 27.47 122 GLU D N 1
ATOM 5955 C CA . GLU D 1 106 ? 7.274 23.900 9.956 1.00 27.46 122 GLU D CA 1
ATOM 5956 C C . GLU D 1 106 ? 5.863 23.422 10.274 1.00 26.22 122 GLU D C 1
ATOM 5957 O O . GLU D 1 106 ? 5.506 22.286 9.945 1.00 26.01 122 GLU D O 1
ATOM 5963 N N . GLU D 1 107 ? 5.045 24.258 10.901 1.00 24.70 123 GLU D N 1
ATOM 5964 C CA . GLU D 1 107 ? 3.674 23.840 11.159 1.00 27.93 123 GLU D CA 1
ATOM 5965 C C . GLU D 1 107 ? 2.764 24.003 9.952 1.00 28.11 123 GLU D C 1
ATOM 5966 O O . GLU D 1 107 ? 1.672 23.426 9.938 1.00 23.73 123 GLU D O 1
ATOM 5972 N N . GLN D 1 108 ? 3.201 24.728 8.934 1.00 26.56 124 GLN D N 1
ATOM 5973 C CA . GLN D 1 108 ? 2.360 24.989 7.774 1.00 25.50 124 GLN D CA 1
ATOM 5974 C C . GLN D 1 108 ? 2.553 24.010 6.631 1.00 25.63 124 GLN D C 1
ATOM 5975 O O . GLN D 1 108 ? 1.776 24.046 5.673 1.00 24.00 124 GLN D O 1
ATOM 5981 N N . VAL D 1 109 ? 3.569 23.160 6.675 1.00 26.06 125 VAL D N 1
ATOM 5982 C CA . VAL D 1 109 ? 3.904 22.363 5.508 1.00 31.39 125 VAL D CA 1
ATOM 5983 C C . VAL D 1 109 ? 3.527 20.921 5.764 1.00 32.98 125 VAL D C 1
ATOM 5984 O O . VAL D 1 109 ? 3.516 20.446 6.903 1.00 40.56 125 VAL D O 1
ATOM 5988 N N . GLN D 1 110 ? 3.215 20.230 4.682 1.00 41.69 126 GLN D N 1
ATOM 5989 C CA . GLN D 1 110 ? 3.221 18.778 4.637 1.00 49.28 126 GLN D CA 1
ATOM 5990 C C . GLN D 1 110 ? 4.188 18.361 3.534 1.00 39.60 126 GLN D C 1
ATOM 5991 O O . GLN D 1 110 ? 4.232 18.993 2.481 1.00 38.43 126 GLN D O 1
ATOM 5997 N N . CYS D 1 111 ? 5.007 17.345 3.793 1.00 50.54 127 CYS D N 1
ATOM 5998 C CA . CYS D 1 111 ? 5.920 16.875 2.748 1.00 46.09 127 CYS D CA 1
ATOM 5999 C C . CYS D 1 111 ? 5.098 16.170 1.675 1.00 41.22 127 CYS D C 1
ATOM 6000 O O . CYS D 1 111 ? 4.349 15.241 2.000 1.00 43.37 127 CYS D O 1
ATOM 6003 N N . PRO D 1 112 ? 5.177 16.591 0.412 1.00 37.95 128 PRO D N 1
ATOM 6004 C CA . PRO D 1 112 ? 4.417 15.919 -0.653 1.00 36.13 128 PRO D CA 1
ATOM 6005 C C . PRO D 1 112 ? 4.706 14.421 -0.711 1.00 40.55 128 PRO D C 1
ATOM 6006 O O . PRO D 1 112 ? 5.816 13.975 -0.409 1.00 31.75 128 PRO D O 1
ATOM 6010 N N . LYS D 1 113 ? 3.694 13.654 -1.151 1.00 34.60 129 LYS D N 1
ATOM 6011 C CA . LYS D 1 113 ? 3.786 12.193 -1.177 1.00 35.55 129 LYS D CA 1
ATOM 6012 C C . LYS D 1 113 ? 5.005 11.705 -1.950 1.00 33.65 129 LYS D C 1
ATOM 6013 O O . LYS D 1 113 ? 5.723 10.810 -1.495 1.00 28.23 129 LYS D O 1
ATOM 6019 N N . ALA D 1 114 ? 5.212 12.226 -3.166 1.00 31.84 130 ALA D N 1
ATOM 6020 C CA . ALA D 1 114 ? 6.316 11.722 -3.972 1.00 30.05 130 ALA D CA 1
ATOM 6021 C C . ALA D 1 114 ? 7.659 12.130 -3.374 1.00 27.16 130 ALA D C 1
ATOM 6022 O O . ALA D 1 114 ? 8.644 11.385 -3.459 1.00 28.75 130 ALA D O 1
ATOM 6024 N N . ALA D 1 115 ? 7.725 13.324 -2.796 1.00 26.78 131 ALA D N 1
ATOM 6025 C CA . ALA D 1 115 ? 8.959 13.740 -2.147 1.00 28.24 131 ALA D CA 1
ATOM 6026 C C . ALA D 1 115 ? 9.224 12.919 -0.893 1.00 29.73 131 ALA D C 1
ATOM 6027 O O . ALA D 1 115 ? 10.385 12.669 -0.549 1.00 28.25 131 ALA D O 1
ATOM 6029 N N . GLN D 1 116 ? 8.175 12.473 -0.203 1.00 29.72 132 GLN D N 1
ATOM 6030 C CA . GLN D 1 116 ? 8.408 11.640 0.973 1.00 31.47 132 GLN D CA 1
ATOM 6031 C C . GLN D 1 116 ? 8.964 10.276 0.563 1.00 28.85 132 GLN D C 1
ATOM 6032 O O . GLN D 1 116 ? 9.839 9.726 1.245 1.00 26.82 132 GLN D O 1
ATOM 6038 N N . LYS D 1 117 ? 8.516 9.741 -0.574 1.00 27.21 133 LYS D N 1
ATOM 6039 C CA . LYS D 1 117 ? 9.077 8.480 -1.061 1.00 28.24 133 LYS D CA 1
ATOM 6040 C C . LYS D 1 117 ? 10.540 8.637 -1.471 1.00 27.28 133 LYS D C 1
ATOM 6041 O O . LYS D 1 117 ? 11.353 7.725 -1.260 1.00 25.99 133 LYS D O 1
ATOM 6047 N N . TYR D 1 118 ? 10.887 9.777 -2.070 1.00 26.68 134 TYR D N 1
ATOM 6048 C CA . TYR D 1 118 ? 12.281 10.057 -2.408 1.00 24.87 134 TYR D CA 1
ATOM 6049 C C . TYR D 1 118 ? 13.132 10.169 -1.144 1.00 23.48 134 TYR D C 1
ATOM 6050 O O . TYR D 1 118 ? 14.217 9.574 -1.050 1.00 22.71 134 TYR D O 1
ATOM 6059 N N . VAL D 1 119 ? 12.639 10.916 -0.150 1.00 22.55 135 VAL D N 1
ATOM 6060 C CA . VAL D 1 119 ? 13.331 11.044 1.132 1.00 25.34 135 VAL D CA 1
ATOM 6061 C C . VAL D 1 119 ? 13.621 9.673 1.734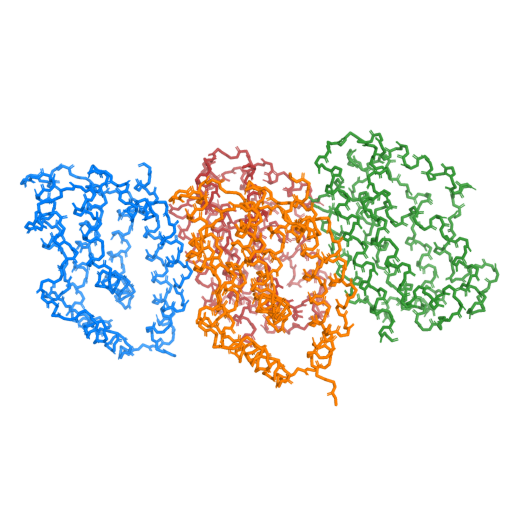 1.00 28.32 135 VAL D C 1
ATOM 6062 O O . VAL D 1 119 ? 14.732 9.417 2.228 1.00 22.11 135 VAL D O 1
ATOM 6066 N N . GLU D 1 120 ? 12.624 8.772 1.709 1.00 25.47 136 GLU D N 1
ATOM 6067 C CA . GLU D 1 120 ? 12.811 7.438 2.278 1.00 29.59 136 GLU D CA 1
ATOM 6068 C C . GLU D 1 120 ? 13.858 6.644 1.514 1.00 24.23 136 GLU D C 1
ATOM 6069 O O . GLU D 1 120 ? 14.625 5.876 2.115 1.00 24.68 136 GLU D O 1
ATOM 6075 N N . ARG D 1 121 ? 13.873 6.774 0.185 1.00 22.28 137 ARG D N 1
ATOM 6076 C CA . ARG D 1 121 ? 14.912 6.123 -0.605 1.00 24.01 137 ARG D CA 1
ATOM 6077 C C . ARG D 1 121 ? 16.280 6.686 -0.269 1.00 23.75 137 ARG D C 1
ATOM 6078 O O . ARG D 1 121 ? 17.271 5.939 -0.225 1.00 22.32 137 ARG D O 1
ATOM 6086 N N . ILE D 1 122 ? 16.358 8.001 -0.033 1.00 21.35 138 ILE D N 1
ATOM 6087 C CA . ILE D 1 122 ? 17.645 8.605 0.324 1.00 21.37 138 ILE D CA 1
ATOM 6088 C C . ILE D 1 122 ? 18.154 8.031 1.640 1.00 20.89 138 ILE D C 1
ATOM 6089 O O . ILE D 1 122 ? 19.318 7.630 1.746 1.00 19.52 138 ILE D O 1
ATOM 6094 N N . HIS D 1 123 ? 17.268 7.935 2.643 1.00 19.45 139 HIS D N 1
ATOM 6095 C CA . HIS D 1 123 ? 17.658 7.377 3.938 1.00 20.74 139 HIS D CA 1
ATOM 6096 C C . HIS D 1 123 ? 18.029 5.897 3.830 1.00 22.03 139 HIS D C 1
ATOM 6097 O O . HIS D 1 123 ? 18.997 5.446 4.458 1.00 23.60 139 HIS D O 1
ATOM 6104 N N . TYR D 1 124 ? 17.295 5.129 3.021 1.00 22.98 140 TYR D N 1
ATOM 6105 C CA . TYR D 1 124 ? 17.644 3.723 2.809 1.00 23.95 140 TYR D CA 1
ATOM 6106 C C . TYR D 1 124 ? 19.043 3.580 2.202 1.00 24.98 140 TYR D C 1
ATOM 6107 O O . TYR D 1 124 ? 19.875 2.808 2.692 1.00 25.82 140 TYR D O 1
ATOM 6116 N N . ILE D 1 125 ? 19.311 4.296 1.109 1.00 23.95 141 ILE D N 1
ATOM 6117 C CA . ILE D 1 125 ? 20.638 4.237 0.498 1.00 21.11 141 ILE D CA 1
ATOM 6118 C C . ILE D 1 125 ? 21.711 4.640 1.506 1.00 21.52 141 ILE D C 1
ATOM 6119 O O . ILE D 1 125 ? 22.738 3.958 1.661 1.00 22.81 141 ILE D O 1
ATOM 6124 N N . GLY D 1 126 ? 21.509 5.767 2.191 1.00 19.49 142 GLY D N 1
ATOM 6125 C CA . GLY D 1 126 ? 22.560 6.267 3.074 1.00 19.79 142 GLY D CA 1
ATOM 6126 C C . GLY D 1 126 ? 22.830 5.329 4.235 1.00 25.03 142 GLY D C 1
ATOM 6127 O O . GLY D 1 126 ? 23.948 5.282 4.770 1.00 25.22 142 GLY D O 1
ATOM 6128 N N . GLN D 1 127 ? 21.828 4.549 4.622 1.00 22.83 143 GLN D N 1
ATOM 6129 C CA . GLN D 1 127 ? 21.962 3.650 5.756 1.00 24.01 143 GLN D CA 1
ATOM 6130 C C . GLN D 1 127 ? 22.300 2.211 5.361 1.00 26.45 143 GLN D C 1
ATOM 6131 O O . GLN D 1 127 ? 22.767 1.443 6.208 1.00 29.99 143 GLN D O 1
ATOM 6137 N N . ASN D 1 128 ? 22.121 1.833 4.105 1.00 24.55 144 ASN D N 1
ATOM 6138 C CA . ASN D 1 128 ? 22.289 0.438 3.719 1.00 29.37 144 ASN D CA 1
ATOM 6139 C C . ASN D 1 128 ? 23.205 0.234 2.522 1.00 28.45 144 ASN D C 1
ATOM 6140 O O . ASN D 1 128 ? 23.862 -0.804 2.444 1.00 30.14 144 ASN D O 1
ATOM 6145 N N . GLU D 1 129 ? 23.233 1.175 1.570 1.00 25.29 145 GLU D N 1
ATOM 6146 C CA . GLU D 1 129 ? 24.061 1.066 0.360 1.00 25.52 145 GLU D CA 1
ATOM 6147 C C . GLU D 1 129 ? 24.823 2.362 0.121 1.00 27.07 145 GLU D C 1
ATOM 6148 O O . GLU D 1 129 ? 24.579 3.064 -0.872 1.00 25.07 145 GLU D O 1
ATOM 6154 N N . PRO D 1 130 ? 25.763 2.700 0.999 1.00 27.33 146 PRO D N 1
ATOM 6155 C CA . PRO D 1 130 ? 26.425 4.009 0.900 1.00 28.95 146 PRO D CA 1
ATOM 6156 C C . PRO D 1 130 ? 27.220 4.196 -0.365 1.00 25.67 146 PRO D C 1
ATOM 6157 O O . PRO D 1 130 ? 27.448 5.344 -0.768 1.00 26.11 146 PRO D O 1
ATOM 6161 N N . GLU D 1 131 ? 27.645 3.120 -1.016 1.00 22.92 147 GLU D N 1
ATOM 6162 C CA . GLU D 1 131 ? 28.374 3.299 -2.257 1.00 25.22 147 GLU D CA 1
ATOM 6163 C C . GLU D 1 131 ? 27.482 3.821 -3.375 1.00 25.85 147 GLU D C 1
ATOM 6164 O O . GLU D 1 131 ? 28.002 4.177 -4.441 1.00 22.00 147 GLU D O 1
ATOM 6170 N N . LEU D 1 132 ? 26.165 3.889 -3.149 1.00 22.64 148 LEU D N 1
ATOM 6171 C CA . LEU D 1 132 ? 25.221 4.448 -4.114 1.00 24.41 148 LEU D CA 1
ATOM 6172 C C . LEU D 1 132 ? 24.801 5.882 -3.789 1.00 20.50 148 LEU D C 1
ATOM 6173 O O . LEU D 1 132 ? 24.132 6.521 -4.616 1.00 19.97 148 LEU D O 1
ATOM 6178 N N . LEU D 1 133 ? 25.178 6.418 -2.629 1.00 22.12 149 LEU D N 1
ATOM 6179 C CA . LEU D 1 133 ? 24.760 7.781 -2.289 1.00 23.68 149 LEU D CA 1
ATOM 6180 C C . LEU D 1 133 ? 25.240 8.806 -3.322 1.00 21.82 149 LEU D C 1
ATOM 6181 O O . LEU D 1 133 ? 24.535 9.793 -3.590 1.00 20.35 149 LEU D O 1
ATOM 6186 N N . VAL D 1 134 ? 26.383 8.552 -3.965 1.00 21.36 150 VAL D N 1
ATOM 6187 C CA . VAL D 1 134 ? 26.907 9.479 -4.973 1.00 20.11 150 VAL D CA 1
ATOM 6188 C C . VAL D 1 134 ? 25.926 9.675 -6.125 1.00 21.67 150 VAL D C 1
ATOM 6189 O O . VAL D 1 134 ? 25.861 10.762 -6.711 1.00 20.16 150 VAL D O 1
ATOM 6193 N N . ALA D 1 135 ? 25.140 8.652 -6.472 1.00 20.44 151 ALA D N 1
ATOM 6194 C CA . ALA D 1 135 ? 24.172 8.842 -7.554 1.00 20.87 151 ALA D CA 1
ATOM 6195 C C . ALA D 1 135 ? 23.208 9.972 -7.222 1.00 23.29 151 ALA D C 1
ATOM 6196 O O . ALA D 1 135 ? 22.818 10.750 -8.103 1.00 23.13 151 ALA D O 1
ATOM 6198 N N . HIS D 1 136 ? 22.786 10.049 -5.954 1.00 17.86 152 HIS D N 1
ATOM 6199 C CA . HIS D 1 136 ? 21.833 11.068 -5.535 1.00 19.13 152 HIS D CA 1
ATOM 6200 C C . HIS D 1 136 ? 22.497 12.427 -5.385 1.00 23.05 152 HIS D C 1
ATOM 6201 O O . HIS D 1 136 ? 21.923 13.446 -5.774 1.00 20.02 152 HIS D O 1
ATOM 6208 N N . ALA D 1 137 ? 23.718 12.461 -4.858 1.00 20.64 153 ALA D N 1
ATOM 6209 C CA . ALA D 1 137 ? 24.416 13.740 -4.725 1.00 20.10 153 ALA D CA 1
ATOM 6210 C C . ALA D 1 137 ? 24.797 14.291 -6.094 1.00 22.17 153 ALA D C 1
ATOM 6211 O O . ALA D 1 137 ? 24.563 15.470 -6.391 1.00 21.42 153 ALA D O 1
ATOM 6213 N N . TYR D 1 138 ? 25.350 13.439 -6.961 1.00 21.65 154 TYR D N 1
ATOM 6214 C CA . TYR D 1 138 ? 25.760 13.908 -8.286 1.00 21.12 154 TYR D CA 1
ATOM 6215 C C . TYR D 1 138 ? 24.567 14.434 -9.070 1.00 22.95 154 TYR D C 1
ATOM 6216 O O . TYR D 1 138 ? 24.647 15.495 -9.703 1.00 25.89 154 TYR D O 1
ATOM 6225 N N . THR D 1 139 ? 23.451 13.706 -9.024 1.00 22.45 155 THR D N 1
ATOM 6226 C CA . THR D 1 139 ? 22.262 14.083 -9.783 1.00 25.15 155 THR D CA 1
ATOM 6227 C C . THR D 1 139 ? 21.690 15.417 -9.311 1.00 26.85 155 THR D C 1
ATOM 6228 O O . THR D 1 139 ? 21.214 16.213 -10.127 1.00 29.11 155 THR D O 1
ATOM 6232 N N . ARG D 1 140 ? 21.715 15.683 -8.005 1.00 19.40 156 ARG D N 1
ATOM 6233 C CA . ARG D 1 140 ? 21.148 16.950 -7.540 1.00 21.79 156 ARG D CA 1
ATOM 6234 C C . ARG D 1 140 ? 22.126 18.107 -7.732 1.00 21.51 156 ARG D C 1
ATOM 6235 O O . ARG D 1 140 ? 21.804 19.102 -8.392 1.00 19.47 156 ARG D O 1
ATOM 6243 N N . TYR D 1 141 ? 23.329 17.993 -7.164 1.00 15.88 157 TYR D N 1
ATOM 6244 C CA . TYR D 1 141 ? 24.177 19.179 -7.055 1.00 19.99 157 TYR D CA 1
ATOM 6245 C C . TYR D 1 141 ? 24.789 19.598 -8.391 1.00 20.93 157 TYR D C 1
ATOM 6246 O O . TYR D 1 141 ? 25.015 20.794 -8.595 1.00 21.56 157 TYR D O 1
ATOM 6255 N N . MET D 1 142 ? 25.098 18.659 -9.295 1.00 21.22 158 MET D N 1
ATOM 6256 C CA . MET D 1 142 ? 25.662 19.069 -10.583 1.00 21.29 158 MET D CA 1
ATOM 6257 C C . MET D 1 142 ? 24.668 19.925 -11.345 1.00 21.45 158 MET D C 1
ATOM 6258 O O . MET D 1 142 ? 25.028 20.975 -11.890 1.00 24.04 158 MET D O 1
ATOM 6263 N N . GLY D 1 143 ? 23.406 19.509 -11.357 1.00 23.24 159 GLY D N 1
ATOM 6264 C CA . GLY D 1 143 ? 22.388 20.293 -12.033 1.00 25.09 159 GLY D CA 1
ATOM 6265 C C . GLY D 1 143 ? 22.114 21.604 -11.331 1.00 23.92 159 GLY D C 1
ATOM 6266 O O . GLY D 1 143 ? 21.919 22.625 -11.990 1.00 23.16 159 GLY D O 1
ATOM 6267 N N . ASP D 1 144 ? 22.095 21.590 -9.985 1.00 21.28 160 ASP D N 1
ATOM 6268 C CA . ASP D 1 144 ? 21.908 22.812 -9.196 1.00 22.50 160 ASP D CA 1
ATOM 6269 C C . ASP D 1 144 ? 22.944 23.872 -9.545 1.00 23.59 160 ASP D C 1
ATOM 6270 O O . ASP D 1 144 ? 22.626 25.070 -9.642 1.00 20.33 160 ASP D O 1
ATOM 6275 N N . LEU D 1 145 ? 24.204 23.460 -9.655 1.00 18.55 161 LEU D N 1
ATOM 6276 C CA . LEU D 1 145 ? 25.276 24.429 -9.877 1.00 22.68 161 LEU D CA 1
ATOM 6277 C C . LEU D 1 145 ? 25.151 25.088 -11.243 1.00 28.78 161 LEU D C 1
ATOM 6278 O O . LEU D 1 145 ? 25.384 26.297 -11.377 1.00 27.23 161 LEU D O 1
ATOM 6283 N N . SER D 1 146 ? 24.759 24.301 -12.252 1.00 27.43 162 SER D N 1
ATOM 6284 C CA . SER D 1 146 ? 24.676 24.713 -13.653 1.00 33.57 162 SER D CA 1
ATOM 6285 C C . SER D 1 146 ? 23.470 25.596 -13.936 1.00 29.85 162 SER D C 1
ATOM 6286 O O . SER D 1 146 ? 23.558 26.538 -14.734 1.00 30.15 162 SER D O 1
ATOM 6289 N N . GLY D 1 147 ? 22.334 25.279 -13.319 1.00 27.94 163 GLY D N 1
ATOM 6290 C CA . GLY D 1 147 ? 21.054 25.854 -13.679 1.00 28.87 163 GLY D CA 1
ATOM 6291 C C . GLY D 1 147 ? 20.527 26.914 -12.736 1.00 28.61 163 GLY D C 1
ATOM 6292 O O . GLY D 1 147 ? 19.570 27.607 -13.078 1.00 27.27 163 GLY D O 1
ATOM 6293 N N . GLY D 1 148 ? 21.181 27.085 -11.581 1.00 27.00 164 GLY D N 1
ATOM 6294 C CA . GLY D 1 148 ? 20.635 27.944 -10.541 1.00 28.26 164 GLY D CA 1
ATOM 6295 C C . GLY D 1 148 ? 20.420 29.383 -10.978 1.00 30.06 164 GLY D C 1
ATOM 6296 O O . GLY D 1 148 ? 19.400 29.994 -10.648 1.00 28.72 164 GLY D O 1
ATOM 6297 N N . GLN D 1 149 ? 21.365 29.946 -11.732 1.00 28.41 165 GLN D N 1
ATOM 6298 C CA . GLN D 1 149 ? 21.237 31.359 -12.076 1.00 33.00 165 GLN D CA 1
ATOM 6299 C C . GLN D 1 149 ? 20.013 31.614 -12.949 1.00 29.42 165 GLN D C 1
ATOM 6300 O O . GLN D 1 149 ? 19.283 32.585 -12.725 1.00 28.08 165 GLN D O 1
ATOM 6306 N N . VAL D 1 150 ? 19.739 30.727 -13.905 1.00 28.92 166 VAL D N 1
ATOM 6307 C CA . VAL D 1 150 ? 18.563 30.883 -14.766 1.00 30.92 166 VAL D CA 1
ATOM 6308 C C . VAL D 1 150 ? 17.286 30.692 -13.963 1.00 30.94 166 VAL D C 1
ATOM 6309 O O . VAL D 1 150 ? 16.324 31.459 -14.106 1.00 32.17 166 VAL D O 1
ATOM 6313 N N . LEU D 1 151 ? 17.246 29.644 -13.125 1.00 26.93 167 LEU D N 1
ATOM 6314 C CA . LEU D 1 151 ? 16.038 29.357 -12.353 1.00 27.51 167 LEU D CA 1
ATOM 6315 C C . LEU D 1 151 ? 15.719 30.486 -11.396 1.00 26.68 167 LEU D C 1
ATOM 6316 O O . LEU D 1 151 ? 14.555 30.861 -11.242 1.00 25.76 167 LEU D O 1
ATOM 6321 N N . LYS D 1 152 ? 16.740 31.012 -10.717 1.00 22.57 168 LYS D N 1
ATOM 6322 C CA . LYS D 1 152 ? 16.524 32.104 -9.774 1.00 29.66 168 LYS D CA 1
ATOM 6323 C C . LYS D 1 152 ? 15.981 33.335 -10.487 1.00 29.99 168 LYS D C 1
ATOM 6324 O O . LYS D 1 152 ? 15.041 33.979 -10.004 1.00 27.78 168 LYS D O 1
ATOM 6330 N N . LYS D 1 153 ? 16.544 33.651 -11.656 1.00 25.62 169 LYS D N 1
ATOM 6331 C CA . LYS D 1 153 ? 16.071 34.799 -12.425 1.00 32.32 169 LYS D CA 1
ATOM 6332 C C . LYS D 1 153 ? 14.614 34.626 -12.841 1.00 26.73 169 LYS D C 1
ATOM 6333 O O . LYS D 1 153 ? 13.824 35.576 -12.769 1.00 32.06 169 LYS D O 1
ATOM 6339 N N . VAL D 1 154 ? 14.241 33.427 -13.290 1.00 27.34 170 VAL D N 1
ATOM 6340 C CA . VAL D 1 154 ? 12.855 33.177 -13.677 1.00 31.45 170 VAL D CA 1
ATOM 6341 C C . VAL D 1 154 ? 11.926 33.338 -12.479 1.00 31.05 170 VAL D C 1
ATOM 6342 O O . VAL D 1 154 ? 10.865 33.978 -12.571 1.00 27.69 170 VAL D O 1
ATOM 6346 N N . ALA D 1 155 ? 12.292 32.730 -11.340 1.00 26.08 171 ALA D N 1
ATOM 6347 C CA . ALA D 1 155 ? 11.440 32.817 -10.156 1.00 25.41 171 ALA D CA 1
ATOM 6348 C C . ALA D 1 155 ? 11.294 34.258 -9.677 1.00 28.65 171 ALA D C 1
ATOM 6349 O O . ALA D 1 155 ? 10.205 34.672 -9.262 1.00 26.61 171 ALA D O 1
ATOM 6351 N N . GLN D 1 156 ? 12.386 35.030 -9.702 1.00 23.67 172 GLN D N 1
ATOM 6352 C CA . GLN D 1 156 ? 12.331 36.399 -9.198 1.00 30.26 172 GLN D CA 1
ATOM 6353 C C . GLN D 1 156 ? 11.366 37.243 -10.019 1.00 29.05 172 GLN D C 1
ATOM 6354 O O . GLN D 1 156 ? 10.528 37.961 -9.466 1.00 29.58 172 GLN D O 1
ATOM 6360 N N . ARG D 1 157 ? 11.468 37.157 -11.340 1.00 27.01 173 ARG D N 1
ATOM 6361 C CA . ARG D 1 157 ? 10.583 37.931 -12.212 1.00 31.95 173 ARG D CA 1
ATOM 6362 C C . ARG D 1 157 ? 9.130 37.485 -12.082 1.00 31.93 173 ARG D C 1
ATOM 6363 O O . ARG D 1 157 ? 8.218 38.323 -12.020 1.00 34.22 173 ARG D O 1
ATOM 6371 N N . ALA D 1 158 ? 8.892 36.175 -12.017 1.00 27.42 174 ALA D N 1
ATOM 6372 C CA . ALA D 1 158 ? 7.526 35.662 -12.065 1.00 34.11 174 ALA D CA 1
ATOM 6373 C C . ALA D 1 158 ? 6.768 35.925 -10.770 1.00 30.43 174 ALA D C 1
ATOM 6374 O O . ALA D 1 158 ? 5.571 36.212 -10.798 1.00 30.55 174 ALA D O 1
ATOM 6376 N N . LEU D 1 159 ? 7.438 35.812 -9.638 1.00 28.11 175 LEU D N 1
ATOM 6377 C CA . LEU D 1 159 ? 6.837 35.980 -8.320 1.00 31.18 175 LEU D CA 1
ATOM 6378 C C . LEU D 1 159 ? 7.097 37.355 -7.726 1.00 29.75 175 LEU D C 1
ATOM 6379 O O . LEU D 1 159 ? 6.699 37.617 -6.582 1.00 27.49 175 LEU D O 1
ATOM 6384 N N . LYS D 1 160 ? 7.758 38.232 -8.475 1.00 29.77 176 LYS D N 1
ATOM 6385 C CA . LYS D 1 160 ? 8.116 39.562 -8.001 1.00 30.32 176 LYS D CA 1
ATOM 6386 C C . LYS D 1 160 ? 8.800 39.462 -6.642 1.00 33.44 176 LYS D C 1
ATOM 6387 O O . LYS D 1 160 ? 8.440 40.137 -5.670 1.00 32.39 176 LYS D O 1
ATOM 6393 N N . LEU D 1 161 ? 9.801 38.568 -6.584 1.00 30.61 177 LEU D N 1
ATOM 6394 C CA . LEU D 1 161 ? 10.584 38.386 -5.377 1.00 33.27 177 LEU D CA 1
ATOM 6395 C C . LEU D 1 161 ? 11.651 39.474 -5.284 1.00 36.75 177 LEU D C 1
ATOM 6396 O O . LEU D 1 161 ? 12.089 40.013 -6.310 1.00 37.13 177 LEU D O 1
ATOM 6401 N N . PRO D 1 162 ? 12.080 39.798 -4.061 1.00 36.14 178 PRO D N 1
ATOM 6402 C CA . PRO D 1 162 ? 13.065 40.872 -3.875 1.00 39.76 178 PRO D CA 1
ATOM 6403 C C . PRO D 1 162 ? 14.344 40.621 -4.650 1.00 38.51 178 PRO D C 1
ATOM 6404 O O . PRO D 1 162 ? 14.855 39.498 -4.711 1.00 36.62 178 PRO D O 1
ATOM 6408 N N . SER D 1 163 ? 14.874 41.698 -5.230 1.00 37.19 179 SER D N 1
ATOM 6409 C CA . SER D 1 163 ? 16.128 41.602 -5.967 1.00 40.79 179 SER D CA 1
ATOM 6410 C C . SER D 1 163 ? 17.308 41.260 -5.063 1.00 38.28 179 SER D C 1
ATOM 6411 O O . SER D 1 163 ? 18.333 40.786 -5.561 1.00 39.86 179 SER D O 1
ATOM 6414 N N . THR D 1 164 ? 17.186 41.473 -3.752 1.00 36.71 180 THR D N 1
ATOM 6415 C CA . THR D 1 164 ? 18.251 41.117 -2.824 1.00 40.73 180 THR D CA 1
ATOM 6416 C C . THR D 1 164 ? 18.340 39.611 -2.554 1.00 37.56 180 THR D C 1
ATOM 6417 O O . THR D 1 164 ? 19.253 39.189 -1.841 1.00 30.48 180 THR D O 1
ATOM 6421 N N . GLY D 1 165 ? 17.407 38.800 -3.072 1.00 36.28 181 GLY D N 1
ATOM 6422 C CA . GLY D 1 165 ? 17.569 37.354 -3.115 1.00 35.90 181 GLY D CA 1
ATOM 6423 C C . GLY D 1 165 ? 16.689 36.537 -2.191 1.00 33.20 181 GLY D C 1
ATOM 6424 O O . GLY D 1 165 ? 16.768 35.302 -2.236 1.00 30.78 181 GLY D O 1
ATOM 6425 N N . GLU D 1 166 ? 15.853 37.159 -1.365 1.00 31.26 182 GLU D N 1
ATOM 6426 C CA . GLU D 1 166 ? 15.040 36.381 -0.440 1.00 30.68 182 GLU D CA 1
ATOM 6427 C C . GLU D 1 166 ? 14.118 35.447 -1.209 1.00 28.64 182 GLU D C 1
ATOM 6428 O O . GLU D 1 166 ? 13.548 35.818 -2.239 1.00 28.76 182 GLU D O 1
ATOM 6434 N N . GLY D 1 167 ? 13.967 34.228 -0.691 1.00 25.82 183 GLY D N 1
ATOM 6435 C CA . GLY D 1 167 ? 13.142 33.213 -1.313 1.00 25.05 183 GLY D CA 1
ATOM 6436 C C . GLY D 1 167 ? 13.824 32.408 -2.398 1.00 23.08 183 GLY D C 1
ATOM 6437 O O . GLY D 1 167 ? 13.233 31.423 -2.879 1.00 24.39 183 GLY D O 1
ATOM 6438 N N . THR D 1 168 ? 15.027 32.810 -2.838 1.00 22.43 184 THR D N 1
ATOM 6439 C CA . THR D 1 168 ? 15.769 32.084 -3.865 1.00 23.12 184 THR D CA 1
ATOM 6440 C C . THR D 1 168 ? 17.210 31.796 -3.440 1.00 22.91 184 THR D C 1
ATOM 6441 O O . THR D 1 168 ? 18.068 31.539 -4.294 1.00 21.90 184 THR D O 1
ATOM 6445 N N . GLN D 1 169 ? 17.507 31.824 -2.145 1.00 20.58 185 GLN D N 1
ATOM 6446 C CA . GLN D 1 169 ? 18.879 31.546 -1.751 1.00 22.93 185 GLN D CA 1
ATOM 6447 C C . GLN D 1 169 ? 19.303 30.110 -2.063 1.00 21.94 185 GLN D C 1
ATOM 6448 O O . GLN D 1 169 ? 20.498 29.876 -2.284 1.00 21.46 185 GLN D O 1
ATOM 6454 N N . PHE D 1 170 ? 18.349 29.166 -2.156 1.00 19.51 186 PHE D N 1
ATOM 6455 C CA . PHE D 1 170 ? 18.660 27.804 -2.612 1.00 19.56 186 PHE D CA 1
ATOM 6456 C C . PHE D 1 170 ? 19.458 27.801 -3.907 1.00 23.62 186 PHE D C 1
ATOM 6457 O O . PHE D 1 170 ? 20.331 26.942 -4.104 1.00 22.37 186 PHE D O 1
ATOM 6465 N N . TYR D 1 171 ? 19.140 28.730 -4.824 1.00 20.42 187 TYR D N 1
ATOM 6466 C CA . TYR D 1 171 ? 19.687 28.744 -6.182 1.00 22.09 187 TYR D CA 1
ATOM 6467 C C . TYR D 1 171 ? 21.050 29.420 -6.288 1.00 23.94 187 TYR D C 1
ATOM 6468 O O . TYR D 1 171 ? 21.608 29.441 -7.378 1.00 25.18 187 TYR D O 1
ATOM 6477 N N . LEU D 1 172 ? 21.608 29.922 -5.193 1.00 23.42 188 LEU D N 1
ATOM 6478 C CA . LEU D 1 172 ? 22.881 30.647 -5.194 1.00 24.66 188 LEU D CA 1
ATOM 6479 C C . LEU D 1 172 ? 23.876 29.900 -4.311 1.00 24.14 188 LEU D C 1
ATOM 6480 O O . LEU D 1 172 ? 23.605 29.676 -3.129 1.00 21.71 188 LEU D O 1
ATOM 6485 N N . PHE D 1 173 ? 25.012 29.491 -4.885 1.00 23.09 189 PHE D N 1
ATOM 6486 C CA . PHE D 1 173 ? 26.049 28.790 -4.129 1.00 23.79 189 PHE D CA 1
ATOM 6487 C C . PHE D 1 173 ? 27.097 29.826 -3.721 1.00 26.38 189 PHE D C 1
ATOM 6488 O O . PHE D 1 173 ? 28.040 30.107 -4.459 1.00 23.40 189 PHE D O 1
ATOM 6496 N N . GLU D 1 174 ? 26.923 30.387 -2.523 1.00 26.63 190 GLU D N 1
ATOM 6497 C CA . GLU D 1 174 ? 27.762 31.503 -2.106 1.00 30.48 190 GLU D CA 1
ATOM 6498 C C . GLU D 1 174 ? 29.219 31.106 -1.963 1.00 28.66 190 GLU D C 1
ATOM 6499 O O . GLU D 1 174 ? 30.088 31.980 -2.046 1.00 30.17 190 GLU D O 1
ATOM 6505 N N . ASN D 1 175 ? 29.510 29.816 -1.767 1.00 26.75 191 ASN D N 1
ATOM 6506 C CA . ASN D 1 175 ? 30.862 29.367 -1.486 1.00 27.05 191 ASN D CA 1
ATOM 6507 C C . ASN D 1 175 ? 31.516 28.707 -2.687 1.00 29.72 191 ASN D C 1
ATOM 6508 O O . ASN D 1 175 ? 32.622 28.179 -2.561 1.00 33.27 191 ASN D O 1
ATOM 6513 N N . VAL D 1 176 ? 30.880 28.760 -3.851 1.00 27.60 192 VAL D N 1
ATOM 6514 C CA . VAL D 1 176 ? 31.460 28.271 -5.096 1.00 30.36 192 VAL D CA 1
ATOM 6515 C C . VAL D 1 176 ? 31.635 29.478 -6.017 1.00 34.23 192 VAL D C 1
ATOM 6516 O O . VAL D 1 176 ? 30.650 30.072 -6.464 1.00 33.76 192 VAL D O 1
ATOM 6520 N N . ASP D 1 177 ? 32.890 29.870 -6.273 1.00 35.49 193 ASP D N 1
ATOM 6521 C CA . ASP D 1 177 ? 33.142 31.021 -7.141 1.00 38.30 193 ASP D CA 1
ATOM 6522 C C . ASP D 1 177 ? 33.022 30.655 -8.615 1.00 38.57 193 ASP D C 1
ATOM 6523 O O . ASP D 1 177 ? 32.564 31.471 -9.421 1.00 42.19 193 ASP D O 1
ATOM 6528 N N . ASN D 1 178 ? 33.408 29.436 -8.990 1.00 34.69 194 ASN D N 1
ATOM 6529 C CA . ASN D 1 178 ? 33.427 29.007 -10.391 1.00 32.28 194 ASN D CA 1
ATOM 6530 C C . ASN D 1 178 ? 32.748 27.641 -10.478 1.00 29.93 194 ASN D C 1
ATOM 6531 O O . ASN D 1 178 ? 33.354 26.623 -10.137 1.00 27.59 194 ASN D O 1
ATOM 6536 N N . ALA D 1 179 ? 31.495 27.614 -10.933 1.00 27.23 195 ALA D N 1
ATOM 6537 C CA . ALA D 1 179 ? 30.742 26.364 -10.898 1.00 29.71 195 ALA D CA 1
ATOM 6538 C C . ALA D 1 179 ? 31.339 25.330 -11.843 1.00 29.26 195 ALA D C 1
ATOM 6539 O O . ALA D 1 179 ? 31.381 24.134 -11.524 1.00 26.41 195 ALA D O 1
ATOM 6541 N N . GLN D 1 180 ? 31.839 25.776 -13.001 1.00 26.95 196 GLN D N 1
ATOM 6542 C CA . GLN D 1 180 ? 32.424 24.851 -13.965 1.00 26.66 196 GLN D CA 1
ATOM 6543 C C . GLN D 1 180 ? 33.655 24.165 -13.408 1.00 28.30 196 GLN D C 1
ATOM 6544 O O . GLN D 1 180 ? 33.845 22.962 -13.616 1.00 26.19 196 GLN D O 1
ATOM 6550 N N . GLN D 1 181 ? 34.522 24.920 -12.721 1.00 26.90 197 GLN D N 1
ATOM 6551 C CA . GLN D 1 181 ? 35.718 24.315 -12.133 1.00 26.45 197 GLN D CA 1
ATOM 6552 C C . GLN D 1 181 ? 35.354 23.357 -11.005 1.00 22.36 197 GLN D C 1
ATOM 6553 O O . GLN D 1 181 ? 35.997 22.320 -10.828 1.00 24.89 197 GLN D O 1
ATOM 6559 N N . PHE D 1 182 ? 34.359 23.708 -10.207 1.00 24.54 198 PHE D N 1
ATOM 6560 C CA . PHE D 1 182 ? 33.973 22.816 -9.126 1.00 23.54 198 PHE D CA 1
ATOM 6561 C C . PHE D 1 182 ? 33.425 21.502 -9.671 1.00 21.96 198 PHE D C 1
ATOM 6562 O O . PHE D 1 182 ? 33.800 20.424 -9.197 1.00 21.71 198 PHE D O 1
ATOM 6570 N N . LYS D 1 183 ? 32.534 21.570 -10.674 1.00 20.78 199 LYS D N 1
ATOM 6571 C CA . LYS D 1 183 ? 32.012 20.353 -11.295 1.00 23.99 199 LYS D CA 1
ATOM 6572 C C . LYS D 1 183 ? 33.131 19.485 -11.860 1.00 24.47 199 LYS D C 1
ATOM 6573 O O . LYS D 1 183 ? 33.093 18.248 -11.755 1.00 22.35 199 LYS D O 1
ATOM 6579 N N . GLN D 1 184 ? 34.121 20.109 -12.491 1.00 24.80 200 GLN D N 1
ATOM 6580 C CA . GLN D 1 184 ? 35.256 19.348 -12.993 1.00 25.19 200 GLN D CA 1
ATOM 6581 C C . GLN D 1 184 ? 36.010 18.655 -11.863 1.00 22.96 200 GLN D C 1
ATOM 6582 O O . GLN D 1 184 ? 36.404 17.487 -11.994 1.00 22.60 200 GLN D O 1
ATOM 6588 N N . LEU D 1 185 ? 36.218 19.354 -10.740 1.00 23.14 201 LEU D N 1
ATOM 6589 C CA . LEU D 1 185 ? 36.891 18.716 -9.609 1.00 21.67 201 LEU D CA 1
ATOM 6590 C C . LEU D 1 185 ? 36.028 17.606 -9.017 1.00 22.96 201 LEU D C 1
ATOM 6591 O O . LEU D 1 185 ? 36.536 16.528 -8.684 1.00 21.94 201 LEU D O 1
ATOM 6596 N N . TYR D 1 186 ? 34.720 17.861 -8.859 1.00 19.32 202 TYR D N 1
ATOM 6597 C CA . TYR D 1 186 ? 33.842 16.814 -8.346 1.00 21.60 202 TYR D CA 1
ATOM 6598 C C . TYR D 1 186 ? 33.904 15.583 -9.240 1.00 21.26 202 TYR D C 1
ATOM 6599 O O . TYR D 1 186 ? 34.023 14.444 -8.756 1.00 19.46 202 TYR D O 1
ATOM 6608 N N . ARG D 1 187 ? 33.847 15.793 -10.561 1.00 20.13 203 ARG D N 1
ATOM 6609 C CA . ARG D 1 187 ? 33.887 14.657 -11.471 1.00 22.58 203 ARG D CA 1
ATOM 6610 C C . ARG D 1 187 ? 35.206 13.900 -11.365 1.00 21.31 203 ARG D C 1
ATOM 6611 O O . ARG D 1 187 ? 35.225 12.664 -11.421 1.00 20.96 203 ARG D O 1
ATOM 6619 N N . ALA D 1 188 ? 36.321 14.620 -11.239 1.00 21.74 204 ALA D N 1
ATOM 6620 C CA . ALA D 1 188 ? 37.613 13.950 -11.174 1.00 23.44 204 ALA D CA 1
ATOM 6621 C C . ALA D 1 188 ? 37.699 13.080 -9.932 1.00 21.11 204 ALA D C 1
ATOM 6622 O O . ALA D 1 188 ? 38.218 11.961 -9.982 1.00 22.32 204 ALA D O 1
ATOM 6624 N N . ARG D 1 189 ? 37.173 13.579 -8.809 1.00 22.01 205 ARG D N 1
ATOM 6625 C CA . ARG D 1 189 ? 37.183 12.796 -7.579 1.00 23.26 205 ARG D CA 1
ATOM 6626 C C . ARG D 1 189 ? 36.259 11.595 -7.684 1.00 23.28 205 ARG D C 1
ATOM 6627 O O . ARG D 1 189 ? 36.608 10.492 -7.238 1.00 21.27 205 ARG D O 1
ATOM 6635 N N . MET D 1 190 ? 35.064 11.799 -8.245 1.00 22.07 206 MET D N 1
ATOM 6636 C CA . MET D 1 190 ? 34.142 10.688 -8.458 1.00 23.23 206 MET D CA 1
ATOM 6637 C C . MET D 1 190 ? 34.769 9.611 -9.338 1.00 21.58 206 MET D C 1
ATOM 6638 O O . MET D 1 190 ? 34.635 8.413 -9.057 1.00 25.04 206 MET D O 1
ATOM 6643 N N . ASN D 1 191 ? 35.427 10.016 -10.431 1.00 20.11 207 ASN D N 1
ATOM 6644 C CA . ASN D 1 191 ? 36.074 9.060 -11.318 1.00 22.47 207 ASN D CA 1
ATOM 6645 C C . ASN D 1 191 ? 37.267 8.364 -10.669 1.00 26.72 207 ASN D C 1
ATOM 6646 O O . ASN D 1 191 ? 37.666 7.289 -11.135 1.00 26.24 207 ASN D O 1
ATOM 6651 N N . ALA D 1 192 ? 37.830 8.930 -9.597 1.00 22.64 208 ALA D N 1
ATOM 6652 C CA . ALA D 1 192 ? 38.952 8.282 -8.926 1.00 27.99 208 ALA D CA 1
ATOM 6653 C C . ALA D 1 192 ? 38.509 7.285 -7.856 1.00 28.03 208 ALA D C 1
ATOM 6654 O O . ALA D 1 192 ? 39.354 6.566 -7.314 1.00 25.83 208 ALA D O 1
ATOM 6656 N N . LEU D 1 193 ? 37.212 7.214 -7.547 1.00 23.48 209 LEU D N 1
ATOM 6657 C CA . LEU D 1 193 ? 36.741 6.272 -6.541 1.00 26.23 209 LEU D CA 1
ATOM 6658 C C . LEU D 1 193 ? 36.993 4.853 -7.011 1.00 32.29 209 LEU D C 1
ATOM 6659 O O . LEU D 1 193 ? 36.792 4.531 -8.187 1.00 31.87 209 LEU D O 1
ATOM 6664 N N . ASP D 1 194 ? 37.415 3.992 -6.085 1.00 31.39 210 ASP D N 1
ATOM 6665 C CA . ASP D 1 194 ? 37.760 2.615 -6.439 1.00 38.61 210 ASP D CA 1
ATOM 6666 C C . ASP D 1 194 ? 36.478 1.802 -6.417 1.00 38.13 210 ASP D C 1
ATOM 6667 O O . ASP D 1 194 ? 36.042 1.333 -5.364 1.00 38.62 210 ASP D O 1
ATOM 6672 N N . LEU D 1 195 ? 35.869 1.657 -7.591 1.00 37.56 211 LEU D N 1
ATOM 6673 C CA . LEU D 1 195 ? 34.597 0.976 -7.772 1.00 36.83 211 LEU D CA 1
ATOM 6674 C C . LEU D 1 195 ? 34.727 0.074 -8.988 1.00 33.56 211 LEU D C 1
ATOM 6675 O O . LEU D 1 195 ? 35.194 0.517 -10.046 1.00 37.30 211 LEU D O 1
ATOM 6680 N N . ASN D 1 196 ? 34.334 -1.188 -8.841 1.00 36.00 212 ASN D N 1
ATOM 6681 C CA . ASN D 1 196 ? 34.363 -2.063 -9.996 1.00 36.25 212 ASN D CA 1
ATOM 6682 C C . ASN D 1 196 ? 33.221 -1.698 -10.945 1.00 41.13 212 ASN D C 1
ATOM 6683 O O . ASN D 1 196 ? 32.335 -0.893 -10.623 1.00 35.26 212 ASN D O 1
ATOM 6688 N N . MET D 1 197 ? 33.254 -2.293 -12.144 1.00 36.21 213 MET D N 1
ATOM 6689 C CA . MET D 1 197 ? 32.278 -1.930 -13.163 1.00 36.70 213 MET D CA 1
ATOM 6690 C C . MET D 1 197 ? 30.857 -2.218 -12.703 1.00 36.31 213 MET D C 1
ATOM 6691 O O . MET D 1 197 ? 29.929 -1.462 -13.024 1.00 36.86 213 MET D O 1
ATOM 6696 N N . LYS D 1 198 ? 30.676 -3.296 -11.941 1.00 36.11 214 LYS D N 1
ATOM 6697 C CA . LYS D 1 198 ? 29.351 -3.695 -11.483 1.00 37.70 214 LYS D CA 1
ATOM 6698 C C . LYS D 1 198 ? 28.756 -2.650 -10.545 1.00 37.84 214 LYS D C 1
ATOM 6699 O O . LYS D 1 198 ? 27.548 -2.366 -10.588 1.00 32.28 214 LYS D O 1
ATOM 6705 N N . THR D 1 199 ? 29.591 -2.085 -9.675 1.00 36.10 215 THR D N 1
ATOM 6706 C CA . THR D 1 199 ? 29.122 -1.052 -8.764 1.00 33.23 215 THR D CA 1
ATOM 6707 C C . THR D 1 199 ? 28.803 0.233 -9.515 1.00 27.79 215 THR D C 1
ATOM 6708 O O . THR D 1 199 ? 27.766 0.867 -9.265 1.00 29.41 215 THR D O 1
ATOM 6712 N N . LYS D 1 200 ? 29.663 0.620 -10.461 1.00 29.98 216 LYS D N 1
ATOM 6713 C CA . LYS D 1 200 ? 29.355 1.763 -11.313 1.00 27.40 216 LYS D CA 1
ATOM 6714 C C . LYS D 1 200 ? 28.007 1.594 -12.015 1.00 30.71 216 LYS D C 1
ATOM 6715 O O . LYS D 1 200 ? 27.231 2.553 -12.133 1.00 26.40 216 LYS D O 1
ATOM 6721 N N . GLU D 1 201 ? 27.705 0.382 -12.484 1.00 28.45 217 GLU D N 1
ATOM 6722 C CA . GLU D 1 201 ? 26.448 0.182 -13.196 1.00 27.83 217 GLU D CA 1
ATOM 6723 C C . GLU D 1 201 ? 25.255 0.326 -12.256 1.00 28.19 217 GLU D C 1
ATOM 6724 O O . GLU D 1 201 ? 24.234 0.904 -12.637 1.00 28.71 217 GLU D O 1
ATOM 6730 N N . ARG D 1 202 ? 25.399 -0.143 -11.010 1.00 29.27 218 ARG D N 1
ATOM 6731 C CA . ARG D 1 202 ? 24.393 0.069 -9.972 1.00 31.65 218 ARG D CA 1
ATOM 6732 C C . ARG D 1 202 ? 24.204 1.552 -9.636 1.00 27.67 218 ARG D C 1
ATOM 6733 O O . ARG D 1 202 ? 23.076 1.991 -9.359 1.00 24.54 218 ARG D O 1
ATOM 6741 N N . ILE D 1 203 ? 25.296 2.330 -9.620 1.00 23.61 219 ILE D N 1
ATOM 6742 C CA . ILE D 1 203 ? 25.193 3.774 -9.422 1.00 25.08 219 ILE D CA 1
ATOM 6743 C C . ILE D 1 203 ? 24.427 4.437 -10.567 1.00 25.36 219 ILE D C 1
ATOM 6744 O O . ILE D 1 203 ? 23.639 5.364 -10.351 1.00 21.71 219 ILE D O 1
ATOM 6749 N N . VAL D 1 204 ? 24.682 4.015 -11.808 1.00 22.49 220 VAL D N 1
ATOM 6750 C CA . VAL D 1 204 ? 23.909 4.540 -12.935 1.00 22.01 220 VAL D CA 1
ATOM 6751 C C . VAL D 1 204 ? 22.423 4.227 -12.763 1.00 24.15 220 VAL D C 1
ATOM 6752 O O . VAL D 1 204 ? 21.563 5.076 -13.030 1.00 24.38 220 VAL D O 1
ATOM 6756 N N . GLU D 1 205 ? 22.093 2.998 -12.350 1.00 24.70 221 GLU D N 1
ATOM 6757 C CA . GLU D 1 205 ? 20.690 2.658 -12.095 1.00 25.52 221 GLU D CA 1
ATOM 6758 C C . GLU D 1 205 ? 20.111 3.541 -10.995 1.00 26.00 221 GLU D C 1
ATOM 6759 O O . GLU D 1 205 ? 18.975 4.016 -11.097 1.00 23.44 221 GLU D O 1
ATOM 6765 N N . GLU D 1 206 ? 20.883 3.785 -9.934 1.00 21.82 222 GLU D N 1
ATOM 6766 C CA . GLU D 1 206 ? 20.356 4.607 -8.854 1.00 23.84 222 GLU D CA 1
ATOM 6767 C C . GLU D 1 206 ? 20.124 6.045 -9.323 1.00 21.66 222 GLU D C 1
ATOM 6768 O O . GLU D 1 206 ? 19.132 6.680 -8.937 1.00 22.78 222 GLU D O 1
ATOM 6774 N N . ALA D 1 207 ? 21.034 6.577 -10.145 1.00 21.11 223 ALA D N 1
ATOM 6775 C CA . ALA D 1 207 ? 20.823 7.913 -10.687 1.00 22.01 223 ALA D CA 1
ATOM 6776 C C . ALA D 1 207 ? 19.552 7.956 -11.528 1.00 22.46 223 ALA D C 1
ATOM 6777 O O . ALA D 1 207 ? 18.793 8.931 -11.465 1.00 21.05 223 ALA D O 1
ATOM 6779 N N . ASN D 1 208 ? 19.272 6.897 -12.291 1.00 21.78 224 ASN D N 1
ATOM 6780 C CA . ASN D 1 208 ? 18.006 6.880 -13.033 1.00 25.33 224 ASN D CA 1
ATOM 6781 C C . ASN D 1 208 ? 16.815 6.890 -12.086 1.00 21.98 224 ASN D C 1
ATOM 6782 O O . ASN D 1 208 ? 15.785 7.519 -12.375 1.00 22.06 224 ASN D O 1
ATOM 6787 N N . LYS D 1 209 ? 16.952 6.236 -10.932 1.00 23.66 225 LYS D N 1
ATOM 6788 C CA . LYS D 1 209 ? 15.877 6.228 -9.946 1.00 26.81 225 LYS D CA 1
ATOM 6789 C C . LYS D 1 209 ? 15.669 7.621 -9.364 1.00 26.92 225 LYS D C 1
ATOM 6790 O O . LYS D 1 209 ? 14.525 8.058 -9.177 1.00 25.61 225 LYS D O 1
ATOM 6796 N N . ALA D 1 210 ? 16.772 8.332 -9.084 1.00 23.34 226 ALA D N 1
ATOM 6797 C CA . ALA D 1 210 ? 16.694 9.726 -8.654 1.00 22.93 226 ALA D CA 1
ATOM 6798 C C . ALA D 1 210 ? 15.947 10.593 -9.667 1.00 24.70 226 ALA D C 1
ATOM 6799 O O . ALA D 1 210 ? 15.082 11.381 -9.287 1.00 23.81 226 ALA D O 1
ATOM 6801 N N . PHE D 1 211 ? 16.309 10.508 -10.960 1.00 23.22 227 PHE D N 1
ATOM 6802 C CA . PHE D 1 211 ? 15.609 11.326 -11.947 1.00 22.46 227 PHE D CA 1
ATOM 6803 C C . PHE D 1 211 ? 14.133 10.959 -12.007 1.00 25.71 227 PHE D C 1
ATOM 6804 O O . PHE D 1 211 ? 13.271 11.819 -12.250 1.00 25.38 227 PHE D O 1
ATOM 6812 N N . GLU D 1 212 ? 13.833 9.692 -11.764 1.00 26.21 228 GLU D N 1
ATOM 6813 C CA . GLU D 1 212 ? 12.456 9.220 -11.777 1.00 27.84 228 GLU D CA 1
ATOM 6814 C C . GLU D 1 212 ? 11.669 9.810 -10.624 1.00 29.23 228 GLU D C 1
ATOM 6815 O O . GLU D 1 212 ? 10.511 10.220 -10.795 1.00 24.39 228 GLU D O 1
ATOM 6821 N N . TYR D 1 213 ? 12.279 9.856 -9.440 1.00 27.06 229 TYR D N 1
ATOM 6822 C CA . TYR D 1 213 ? 11.657 10.548 -8.321 1.00 25.70 229 TYR D CA 1
ATOM 6823 C C . TYR D 1 213 ? 11.466 12.028 -8.629 1.00 23.76 229 TYR D C 1
ATOM 6824 O O . TYR D 1 213 ? 10.427 12.604 -8.278 1.00 25.56 229 TYR D O 1
ATOM 6833 N N . ASN D 1 214 ? 12.453 12.674 -9.273 1.00 25.31 230 ASN D N 1
ATOM 6834 C CA . ASN D 1 214 ? 12.269 14.083 -9.649 1.00 25.57 230 ASN D CA 1
ATOM 6835 C C . ASN D 1 214 ? 11.044 14.243 -10.539 1.00 23.52 230 ASN D C 1
ATOM 6836 O O . ASN D 1 214 ? 10.230 15.156 -10.345 1.00 23.00 230 ASN D O 1
ATOM 6841 N N . MET D 1 215 ? 10.926 13.389 -11.555 1.00 21.95 231 MET D N 1
ATOM 6842 C CA . MET D 1 215 ? 9.770 13.453 -12.442 1.00 25.48 231 MET D CA 1
ATOM 6843 C C . MET D 1 215 ? 8.462 13.288 -11.664 1.00 25.14 231 MET D C 1
ATOM 6844 O O . MET D 1 215 ? 7.507 14.046 -11.869 1.00 27.39 231 MET D O 1
ATOM 6849 N N . GLN D 1 216 ? 8.399 12.293 -10.775 1.00 24.92 232 GLN D N 1
ATOM 6850 C CA . GLN D 1 216 ? 7.188 12.074 -9.985 1.00 26.39 232 GLN D CA 1
ATOM 6851 C C . GLN D 1 216 ? 6.864 13.272 -9.105 1.00 26.98 232 GLN D C 1
ATOM 6852 O O . GLN D 1 216 ? 5.688 13.615 -8.918 1.00 25.65 232 GLN D O 1
ATOM 6858 N N . ILE D 1 217 ? 7.884 13.930 -8.557 1.00 23.59 233 ILE D N 1
ATOM 6859 C CA . ILE D 1 217 ? 7.633 15.113 -7.742 1.00 25.63 233 ILE D CA 1
ATOM 6860 C C . ILE D 1 217 ? 7.082 16.242 -8.610 1.00 24.68 233 ILE D C 1
ATOM 6861 O O . ILE D 1 217 ? 6.109 16.910 -8.237 1.00 26.11 233 ILE D O 1
ATOM 6866 N N . PHE D 1 218 ? 7.700 16.477 -9.770 1.00 23.39 234 PHE D N 1
ATOM 6867 C CA . PHE D 1 218 ? 7.184 17.470 -10.713 1.00 23.97 234 PHE D CA 1
ATOM 6868 C C . PHE D 1 218 ? 5.741 17.167 -11.104 1.00 28.17 234 PHE D C 1
ATOM 6869 O O . PHE D 1 218 ? 4.890 18.066 -11.155 1.00 31.05 234 PHE D O 1
ATOM 6877 N N . ASN D 1 219 ? 5.456 15.907 -11.424 1.00 25.29 235 ASN D N 1
ATOM 6878 C CA . ASN D 1 219 ? 4.103 15.566 -11.856 1.00 28.23 235 ASN D CA 1
ATOM 6879 C C . ASN D 1 219 ? 3.091 15.831 -10.752 1.00 33.85 235 ASN D C 1
ATOM 6880 O O . ASN D 1 219 ? 1.995 16.327 -11.021 1.00 32.95 235 ASN D O 1
ATOM 6885 N N . GLU D 1 220 ? 3.465 15.542 -9.499 1.00 29.18 236 GLU D N 1
ATOM 6886 C CA . GLU D 1 220 ? 2.601 15.811 -8.361 1.00 33.66 236 GLU D CA 1
ATOM 6887 C C . GLU D 1 220 ? 2.405 17.310 -8.140 1.00 35.08 236 GLU D C 1
ATOM 6888 O O . GLU D 1 220 ? 1.326 17.750 -7.712 1.00 35.32 236 GLU D O 1
ATOM 6894 N N . LEU D 1 221 ? 3.439 18.114 -8.413 1.00 31.70 237 LEU D N 1
ATOM 6895 C CA . LEU D 1 221 ? 3.283 19.563 -8.351 1.00 32.48 237 LEU D CA 1
ATOM 6896 C C . LEU D 1 221 ? 2.333 20.071 -9.434 1.00 37.23 237 LEU D C 1
ATOM 6897 O O . LEU D 1 221 ? 1.524 20.969 -9.179 1.00 40.82 237 LEU D O 1
ATOM 6902 N N . ASP D 1 222 ? 2.415 19.515 -10.645 1.00 35.18 238 ASP D N 1
ATOM 6903 C CA . ASP D 1 222 ? 1.501 19.947 -11.695 1.00 40.09 238 ASP D CA 1
ATOM 6904 C C . ASP D 1 222 ? 0.061 19.582 -11.361 1.00 42.12 238 ASP D C 1
ATOM 6905 O O . ASP D 1 222 ? -0.855 20.334 -11.698 1.00 45.29 238 ASP D O 1
ATOM 6910 N N . GLN D 1 223 ? -0.155 18.454 -10.681 1.00 44.23 239 GLN D N 1
ATOM 6911 C CA . GLN D 1 223 ? -1.483 18.074 -10.213 1.00 46.53 239 GLN D CA 1
ATOM 6912 C C . GLN D 1 223 ? -1.939 18.852 -8.981 1.00 46.39 239 GLN D C 1
ATOM 6913 O O . GLN D 1 223 ? -3.079 18.663 -8.544 1.00 50.92 239 GLN D O 1
ATOM 6919 N N . ALA D 1 224 ? -1.091 19.699 -8.398 1.00 48.10 240 ALA D N 1
ATOM 6920 C CA . ALA D 1 224 ? -1.495 20.484 -7.225 1.00 47.98 240 ALA D CA 1
ATOM 6921 C C . ALA D 1 224 ? -1.686 21.954 -7.594 1.00 51.29 240 ALA D C 1
ATOM 6922 O O . ALA D 1 224 ? -2.561 22.296 -8.392 1.00 55.30 240 ALA D O 1
#

Foldseek 3Di:
DFLVVCLCVLQVVLLVLLCPDPLNVCLLVLNAELVLLLLVLLLVLLLLVLLLVLCVVCCPPLLRVVQNDCLQFRQNVVSVQLQCLSPNPPSVVVDDHDDLSVVSSVVSNCCSVPPVNLSCLVVCLPRLVLLVCLVSSQVSNCVSHVNDPVRHNRSSSDRPPDPDSVVVNVVSSVVNRPRPDDPVSSVVSSVVNSVVSVSSSVSSVSSVD/DDFLVVCLCVLQVVLLVLLCPFPLNVCLLVLNDELVLLLLVLLLVLLLLVLLLVLCVVCCPPLLRVVPNDCLQFRQNVVSVQLQCLSPNDPSVVVDDHDPLSVVSSVVLNCCSVPVVNLSVLVVLLPRLVLLVCLVSSQVSNCVSHVNDPVQHNSSSSDRPPDPHSVVVNVVSSVVNRPRPDDPVSSVVNSVVNSVVSVSSSVVSVVSVVD/DFLVVVLCVLCVVLVVVLCVFPLNVCLLVLNDELVLLLLVLLLVLLLLVLLLVLCVVCCPPLLRVVLRDCLQFRQNVVSVQLQCLSPNPCSVVVDDHDPLSVVSSVVLNCCSVPPVNLSCLVVLLPRLVLLVCLVSSQVSNCVSHVNDPVRGNRSSSPRPRDPDSVVVNVVSSVVNRPRPDDPVSSVVSSVVNSVSSVSSVVSSVVSVVD/DFLVVCLVVLQVVLLVLLCPFPLNVCLLVLNDELVLLLLVLLLVLLLLVLLLVLCVVCCPPLLRVVPRDCLQFRQNVVSVQLQCQSPNPPSVVVDDHDPLSVVSSVVSNCCSPPPVNLSCLQVVLPRLCLLVCLVSSQVSCCVSHVNDPVQHNRSSSDRPPDPDSVVVNVVSSVVNRPRPDDPVSSVVSSVVNSVNSNSSNVSSNVSVVD

Solvent-accessible surface area: 41535 Å² total; per-residue (Å²): 95,74,0,14,64,38,5,127,120,37,13,86,82,11,71,60,116,1,87,100,9,68,18,21,67,37,14,92,61,20,94,7,169,97,116,56,6,26,76,13,4,2,4,31,27,56,7,0,21,4,0,10,94,0,5,103,124,11,89,112,67,113,16,0,34,52,2,53,20,57,129,40,4,38,12,84,130,13,0,37,84,1,0,77,81,9,38,26,165,87,9,123,145,96,21,159,30,16,169,13,0,74,76,7,13,104,52,0,48,91,0,2,101,89,41,22,37,6,0,1,0,0,1,28,25,50,1,10,44,17,14,70,21,2,122,92,58,36,151,25,0,42,174,28,28,183,21,48,114,113,8,67,2,0,43,7,26,65,18,109,83,19,154,53,38,139,118,21,42,126,77,0,82,61,104,1,41,82,15,151,35,93,90,101,17,29,70,64,0,22,34,1,0,39,61,5,24,36,15,29,30,34,22,41,26,57,6,60,142,202,45,67,1,13,86,44,5,142,134,37,13,136,125,8,65,62,71,5,96,92,12,90,18,23,80,38,17,89,149,29,95,10,171,109,115,39,4,24,61,14,5,1,4,32,26,59,8,0,22,4,0,11,74,0,5,70,99,11,95,113,66,115,14,0,33,53,1,53,20,56,126,43,3,38,15,86,125,12,0,36,83,2,0,81,93,18,35,30,121,68,18,69,128,100,28,148,28,17,133,12,0,79,72,1,16,65,56,0,16,49,0,2,25,20,37,22,40,6,0,0,0,0,0,24,22,42,0,8,43,15,13,66,18,4,111,96,58,16,100,30,0,16,195,35,32,188,22,50,111,116,6,69,2,0,40,7,24,63,20,123,69,19,156,67,41,92,119,22,19,110,77,1,74,62,103,1,40,83,16,151,27,96,76,118,15,22,83,62,0,20,90,6,0,46,46,0,25,47,28,14,28,60,15,46,58,48,6,67,158,81,83,75,1,11,89,47,3,122,126,36,14,105,109,12,78,77,69,6,89,90,9,90,14,22,88,32,16,86,148,22,89,12,170,113,115,38,2,24,49,13,4,1,5,30,26,57,8,0,20,4,0,11,94,0,5,95,99,11,86,117,64,110,15,0,35,52,2,50,18,58,126,39,5,38,15,86,132,12,0,34,98,1,0,77,95,17,34,31,172,95,10,121,136,95,29,143,27,13,165,8,0,69,102,9,11,98,54,0,47,77,0,2,49,56,21,22,39,7,0,1,0,0,1,22,30,56,0,10,42,18,15,69,19,3,136,95,52,22,116,11,2,12,155,34,33,191,20,46,114,120,6,63,2,0,47,7,23,68,21,133,75,20,154,78,39,101,128,23,18,112,75,1,69,61,101,1,43,82,17,148,25,100,95,131,19,32,108,81,0,20,65,3,0,48,53,7,19,62,34,26,43,40,23,36,61,45,6,73,128,87,85,72,2,12,71,46,3,70,94,35,13,75,74,6,80,38,58,6,90,35,11,91,19,22,84,31,15,86,152,30,93,10,169,114,116,45,4,24,50,13,5,1,4,30,25,57,6,0,20,3,0,11,88,0,3,99,119,11,91,117,64,112,14,0,35,49,1,54,20,58,126,49,2,40,16,87,129,12,0,35,91,1,0,81,94,15,33,29,179,79,14,122,136,95,29,151,31,14,123,4,0,65,53,0,12,98,20,0,46,54,0,3,99,60,16,22,40,5,0,1,0,0,0,26,16,39,0,8,42,15,16,55,23,2,106,79,56,32,135,27,0,37,200,33,30,182,20,49,110,118,4,68,2,0,46,8,22,64,18,129,74,21,156,64,33,52,120,22,16,132,78,0,63,60,100,1,46,83,15,151,26,100,93,66,21,35,87,50,0,20,66,3,0,44,52,0,26,48,18,14,32,61,16,42,53,40,4,68,146,88

CATH classification: 1.20.910.10

B-factor: mean 33.39, std 9.1, range [15.63, 77.45]

Organism: Homo sapiens (NCBI:txid9606)